Protein AF-0000000083137502 (afdb_homodimer)

Structure (mmCIF, N/CA/C/O backbone):
data_AF-0000000083137502-model_v1
#
loop_
_entity.id
_entity.type
_entity.pdbx_description
1 polymer 'Cobyrinate a,c-diamide synthase'
#
loop_
_atom_site.group_PDB
_atom_site.id
_atom_site.type_symbol
_atom_site.label_atom_id
_atom_site.label_alt_id
_atom_site.label_comp_id
_atom_site.label_asym_id
_atom_site.label_entity_id
_atom_site.label_seq_id
_atom_site.pdbx_PDB_ins_code
_atom_site.Cartn_x
_atom_site.Cartn_y
_atom_site.Cartn_z
_atom_site.occupancy
_atom_site.B_iso_or_equiv
_atom_site.auth_seq_id
_atom_site.auth_comp_id
_atom_site.auth_asym_id
_atom_site.auth_atom_id
_atom_site.pdbx_PDB_model_num
ATOM 1 N N . MET A 1 1 ? -14.797 15.742 31.781 1 73.25 1 MET A N 1
ATOM 2 C CA . MET A 1 1 ? -15.945 15.734 30.875 1 73.25 1 MET A CA 1
ATOM 3 C C . MET A 1 1 ? -16.047 14.398 30.156 1 73.25 1 MET A C 1
ATOM 5 O O . MET A 1 1 ? -15.031 13.812 29.766 1 73.25 1 MET A O 1
ATOM 9 N N . LYS A 1 2 ? -17.172 13.852 30.234 1 77.81 2 LYS A N 1
ATOM 10 C CA . LYS A 1 2 ? -17.438 12.688 29.406 1 77.81 2 LYS A CA 1
ATOM 11 C C . LYS A 1 2 ? -17.672 13.094 27.953 1 77.81 2 LYS A C 1
ATOM 13 O O . LYS A 1 2 ? -18.562 13.914 27.672 1 77.81 2 LYS A O 1
ATOM 18 N N . ALA A 1 3 ? -16.703 12.875 27.062 1 88.62 3 ALA A N 1
ATOM 19 C CA . ALA A 1 3 ? -16.812 13.188 25.641 1 88.62 3 ALA A CA 1
ATOM 20 C C . ALA A 1 3 ? -16.547 11.953 24.781 1 88.62 3 ALA A C 1
ATOM 22 O O . ALA A 1 3 ? -15.438 11.43 24.781 1 88.62 3 ALA A O 1
ATOM 23 N N . ALA A 1 4 ? -17.625 11.492 24.203 1 96.56 4 ALA A N 1
ATOM 24 C CA . ALA A 1 4 ? -17.453 10.367 23.297 1 96.56 4 ALA A CA 1
ATOM 25 C C . ALA A 1 4 ? -16.453 10.703 22.188 1 96.56 4 ALA A C 1
ATOM 27 O O . ALA A 1 4 ? -16.531 11.766 21.562 1 96.56 4 ALA A O 1
ATOM 28 N N . ARG A 1 5 ? -15.484 9.789 22.016 1 98.38 5 ARG A N 1
ATOM 29 C CA . ARG A 1 5 ? -14.438 10.109 21.047 1 98.38 5 ARG A CA 1
ATOM 30 C C . ARG A 1 5 ? -13.797 8.844 20.484 1 98.38 5 ARG A C 1
ATOM 32 O O . ARG A 1 5 ? -13.781 7.805 21.156 1 98.38 5 ARG A O 1
ATOM 39 N N . ILE A 1 6 ? -13.281 8.938 19.281 1 98.69 6 ILE A N 1
ATOM 40 C CA . ILE A 1 6 ? -12.484 7.895 18.641 1 98.69 6 ILE A CA 1
ATOM 41 C C . ILE A 1 6 ? -11.414 8.531 17.75 1 98.69 6 ILE A C 1
ATOM 43 O O . ILE A 1 6 ? -11.578 9.664 17.297 1 98.69 6 ILE A O 1
ATOM 47 N N . LEU A 1 7 ? -10.367 7.836 17.609 1 98.81 7 LEU A N 1
ATOM 48 C CA . LEU A 1 7 ? -9.305 8.234 16.688 1 98.81 7 LEU A CA 1
ATOM 49 C C . LEU A 1 7 ? -9.148 7.219 15.562 1 98.81 7 LEU A C 1
ATOM 51 O O . LEU A 1 7 ? -8.969 6.023 15.82 1 98.81 7 LEU A O 1
ATOM 55 N N . LEU A 1 8 ? -9.359 7.699 14.367 1 98.75 8 LEU A N 1
ATOM 56 C CA . LEU A 1 8 ? -9.102 6.879 13.18 1 98.75 8 LEU A CA 1
ATOM 57 C C . LEU A 1 8 ? -7.652 7.004 12.734 1 98.75 8 LEU A C 1
ATOM 59 O O . LEU A 1 8 ? -7.207 8.086 12.352 1 98.75 8 LEU A O 1
ATOM 63 N N . ALA A 1 9 ? -6.914 5.902 12.789 1 98.5 9 ALA A N 1
ATOM 64 C CA . ALA A 1 9 ? -5.5 5.883 12.422 1 98.5 9 ALA A CA 1
ATOM 65 C C . ALA A 1 9 ? -5.215 4.797 11.391 1 98.5 9 ALA A C 1
ATOM 67 O O . ALA A 1 9 ? -6.09 3.99 11.07 1 98.5 9 ALA A O 1
ATOM 68 N N . ALA A 1 10 ? -4.051 4.848 10.805 1 98.12 10 ALA A N 1
ATOM 69 C CA . ALA A 1 10 ? -3.598 3.865 9.82 1 98.12 10 ALA A CA 1
ATOM 70 C C . ALA A 1 10 ? -2.094 3.633 9.938 1 98.12 10 ALA A C 1
ATOM 72 O O . ALA A 1 10 ? -1.39 4.395 10.602 1 98.12 10 ALA A O 1
ATOM 73 N N . GLY A 1 11 ? -1.687 2.594 9.352 1 97.12 11 GLY A N 1
ATOM 74 C CA . GLY A 1 11 ? -0.271 2.271 9.438 1 97.12 11 GLY A CA 1
ATOM 75 C C . GLY A 1 11 ? 0.587 3.109 8.508 1 97.12 11 GLY A C 1
ATOM 76 O O . GLY A 1 11 ? 1.798 3.229 8.711 1 97.12 11 GLY A O 1
ATOM 77 N N . ALA A 1 12 ? -0.006 3.635 7.516 1 95.38 12 ALA A N 1
ATOM 78 C CA . ALA A 1 12 ? 0.734 4.398 6.516 1 95.38 12 ALA A CA 1
ATOM 79 C C . ALA A 1 12 ? -0.138 5.488 5.902 1 95.38 12 ALA A C 1
ATOM 81 O O . ALA A 1 12 ? -1.366 5.387 5.902 1 95.38 12 ALA A O 1
ATOM 82 N N . SER A 1 13 ? 0.533 6.508 5.375 1 91.38 13 SER A N 1
ATOM 83 C CA . SER A 1 13 ? -0.186 7.465 4.535 1 91.38 13 SER A CA 1
ATOM 84 C C . SER A 1 13 ? -0.786 6.781 3.312 1 91.38 13 SER A C 1
ATOM 86 O O . SER A 1 13 ? -0.216 5.824 2.785 1 91.38 13 SER A O 1
ATOM 88 N N . GLY A 1 14 ? -1.933 7.18 2.908 1 87.81 14 GLY A N 1
ATOM 89 C CA . GLY A 1 14 ? -2.561 6.637 1.714 1 87.81 14 GLY A CA 1
ATOM 90 C C . GLY A 1 14 ? -3.371 5.383 1.982 1 87.81 14 GLY A C 1
ATOM 91 O O . GLY A 1 14 ? -3.775 4.688 1.05 1 87.81 14 GLY A O 1
ATOM 92 N N . SER A 1 15 ? -3.621 5.102 3.188 1 92.44 15 SER A N 1
ATOM 93 C CA . SER A 1 15 ? -4.328 3.881 3.557 1 92.44 15 SER A CA 1
ATOM 94 C C . SER A 1 15 ? -5.84 4.09 3.535 1 92.44 15 SER A C 1
ATOM 96 O O . SER A 1 15 ? -6.602 3.152 3.775 1 92.44 15 SER A O 1
ATOM 98 N N . GLY A 1 16 ? -6.301 5.297 3.32 1 89.44 16 GLY A N 1
ATOM 99 C CA . GLY A 1 16 ? -7.73 5.562 3.244 1 89.44 16 GLY A CA 1
ATOM 100 C C . GLY A 1 16 ? -8.266 6.305 4.457 1 89.44 16 GLY A C 1
ATOM 101 O O . GLY A 1 16 ? -9.477 6.465 4.605 1 89.44 16 GLY A O 1
ATOM 102 N N . LYS A 1 17 ? -7.395 6.793 5.301 1 91.56 17 LYS A N 1
ATOM 103 C CA . LYS A 1 17 ? -7.77 7.473 6.539 1 91.56 17 LYS A CA 1
ATOM 104 C C . LYS A 1 17 ? -8.695 8.648 6.262 1 91.56 17 LYS A C 1
ATOM 106 O O . LYS A 1 17 ? -9.766 8.766 6.875 1 91.56 17 LYS A O 1
ATOM 111 N N . THR A 1 18 ? -8.32 9.523 5.348 1 88.12 18 THR A N 1
ATOM 112 C CA . THR A 1 18 ? -9.078 10.734 5.043 1 88.12 18 THR A CA 1
ATOM 113 C C . THR A 1 18 ? -10.445 10.383 4.469 1 88.12 18 THR A C 1
ATOM 115 O O . THR A 1 18 ? -11.469 10.93 4.895 1 88.12 18 THR A O 1
ATOM 118 N N . LEU A 1 19 ? -10.469 9.445 3.557 1 87.94 19 LEU A N 1
ATOM 119 C CA . LEU A 1 19 ? -11.711 9.008 2.92 1 87.94 19 LEU A CA 1
ATOM 120 C C . LEU A 1 19 ? -12.688 8.461 3.953 1 87.94 19 LEU A C 1
ATOM 122 O O . LEU A 1 19 ? -13.852 8.852 3.975 1 87.94 19 LEU A O 1
ATOM 126 N N . ILE A 1 20 ? -12.219 7.648 4.785 1 94.06 20 ILE A N 1
ATOM 127 C CA . ILE A 1 20 ? -13.086 6.957 5.73 1 94.06 20 ILE A CA 1
ATOM 128 C C . ILE A 1 20 ? -13.523 7.918 6.832 1 94.06 20 ILE A C 1
ATOM 130 O O . ILE A 1 20 ? -14.664 7.867 7.293 1 94.06 20 ILE A O 1
ATOM 134 N N . THR A 1 21 ? -12.648 8.805 7.223 1 94.62 21 THR A N 1
ATOM 135 C CA . THR A 1 21 ? -13.008 9.82 8.203 1 94.62 21 THR A CA 1
ATOM 136 C C . THR A 1 21 ? -14.133 10.711 7.676 1 94.62 21 THR A C 1
ATOM 138 O O . THR A 1 21 ? -15.133 10.93 8.359 1 94.62 21 THR A O 1
ATOM 141 N N . CYS A 1 22 ? -13.969 11.156 6.461 1 91.81 22 CYS A N 1
ATOM 142 C CA . CYS A 1 22 ? -14.969 12.023 5.855 1 91.81 22 CYS A CA 1
ATOM 143 C C . CYS A 1 22 ? -16.312 11.305 5.719 1 91.81 22 CYS A C 1
ATOM 145 O O . CYS A 1 22 ? -17.359 11.859 6.043 1 91.81 22 CYS A O 1
ATOM 147 N N . GLY A 1 23 ? -16.234 10.148 5.238 1 93.44 23 GLY A N 1
ATOM 148 C CA . GLY A 1 23 ? -17.453 9.367 5.105 1 93.44 23 GLY A CA 1
ATOM 149 C C . GLY A 1 23 ? -18.156 9.117 6.43 1 93.44 23 GLY A C 1
ATOM 150 O O . GLY A 1 23 ? -19.375 9.195 6.52 1 93.44 23 GLY A O 1
ATOM 151 N N . LEU A 1 24 ? -17.406 8.781 7.438 1 96.94 24 LEU A N 1
ATOM 152 C CA . LEU A 1 24 ? -17.969 8.516 8.758 1 96.94 24 LEU A CA 1
ATOM 153 C C . LEU A 1 24 ? -18.594 9.773 9.344 1 96.94 24 LEU A C 1
ATOM 155 O O . LEU A 1 24 ? -19.688 9.727 9.914 1 96.94 24 LEU A O 1
ATOM 159 N N . LEU A 1 25 ? -17.891 10.898 9.234 1 96.44 25 LEU A N 1
ATOM 160 C CA . LEU A 1 25 ? -18.422 12.172 9.711 1 96.44 25 LEU A CA 1
ATOM 161 C C . LEU A 1 25 ? -19.766 12.477 9.047 1 96.44 25 LEU A C 1
ATOM 163 O O . LEU A 1 25 ? -20.734 12.844 9.727 1 96.44 25 LEU A O 1
ATOM 167 N N . GLN A 1 26 ? -19.797 12.289 7.746 1 94.69 26 GLN A N 1
ATOM 168 C CA . GLN A 1 26 ? -21.031 12.531 7.016 1 94.69 26 GLN A CA 1
ATOM 169 C C . GLN A 1 26 ? -22.141 11.586 7.48 1 94.69 26 GLN A C 1
ATOM 171 O O . GLN A 1 26 ? -23.297 12 7.648 1 94.69 26 GLN A O 1
ATOM 176 N N . ALA A 1 27 ? -21.797 10.344 7.656 1 97.06 27 ALA A N 1
ATOM 177 C CA . ALA A 1 27 ? -22.781 9.359 8.117 1 97.06 27 ALA A CA 1
ATOM 178 C C . ALA A 1 27 ? -23.328 9.734 9.492 1 97.06 27 ALA A C 1
ATOM 180 O O . ALA A 1 27 ? -24.531 9.617 9.742 1 97.06 27 ALA A O 1
ATOM 181 N N . LEU A 1 28 ? -22.5 10.141 10.375 1 97.44 28 LEU A N 1
ATOM 182 C CA . LEU A 1 28 ? -22.906 10.547 11.719 1 97.44 28 LEU A CA 1
ATOM 183 C C . LEU A 1 28 ? -23.812 11.766 11.664 1 97.44 28 LEU A C 1
ATOM 185 O O . LEU A 1 28 ? -24.812 11.836 12.375 1 97.44 28 LEU A O 1
ATOM 189 N N . MET A 1 29 ? -23.484 12.688 10.828 1 95.5 29 MET A N 1
ATOM 190 C CA . MET A 1 29 ? -24.312 13.883 10.664 1 95.5 29 MET A CA 1
ATOM 191 C C . MET A 1 29 ? -25.672 13.531 10.078 1 95.5 29 MET A C 1
ATOM 193 O O . MET A 1 29 ? -26.688 14.102 10.469 1 95.5 29 MET A O 1
ATOM 197 N N . ASN A 1 30 ? -25.625 12.617 9.164 1 95.5 30 ASN A N 1
ATOM 198 C CA . ASN A 1 30 ? -26.891 12.141 8.594 1 95.5 30 ASN A CA 1
ATOM 199 C C . ASN A 1 30 ? -27.797 11.555 9.656 1 95.5 30 ASN A C 1
ATOM 201 O O . ASN A 1 30 ? -29.031 11.609 9.531 1 95.5 30 ASN A O 1
ATOM 205 N N . ARG A 1 31 ? -27.203 11.031 10.672 1 96.38 31 ARG A N 1
ATOM 206 C CA . ARG A 1 31 ? -27.953 10.453 11.773 1 96.38 31 ARG A CA 1
ATOM 207 C C . ARG A 1 31 ? -28.422 11.539 12.742 1 96.38 31 ARG A C 1
ATOM 209 O O . ARG A 1 31 ? -29.016 11.234 13.781 1 96.38 31 ARG A O 1
ATOM 216 N N . GLY A 1 32 ? -28.047 12.773 12.531 1 96 32 GLY A N 1
ATOM 217 C CA . GLY A 1 32 ? -28.5 13.891 13.344 1 96 32 GLY A CA 1
ATOM 218 C C . GLY A 1 32 ? -27.609 14.133 14.555 1 96 32 GLY A C 1
ATOM 219 O O . GLY A 1 32 ? -28 14.844 15.484 1 96 32 GLY A O 1
ATOM 220 N N . LEU A 1 33 ? -26.453 13.555 14.547 1 96.5 33 LEU A N 1
ATOM 221 C CA . LEU A 1 33 ? -25.547 13.727 15.672 1 96.5 33 LEU A CA 1
ATOM 222 C C . LEU A 1 33 ? -24.719 14.992 15.516 1 96.5 33 LEU A C 1
ATOM 224 O O . LEU A 1 33 ? -24.266 15.312 14.406 1 96.5 33 LEU A O 1
ATOM 228 N N . LYS A 1 34 ? -24.578 15.75 16.562 1 95.81 34 LYS A N 1
ATOM 229 C CA . LYS A 1 34 ? -23.609 16.844 16.578 1 95.81 34 LYS A CA 1
ATOM 230 C C . LYS A 1 34 ? -22.188 16.328 16.672 1 95.81 34 LYS A C 1
ATOM 232 O O . LYS A 1 34 ? -21.781 15.758 17.688 1 95.81 34 LYS A O 1
ATOM 237 N N . THR A 1 35 ? -21.438 16.562 15.633 1 95.5 35 THR A N 1
ATOM 238 C CA . THR A 1 35 ? -20.141 15.914 15.516 1 95.5 35 THR A CA 1
ATOM 239 C C . THR A 1 35 ? -19.016 16.938 15.5 1 95.5 35 THR A C 1
ATOM 241 O O . THR A 1 35 ? -19.094 17.953 14.797 1 95.5 35 THR A O 1
ATOM 244 N N . ALA A 1 36 ? -18 16.688 16.344 1 96.19 36 ALA A N 1
ATOM 245 C CA . ALA A 1 36 ? -16.734 17.438 16.266 1 96.19 36 ALA A CA 1
ATOM 246 C C . ALA A 1 36 ? -15.664 16.609 15.555 1 96.19 36 ALA A C 1
ATOM 248 O O . ALA A 1 36 ? -15.57 15.398 15.758 1 96.19 36 ALA A O 1
ATOM 249 N N . SER A 1 37 ? -14.969 17.25 14.727 1 96.56 37 SER A N 1
ATOM 250 C CA . SER A 1 37 ? -13.852 16.609 14.047 1 96.56 37 SER A CA 1
ATOM 251 C C . SER A 1 37 ? -12.523 17.234 14.445 1 96.56 37 SER A C 1
ATOM 253 O O . SER A 1 37 ? -12.422 18.453 14.602 1 96.56 37 SER A O 1
ATOM 255 N N . PHE A 1 38 ? -11.547 16.375 14.656 1 97.56 38 PHE A N 1
ATOM 256 C CA . PHE A 1 38 ? -10.203 16.828 14.992 1 97.56 38 PHE A CA 1
ATOM 257 C C . PHE A 1 38 ? -9.172 16.219 14.055 1 97.56 38 PHE A C 1
ATOM 259 O O . PHE A 1 38 ? -9.266 15.047 13.695 1 97.56 38 PHE A O 1
ATOM 266 N N . LYS A 1 39 ? -8.281 17 13.594 1 96.62 39 LYS A N 1
ATOM 267 C CA . LYS A 1 39 ? -7.141 16.516 12.82 1 96.62 39 LYS A CA 1
ATOM 268 C C . LYS A 1 39 ? -5.875 16.484 13.68 1 96.62 39 LYS A C 1
ATOM 270 O O . LYS A 1 39 ? -5.508 17.5 14.289 1 96.62 39 LYS A O 1
ATOM 275 N N . CYS A 1 40 ? -5.254 15.344 13.727 1 97.38 40 CYS A N 1
ATOM 276 C CA . CYS A 1 40 ? -3.947 15.242 14.359 1 97.38 40 CYS A CA 1
ATOM 277 C C . CYS A 1 40 ? -2.877 15.93 13.523 1 97.38 40 CYS A C 1
ATOM 279 O O . CYS A 1 40 ? -2.736 15.641 12.328 1 97.38 40 CYS A O 1
ATOM 281 N N . GLY A 1 41 ? -2.172 16.844 14.18 1 96.06 41 GLY A N 1
ATOM 282 C CA . GLY A 1 41 ? -1.094 17.5 13.469 1 96.06 41 GLY A CA 1
ATOM 283 C C . GLY A 1 41 ? -1.474 18.875 12.953 1 96.06 41 GLY A C 1
ATOM 284 O O . GLY A 1 41 ? -2.539 19.406 13.289 1 96.06 41 GLY A O 1
ATOM 285 N N . PRO A 1 42 ? -0.621 19.438 12.164 1 95.06 42 PRO A N 1
ATOM 286 C CA . PRO A 1 42 ? -0.753 20.859 11.828 1 95.06 42 PRO A CA 1
ATOM 287 C C . PRO A 1 42 ? -1.418 21.078 10.477 1 95.06 42 PRO A C 1
ATOM 289 O O . PRO A 1 42 ? -1.437 22.219 9.977 1 95.06 42 PRO A O 1
ATOM 292 N N . ASP A 1 43 ? -2.018 20.109 9.945 1 90.31 43 ASP A N 1
ATOM 293 C CA . ASP A 1 43 ? -2.615 20.188 8.617 1 90.31 43 ASP A CA 1
ATOM 294 C C . ASP A 1 43 ? -3.768 21.188 8.586 1 90.31 43 ASP A C 1
ATOM 296 O O . ASP A 1 43 ? -4.566 21.25 9.523 1 90.31 43 ASP A O 1
ATOM 300 N N . TYR A 1 44 ? -3.818 21.969 7.492 1 90 44 TYR A N 1
ATOM 301 C CA . TYR A 1 44 ? -4.898 22.938 7.328 1 90 44 TYR A CA 1
ATOM 302 C C . TYR A 1 44 ? -6.004 22.375 6.445 1 90 44 TYR A C 1
ATOM 304 O O . TYR A 1 44 ? -7.145 22.844 6.5 1 90 44 TYR A O 1
ATOM 312 N N . ILE A 1 45 ? -5.688 21.438 5.684 1 83.94 45 ILE A N 1
ATOM 313 C CA . ILE A 1 45 ? -6.527 21.062 4.551 1 83.94 45 ILE A CA 1
ATOM 314 C C . ILE A 1 45 ? -7.672 20.172 5.031 1 83.94 45 ILE A C 1
ATOM 316 O O . ILE A 1 45 ? -8.844 20.469 4.789 1 83.94 45 ILE A O 1
ATOM 320 N N . ASP A 1 46 ? -7.367 19.203 5.797 1 85.31 46 ASP A N 1
ATOM 321 C CA . ASP A 1 46 ? -8.391 18.266 6.242 1 85.31 46 ASP A CA 1
ATOM 322 C C . ASP A 1 46 ? -9.43 18.953 7.117 1 85.31 46 ASP A C 1
ATOM 324 O O . ASP A 1 46 ? -10.633 18.812 6.891 1 85.31 46 ASP A O 1
ATOM 328 N N . PRO A 1 47 ? -9.016 19.781 7.984 1 86.81 47 PRO A N 1
ATOM 329 C CA . PRO A 1 47 ? -10.016 20.5 8.781 1 86.81 47 PRO A CA 1
ATOM 330 C C . PRO A 1 47 ? -10.914 21.406 7.945 1 86.81 47 PRO A C 1
ATOM 332 O O . PRO A 1 47 ? -12.109 21.516 8.219 1 86.81 47 PRO A O 1
ATOM 335 N N . MET A 1 48 ? -10.312 22.016 7.016 1 83.44 48 MET A N 1
ATOM 336 C CA . MET A 1 48 ? -11.094 22.859 6.129 1 83.44 48 MET A CA 1
ATOM 337 C C . MET A 1 48 ? -12.156 22.047 5.391 1 83.44 48 MET A C 1
ATOM 339 O O . MET A 1 48 ? -13.289 22.5 5.227 1 83.44 48 MET A O 1
ATOM 343 N N . PHE A 1 49 ? -11.75 20.906 5.008 1 81.5 49 PHE A N 1
ATOM 344 C CA . PHE A 1 49 ? -12.688 20.031 4.324 1 81.5 49 PHE A CA 1
ATOM 345 C C . PHE A 1 49 ? -13.797 19.578 5.27 1 81.5 49 PHE A C 1
ATOM 347 O O . PHE A 1 49 ? -14.977 19.609 4.91 1 81.5 49 PHE A O 1
ATOM 354 N N . HIS A 1 50 ? -13.438 19.219 6.449 1 84.81 50 HIS A N 1
ATOM 355 C CA . HIS A 1 50 ? -14.398 18.781 7.445 1 84.81 50 HIS A CA 1
ATOM 356 C C . HIS A 1 50 ? -15.438 19.859 7.734 1 84.81 50 HIS A C 1
ATOM 358 O O . HIS A 1 50 ? -16.641 19.578 7.809 1 84.81 50 HIS A O 1
ATOM 364 N N . SER A 1 51 ? -14.961 21.047 7.805 1 83.12 51 SER A N 1
ATOM 365 C CA . SER A 1 51 ? -15.852 22.141 8.188 1 83.12 51 SER A CA 1
ATOM 366 C C . SER A 1 51 ? -16.656 22.641 6.988 1 83.12 51 SER A C 1
ATOM 368 O O . SER A 1 51 ? -17.875 22.766 7.059 1 83.12 51 SER A O 1
ATOM 370 N N . ARG A 1 52 ? -16.031 22.844 5.875 1 77.38 52 ARG A N 1
ATOM 371 C CA . ARG A 1 52 ? -16.672 23.531 4.758 1 77.38 52 ARG A CA 1
ATOM 372 C C . ARG A 1 52 ? -17.531 22.578 3.939 1 77.38 52 ARG A C 1
ATOM 374 O O . ARG A 1 52 ? -18.547 22.984 3.369 1 77.38 52 ARG A O 1
ATOM 381 N N . VAL A 1 53 ? -17.078 21.406 3.918 1 75.62 53 VAL A N 1
ATOM 382 C CA . VAL A 1 53 ? -17.781 20.469 3.047 1 75.62 53 VAL A CA 1
ATOM 383 C C . VAL A 1 53 ? -18.734 19.609 3.877 1 75.62 53 VAL A C 1
ATOM 385 O O . VAL A 1 53 ? -19.922 19.5 3.559 1 75.62 53 VAL A O 1
ATOM 388 N N . ILE A 1 54 ? -18.281 19.188 4.934 1 81.12 54 ILE A N 1
ATOM 389 C CA . ILE A 1 54 ? -19.094 18.266 5.734 1 81.12 54 ILE A CA 1
ATOM 390 C C . ILE A 1 54 ? -19.922 19.062 6.738 1 81.12 54 ILE A C 1
ATOM 392 O O . ILE A 1 54 ? -21.062 18.672 7.051 1 81.12 54 ILE A O 1
ATOM 396 N N . GLY A 1 55 ? -19.359 20.203 7.203 1 81.56 55 GLY A N 1
ATOM 397 C CA . GLY A 1 55 ? -20.094 21.031 8.156 1 81.56 55 GLY A CA 1
ATOM 398 C C . GLY A 1 55 ? -19.797 20.672 9.602 1 81.56 55 GLY A C 1
ATOM 399 O O . GLY A 1 55 ? -20.438 21.203 10.516 1 81.56 55 GLY A O 1
ATOM 400 N N . ALA A 1 56 ? -18.906 19.859 9.844 1 83.56 56 ALA A N 1
ATOM 401 C CA . ALA A 1 56 ? -18.516 19.516 11.203 1 83.56 56 ALA A CA 1
ATOM 402 C C . ALA A 1 56 ? -17.594 20.562 11.797 1 83.56 56 ALA A C 1
ATOM 404 O O . ALA A 1 56 ? -16.766 21.156 11.094 1 83.56 56 ALA A O 1
ATOM 405 N N . LYS A 1 57 ? -17.734 20.812 13.062 1 87.75 57 LYS A N 1
ATOM 406 C CA . LYS A 1 57 ? -16.75 21.609 13.781 1 87.75 57 LYS A CA 1
ATOM 407 C C . LYS A 1 57 ? -15.375 20.953 13.742 1 87.75 57 LYS A C 1
ATOM 409 O O . LYS A 1 57 ? -15.203 19.828 14.227 1 87.75 57 LYS A O 1
ATOM 414 N N . SER A 1 58 ? -14.422 21.578 13.141 1 91.44 58 SER A N 1
ATOM 415 C CA . SER A 1 58 ? -13.141 20.922 12.93 1 91.44 58 SER A CA 1
ATOM 416 C C . SER A 1 58 ? -11.992 21.734 13.516 1 91.44 58 SER A C 1
ATOM 418 O O . SER A 1 58 ? -11.969 22.969 13.383 1 91.44 58 SER A O 1
ATOM 420 N N . ARG A 1 59 ? -11.164 21.062 14.266 1 96.19 59 ARG A N 1
ATOM 421 C CA . ARG A 1 59 ? -10.008 21.672 14.914 1 96.19 59 ARG A CA 1
ATOM 422 C C . ARG A 1 59 ? -8.773 20.781 14.781 1 96.19 59 ARG A C 1
ATOM 424 O O . ARG A 1 59 ? -8.867 19.641 14.359 1 96.19 59 ARG A O 1
ATOM 431 N N . ASN A 1 60 ? -7.617 21.375 15.125 1 97.12 60 ASN A N 1
ATOM 432 C CA . ASN A 1 60 ? -6.371 20.609 15.172 1 97.12 60 ASN A CA 1
ATOM 433 C C . ASN A 1 60 ? -5.996 20.234 16.609 1 97.12 60 ASN A C 1
ATOM 435 O O . ASN A 1 60 ? -6.242 21.016 17.531 1 97.12 60 ASN A O 1
ATOM 439 N N . LEU A 1 61 ? -5.512 19.125 16.75 1 98.31 61 LEU A N 1
ATOM 440 C CA . LEU A 1 61 ? -4.812 18.719 17.953 1 98.31 61 LEU A CA 1
ATOM 441 C C . LEU A 1 61 ? -3.393 18.25 17.641 1 98.31 61 LEU A C 1
ATOM 443 O O . LEU A 1 61 ? -3.201 17.281 16.891 1 98.31 61 LEU A O 1
ATOM 447 N N . ASP A 1 62 ? -2.439 18.953 18.125 1 98.06 62 ASP A N 1
ATOM 448 C CA . ASP A 1 62 ? -1.04 18.688 17.812 1 98.06 62 ASP A CA 1
ATOM 449 C C . ASP A 1 62 ? -0.179 18.688 19.062 1 98.06 62 ASP A C 1
ATOM 451 O O . ASP A 1 62 ? 0.032 19.75 19.672 1 98.06 62 ASP A O 1
ATOM 455 N N . THR A 1 63 ? 0.462 17.625 19.344 1 98.19 63 THR A N 1
ATOM 456 C CA . THR A 1 63 ? 1.186 17.453 20.594 1 98.19 63 THR A CA 1
ATOM 457 C C . THR A 1 63 ? 2.623 17.953 20.453 1 98.19 63 THR A C 1
ATOM 459 O O . THR A 1 63 ? 3.41 17.859 21.406 1 98.19 63 THR A O 1
ATOM 462 N N . PHE A 1 64 ? 3.021 18.438 19.344 1 98 64 PHE A N 1
ATOM 463 C CA . PHE A 1 64 ? 4.273 19.188 19.219 1 98 64 PHE A CA 1
ATOM 464 C C . PHE A 1 64 ? 4.094 20.625 19.656 1 98 64 PHE A C 1
ATOM 466 O O . PHE A 1 64 ? 5 21.219 20.25 1 98 64 PHE A O 1
ATOM 473 N N . PHE A 1 65 ? 2.912 21.156 19.359 1 97.94 65 PHE A N 1
ATOM 474 C CA . PHE A 1 65 ? 2.619 22.547 19.688 1 97.94 65 PHE A CA 1
ATOM 475 C C . PHE A 1 65 ? 2.326 22.719 21.172 1 97.94 65 PHE A C 1
ATOM 477 O O . PHE A 1 65 ? 2.773 23.688 21.781 1 97.94 65 PHE A O 1
ATOM 484 N N . THR A 1 66 ? 1.559 21.812 21.672 1 97.81 66 THR A N 1
ATOM 485 C CA . THR A 1 66 ? 1.058 22.016 23.016 1 97.81 66 THR A CA 1
ATOM 486 C C . THR A 1 66 ? 1.416 20.828 23.906 1 97.81 66 THR A C 1
ATOM 488 O O . THR A 1 66 ? 1.515 19.688 23.422 1 97.81 66 THR A O 1
ATOM 491 N N . ASP A 1 67 ? 1.596 21.094 25.172 1 96.44 67 ASP A N 1
ATOM 492 C CA . ASP A 1 67 ? 1.823 20.016 26.125 1 96.44 67 ASP A CA 1
ATOM 493 C C . ASP A 1 67 ? 0.541 19.234 26.375 1 96.44 67 ASP A C 1
ATOM 495 O O . ASP A 1 67 ? -0.52 19.578 25.859 1 96.44 67 ASP A O 1
ATOM 499 N N . SER A 1 68 ? 0.608 18.203 27.156 1 96.75 68 SER A N 1
ATOM 500 C CA . SER A 1 68 ? -0.488 17.266 27.391 1 96.75 68 SER A CA 1
ATOM 501 C C . SER A 1 68 ? -1.703 17.969 27.969 1 96.75 68 SER A C 1
ATOM 503 O O . SER A 1 68 ? -2.826 17.781 27.5 1 96.75 68 SER A O 1
ATOM 505 N N . GLU A 1 69 ? -1.511 18.797 28.906 1 96.62 69 GLU A N 1
ATOM 506 C CA . GLU A 1 69 ? -2.613 19.469 29.609 1 96.62 69 GLU A CA 1
ATOM 507 C C . GLU A 1 69 ? -3.34 20.438 28.672 1 96.62 69 GLU A C 1
ATOM 509 O O . GLU A 1 69 ? -4.57 20.469 28.641 1 96.62 69 GLU A O 1
ATOM 514 N N . THR A 1 70 ? -2.6 21.188 27.953 1 97.06 70 THR A N 1
ATOM 515 C CA . THR A 1 70 ? -3.199 22.141 27.016 1 97.06 70 THR A CA 1
ATOM 516 C C . THR A 1 70 ? -3.932 21.391 25.891 1 97.06 70 THR A C 1
ATOM 518 O O . THR A 1 70 ? -5.004 21.828 25.469 1 97.06 70 THR A O 1
ATOM 521 N N . THR A 1 71 ? -3.365 20.328 25.438 1 97.75 71 THR A N 1
ATOM 522 C CA . THR A 1 71 ? -4.004 19.531 24.391 1 97.75 71 THR A CA 1
ATOM 523 C C . THR A 1 71 ? -5.344 18.984 24.875 1 97.75 71 THR A C 1
ATOM 525 O O . THR A 1 71 ? -6.344 19.062 24.141 1 97.75 71 THR A O 1
ATOM 528 N N . LYS A 1 72 ? -5.359 18.484 26.062 1 97 72 LYS A N 1
ATOM 529 C CA . LYS A 1 72 ? -6.602 17.969 26.641 1 97 72 LYS A CA 1
ATOM 530 C C . LYS A 1 72 ? -7.641 19.094 26.766 1 97 72 LYS A C 1
ATOM 532 O O . LYS A 1 72 ? -8.82 18.875 26.484 1 97 72 LYS A O 1
ATOM 537 N N . TYR A 1 73 ? -7.18 20.188 27.172 1 96.38 73 TYR A N 1
ATOM 538 C CA . TYR A 1 73 ? -8.07 21.344 27.312 1 96.38 73 TYR A CA 1
ATOM 539 C C . TYR A 1 73 ? -8.703 21.703 25.969 1 96.38 73 TYR A C 1
ATOM 541 O O . TYR A 1 73 ? -9.914 21.906 25.875 1 96.38 73 TYR A O 1
ATOM 549 N N . LEU A 1 74 ? -7.883 21.812 25 1 97 74 LEU A N 1
ATOM 550 C CA . LEU A 1 74 ? -8.367 22.188 23.672 1 97 74 LEU A CA 1
ATOM 551 C C . LEU A 1 74 ? -9.367 21.156 23.156 1 97 74 LEU A C 1
ATOM 553 O O . LEU A 1 74 ? -10.359 21.531 22.531 1 97 74 LEU A O 1
ATOM 557 N N . PHE A 1 75 ? -9.094 19.938 23.406 1 97.19 75 PHE A N 1
ATOM 558 C CA . PHE A 1 75 ? -10.047 18.906 23.016 1 97.19 75 PHE A CA 1
ATOM 559 C C . PHE A 1 75 ? -11.391 19.125 23.703 1 97.19 75 PHE A C 1
ATOM 561 O O . PHE A 1 75 ? -12.43 19.172 23.047 1 97.19 75 PHE A O 1
ATOM 568 N N . CYS A 1 76 ? -11.312 19.25 24.984 1 95.88 76 CYS A N 1
ATOM 569 C CA . CYS A 1 76 ? -12.539 19.375 25.766 1 95.88 76 CYS A CA 1
ATOM 570 C C . CYS A 1 76 ? -13.328 20.609 25.359 1 95.88 76 CYS A C 1
ATOM 572 O O . CYS A 1 76 ? -14.547 20.547 25.188 1 95.88 76 CYS A O 1
ATOM 574 N N . GLU A 1 77 ? -12.625 21.641 25.188 1 94.06 77 GLU A N 1
ATOM 575 C CA . GLU A 1 77 ? -13.266 22.891 24.797 1 94.06 77 GLU A CA 1
ATOM 576 C C . GLU A 1 77 ? -13.984 22.766 23.453 1 94.06 77 GLU A C 1
ATOM 578 O O . GLU A 1 77 ? -15.109 23.25 23.297 1 94.06 77 GLU A O 1
ATOM 583 N N . ASN A 1 78 ? -13.344 22.141 22.562 1 94.56 78 ASN A N 1
ATOM 584 C CA . ASN A 1 78 ? -13.883 22.062 21.219 1 94.56 78 ASN A CA 1
ATOM 585 C C . ASN A 1 78 ? -14.906 20.922 21.094 1 94.56 78 ASN A C 1
ATOM 587 O O . ASN A 1 78 ? -15.742 20.938 20.188 1 94.56 78 ASN A O 1
ATOM 591 N N . ALA A 1 79 ? -14.82 19.969 21.922 1 95.12 79 ALA A N 1
ATOM 592 C CA . ALA A 1 79 ? -15.75 18.844 21.906 1 95.12 79 ALA A CA 1
ATOM 593 C C . ALA A 1 79 ? -17.016 19.172 22.703 1 95.12 79 ALA A C 1
ATOM 595 O O . ALA A 1 79 ? -18 18.422 22.641 1 95.12 79 ALA A O 1
ATOM 596 N N . ALA A 1 80 ? -16.953 20.297 23.344 1 91 80 ALA A N 1
ATOM 597 C CA . ALA A 1 80 ? -18.078 20.641 24.188 1 91 80 ALA A CA 1
ATOM 598 C C . ALA A 1 80 ? -19.375 20.703 23.391 1 91 80 ALA A C 1
ATOM 600 O O . ALA A 1 80 ? -19.391 21.172 22.25 1 91 80 ALA A O 1
ATOM 601 N N . ASP A 1 81 ? -20.453 20.203 23.812 1 90.25 81 ASP A N 1
ATOM 602 C CA . ASP A 1 81 ? -21.797 20.25 23.281 1 90.25 81 ASP A CA 1
ATOM 603 C C . ASP A 1 81 ? -21.953 19.328 22.062 1 90.25 81 ASP A C 1
ATOM 605 O O . ASP A 1 81 ? -22.859 19.516 21.25 1 90.25 81 ASP A O 1
ATOM 609 N N . CYS A 1 82 ? -20.984 18.547 21.75 1 94.75 82 CYS A N 1
ATOM 610 C CA . CYS A 1 82 ? -21.094 17.578 20.656 1 94.75 82 CYS A CA 1
ATOM 611 C C . CYS A 1 82 ? -21.406 16.188 21.203 1 94.75 82 CYS A C 1
ATOM 613 O O . CYS A 1 82 ? -21.078 15.867 22.344 1 94.75 82 CYS A O 1
ATOM 615 N N . ASP A 1 83 ? -22.047 15.406 20.375 1 96.25 83 ASP A N 1
ATOM 616 C CA . ASP A 1 83 ? -22.406 14.047 20.766 1 96.25 83 ASP A CA 1
ATOM 617 C C . ASP A 1 83 ? -21.219 13.094 20.609 1 96.25 83 ASP A C 1
ATOM 619 O O . ASP A 1 83 ? -21.109 12.109 21.328 1 96.25 83 ASP A O 1
ATOM 623 N N . ILE A 1 84 ? -20.359 13.43 19.672 1 97.19 84 ILE A N 1
ATOM 624 C CA . ILE A 1 84 ? -19.203 12.57 19.406 1 97.19 84 ILE A CA 1
ATOM 625 C C . ILE A 1 84 ? -18.094 13.383 18.75 1 97.19 84 ILE A C 1
ATOM 627 O O . ILE A 1 84 ? -18.359 14.328 18 1 97.19 84 ILE A O 1
ATOM 631 N N . SER A 1 85 ? -16.875 13.008 19.078 1 97.88 85 SER A N 1
ATOM 632 C CA . SER A 1 85 ? -15.68 13.57 18.453 1 97.88 85 SER A CA 1
ATOM 633 C C . SER A 1 85 ? -14.93 12.516 17.656 1 97.88 85 SER A C 1
ATOM 635 O O . SER A 1 85 ? -14.664 11.422 18.172 1 97.88 85 SER A O 1
ATOM 637 N N . VAL A 1 86 ? -14.625 12.836 16.422 1 98.25 86 VAL A N 1
ATOM 638 C CA . VAL A 1 86 ? -13.844 11.961 15.562 1 98.25 86 VAL A CA 1
ATOM 639 C C . VAL A 1 86 ? -12.5 12.609 15.234 1 98.25 86 VAL A C 1
ATOM 641 O O . VAL A 1 86 ? -12.461 13.695 14.648 1 98.25 86 VAL A O 1
ATOM 644 N N . MET A 1 87 ? -11.445 11.938 15.641 1 98.12 87 MET A N 1
ATOM 645 C CA . MET A 1 87 ? -10.102 12.414 15.344 1 98.12 87 MET A CA 1
ATOM 646 C C . MET A 1 87 ? -9.508 11.68 14.148 1 98.12 87 MET A C 1
ATOM 648 O O . MET A 1 87 ? -9.617 10.453 14.062 1 98.12 87 MET A O 1
ATOM 652 N N . GLU A 1 88 ? -8.984 12.414 13.227 1 97.25 88 GLU A N 1
ATOM 653 C CA . GLU A 1 88 ? -8.242 11.836 12.109 1 97.25 88 GLU A CA 1
ATOM 654 C C . GLU A 1 88 ? -6.742 11.844 12.375 1 97.25 88 GLU A C 1
ATOM 656 O O . GLU A 1 88 ? -6.152 12.906 12.578 1 97.25 88 GLU A O 1
ATOM 661 N N . GLY A 1 89 ? -6.176 10.68 12.336 1 97 89 GLY A N 1
ATOM 662 C CA . GLY A 1 89 ? -4.738 10.57 12.531 1 97 89 GLY A CA 1
ATOM 663 C C . GLY A 1 89 ? -3.932 11.141 11.383 1 97 89 GLY A C 1
ATOM 664 O O . GLY A 1 89 ? -4.492 11.547 10.367 1 97 89 GLY A O 1
ATOM 665 N N . VAL A 1 90 ? -2.625 11.156 11.617 1 94 90 VAL A N 1
ATOM 666 C CA . VAL A 1 90 ? -1.692 11.672 10.625 1 94 90 VAL A CA 1
ATOM 667 C C . VAL A 1 90 ? -0.624 10.625 10.32 1 94 90 VAL A C 1
ATOM 669 O O . VAL A 1 90 ? -0.235 9.852 11.195 1 94 90 VAL A O 1
ATOM 672 N N . MET A 1 91 ? -0.185 10.586 9.055 1 94.12 91 MET A N 1
ATOM 673 C CA . MET A 1 91 ? 0.883 9.664 8.672 1 94.12 91 MET A CA 1
ATOM 674 C C . MET A 1 91 ? 0.606 8.266 9.195 1 94.12 91 MET A C 1
ATOM 676 O O . MET A 1 91 ? -0.539 7.805 9.18 1 94.12 91 MET A O 1
ATOM 680 N N . GLY A 1 92 ? 1.592 7.531 9.484 1 97.56 92 GLY A N 1
ATOM 681 C CA . GLY A 1 92 ? 1.429 6.262 10.172 1 97.56 92 GLY A CA 1
ATOM 682 C C . GLY A 1 92 ? 1.19 6.418 11.664 1 97.56 92 GLY A C 1
ATOM 683 O O . GLY A 1 92 ? 1.65 7.387 12.273 1 97.56 92 GLY A O 1
ATOM 684 N N . PHE A 1 93 ? 0.579 5.422 12.227 1 98.56 93 PHE A N 1
ATOM 685 C CA . PHE A 1 93 ? 0.041 5.488 13.578 1 98.56 93 PHE A CA 1
ATOM 686 C C . PHE A 1 93 ? 1.128 5.875 14.578 1 98.56 93 PHE A C 1
ATOM 688 O O . PHE A 1 93 ? 0.893 6.68 15.477 1 98.56 93 PHE A O 1
ATOM 695 N N . TYR A 1 94 ? 2.326 5.387 14.383 1 98.62 94 TYR A N 1
ATOM 696 C CA . TYR A 1 94 ? 3.389 5.613 15.359 1 98.62 94 TYR A CA 1
ATOM 697 C C . TYR A 1 94 ? 4.375 6.66 14.852 1 98.62 94 TYR A C 1
ATOM 699 O O . TYR A 1 94 ? 5.375 6.949 15.516 1 98.62 94 TYR A O 1
ATOM 707 N N . ASP A 1 95 ? 4.121 7.195 13.664 1 97.75 95 ASP A N 1
ATOM 708 C CA . ASP A 1 95 ? 5.082 8.086 13.016 1 97.75 95 ASP A CA 1
ATOM 709 C C . ASP A 1 95 ? 5 9.5 13.594 1 97.75 95 ASP A C 1
ATOM 711 O O . ASP A 1 95 ? 3.998 10.188 13.406 1 97.75 95 ASP A O 1
ATOM 715 N N . GLY A 1 96 ? 6.059 9.875 14.289 1 96 96 GLY A N 1
ATOM 716 C CA . GLY A 1 96 ? 6.102 11.195 14.898 1 96 96 GLY A CA 1
ATOM 717 C C . GLY A 1 96 ? 7.234 12.062 14.383 1 96 96 GLY A C 1
ATOM 718 O O . GLY A 1 96 ? 7.637 11.938 13.227 1 96 96 GLY A O 1
ATOM 719 N N . VAL A 1 97 ? 7.711 12.852 15.219 1 93.94 97 VAL A N 1
ATOM 720 C CA . VAL A 1 97 ? 8.719 13.867 14.914 1 93.94 97 VAL A CA 1
ATOM 721 C C . VAL A 1 97 ? 9.977 13.188 14.383 1 93.94 97 VAL A C 1
ATOM 723 O O . VAL A 1 97 ? 10.43 12.18 14.93 1 93.94 97 VAL A O 1
ATOM 726 N N . ALA A 1 98 ? 10.461 13.664 13.297 1 87.06 98 ALA A N 1
ATOM 727 C CA . ALA A 1 98 ? 11.734 13.297 12.672 1 87.06 98 ALA A CA 1
ATOM 728 C C . ALA A 1 98 ? 11.68 11.875 12.125 1 87.06 98 ALA A C 1
ATOM 730 O O . ALA A 1 98 ? 12.672 11.375 11.578 1 87.06 98 ALA A O 1
ATOM 731 N N . GLY A 1 99 ? 10.586 11.227 12.336 1 87.69 99 GLY A N 1
ATOM 732 C CA . GLY A 1 99 ? 10.453 9.875 11.812 1 87.69 99 GLY A CA 1
ATOM 733 C C . GLY A 1 99 ? 11.07 8.82 12.719 1 87.69 99 GLY A C 1
ATOM 734 O O . GLY A 1 99 ? 11.078 7.633 12.383 1 87.69 99 GLY A O 1
ATOM 735 N N . THR A 1 100 ? 11.57 9.219 13.859 1 90.88 100 THR A N 1
ATOM 736 C CA . THR A 1 100 ? 12.258 8.273 14.727 1 90.88 100 THR A CA 1
ATOM 737 C C . THR A 1 100 ? 11.609 8.234 16.109 1 90.88 100 THR A C 1
ATOM 739 O O . THR A 1 100 ? 12 7.426 16.953 1 90.88 100 THR A O 1
ATOM 742 N N . THR A 1 101 ? 10.641 9.109 16.281 1 93.62 101 THR A N 1
ATOM 743 C CA . THR A 1 101 ? 9.961 9.141 17.562 1 93.62 101 THR A CA 1
ATOM 744 C C . THR A 1 101 ? 8.453 8.984 17.391 1 93.62 101 THR A C 1
ATOM 746 O O . THR A 1 101 ? 7.941 9.062 16.266 1 93.62 101 THR A O 1
ATOM 749 N N . THR A 1 102 ? 7.82 8.797 18.516 1 96.25 102 THR A N 1
ATOM 750 C CA . THR A 1 102 ? 6.363 8.734 18.484 1 96.25 102 THR A CA 1
ATOM 751 C C . THR A 1 102 ? 5.754 10.062 18.922 1 96.25 102 THR A C 1
ATOM 753 O O . THR A 1 102 ? 4.531 10.211 18.953 1 96.25 102 THR A O 1
ATOM 756 N N . LYS A 1 103 ? 6.59 11.023 19.219 1 96.25 103 LYS A N 1
ATOM 757 C CA . LYS A 1 103 ? 6.086 12.336 19.609 1 96.25 103 LYS A CA 1
ATOM 758 C C . LYS A 1 103 ? 5.328 13 18.469 1 96.25 103 LYS A C 1
ATOM 760 O O . LYS A 1 103 ? 5.766 12.953 17.312 1 96.25 103 LYS A O 1
ATOM 765 N N . ALA A 1 104 ? 4.172 13.555 18.797 1 97.12 104 ALA A N 1
ATOM 766 C CA . ALA A 1 104 ? 3.328 14.273 17.844 1 97.12 104 ALA A CA 1
ATOM 767 C C . ALA A 1 104 ? 2.758 13.328 16.781 1 97.12 104 ALA A C 1
ATOM 769 O O . ALA A 1 104 ? 2.426 13.75 15.68 1 97.12 104 ALA A O 1
ATOM 770 N N . SER A 1 105 ? 2.758 12.023 17.094 1 98 105 SER A N 1
ATOM 771 C CA . SER A 1 105 ? 2.084 11.039 16.25 1 98 105 SER A CA 1
ATOM 772 C C . SER A 1 105 ? 0.624 10.867 16.656 1 98 105 SER A C 1
ATOM 774 O O . SER A 1 105 ? 0.184 11.438 17.656 1 98 105 SER A O 1
ATOM 776 N N . ALA A 1 106 ? -0.125 10.109 15.836 1 98.44 106 ALA A N 1
ATOM 777 C CA . ALA A 1 106 ? -1.486 9.742 16.219 1 98.44 106 ALA A CA 1
ATOM 778 C C . ALA A 1 106 ? -1.496 8.93 17.5 1 98.44 106 ALA A C 1
ATOM 780 O O . ALA A 1 106 ? -2.4 9.07 18.328 1 98.44 106 ALA A O 1
ATOM 781 N N . TYR A 1 107 ? -0.501 8.102 17.688 1 98.69 107 TYR A N 1
ATOM 782 C CA . TYR A 1 107 ? -0.337 7.328 18.906 1 98.69 107 TYR A CA 1
ATOM 783 C C . TYR A 1 107 ? -0.171 8.25 20.109 1 98.69 107 TYR A C 1
ATOM 785 O O . TYR A 1 107 ? -0.79 8.031 21.156 1 98.69 107 TYR A O 1
ATOM 793 N N . ASP A 1 108 ? 0.671 9.203 19.953 1 98.44 108 ASP A N 1
ATOM 794 C CA . ASP A 1 108 ? 0.918 10.18 21.016 1 98.44 108 ASP A CA 1
ATOM 795 C C . ASP A 1 108 ? -0.368 10.906 21.406 1 98.44 108 ASP A C 1
ATOM 797 O O . ASP A 1 108 ? -0.67 11.047 22.594 1 98.44 108 ASP A O 1
ATOM 801 N N . LEU A 1 109 ? -1.115 11.312 20.422 1 98.56 109 LEU A N 1
ATOM 802 C CA . LEU A 1 109 ? -2.369 12.016 20.672 1 98.56 109 LEU A CA 1
ATOM 803 C C . LEU A 1 109 ? -3.371 11.102 21.375 1 98.56 109 LEU A C 1
ATOM 805 O O . LEU A 1 109 ? -4.055 11.531 22.312 1 98.56 109 LEU A O 1
ATOM 809 N N . ALA A 1 110 ? -3.498 9.891 20.875 1 98.56 110 ALA A N 1
ATOM 810 C CA . ALA A 1 110 ? -4.391 8.93 21.516 1 98.56 110 ALA A CA 1
ATOM 811 C C . ALA A 1 110 ? -4.047 8.766 23 1 98.56 110 ALA A C 1
ATOM 813 O O . ALA A 1 110 ? -4.938 8.656 23.844 1 98.56 110 ALA A O 1
ATOM 814 N N . SER A 1 111 ? -2.797 8.703 23.281 1 98.06 111 SER A N 1
ATOM 815 C CA . SER A 1 111 ? -2.33 8.539 24.656 1 98.06 111 SER A CA 1
ATOM 816 C C . SER A 1 111 ? -2.672 9.758 25.5 1 98.06 111 SER A C 1
ATOM 818 O O . SER A 1 111 ? -3.184 9.617 26.609 1 98.06 111 SER A O 1
ATOM 820 N N . VAL A 1 112 ? -2.416 10.906 24.969 1 97.5 112 VAL A N 1
ATOM 821 C CA . VAL A 1 112 ? -2.639 12.156 25.688 1 97.5 112 VAL A CA 1
ATOM 822 C C . VAL A 1 112 ? -4.125 12.32 26 1 97.5 112 VAL A C 1
ATOM 824 O O . VAL A 1 112 ? -4.496 12.75 27.094 1 97.5 112 VAL A O 1
ATOM 827 N N . THR A 1 113 ? -4.949 11.914 25.062 1 97.69 113 THR A N 1
ATOM 828 C CA . THR A 1 113 ? -6.383 12.133 25.219 1 97.69 113 THR A CA 1
ATOM 829 C C . THR A 1 113 ? -7.086 10.852 25.656 1 97.69 113 THR A C 1
ATOM 831 O O . THR A 1 113 ? -8.32 10.797 25.688 1 97.69 113 THR A O 1
ATOM 834 N N . ASP A 1 114 ? -6.352 9.82 25.875 1 97.06 114 ASP A N 1
ATOM 835 C CA . ASP A 1 114 ? -6.902 8.523 26.266 1 97.06 114 ASP A CA 1
ATOM 836 C C . ASP A 1 114 ? -8.055 8.117 25.344 1 97.06 114 ASP A C 1
ATOM 838 O O . ASP A 1 114 ? -9.156 7.84 25.812 1 97.06 114 ASP A O 1
ATOM 842 N N . THR A 1 115 ? -7.797 8.141 24.125 1 98.25 115 THR A N 1
ATOM 843 C CA . THR A 1 115 ? -8.828 7.949 23.109 1 98.25 115 THR A CA 1
ATOM 844 C C . THR A 1 115 ? -8.734 6.551 22.5 1 98.25 115 THR A C 1
ATOM 846 O O . THR A 1 115 ? -7.656 6.129 22.062 1 98.25 115 THR A O 1
ATOM 849 N N . PRO A 1 116 ? -9.883 5.805 22.453 1 98.62 116 PRO A N 1
ATOM 850 C CA . PRO A 1 116 ? -9.859 4.543 21.703 1 98.62 116 PRO A CA 1
ATOM 851 C C . PRO A 1 116 ? -9.516 4.734 20.234 1 98.62 116 PRO A C 1
ATOM 853 O O . PRO A 1 116 ? -10.008 5.676 19.594 1 98.62 116 PRO A O 1
ATOM 856 N N . VAL A 1 117 ? -8.68 3.836 19.719 1 98.81 117 VAL A N 1
ATOM 857 C CA . VAL A 1 117 ? -8.195 3.963 18.344 1 98.81 117 VAL A CA 1
ATOM 858 C C . VAL A 1 117 ? -8.82 2.881 17.469 1 98.81 117 VAL A C 1
ATOM 860 O O . VAL A 1 117 ? -8.938 1.726 17.891 1 98.81 117 VAL A O 1
ATOM 863 N N . ILE A 1 118 ? -9.359 3.256 16.359 1 98.88 118 ILE A N 1
ATOM 864 C CA . ILE A 1 118 ? -9.758 2.342 15.289 1 98.88 118 ILE A CA 1
ATOM 865 C C . ILE A 1 118 ? -8.695 2.342 14.188 1 98.88 118 ILE A C 1
ATOM 867 O O . ILE A 1 118 ? -8.422 3.379 13.578 1 98.88 118 ILE A O 1
ATOM 871 N N . LEU A 1 119 ? -8.078 1.23 13.977 1 98.88 119 LEU A N 1
ATOM 872 C CA . LEU A 1 119 ? -7.039 1.098 12.969 1 98.88 119 LEU A CA 1
ATOM 873 C C . LEU A 1 119 ? -7.645 0.794 11.602 1 98.88 119 LEU A C 1
ATOM 875 O O . LEU A 1 119 ? -8.32 -0.225 11.43 1 98.88 119 LEU A O 1
ATOM 879 N N . ILE A 1 120 ? -7.449 1.697 10.68 1 98.62 120 ILE A N 1
ATOM 880 C CA . ILE A 1 120 ? -7.84 1.477 9.289 1 98.62 120 ILE A CA 1
ATOM 881 C C . ILE A 1 120 ? -6.727 0.735 8.555 1 98.62 120 ILE A C 1
ATOM 883 O O . ILE A 1 120 ? -5.582 1.194 8.523 1 98.62 120 ILE A O 1
ATOM 887 N N . VAL A 1 121 ? -7.051 -0.394 7.961 1 98.06 121 VAL A N 1
ATOM 888 C CA . VAL A 1 121 ? -6.047 -1.229 7.309 1 98.06 121 VAL A CA 1
ATOM 889 C C . VAL A 1 121 ? -6.375 -1.367 5.824 1 98.06 121 VAL A C 1
ATOM 891 O O . VAL A 1 121 ? -7.449 -1.845 5.461 1 98.06 121 VAL A O 1
ATOM 894 N N . ASN A 1 122 ? -5.438 -0.866 4.992 1 96.06 122 ASN A N 1
ATOM 895 C CA . ASN A 1 122 ? -5.562 -1.184 3.572 1 96.06 122 ASN A CA 1
ATOM 896 C C . ASN A 1 122 ? -5.383 -2.676 3.312 1 96.06 122 ASN A C 1
ATOM 898 O O . ASN A 1 122 ? -4.262 -3.188 3.369 1 96.06 122 ASN A O 1
ATOM 902 N N . SER A 1 123 ? -6.383 -3.352 2.947 1 96.12 123 SER A N 1
ATOM 903 C CA . SER A 1 123 ? -6.383 -4.812 2.936 1 96.12 123 SER A CA 1
ATOM 904 C C . SER A 1 123 ? -6.082 -5.352 1.543 1 96.12 123 SER A C 1
ATOM 906 O O . SER A 1 123 ? -6.051 -6.566 1.336 1 96.12 123 SER A O 1
ATOM 908 N N . ARG A 1 124 ? -5.836 -4.504 0.636 1 92.5 124 ARG A N 1
ATOM 909 C CA . ARG A 1 124 ? -5.57 -4.957 -0.727 1 92.5 124 ARG A CA 1
ATOM 910 C C . ARG A 1 124 ? -4.398 -5.93 -0.765 1 92.5 124 ARG A C 1
ATOM 912 O O . ARG A 1 124 ? -3.334 -5.652 -0.208 1 92.5 124 ARG A O 1
ATOM 919 N N . GLY A 1 125 ? -4.68 -7.09 -1.385 1 92.5 125 GLY A N 1
ATOM 920 C CA . GLY A 1 125 ? -3.609 -8.047 -1.601 1 92.5 125 GLY A CA 1
ATOM 921 C C . GLY A 1 125 ? -3.24 -8.82 -0.349 1 92.5 125 GLY A C 1
ATOM 922 O O . GLY A 1 125 ? -2.156 -9.398 -0.267 1 92.5 125 GLY A O 1
ATOM 923 N N . MET A 1 126 ? -4.07 -8.828 0.695 1 95.75 126 MET A N 1
ATOM 924 C CA . MET A 1 126 ? -3.805 -9.531 1.947 1 95.75 126 MET A CA 1
ATOM 925 C C . MET A 1 126 ? -5.02 -10.344 2.383 1 95.75 126 MET A C 1
ATOM 927 O O . MET A 1 126 ? -6.156 -9.984 2.066 1 95.75 126 MET A O 1
ATOM 931 N N . SER A 1 127 ? -4.754 -11.398 3.113 1 96.06 127 SER A N 1
ATOM 932 C CA . SER A 1 127 ? -5.785 -12.141 3.83 1 96.06 127 SER A CA 1
ATOM 933 C C . SER A 1 127 ? -5.344 -12.469 5.25 1 96.06 127 SER A C 1
ATOM 935 O O . SER A 1 127 ? -5.367 -11.602 6.129 1 96.06 127 SER A O 1
ATOM 937 N N . VAL A 1 128 ? -4.707 -13.664 5.43 1 97.38 128 VAL A N 1
ATOM 938 C CA . VAL A 1 128 ? -4.242 -14.039 6.762 1 97.38 128 VAL A CA 1
ATOM 939 C C . VAL A 1 128 ? -3.178 -13.055 7.234 1 97.38 128 VAL A C 1
ATOM 941 O O . VAL A 1 128 ? -3.082 -12.758 8.43 1 97.38 128 VAL A O 1
ATOM 944 N N . SER A 1 129 ? -2.447 -12.539 6.375 1 98.5 129 SER A N 1
ATOM 945 C CA . SER A 1 129 ? -1.394 -11.578 6.684 1 98.5 129 SER A CA 1
ATOM 946 C C . SER A 1 129 ? -1.961 -10.328 7.348 1 98.5 129 SER A C 1
ATOM 948 O O . SER A 1 129 ? -1.238 -9.602 8.031 1 98.5 129 SER A O 1
ATOM 950 N N . LEU A 1 130 ? -3.264 -10.086 7.242 1 98.06 130 LEU A N 1
ATOM 951 C CA . LEU A 1 130 ? -3.932 -8.984 7.926 1 98.06 130 LEU A CA 1
ATOM 952 C C . LEU A 1 130 ? -3.822 -9.141 9.438 1 98.06 130 LEU A C 1
ATOM 954 O O . LEU A 1 130 ? -3.684 -8.148 10.156 1 98.06 130 LEU A O 1
ATOM 958 N N . ALA A 1 131 ? -3.93 -10.375 9.875 1 98.38 131 ALA A N 1
ATOM 959 C CA . ALA A 1 131 ? -3.816 -10.625 11.305 1 98.38 131 ALA A CA 1
ATOM 960 C C . ALA A 1 131 ? -2.428 -10.258 11.82 1 98.38 131 ALA A C 1
ATOM 962 O O . ALA A 1 131 ? -2.295 -9.656 12.891 1 98.38 131 ALA A O 1
ATOM 963 N N . ALA A 1 132 ? -1.39 -10.625 11.07 1 98.56 132 ALA A N 1
ATOM 964 C CA . ALA A 1 132 ? -0.023 -10.266 11.438 1 98.56 132 ALA A CA 1
ATOM 965 C C . ALA A 1 132 ? 0.154 -8.75 11.469 1 98.56 132 ALA A C 1
ATOM 967 O O . ALA A 1 132 ? 0.755 -8.211 12.398 1 98.56 132 ALA A O 1
ATOM 968 N N . TYR A 1 133 ? -0.392 -8.117 10.438 1 98.38 133 TYR A N 1
ATOM 969 C CA . TYR A 1 133 ? -0.321 -6.66 10.328 1 98.38 133 TYR A CA 1
ATOM 970 C C . TYR A 1 133 ? -0.946 -5.992 11.547 1 98.38 133 TYR A C 1
ATOM 972 O O . TYR A 1 133 ? -0.301 -5.184 12.219 1 98.38 133 TYR A O 1
ATOM 980 N N . VAL A 1 134 ? -2.184 -6.367 11.875 1 98.62 134 VAL A N 1
ATOM 981 C CA . VAL A 1 134 ? -2.939 -5.754 12.961 1 98.62 134 VAL A CA 1
ATOM 982 C C . VAL A 1 134 ? -2.273 -6.07 14.297 1 98.62 134 VAL A C 1
ATOM 984 O O . VAL A 1 134 ? -2.143 -5.195 15.156 1 98.62 134 VAL A O 1
ATOM 987 N N . LYS A 1 135 ? -1.806 -7.262 14.469 1 98.44 135 LYS A N 1
ATOM 988 C CA . LYS A 1 135 ? -1.139 -7.668 15.703 1 98.44 135 LYS A CA 1
ATOM 989 C C . LYS A 1 135 ? 0.059 -6.77 16 1 98.44 135 LYS A C 1
ATOM 991 O O . LYS A 1 135 ? 0.257 -6.348 17.141 1 98.44 135 LYS A O 1
ATOM 996 N N . GLY A 1 136 ? 0.862 -6.539 14.984 1 98.5 136 GLY A N 1
ATOM 997 C CA . GLY A 1 136 ? 2.031 -5.691 15.164 1 98.5 136 GLY A CA 1
ATOM 998 C C . GLY A 1 136 ? 1.692 -4.309 15.688 1 98.5 136 GLY A C 1
ATOM 999 O O . GLY A 1 136 ? 2.332 -3.818 16.625 1 98.5 136 GLY A O 1
ATOM 1000 N N . PHE A 1 137 ? 0.668 -3.713 15.133 1 98.62 137 PHE A N 1
ATOM 1001 C CA . PHE A 1 137 ? 0.294 -2.367 15.547 1 98.62 137 PHE A CA 1
ATOM 1002 C C . PHE A 1 137 ? -0.344 -2.385 16.938 1 98.62 137 PHE A C 1
ATOM 1004 O O . PHE A 1 137 ? -0.166 -1.451 17.719 1 98.62 137 PHE A O 1
ATOM 1011 N N . MET A 1 138 ? -1.034 -3.414 17.266 1 98.12 138 MET A N 1
ATOM 1012 C CA . MET A 1 138 ? -1.68 -3.549 18.578 1 98.12 138 MET A CA 1
ATOM 1013 C C . MET A 1 138 ? -0.644 -3.748 19.672 1 98.12 138 MET A C 1
ATOM 1015 O O . MET A 1 138 ? -0.807 -3.238 20.781 1 98.12 138 MET A O 1
ATOM 1019 N N . GLU A 1 139 ? 0.457 -4.406 19.312 1 97.62 139 GLU A N 1
ATOM 1020 C CA . GLU A 1 139 ? 1.309 -4.914 20.391 1 97.62 139 GLU A CA 1
ATOM 1021 C C . GLU A 1 139 ? 2.678 -4.242 20.375 1 97.62 139 GLU A C 1
ATOM 1023 O O . GLU A 1 139 ? 3.494 -4.461 21.266 1 97.62 139 GLU A O 1
ATOM 1028 N N . TYR A 1 140 ? 2.959 -3.473 19.406 1 97.75 140 TYR A N 1
ATOM 1029 C CA . TYR A 1 140 ? 4.238 -2.773 19.359 1 97.75 140 TYR A CA 1
ATOM 1030 C C . TYR A 1 140 ? 4.469 -1.963 20.625 1 97.75 140 TYR A C 1
ATOM 1032 O O . TYR A 1 140 ? 5.57 -1.969 21.172 1 97.75 140 TYR A O 1
ATOM 1040 N N . ARG A 1 141 ? 3.412 -1.234 20.969 1 96.62 141 ARG A N 1
ATOM 1041 C CA . ARG A 1 141 ? 3.371 -0.581 22.266 1 96.62 141 ARG A CA 1
ATOM 1042 C C . ARG A 1 141 ? 2.238 -1.139 23.125 1 96.62 141 ARG A C 1
ATOM 1044 O O . ARG A 1 141 ? 1.139 -1.385 22.625 1 96.62 141 ARG A O 1
ATOM 1051 N N . LYS A 1 142 ? 2.479 -1.325 24.359 1 92 142 LYS A N 1
ATOM 1052 C CA . LYS A 1 142 ? 1.511 -1.927 25.266 1 92 142 LYS A CA 1
ATOM 1053 C C . LYS A 1 142 ? 0.26 -1.062 25.391 1 92 142 LYS A C 1
ATOM 1055 O O . LYS A 1 142 ? -0.84 -1.577 25.609 1 92 142 LYS A O 1
ATOM 1060 N N . ASP A 1 143 ? 0.445 0.166 25.266 1 96.31 143 ASP A N 1
ATOM 1061 C CA . ASP A 1 143 ? -0.666 1.104 25.391 1 96.31 143 ASP A CA 1
ATOM 1062 C C . ASP A 1 143 ? -1.049 1.695 24.047 1 96.31 143 ASP A C 1
ATOM 1064 O O . ASP A 1 143 ? -1.178 2.914 23.906 1 96.31 143 ASP A O 1
ATOM 1068 N N . SER A 1 144 ? -1.249 0.891 23.062 1 97.38 144 SER A N 1
ATOM 1069 C CA . SER A 1 144 ? -1.523 1.346 21.703 1 97.38 144 SER A CA 1
ATOM 1070 C C . SER A 1 144 ? -2.902 1.991 21.594 1 97.38 144 SER A C 1
ATOM 1072 O O . SER A 1 144 ? -3.184 2.721 20.641 1 97.38 144 SER A O 1
ATOM 1074 N N . HIS A 1 145 ? -3.875 1.696 22.516 1 98.19 145 HIS A N 1
ATOM 1075 C CA . HIS A 1 145 ? -5.246 2.195 22.562 1 98.19 145 HIS A CA 1
ATOM 1076 C C . HIS A 1 145 ? -6.066 1.665 21.391 1 98.19 145 HIS A C 1
ATOM 1078 O O . HIS A 1 145 ? -7.207 2.088 21.188 1 98.19 145 HIS A O 1
ATOM 1084 N N . ILE A 1 146 ? -5.488 0.708 20.578 1 98.69 146 ILE A N 1
ATOM 1085 C CA . ILE A 1 146 ? -6.227 0.134 19.453 1 98.69 146 ILE A CA 1
ATOM 1086 C C . ILE A 1 146 ? -7.293 -0.828 19.984 1 98.69 146 ILE A C 1
ATOM 1088 O O . ILE A 1 146 ? -6.973 -1.824 20.625 1 98.69 146 ILE A O 1
ATOM 1092 N N . GLN A 1 147 ? -8.531 -0.506 19.625 1 98.31 147 GLN A N 1
ATOM 1093 C CA . GLN A 1 147 ? -9.633 -1.3 20.156 1 98.31 147 GLN A CA 1
ATOM 1094 C C . GLN A 1 147 ? -10.57 -1.757 19.047 1 98.31 147 GLN A C 1
ATOM 1096 O O . GLN A 1 147 ? -11.523 -2.494 19.297 1 98.31 147 GLN A O 1
ATOM 1101 N N . GLY A 1 148 ? -10.336 -1.376 17.828 1 98.62 148 GLY A N 1
ATOM 1102 C CA . GLY A 1 148 ? -11.117 -1.78 16.672 1 98.62 148 GLY A CA 1
ATOM 1103 C C . GLY A 1 148 ? -10.352 -1.668 15.367 1 98.62 148 GLY A C 1
ATOM 1104 O O . GLY A 1 148 ? -9.312 -1.006 15.305 1 98.62 148 GLY A O 1
ATOM 1105 N N . VAL A 1 149 ? -10.922 -2.336 14.344 1 98.75 149 VAL A N 1
ATOM 1106 C CA . VAL A 1 149 ? -10.289 -2.344 13.031 1 98.75 149 VAL A CA 1
ATOM 1107 C C . VAL A 1 149 ? -11.344 -2.146 11.945 1 98.75 149 VAL A C 1
ATOM 1109 O O . VAL A 1 149 ? -12.469 -2.645 12.07 1 98.75 149 VAL A O 1
ATOM 1112 N N . ILE A 1 150 ? -11.031 -1.354 10.945 1 98.81 150 ILE A N 1
ATOM 1113 C CA . ILE A 1 150 ? -11.797 -1.239 9.711 1 98.81 150 ILE A CA 1
ATOM 1114 C C . ILE A 1 150 ? -10.93 -1.661 8.523 1 98.81 150 ILE A C 1
ATOM 1116 O O . ILE A 1 150 ? -9.812 -1.161 8.359 1 98.81 150 ILE A O 1
ATOM 1120 N N . PHE A 1 151 ? -11.414 -2.6 7.746 1 98.5 151 PHE A N 1
ATOM 1121 C CA . PHE A 1 151 ? -10.68 -3.027 6.559 1 98.5 151 PHE A CA 1
ATOM 1122 C C . PHE A 1 151 ? -11.062 -2.174 5.355 1 98.5 151 PHE A C 1
ATOM 1124 O O . PHE A 1 151 ? -12.219 -2.156 4.938 1 98.5 151 PHE A O 1
ATOM 1131 N N . ASN A 1 152 ? -10.07 -1.491 4.848 1 97.44 152 ASN A N 1
ATOM 1132 C CA . ASN A 1 152 ? -10.258 -0.735 3.615 1 97.44 152 ASN A CA 1
ATOM 1133 C C . ASN A 1 152 ? -9.914 -1.569 2.387 1 97.44 152 ASN A C 1
ATOM 1135 O O . ASN A 1 152 ? -9.055 -2.451 2.449 1 97.44 152 ASN A O 1
ATOM 1139 N N . GLN A 1 153 ? -10.703 -1.361 1.247 1 95.5 153 GLN A N 1
ATOM 1140 C CA . GLN A 1 153 ? -10.523 -2.059 -0.022 1 95.5 153 GLN A CA 1
ATOM 1141 C C . GLN A 1 153 ? -10.656 -3.568 0.155 1 95.5 153 GLN A C 1
ATOM 1143 O O . GLN A 1 153 ? -9.812 -4.332 -0.308 1 95.5 153 GLN A O 1
ATOM 1148 N N . MET A 1 154 ? -11.656 -3.967 0.815 1 95.81 154 MET A N 1
ATOM 1149 C CA . MET A 1 154 ? -11.945 -5.371 1.095 1 95.81 154 MET A CA 1
ATOM 1150 C C . MET A 1 154 ? -13.203 -5.824 0.366 1 95.81 154 MET A C 1
ATOM 1152 O O . MET A 1 154 ? -14.195 -5.098 0.319 1 95.81 154 MET A O 1
ATOM 1156 N N . SER A 1 155 ? -13.094 -7.016 -0.169 1 92.12 155 SER A N 1
ATOM 1157 C CA . SER A 1 155 ? -14.273 -7.582 -0.828 1 92.12 155 SER A CA 1
ATOM 1158 C C . SER A 1 155 ? -15.289 -8.078 0.191 1 92.12 155 SER A C 1
ATOM 1160 O O . SER A 1 155 ? -14.922 -8.609 1.24 1 92.12 155 SER A O 1
ATOM 1162 N N . PRO A 1 156 ? -16.578 -7.934 -0.187 1 94.12 156 PRO A N 1
ATOM 1163 C CA . PRO A 1 156 ? -17.641 -8.414 0.714 1 94.12 156 PRO A CA 1
ATOM 1164 C C . PRO A 1 156 ? -17.531 -9.922 0.979 1 94.12 156 PRO A C 1
ATOM 1166 O O . PRO A 1 156 ? -17.953 -10.391 2.041 1 94.12 156 PRO A O 1
ATOM 1169 N N . MET A 1 157 ? -16.953 -10.648 0.089 1 88.56 157 MET A N 1
ATOM 1170 C CA . MET A 1 157 ? -16.844 -12.094 0.223 1 88.56 157 MET A CA 1
ATOM 1171 C C . MET A 1 157 ? -15.766 -12.477 1.229 1 88.56 157 MET A C 1
ATOM 1173 O O . MET A 1 157 ? -15.938 -13.43 1.993 1 88.56 157 MET A O 1
ATOM 1177 N N . LEU A 1 158 ? -14.75 -11.789 1.241 1 92.44 158 LEU A N 1
ATOM 1178 C CA . LEU A 1 158 ? -13.609 -12.102 2.102 1 92.44 158 LEU A CA 1
ATOM 1179 C C . LEU A 1 158 ? -13.836 -11.562 3.512 1 92.44 158 LEU A C 1
ATOM 1181 O O . LEU A 1 158 ? -13.344 -12.133 4.484 1 92.44 158 LEU A O 1
ATOM 1185 N N . TYR A 1 159 ? -14.664 -10.586 3.738 1 96.81 159 TYR A N 1
ATOM 1186 C CA . TYR A 1 159 ? -14.82 -9.828 4.973 1 96.81 159 TYR A CA 1
ATOM 1187 C C . TYR A 1 159 ? -15.258 -10.734 6.117 1 96.81 159 TYR A C 1
ATOM 1189 O O . TYR A 1 159 ? -14.617 -10.758 7.176 1 96.81 159 TYR A O 1
ATOM 1197 N N . PRO A 1 160 ? -16.297 -11.461 5.871 1 96.38 160 PRO A N 1
ATOM 1198 C CA . PRO A 1 160 ? -16.734 -12.273 7.008 1 96.38 160 PRO A CA 1
ATOM 1199 C C . PRO A 1 160 ? -15.648 -13.219 7.508 1 96.38 160 PRO A C 1
ATOM 1201 O O . PRO A 1 160 ? -15.539 -13.461 8.711 1 96.38 160 PRO A O 1
ATOM 1204 N N . ARG A 1 161 ? -14.812 -13.742 6.652 1 94.94 161 ARG A N 1
ATOM 1205 C CA . ARG A 1 161 ? -13.742 -14.672 7.016 1 94.94 161 ARG A CA 1
ATOM 1206 C C . ARG A 1 161 ? -12.648 -13.953 7.797 1 94.94 161 ARG A C 1
ATOM 1208 O O . ARG A 1 161 ? -12.148 -14.477 8.797 1 94.94 161 ARG A O 1
ATOM 1215 N N . MET A 1 162 ? -12.328 -12.82 7.344 1 97.19 162 MET A N 1
ATOM 1216 C CA . MET A 1 162 ? -11.281 -12.055 8.008 1 97.19 162 MET A CA 1
ATOM 1217 C C . MET A 1 162 ? -11.758 -11.555 9.367 1 97.19 162 MET A C 1
ATOM 1219 O O . MET A 1 162 ? -10.992 -11.531 10.336 1 97.19 162 MET A O 1
ATOM 1223 N N . LYS A 1 163 ? -13.031 -11.102 9.43 1 97.94 163 LYS A N 1
ATOM 1224 C CA . LYS A 1 163 ? -13.609 -10.688 10.711 1 97.94 163 LYS A CA 1
ATOM 1225 C C . LYS A 1 163 ? -13.516 -11.812 11.742 1 97.94 163 LYS A C 1
ATOM 1227 O O . LYS A 1 163 ? -13.031 -11.602 12.852 1 97.94 163 LYS A O 1
ATOM 1232 N N . GLU A 1 164 ? -13.906 -12.93 11.297 1 97.38 164 GLU A N 1
ATOM 1233 C CA . GLU A 1 164 ? -13.875 -14.078 12.195 1 97.38 164 GLU A CA 1
ATOM 1234 C C . GLU A 1 164 ? -12.445 -14.406 12.625 1 97.38 164 GLU A C 1
ATOM 1236 O O . GLU A 1 164 ? -12.188 -14.609 13.812 1 97.38 164 GLU A O 1
ATOM 1241 N N . LEU A 1 165 ? -11.562 -14.445 11.719 1 96.62 165 LEU A N 1
ATOM 1242 C CA . LEU A 1 165 ? -10.164 -14.797 11.977 1 96.62 165 LEU A CA 1
ATOM 1243 C C . LEU A 1 165 ? -9.539 -13.828 12.984 1 96.62 165 LEU A C 1
ATOM 1245 O O . LEU A 1 165 ? -8.945 -14.258 13.969 1 96.62 165 LEU A O 1
ATOM 1249 N N . LEU A 1 166 ? -9.688 -12.547 12.797 1 97.81 166 LEU A N 1
ATOM 1250 C CA . LEU A 1 166 ? -9.039 -11.547 13.633 1 97.81 166 LEU A CA 1
ATOM 1251 C C . LEU A 1 166 ? -9.68 -11.5 15.016 1 97.81 166 LEU A C 1
ATOM 1253 O O . LEU A 1 166 ? -8.984 -11.391 16.031 1 97.81 166 LEU A O 1
ATOM 1257 N N . GLU A 1 167 ? -11.008 -11.523 15.07 1 98.38 167 GLU A N 1
ATOM 1258 C CA . GLU A 1 167 ? -11.672 -11.477 16.375 1 98.38 167 GLU A CA 1
ATOM 1259 C C . GLU A 1 167 ? -11.305 -12.695 17.219 1 98.38 167 GLU A C 1
ATOM 1261 O O . GLU A 1 167 ? -11.133 -12.586 18.438 1 98.38 167 GLU A O 1
ATOM 1266 N N . LYS A 1 168 ? -11.141 -13.789 16.547 1 97.31 168 LYS A N 1
ATOM 1267 C CA . LYS A 1 168 ? -10.789 -15.016 17.25 1 97.31 168 LYS A CA 1
ATOM 1268 C C . LYS A 1 168 ? -9.328 -15 17.688 1 97.31 168 LYS A C 1
ATOM 1270 O O . LYS A 1 168 ? -9.016 -15.336 18.844 1 97.31 168 LYS A O 1
ATOM 1275 N N . GLU A 1 169 ? -8.453 -14.602 16.859 1 96.31 169 GLU A N 1
ATOM 1276 C CA . GLU A 1 169 ? -7.027 -14.773 17.125 1 96.31 169 GLU A CA 1
ATOM 1277 C C . GLU A 1 169 ? -6.457 -13.578 17.891 1 96.31 169 GLU A C 1
ATOM 1279 O O . GLU A 1 169 ? -5.484 -13.727 18.625 1 96.31 169 GLU A O 1
ATOM 1284 N N . LEU A 1 170 ? -6.992 -12.383 17.688 1 97.38 170 LEU A N 1
ATOM 1285 C CA . LEU A 1 170 ? -6.383 -11.195 18.266 1 97.38 170 LEU A CA 1
ATOM 1286 C C . LEU A 1 170 ? -7.289 -10.57 19.312 1 97.38 170 LEU A C 1
ATOM 1288 O O . LEU A 1 170 ? -6.898 -9.625 20 1 97.38 170 LEU A O 1
ATOM 1292 N N . ASN A 1 171 ? -8.469 -11.047 19.484 1 96.81 171 ASN A N 1
ATOM 1293 C CA . ASN A 1 171 ? -9.438 -10.477 20.422 1 96.81 171 ASN A CA 1
ATOM 1294 C C . ASN A 1 171 ? -9.641 -8.984 20.172 1 96.81 171 ASN A C 1
ATOM 1296 O O . ASN A 1 171 ? -9.547 -8.18 21.109 1 96.81 171 ASN A O 1
ATOM 1300 N N . ILE A 1 172 ? -9.758 -8.609 18.953 1 97.75 172 ILE A N 1
ATOM 1301 C CA . ILE A 1 172 ? -10.016 -7.234 18.547 1 97.75 172 ILE A CA 1
ATOM 1302 C C . ILE A 1 172 ? -11.367 -7.152 17.828 1 97.75 172 ILE A C 1
ATOM 1304 O O . ILE A 1 172 ? -11.812 -8.125 17.219 1 97.75 172 ILE A O 1
ATOM 1308 N N . LYS A 1 173 ? -12.094 -6.078 17.953 1 98.19 173 LYS A N 1
ATOM 1309 C CA . LYS A 1 173 ? -13.375 -5.891 17.266 1 98.19 173 LYS A CA 1
ATOM 1310 C C . LYS A 1 173 ? -13.164 -5.426 15.836 1 98.19 173 LYS A C 1
ATOM 1312 O O . LYS A 1 173 ? -12.469 -4.434 15.586 1 98.19 173 LYS A O 1
ATOM 1317 N N . VAL A 1 174 ? -13.672 -6.176 14.93 1 98.75 174 VAL A N 1
ATOM 1318 C CA . VAL A 1 174 ? -13.703 -5.723 13.539 1 98.75 174 VAL A CA 1
ATOM 1319 C C . VAL A 1 174 ? -15 -4.965 13.266 1 98.75 174 VAL A C 1
ATOM 1321 O O . VAL A 1 174 ? -16.078 -5.539 13.336 1 98.75 174 VAL A O 1
ATOM 1324 N N . LEU A 1 175 ? -14.867 -3.709 12.891 1 98.88 175 LEU A N 1
ATOM 1325 C CA . LEU A 1 175 ? -16 -2.783 12.898 1 98.88 175 LEU A CA 1
ATOM 1326 C C . LEU A 1 175 ? -16.578 -2.627 11.5 1 98.88 175 LEU A C 1
ATOM 1328 O O . LEU A 1 175 ? -17.547 -1.876 11.305 1 98.88 175 LEU A O 1
ATOM 1332 N N . GLY A 1 176 ? -16.016 -3.256 10.578 1 98.69 176 GLY A N 1
ATOM 1333 C CA . GLY A 1 176 ? -16.547 -3.215 9.227 1 98.69 176 GLY A CA 1
ATOM 1334 C C . GLY A 1 176 ? -15.477 -3.188 8.156 1 98.69 176 GLY A C 1
ATOM 1335 O O . GLY A 1 176 ? -14.305 -3.434 8.445 1 98.69 176 GLY A O 1
ATOM 1336 N N . TYR A 1 177 ? -15.93 -2.994 6.934 1 98.31 177 TYR A N 1
ATOM 1337 C CA . TYR A 1 177 ? -15.031 -2.891 5.785 1 98.31 177 TYR A CA 1
ATOM 1338 C C . TYR A 1 177 ? -15.539 -1.853 4.793 1 98.31 177 TYR A C 1
ATOM 1340 O O . TYR A 1 177 ? -16.703 -1.43 4.859 1 98.31 177 TYR A O 1
ATOM 1348 N N . VAL A 1 178 ? -14.633 -1.333 4.031 1 97.12 178 VAL A N 1
ATOM 1349 C CA . VAL A 1 178 ? -14.953 -0.466 2.9 1 97.12 178 VAL A CA 1
ATOM 1350 C C . VAL A 1 178 ? -14.531 -1.141 1.596 1 97.12 178 VAL A C 1
ATOM 1352 O O . VAL A 1 178 ? -13.367 -1.501 1.424 1 97.12 178 VAL A O 1
ATOM 1355 N N . PRO A 1 179 ? -15.492 -1.39 0.705 1 95.19 179 PRO A N 1
ATOM 1356 C CA . PRO A 1 179 ? -15.117 -1.974 -0.583 1 95.19 179 PRO A CA 1
ATOM 1357 C C . PRO A 1 179 ? -14.312 -1.011 -1.454 1 95.19 179 PRO A C 1
ATOM 1359 O O . PRO A 1 179 ? -14.203 0.176 -1.132 1 95.19 179 PRO A O 1
ATOM 1362 N N . LYS A 1 180 ? -13.688 -1.553 -2.447 1 89.69 180 LYS A N 1
ATOM 1363 C CA . LYS A 1 180 ? -13.016 -0.667 -3.395 1 89.69 180 LYS A CA 1
ATOM 1364 C C . LYS A 1 180 ? -14 0.317 -4.02 1 89.69 180 LYS A C 1
ATOM 1366 O O . LYS A 1 180 ? -15.047 -0.084 -4.523 1 89.69 180 LYS A O 1
ATOM 1371 N N . MET A 1 181 ? -13.633 1.583 -3.881 1 82.62 181 MET A N 1
ATOM 1372 C CA . MET A 1 181 ? -14.516 2.631 -4.391 1 82.62 181 MET A CA 1
ATOM 1373 C C . MET A 1 181 ? -13.898 3.309 -5.613 1 82.62 181 MET A C 1
ATOM 1375 O O . MET A 1 181 ? -13.07 4.211 -5.477 1 82.62 181 MET A O 1
ATOM 1379 N N . ASP A 1 182 ? -14.078 2.969 -6.832 1 71.19 182 ASP A N 1
ATOM 1380 C CA . ASP A 1 182 ? -13.484 3.516 -8.047 1 71.19 182 ASP A CA 1
ATOM 1381 C C . ASP A 1 182 ? -14 4.93 -8.32 1 71.19 182 ASP A C 1
ATOM 1383 O O . ASP A 1 182 ? -13.266 5.77 -8.852 1 71.19 182 ASP A O 1
ATOM 1387 N N . ASP A 1 183 ? -15.102 5.223 -8.023 1 62.88 183 ASP A N 1
ATOM 1388 C CA . ASP A 1 183 ? -15.773 6.441 -8.469 1 62.88 183 ASP A CA 1
ATOM 1389 C C . ASP A 1 183 ? -15.656 7.543 -7.418 1 62.88 183 ASP A C 1
ATOM 1391 O O . ASP A 1 183 ? -15.984 8.703 -7.688 1 62.88 183 ASP A O 1
ATOM 1395 N N . CYS A 1 184 ? -15.25 7.172 -6.328 1 62.84 184 CYS A N 1
ATOM 1396 C CA . CYS A 1 184 ? -15.25 8.195 -5.293 1 62.84 184 CYS A CA 1
ATOM 1397 C C . CYS A 1 184 ? -13.836 8.68 -5.004 1 62.84 184 CYS A C 1
ATOM 1399 O O . CYS A 1 184 ? -13.203 8.242 -4.043 1 62.84 184 CYS A O 1
ATOM 1401 N N . VAL A 1 185 ? -13.289 9.25 -6.082 1 57.38 185 VAL A N 1
ATOM 1402 C CA . VAL A 1 185 ? -11.945 9.789 -5.883 1 57.38 185 VAL A CA 1
ATOM 1403 C C . VAL A 1 185 ? -12.031 11.125 -5.152 1 57.38 185 VAL A C 1
ATOM 1405 O O . VAL A 1 185 ? -12.586 12.094 -5.68 1 57.38 185 VAL A O 1
ATOM 1408 N N . ILE A 1 186 ? -11.977 11.18 -3.836 1 58.41 186 ILE A N 1
ATOM 1409 C CA . ILE A 1 186 ? -11.758 12.422 -3.094 1 58.41 186 ILE A CA 1
ATOM 1410 C C . ILE A 1 186 ? -10.258 12.711 -3.006 1 58.41 186 ILE A C 1
ATOM 1412 O O . ILE A 1 186 ? -9.531 12.039 -2.273 1 58.41 186 ILE A O 1
ATOM 1416 N N . GLU A 1 187 ? -9.609 12.969 -4.203 1 53.91 187 GLU A N 1
ATOM 1417 C CA . GLU A 1 187 ? -8.164 13.172 -4.195 1 53.91 187 GLU A CA 1
ATOM 1418 C C . GLU A 1 187 ? -7.758 14.195 -3.139 1 53.91 187 GLU A C 1
ATOM 1420 O O . GLU A 1 187 ? -8.414 15.227 -2.98 1 53.91 187 GLU A O 1
ATOM 1425 N N . SER A 1 188 ? -6.867 13.844 -2.299 1 51.34 188 SER A N 1
ATOM 1426 C CA . SER A 1 188 ? -6.289 14.734 -1.295 1 51.34 188 SER A CA 1
ATOM 1427 C C . SER A 1 188 ? -5.988 16.109 -1.879 1 51.34 188 SER A C 1
ATOM 1429 O O . SER A 1 188 ? -6.172 17.125 -1.21 1 51.34 188 SER A O 1
ATOM 1431 N N . ARG A 1 189 ? -5.289 16.188 -3.072 1 48.84 189 ARG A N 1
ATOM 1432 C CA . ARG A 1 189 ? -4.848 17.422 -3.705 1 48.84 189 ARG A CA 1
ATOM 1433 C C . ARG A 1 189 ? -6.016 18.391 -3.889 1 48.84 189 ARG A C 1
ATOM 1435 O O . ARG A 1 189 ? -5.852 19.609 -3.758 1 48.84 189 ARG A O 1
ATOM 1442 N N . HIS A 1 190 ? -7.141 17.688 -4.324 1 47.16 190 HIS A N 1
ATOM 1443 C CA . HIS A 1 190 ? -8.266 18.547 -4.68 1 47.16 190 HIS A CA 1
ATOM 1444 C C . HIS A 1 190 ? -8.914 19.141 -3.439 1 47.16 190 HIS A C 1
ATOM 1446 O O . HIS A 1 190 ? -9.617 20.156 -3.529 1 47.16 190 HIS A O 1
ATOM 1452 N N . LEU A 1 191 ? -8.594 18.453 -2.418 1 45.66 191 LEU A N 1
ATOM 1453 C CA . LEU A 1 191 ? -9.289 18.922 -1.224 1 45.66 191 LEU A CA 1
ATOM 1454 C C . LEU A 1 191 ? -8.75 20.281 -0.777 1 45.66 191 LEU A C 1
ATOM 1456 O O . LEU A 1 191 ? -9.492 21.109 -0.233 1 45.66 191 LEU A O 1
ATOM 1460 N N . GLY A 1 192 ? -7.496 20.281 -0.907 1 47 192 GLY A N 1
ATOM 1461 C CA . GLY A 1 192 ? -6.938 21.547 -0.458 1 47 192 GLY A CA 1
ATOM 1462 C C . GLY A 1 192 ? -7.453 22.75 -1.244 1 47 192 GLY A C 1
ATOM 1463 O O . GLY A 1 192 ? -7.398 23.875 -0.768 1 47 192 GLY A O 1
ATOM 1464 N N . LEU A 1 193 ? -7.738 22.406 -2.525 1 52.59 193 LEU A N 1
ATOM 1465 C CA . LEU A 1 193 ? -8.125 23.547 -3.355 1 52.59 193 LEU A CA 1
ATOM 1466 C C . LEU A 1 193 ? -9.578 23.422 -3.797 1 52.59 193 LEU A C 1
ATOM 1468 O O . LEU A 1 193 ? -9.859 23.297 -4.992 1 52.59 193 LEU A O 1
ATOM 1472 N N . VAL A 1 194 ? -10.367 23.016 -2.779 1 56.12 194 VAL A N 1
ATOM 1473 C CA . VAL A 1 194 ? -11.727 22.844 -3.281 1 56.12 194 VAL A CA 1
ATOM 1474 C C . VAL A 1 194 ? -12.312 24.203 -3.66 1 56.12 194 VAL A C 1
ATOM 1476 O O . VAL A 1 194 ? -12.438 25.094 -2.812 1 56.12 194 VAL A O 1
ATOM 1479 N N . LEU A 1 195 ? -12.414 24.375 -4.863 1 56.03 195 LEU A N 1
ATOM 1480 C CA . LEU A 1 195 ? -13.133 25.547 -5.363 1 56.03 195 LEU A CA 1
ATOM 1481 C C . LEU A 1 195 ? -14.625 25.438 -5.094 1 56.03 195 LEU A C 1
ATOM 1483 O O . LEU A 1 195 ? -15.164 24.328 -5.047 1 56.03 195 LEU A O 1
ATOM 1487 N N . PRO A 1 196 ? -15.211 26.578 -4.734 1 56.41 196 PRO A N 1
ATOM 1488 C CA . PRO A 1 196 ? -16.641 26.594 -4.422 1 56.41 196 PRO A CA 1
ATOM 1489 C C . PRO A 1 196 ? -17.469 25.797 -5.418 1 56.41 196 PRO A C 1
ATOM 1491 O O . PRO A 1 196 ? -18.422 25.109 -5.023 1 56.41 196 PRO A O 1
ATOM 1494 N N . ASP A 1 197 ? -17.078 25.844 -6.605 1 59.38 197 ASP A N 1
ATOM 1495 C CA . ASP A 1 197 ? -17.891 25.219 -7.641 1 59.38 197 ASP A CA 1
ATOM 1496 C C . ASP A 1 197 ? -17.75 23.703 -7.598 1 59.38 197 ASP A C 1
ATOM 1498 O O . ASP A 1 197 ? -18.594 22.984 -8.156 1 59.38 197 ASP A O 1
ATOM 1502 N N . GLU A 1 198 ? -16.75 23.297 -6.949 1 68.62 198 GLU A N 1
ATOM 1503 C CA . GLU A 1 198 ? -16.516 21.859 -6.887 1 68.62 198 GLU A CA 1
ATOM 1504 C C . GLU A 1 198 ? -17.219 21.234 -5.699 1 68.62 198 GLU A C 1
ATOM 1506 O O . GLU A 1 198 ? -17.375 20.016 -5.629 1 68.62 198 GLU A O 1
ATOM 1511 N N . ILE A 1 199 ? -17.828 22.109 -4.98 1 71.75 199 ILE A N 1
ATOM 1512 C CA . ILE A 1 199 ? -18.344 21.688 -3.684 1 71.75 199 ILE A CA 1
ATOM 1513 C C . ILE A 1 199 ? -19.578 20.797 -3.885 1 71.75 199 ILE A C 1
ATOM 1515 O O . ILE A 1 199 ? -19.688 19.75 -3.254 1 71.75 199 ILE A O 1
ATOM 1519 N N . PRO A 1 200 ? -20.422 21.141 -4.84 1 75.75 200 PRO A N 1
ATOM 1520 C CA . PRO A 1 200 ? -21.609 20.297 -4.984 1 75.75 200 PRO A CA 1
ATOM 1521 C C . PRO A 1 200 ? -21.266 18.859 -5.379 1 75.75 200 PRO A C 1
ATOM 1523 O O . PRO A 1 200 ? -21.828 17.906 -4.816 1 75.75 200 PRO A O 1
ATOM 1526 N N . GLU A 1 201 ? -20.391 18.688 -6.223 1 78.62 201 GLU A N 1
ATOM 1527 C CA . GLU A 1 201 ? -20 17.344 -6.645 1 78.62 201 GLU A CA 1
ATOM 1528 C C . GLU A 1 201 ? -19.312 16.594 -5.504 1 78.62 201 GLU A C 1
ATOM 1530 O O . GLU A 1 201 ? -19.531 15.391 -5.34 1 78.62 201 GLU A O 1
ATOM 1535 N N . LEU A 1 202 ? -18.594 17.297 -4.777 1 81.25 202 LEU A N 1
ATOM 1536 C CA . LEU A 1 202 ? -17.922 16.688 -3.633 1 81.25 202 LEU A CA 1
ATOM 1537 C C . LEU A 1 202 ? -18.938 16.219 -2.592 1 81.25 202 LEU A C 1
ATOM 1539 O O . LEU A 1 202 ? -18.797 15.148 -2.002 1 81.25 202 LEU A O 1
ATOM 1543 N N . LYS A 1 203 ? -19.906 17.062 -2.438 1 83.88 203 LYS A N 1
ATOM 1544 C CA . LYS A 1 203 ? -20.953 16.734 -1.477 1 83.88 203 LYS A CA 1
ATOM 1545 C C . LYS A 1 203 ? -21.734 15.492 -1.921 1 83.88 203 LYS A C 1
ATOM 1547 O O . LYS A 1 203 ? -22.094 14.656 -1.095 1 83.88 203 LYS A O 1
ATOM 1552 N N . GLU A 1 204 ? -21.984 15.43 -3.137 1 86.06 204 GLU A N 1
ATOM 1553 C CA . GLU A 1 204 ? -22.688 14.266 -3.668 1 86.06 204 GLU A CA 1
ATOM 1554 C C . GLU A 1 204 ? -21.875 12.992 -3.465 1 86.06 204 GLU A C 1
ATOM 1556 O O . GLU A 1 204 ? -22.406 11.961 -3.076 1 86.06 204 GLU A O 1
ATOM 1561 N N . ASN A 1 205 ? -20.641 13.07 -3.742 1 85.81 205 ASN A N 1
ATOM 1562 C CA . ASN A 1 205 ? -19.75 11.93 -3.549 1 85.81 205 ASN A CA 1
ATOM 1563 C C . ASN A 1 205 ? -19.656 11.523 -2.08 1 85.81 205 ASN A C 1
ATOM 1565 O O . ASN A 1 205 ? -19.609 10.336 -1.762 1 85.81 205 ASN A O 1
ATOM 1569 N N . LEU A 1 206 ? -19.703 12.508 -1.31 1 88.31 206 LEU A N 1
ATOM 1570 C CA . LEU A 1 206 ? -19.641 12.266 0.127 1 88.31 206 LEU A CA 1
ATOM 1571 C C . LEU A 1 206 ? -20.891 11.562 0.617 1 88.31 206 LEU A C 1
ATOM 1573 O O . LEU A 1 206 ? -20.828 10.688 1.484 1 88.31 206 LEU A O 1
ATOM 1577 N N . HIS A 1 207 ? -21.984 11.969 0.126 1 91.38 207 HIS A N 1
ATOM 1578 C CA . HIS A 1 207 ? -23.25 11.328 0.506 1 91.38 207 HIS A CA 1
ATOM 1579 C C . HIS A 1 207 ? -23.281 9.875 0.036 1 91.38 207 HIS A C 1
ATOM 1581 O O . HIS A 1 207 ? -23.766 9 0.75 1 91.38 207 HIS A O 1
ATOM 1587 N N . ARG A 1 208 ? -22.781 9.633 -1.074 1 91.75 208 ARG A N 1
ATOM 1588 C CA . ARG A 1 208 ? -22.703 8.266 -1.585 1 91.75 208 ARG A CA 1
ATOM 1589 C C . ARG A 1 208 ? -21.781 7.41 -0.723 1 91.75 208 ARG A C 1
ATOM 1591 O O . ARG A 1 208 ? -22.109 6.266 -0.404 1 91.75 208 ARG A O 1
ATOM 1598 N N . LEU A 1 209 ? -20.688 7.996 -0.417 1 92.38 209 LEU A N 1
ATOM 1599 C CA . LEU A 1 209 ? -19.75 7.309 0.461 1 92.38 209 LEU A CA 1
ATOM 1600 C C . LEU A 1 209 ? -20.391 6.996 1.807 1 92.38 209 LEU A C 1
ATOM 1602 O O . LEU A 1 209 ? -20.25 5.883 2.322 1 92.38 209 LEU A O 1
ATOM 1606 N N . ALA A 1 210 ? -21.078 7.93 2.34 1 95.06 210 ALA A N 1
ATOM 1607 C CA . ALA A 1 210 ? -21.75 7.75 3.629 1 95.06 210 ALA A CA 1
ATOM 1608 C C . ALA A 1 210 ? -22.766 6.625 3.566 1 95.06 210 ALA A C 1
ATOM 1610 O O . ALA A 1 210 ? -22.938 5.871 4.527 1 95.06 210 ALA A O 1
ATOM 1611 N N . GLU A 1 211 ? -23.422 6.543 2.498 1 95.62 211 GLU A N 1
ATOM 1612 C CA . GLU A 1 211 ? -24.406 5.48 2.318 1 95.62 211 GLU A CA 1
ATOM 1613 C C . GLU A 1 211 ? -23.734 4.109 2.299 1 95.62 211 GLU A C 1
ATOM 1615 O O . GLU A 1 211 ? -24.234 3.154 2.891 1 95.62 211 GLU A O 1
ATOM 1620 N N . VAL A 1 212 ? -22.672 4.051 1.637 1 95 212 VAL A N 1
ATOM 1621 C CA . VAL A 1 212 ? -21.922 2.803 1.581 1 95 212 VAL A CA 1
ATOM 1622 C C . VAL A 1 212 ? -21.438 2.432 2.979 1 95 212 VAL A C 1
ATOM 1624 O O . VAL A 1 212 ? -21.562 1.281 3.404 1 95 212 VAL A O 1
ATOM 1627 N N . LEU A 1 213 ? -20.938 3.408 3.689 1 97.06 213 LEU A N 1
ATOM 1628 C CA . LEU A 1 213 ? -20.391 3.158 5.02 1 97.06 213 LEU A CA 1
ATOM 1629 C C . LEU A 1 213 ? -21.5 2.744 5.988 1 97.06 213 LEU A C 1
ATOM 1631 O O . LEU A 1 213 ? -21.266 1.938 6.895 1 97.06 213 LEU A O 1
ATOM 1635 N N . GLU A 1 214 ? -22.641 3.297 5.805 1 97.75 214 GLU A N 1
ATOM 1636 C CA . GLU A 1 214 ? -23.781 2.91 6.641 1 97.75 214 GLU A CA 1
ATOM 1637 C C . GLU A 1 214 ? -24.078 1.421 6.504 1 97.75 214 GLU A C 1
ATOM 1639 O O . GLU A 1 214 ? -24.5 0.775 7.469 1 97.75 214 GLU A O 1
ATOM 1644 N N . LYS A 1 215 ? -23.812 0.888 5.352 1 97.25 215 LYS A N 1
ATOM 1645 C CA . LYS A 1 215 ? -24.109 -0.512 5.066 1 97.25 215 LYS A CA 1
ATOM 1646 C C . LYS A 1 215 ? -22.953 -1.417 5.465 1 97.25 215 LYS A C 1
ATOM 1648 O O . LYS A 1 215 ? -23.156 -2.592 5.781 1 97.25 215 LYS A O 1
ATOM 1653 N N . THR A 1 216 ? -21.781 -0.86 5.496 1 98.12 216 THR A N 1
ATOM 1654 C CA . THR A 1 216 ? -20.625 -1.749 5.57 1 98.12 216 THR A CA 1
ATOM 1655 C C . THR A 1 216 ? -19.906 -1.598 6.91 1 98.12 216 THR A C 1
ATOM 1657 O O . THR A 1 216 ? -19.141 -2.473 7.309 1 98.12 216 THR A O 1
ATOM 1660 N N . LEU A 1 217 ? -20.125 -0.533 7.621 1 98.62 217 LEU A N 1
ATOM 1661 C CA . LEU A 1 217 ? -19.531 -0.346 8.945 1 98.62 217 LEU A CA 1
ATOM 1662 C C . LEU A 1 217 ? -20.578 -0.597 10.031 1 98.62 217 LEU A C 1
ATOM 1664 O O . LEU A 1 217 ? -21.766 -0.307 9.844 1 98.62 217 LEU A O 1
ATOM 1668 N N . ASP A 1 218 ? -20.141 -1.125 11.125 1 98.56 218 ASP A N 1
ATOM 1669 C CA . ASP A 1 218 ? -20.969 -1.204 12.328 1 98.56 218 ASP A CA 1
ATOM 1670 C C . ASP A 1 218 ? -20.922 0.108 13.109 1 98.56 218 ASP A C 1
ATOM 1672 O O . ASP A 1 218 ? -20.297 0.19 14.164 1 98.56 218 ASP A O 1
ATOM 1676 N N . ILE A 1 219 ? -21.703 1.071 12.641 1 98.5 219 ILE A N 1
ATOM 1677 C CA . ILE A 1 219 ? -21.656 2.426 13.18 1 98.5 219 ILE A CA 1
ATOM 1678 C C . ILE A 1 219 ? -22.141 2.426 14.625 1 98.5 219 ILE A C 1
ATOM 1680 O O . ILE A 1 219 ? -21.625 3.172 15.461 1 98.5 219 ILE A O 1
ATOM 1684 N N . ASP A 1 220 ? -23.047 1.595 14.938 1 98.5 220 ASP A N 1
ATOM 1685 C CA . ASP A 1 220 ? -23.516 1.495 16.312 1 98.5 220 ASP A CA 1
ATOM 1686 C C . ASP A 1 220 ? -22.391 1.033 17.25 1 98.5 220 ASP A C 1
ATOM 1688 O O . ASP A 1 220 ? -22.234 1.561 18.344 1 98.5 220 ASP A O 1
ATOM 1692 N N . ALA A 1 221 ? -21.641 0.093 16.797 1 98.62 221 ALA A N 1
ATOM 1693 C CA . ALA A 1 221 ? -20.5 -0.378 17.578 1 98.62 221 ALA A CA 1
ATOM 1694 C C . ALA A 1 221 ? -19.438 0.709 17.719 1 98.62 221 ALA A C 1
ATOM 1696 O O . ALA A 1 221 ? -18.781 0.812 18.75 1 98.62 221 ALA A O 1
ATOM 1697 N N . ILE A 1 222 ? -19.281 1.443 16.688 1 98.75 222 ILE A N 1
ATOM 1698 C CA . ILE A 1 222 ? -18.344 2.553 16.719 1 98.75 222 ILE A CA 1
ATOM 1699 C C . ILE A 1 222 ? -18.781 3.582 17.75 1 98.75 222 ILE A C 1
ATOM 1701 O O . ILE A 1 222 ? -17.969 4.078 18.531 1 98.75 222 ILE A O 1
ATOM 1705 N N . LEU A 1 223 ? -20.062 3.895 17.781 1 98.5 223 LEU A N 1
ATOM 1706 C CA . LEU A 1 223 ? -20.609 4.836 18.75 1 98.5 223 LEU A CA 1
ATOM 1707 C C . LEU A 1 223 ? -20.422 4.312 20.172 1 98.5 223 LEU A C 1
ATOM 1709 O O . LEU A 1 223 ? -20.062 5.074 21.078 1 98.5 223 LEU A O 1
ATOM 1713 N N . GLN A 1 224 ? -20.609 3.053 20.312 1 98.44 224 GLN A N 1
ATOM 1714 C CA . GLN A 1 224 ? -20.422 2.445 21.625 1 98.44 224 GLN A CA 1
ATOM 1715 C C . GLN A 1 224 ? -18.969 2.527 22.078 1 98.44 224 GLN A C 1
ATOM 1717 O O . GLN A 1 224 ? -18.688 2.801 23.234 1 98.44 224 GLN A O 1
ATOM 1722 N N . LEU A 1 225 ? -18.125 2.279 21.156 1 98.38 225 LEU A N 1
ATOM 1723 C CA . LEU A 1 225 ? -16.703 2.379 21.453 1 98.38 225 LEU A CA 1
ATOM 1724 C C . LEU A 1 225 ? -16.328 3.803 21.844 1 98.38 225 LEU A C 1
ATOM 1726 O O . LEU A 1 225 ? -15.562 4.008 22.797 1 98.38 225 LEU A O 1
ATOM 1730 N N . ALA A 1 226 ? -16.812 4.746 21.141 1 98.38 226 ALA A N 1
ATOM 1731 C CA . ALA A 1 226 ? -16.562 6.152 21.453 1 98.38 226 ALA A CA 1
ATOM 1732 C C . ALA A 1 226 ? -17.031 6.496 22.859 1 98.38 226 ALA A C 1
ATOM 1734 O O . ALA A 1 226 ? -16.344 7.207 23.594 1 98.38 226 ALA A O 1
ATOM 1735 N N . GLU A 1 227 ? -18.125 5.984 23.25 1 97.38 227 GLU A N 1
ATOM 1736 C CA . GLU A 1 227 ? -18.719 6.262 24.547 1 97.38 227 GLU A CA 1
ATOM 1737 C C . GLU A 1 227 ? -17.938 5.602 25.672 1 97.38 227 GLU A C 1
ATOM 1739 O O . GLU A 1 227 ? -18.016 6.027 26.828 1 97.38 227 GLU A O 1
ATOM 1744 N N . SER A 1 228 ? -17.203 4.633 25.312 1 96.75 228 SER A N 1
ATOM 1745 C CA . SER A 1 228 ? -16.453 3.898 26.312 1 96.75 228 SER A CA 1
ATOM 1746 C C . SER A 1 228 ? -15.18 4.648 26.719 1 96.75 228 SER A C 1
ATOM 1748 O O . SER A 1 228 ? -14.516 4.273 27.688 1 96.75 228 SER A O 1
ATOM 1750 N N . ALA A 1 229 ? -14.867 5.73 25.984 1 96.69 229 ALA A N 1
ATOM 1751 C CA . ALA A 1 229 ? -13.68 6.512 26.328 1 96.69 229 ALA A CA 1
ATOM 1752 C C . ALA A 1 229 ? -13.742 7.027 27.766 1 96.69 229 ALA A C 1
ATOM 1754 O O . ALA A 1 229 ? -14.797 7.473 28.219 1 96.69 229 ALA A O 1
ATOM 1755 N N . ARG A 1 230 ? -12.703 6.941 28.484 1 93 230 ARG A N 1
ATOM 1756 C CA . ARG A 1 230 ? -12.617 7.387 29.875 1 93 230 ARG A CA 1
ATOM 1757 C C . ARG A 1 230 ? -12.797 8.898 29.969 1 93 230 ARG A C 1
ATOM 1759 O O . ARG A 1 230 ? -12.469 9.633 29.031 1 93 230 ARG A O 1
ATOM 1766 N N . GLU A 1 231 ? -13.227 9.312 31 1 93.25 231 GLU A N 1
ATOM 1767 C CA . GLU A 1 231 ? -13.391 10.75 31.219 1 93.25 231 GLU A CA 1
ATOM 1768 C C . GLU A 1 231 ? -12.047 11.469 31.188 1 93.25 231 GLU A C 1
ATOM 1770 O O . GLU A 1 231 ? -11.039 10.945 31.672 1 93.25 231 GLU A O 1
ATOM 1775 N N . LEU A 1 232 ? -12.133 12.656 30.594 1 92.12 232 LEU A N 1
ATOM 1776 C CA . LEU A 1 232 ? -10.938 13.492 30.5 1 92.12 232 LEU A CA 1
ATOM 1777 C C . LEU A 1 232 ? -11.094 14.758 31.328 1 92.12 232 LEU A C 1
ATOM 1779 O O . LEU A 1 232 ? -12.148 15.391 31.312 1 92.12 232 LEU A O 1
ATOM 1783 N N . SER A 1 233 ? -10.109 14.961 32.125 1 86.25 233 SER A N 1
ATOM 1784 C CA . SER A 1 233 ? -10.07 16.203 32.875 1 86.25 233 SER A CA 1
ATOM 1785 C C . SER A 1 233 ? -8.922 17.109 32.406 1 86.25 233 SER A C 1
ATOM 1787 O O . SER A 1 233 ? -7.809 16.625 32.188 1 86.25 233 SER A O 1
ATOM 1789 N N . ALA A 1 234 ? -9.328 18.297 32.062 1 87.12 234 ALA A N 1
ATOM 1790 C CA . ALA A 1 234 ? -8.273 19.234 31.672 1 87.12 234 ALA A CA 1
ATOM 1791 C C . ALA A 1 234 ? -8.461 20.594 32.312 1 87.12 234 ALA A C 1
ATOM 1793 O O . ALA A 1 234 ? -9.594 21.031 32.531 1 87.12 234 ALA A O 1
ATOM 1794 N N . LYS A 1 235 ? -7.324 21.172 32.656 1 90.44 235 LYS A N 1
ATOM 1795 C CA . LYS A 1 235 ? -7.312 22.531 33.188 1 90.44 235 LYS A CA 1
ATOM 1796 C C . LYS A 1 235 ? -7.07 23.562 32.094 1 90.44 235 LYS A C 1
ATOM 1798 O O . LYS A 1 235 ? -6.234 23.359 31.219 1 90.44 235 LYS A O 1
ATOM 1803 N N . GLU A 1 236 ? -7.902 24.578 32.219 1 90.69 236 GLU A N 1
ATOM 1804 C CA . GLU A 1 236 ? -7.668 25.672 31.297 1 90.69 236 GLU A CA 1
ATOM 1805 C C . GLU A 1 236 ? -6.289 26.297 31.516 1 90.69 236 GLU A C 1
ATOM 1807 O O . GLU A 1 236 ? -5.895 26.578 32.656 1 90.69 236 GLU A O 1
ATOM 1812 N N . PRO A 1 237 ? -5.617 26.406 30.391 1 92.5 237 PRO A N 1
ATOM 1813 C CA . PRO A 1 237 ? -4.312 27.062 30.547 1 92.5 237 PRO A CA 1
ATOM 1814 C C . PRO A 1 237 ? -4.426 28.484 31.078 1 92.5 237 PRO A C 1
ATOM 1816 O O . PRO A 1 237 ? -5.363 29.203 30.719 1 92.5 237 PRO A O 1
ATOM 1819 N N . ARG A 1 238 ? -3.482 28.859 31.906 1 88.38 238 ARG A N 1
ATOM 1820 C CA . ARG A 1 238 ? -3.488 30.203 32.5 1 88.38 238 ARG A CA 1
ATOM 1821 C C . ARG A 1 238 ? -3.014 31.234 31.484 1 88.38 238 ARG A C 1
ATOM 1823 O O . ARG A 1 238 ? -1.868 31.188 31.031 1 88.38 238 ARG A O 1
ATOM 1830 N N . ILE A 1 239 ? -3.941 32.031 31.094 1 88.81 239 ILE A N 1
ATOM 1831 C CA . ILE A 1 239 ? -3.643 33.219 30.266 1 88.81 239 ILE A CA 1
ATOM 1832 C C . ILE A 1 239 ? -3.855 34.469 31.062 1 88.81 239 ILE A C 1
ATOM 1834 O O . ILE A 1 239 ? -4.996 34.875 31.359 1 88.81 239 ILE A O 1
ATOM 1838 N N . ASP A 1 240 ? -2.811 35.25 31.438 1 88.06 240 ASP A N 1
ATOM 1839 C CA . ASP A 1 240 ? -2.881 36.344 32.375 1 88.06 240 ASP A CA 1
ATOM 1840 C C . ASP A 1 240 ? -3.027 37.688 31.641 1 88.06 240 ASP A C 1
ATOM 1842 O O . ASP A 1 240 ? -2.955 38.75 32.25 1 88.06 240 ASP A O 1
ATOM 1846 N N . PHE A 1 241 ? -3.365 37.625 30.438 1 93.38 241 PHE A N 1
ATOM 1847 C CA . PHE A 1 241 ? -3.453 38.875 29.656 1 93.38 241 PHE A CA 1
ATOM 1848 C C . PHE A 1 241 ? -4.84 39 29.047 1 93.38 241 PHE A C 1
ATOM 1850 O O . PHE A 1 241 ? -5.387 38.062 28.484 1 93.38 241 PHE A O 1
ATOM 1857 N N . CYS A 1 242 ? -5.395 40.188 29.25 1 94.38 242 CYS A N 1
ATOM 1858 C CA . CYS A 1 242 ? -6.648 40.594 28.609 1 94.38 242 CYS A CA 1
ATOM 1859 C C . CYS A 1 242 ? -6.695 42.094 28.359 1 94.38 242 CYS A C 1
ATOM 1861 O O . CYS A 1 242 ? -6.375 42.875 29.25 1 94.38 242 CYS A O 1
ATOM 1863 N N . LEU A 1 243 ? -7.102 42.438 27.219 1 95.25 243 LEU A N 1
ATOM 1864 C CA . LEU A 1 243 ? -7.219 43.844 26.859 1 95.25 243 LEU A CA 1
ATOM 1865 C C . LEU A 1 243 ? -8.305 44.531 27.672 1 95.25 243 LEU A C 1
ATOM 1867 O O . LEU A 1 243 ? -9.359 43.938 27.938 1 95.25 243 LEU A O 1
ATOM 1871 N N . LYS A 1 244 ? -8.055 45.781 28.031 1 92.5 244 LYS A N 1
ATOM 1872 C CA . LYS A 1 244 ? -9.039 46.562 28.766 1 92.5 244 LYS A CA 1
ATOM 1873 C C . LYS A 1 244 ? -10.195 46.969 27.859 1 92.5 244 LYS A C 1
ATOM 1875 O O . LYS A 1 244 ? -11.344 47.062 28.312 1 92.5 244 LYS A O 1
ATOM 1880 N N . HIS A 1 245 ? -9.859 47.312 26.656 1 92.88 245 HIS A N 1
ATOM 1881 C CA . HIS A 1 245 ? -10.828 47.656 25.609 1 92.88 245 HIS A CA 1
ATOM 1882 C C . HIS A 1 245 ? -10.578 46.844 24.344 1 92.88 245 HIS A C 1
ATOM 1884 O O . HIS A 1 245 ? -9.43 46.562 24 1 92.88 245 HIS A O 1
ATOM 1890 N N . PRO A 1 246 ? -11.648 46.562 23.703 1 95.25 246 PRO A N 1
ATOM 1891 C CA . PRO A 1 246 ? -11.469 45.75 22.5 1 95.25 246 PRO A CA 1
ATOM 1892 C C . PRO A 1 246 ? -10.664 46.469 21.422 1 95.25 246 PRO A C 1
ATOM 1894 O O . PRO A 1 246 ? -10.836 47.688 21.219 1 95.25 246 PRO A O 1
ATOM 1897 N N . LEU A 1 247 ? -9.773 45.75 20.844 1 97.75 247 LEU A N 1
ATOM 1898 C CA . LEU A 1 247 ? -9.031 46.219 19.688 1 97.75 247 LEU A CA 1
ATOM 1899 C C . LEU A 1 247 ? -9.492 45.531 18.406 1 97.75 247 LEU A C 1
ATOM 1901 O O . LEU A 1 247 ? -9.805 44.344 18.438 1 97.75 247 LEU A O 1
ATOM 1905 N N . ARG A 1 248 ? -9.562 46.25 17.328 1 98.44 248 ARG A N 1
ATOM 1906 C CA . ARG A 1 248 ? -9.992 45.688 16.047 1 98.44 248 ARG A CA 1
ATOM 1907 C C . ARG A 1 248 ? -8.805 45.156 15.266 1 98.44 248 ARG A C 1
ATOM 1909 O O . ARG A 1 248 ? -7.926 45.938 14.852 1 98.44 248 ARG A O 1
ATOM 1916 N N . ILE A 1 249 ? -8.797 43.906 15.125 1 98.69 249 ILE A N 1
ATOM 1917 C CA . ILE A 1 249 ? -7.719 43.25 14.391 1 98.69 249 ILE A CA 1
ATOM 1918 C C . ILE A 1 249 ? -8.227 42.75 13.039 1 98.69 249 ILE A C 1
ATOM 1920 O O . ILE A 1 249 ? -9.148 41.938 12.969 1 98.69 249 ILE A O 1
ATOM 1924 N N . GLY A 1 250 ? -7.691 43.25 11.93 1 98.75 250 GLY A N 1
ATOM 1925 C CA . GLY A 1 250 ? -8.047 42.781 10.602 1 98.75 250 GLY A CA 1
ATOM 1926 C C . GLY A 1 250 ? -7.465 41.438 10.266 1 98.75 250 GLY A C 1
ATOM 1927 O O . GLY A 1 250 ? -6.285 41.156 10.523 1 98.75 250 GLY A O 1
ATOM 1928 N N . VAL A 1 251 ? -8.305 40.562 9.773 1 98.81 251 VAL A N 1
ATOM 1929 C CA . VAL A 1 251 ? -7.883 39.219 9.359 1 98.81 251 VAL A CA 1
ATOM 1930 C C . VAL A 1 251 ? -8.172 39.031 7.871 1 98.81 251 VAL A C 1
ATOM 1932 O O . VAL A 1 251 ? -9.336 39.062 7.449 1 98.81 251 VAL A O 1
ATOM 1935 N N . ALA A 1 252 ? -7.09 38.875 7.055 1 98.62 252 ALA A N 1
ATOM 1936 C CA . ALA A 1 252 ? -7.301 38.531 5.652 1 98.62 252 ALA A CA 1
ATOM 1937 C C . ALA A 1 252 ? -7.934 37.156 5.523 1 98.62 252 ALA A C 1
ATOM 1939 O O . ALA A 1 252 ? -7.418 36.188 6.07 1 98.62 252 ALA A O 1
ATOM 1940 N N . ASP A 1 253 ? -9.047 37.094 4.848 1 96.81 253 ASP A N 1
ATOM 1941 C CA . ASP A 1 253 ? -9.828 35.875 4.75 1 96.81 253 ASP A CA 1
ATOM 1942 C C . ASP A 1 253 ? -10.516 35.75 3.391 1 96.81 253 ASP A C 1
ATOM 1944 O O . ASP A 1 253 ? -11.555 36.375 3.164 1 96.81 253 ASP A O 1
ATOM 1948 N N . ASP A 1 254 ? -9.93 35 2.531 1 94.38 254 ASP A N 1
ATOM 1949 C CA . ASP A 1 254 ? -10.477 34.719 1.206 1 94.38 254 ASP A CA 1
ATOM 1950 C C . ASP A 1 254 ? -9.75 33.562 0.545 1 94.38 254 ASP A C 1
ATOM 1952 O O . ASP A 1 254 ? -9.094 32.781 1.224 1 94.38 254 ASP A O 1
ATOM 1956 N N . GLU A 1 255 ? -9.836 33.344 -0.763 1 89.56 255 GLU A N 1
ATOM 1957 C CA . GLU A 1 255 ? -9.273 32.219 -1.481 1 89.56 255 GLU A CA 1
ATOM 1958 C C . GLU A 1 255 ? -7.746 32.219 -1.421 1 89.56 255 GLU A C 1
ATOM 1960 O O . GLU A 1 255 ? -7.109 31.172 -1.476 1 89.56 255 GLU A O 1
ATOM 1965 N N . ALA A 1 256 ? -7.176 33.406 -1.231 1 93.81 256 ALA A N 1
ATOM 1966 C CA . ALA A 1 256 ? -5.723 33.531 -1.216 1 93.81 256 ALA A CA 1
ATOM 1967 C C . ALA A 1 256 ? -5.164 33.312 0.187 1 93.81 256 ALA A C 1
ATOM 1969 O O . ALA A 1 256 ? -4.027 32.875 0.347 1 93.81 256 ALA A O 1
ATOM 1970 N N . PHE A 1 257 ? -5.961 33.656 1.182 1 95.44 257 PHE A N 1
ATOM 1971 C CA . PHE A 1 257 ? -5.551 33.594 2.58 1 95.44 257 PHE A CA 1
ATOM 1972 C C . PHE A 1 257 ? -6.586 32.844 3.408 1 95.44 257 PHE A C 1
ATOM 1974 O O . PHE A 1 257 ? -7.605 33.406 3.799 1 95.44 257 PHE A O 1
ATOM 1981 N N . CYS A 1 258 ? -6.211 31.531 3.734 1 92.12 258 CYS A N 1
ATOM 1982 C CA . CYS A 1 258 ? -7.262 30.719 4.34 1 92.12 258 CYS A CA 1
ATOM 1983 C C . CYS A 1 258 ? -6.668 29.672 5.281 1 92.12 258 CYS A C 1
ATOM 1985 O O . CYS A 1 258 ? -7.359 28.75 5.695 1 92.12 258 CYS A O 1
ATOM 1987 N N . PHE A 1 259 ? -5.379 29.766 5.602 1 93 259 PHE A N 1
ATOM 1988 C CA . PHE A 1 259 ? -4.754 28.828 6.539 1 93 259 PHE A CA 1
ATOM 1989 C C . PHE A 1 259 ? -4.836 29.359 7.965 1 93 259 PHE A C 1
ATOM 1991 O O . PHE A 1 259 ? -3.961 30.109 8.398 1 93 259 PHE A O 1
ATOM 1998 N N . PHE A 1 260 ? -5.891 28.875 8.664 1 92.12 260 PHE A N 1
ATOM 1999 C CA . PHE A 1 260 ? -6.102 29.344 10.031 1 92.12 260 PHE A CA 1
ATOM 2000 C C . PHE A 1 260 ? -6.203 28.156 10.992 1 92.12 260 PHE A C 1
ATOM 2002 O O . PHE A 1 260 ? -6.797 27.141 10.664 1 92.12 260 PHE A O 1
ATOM 2009 N N . TYR A 1 261 ? -5.621 28.391 12.07 1 96 261 TYR A N 1
ATOM 2010 C CA . TYR A 1 261 ? -6.051 27.562 13.195 1 96 261 TYR A CA 1
ATOM 2011 C C . TYR A 1 261 ? -7.148 28.266 13.992 1 96 261 TYR A C 1
ATOM 2013 O O . TYR A 1 261 ? -6.922 29.328 14.578 1 96 261 TYR A O 1
ATOM 2021 N N . GLU A 1 262 ? -8.273 27.75 14.07 1 94.5 262 GLU A N 1
ATOM 2022 C CA . GLU A 1 262 ? -9.398 28.359 14.75 1 94.5 262 GLU A CA 1
ATOM 2023 C C . GLU A 1 262 ? -9.07 28.656 16.219 1 94.5 262 GLU A C 1
ATOM 2025 O O . GLU A 1 262 ? -9.547 29.641 16.781 1 94.5 262 GLU A O 1
ATOM 2030 N N . ASP A 1 263 ? -8.305 27.859 16.797 1 96.94 263 ASP A N 1
ATOM 2031 C CA . ASP A 1 263 ? -7.922 28.047 18.188 1 96.94 263 ASP A CA 1
ATOM 2032 C C . ASP A 1 263 ? -7.09 29.312 18.359 1 96.94 263 ASP A C 1
ATOM 2034 O O . ASP A 1 263 ? -7.109 29.938 19.422 1 96.94 263 ASP A O 1
ATOM 2038 N N . ASN A 1 264 ? -6.336 29.703 17.328 1 98.06 264 ASN A N 1
ATOM 2039 C CA . ASN A 1 264 ? -5.641 30.984 17.375 1 98.06 264 ASN A CA 1
ATOM 2040 C C . ASN A 1 264 ? -6.617 32.156 17.516 1 98.06 264 ASN A C 1
ATOM 2042 O O . ASN A 1 264 ? -6.402 33.062 18.344 1 98.06 264 ASN A O 1
ATOM 2046 N N . PHE A 1 265 ? -7.66 32.094 16.75 1 97.5 265 PHE A N 1
ATOM 2047 C CA . PHE A 1 265 ? -8.688 33.156 16.812 1 97.5 265 PHE A CA 1
ATOM 2048 C C . PHE A 1 265 ? -9.367 33.156 18.172 1 97.5 265 PHE A C 1
ATOM 2050 O O . PHE A 1 265 ? -9.617 34.219 18.734 1 97.5 265 PHE A O 1
ATOM 2057 N N . ARG A 1 266 ? -9.617 32.031 18.625 1 95.88 266 ARG A N 1
ATOM 2058 C CA . ARG A 1 266 ? -10.258 31.922 19.938 1 95.88 266 ARG A CA 1
ATOM 2059 C C . ARG A 1 266 ? -9.406 32.562 21.016 1 95.88 266 ARG A C 1
ATOM 2061 O O . ARG A 1 266 ? -9.93 33.281 21.875 1 95.88 266 ARG A O 1
ATOM 2068 N N . LEU A 1 267 ? -8.156 32.25 20.984 1 97.62 267 LEU A N 1
ATOM 2069 C CA . LEU A 1 267 ? -7.258 32.844 21.969 1 97.62 267 LEU A CA 1
ATOM 2070 C C . LEU A 1 267 ? -7.242 34.344 21.875 1 97.62 267 LEU A C 1
ATOM 2072 O O . LEU A 1 267 ? -7.293 35.031 22.906 1 97.62 267 LEU A O 1
ATOM 2076 N N . LEU A 1 268 ? -7.156 34.875 20.688 1 98.25 268 LEU A N 1
ATOM 2077 C CA . LEU A 1 268 ? -7.156 36.312 20.484 1 98.25 268 LEU A CA 1
ATOM 2078 C C . LEU A 1 268 ? -8.438 36.938 21.016 1 98.25 268 LEU A C 1
ATOM 2080 O O . LEU A 1 268 ? -8.398 38 21.672 1 98.25 268 LEU A O 1
ATOM 2084 N N . ARG A 1 269 ? -9.555 36.312 20.734 1 97.5 269 ARG A N 1
ATOM 2085 C CA . ARG A 1 269 ? -10.836 36.812 21.234 1 97.5 269 ARG A CA 1
ATOM 2086 C C . ARG A 1 269 ? -10.883 36.781 22.75 1 97.5 269 ARG A C 1
ATOM 2088 O O . ARG A 1 269 ? -11.375 37.688 23.391 1 97.5 269 ARG A O 1
ATOM 2095 N N . LYS A 1 270 ? -10.391 35.719 23.297 1 95.94 270 LYS A N 1
ATOM 2096 C CA . LYS A 1 270 ? -10.336 35.594 24.75 1 95.94 270 LYS A CA 1
ATOM 2097 C C . LYS A 1 270 ? -9.484 36.688 25.359 1 95.94 270 LYS A C 1
ATOM 2099 O O . LYS A 1 270 ? -9.766 37.156 26.469 1 95.94 270 LYS A O 1
ATOM 2104 N N . MET A 1 271 ? -8.516 37.125 24.625 1 97.75 271 MET A N 1
ATOM 2105 C CA . MET A 1 271 ? -7.613 38.156 25.094 1 97.75 271 MET A CA 1
ATOM 2106 C C . MET A 1 271 ? -8.219 39.531 24.844 1 97.75 271 MET A C 1
ATOM 2108 O O . MET A 1 271 ? -7.605 40.562 25.156 1 97.75 271 MET A O 1
ATOM 2112 N N . GLY A 1 272 ? -9.336 39.5 24.125 1 96.56 272 GLY A N 1
ATOM 2113 C CA . GLY A 1 272 ? -10.094 40.75 24.031 1 96.56 272 GLY A CA 1
ATOM 2114 C C . GLY A 1 272 ? -10.078 41.344 22.641 1 96.56 272 GLY A C 1
ATOM 2115 O O . GLY A 1 272 ? -10.602 42.438 22.422 1 96.56 272 GLY A O 1
ATOM 2116 N N . ALA A 1 273 ? -9.602 40.688 21.719 1 98.12 273 ALA A N 1
ATOM 2117 C CA . ALA A 1 273 ? -9.531 41.219 20.359 1 98.12 273 ALA A CA 1
ATOM 2118 C C . ALA A 1 273 ? -10.844 41.031 19.625 1 98.12 273 ALA A C 1
ATOM 2120 O O . ALA A 1 273 ? -11.539 40.031 19.828 1 98.12 273 ALA A O 1
ATOM 2121 N N . GLU A 1 274 ? -11.234 41.969 18.859 1 98.31 274 GLU A N 1
ATOM 2122 C CA . GLU A 1 274 ? -12.281 41.844 17.859 1 98.31 274 GLU A CA 1
ATOM 2123 C C . GLU A 1 274 ? -11.688 41.562 16.484 1 98.31 274 GLU A C 1
ATOM 2125 O O . GLU A 1 274 ? -10.945 42.375 15.93 1 98.31 274 GLU A O 1
ATOM 2130 N N . LEU A 1 275 ? -12.031 40.438 15.961 1 98.56 275 LEU A N 1
ATOM 2131 C CA . LEU A 1 275 ? -11.484 40.062 14.664 1 98.56 275 LEU A CA 1
ATOM 2132 C C . LEU A 1 275 ? -12.391 40.531 13.531 1 98.56 275 LEU A C 1
ATOM 2134 O O . LEU A 1 275 ? -13.594 40.219 13.531 1 98.56 275 LEU A O 1
ATOM 2138 N N . VAL A 1 276 ? -11.852 41.281 12.586 1 98.69 276 VAL A N 1
ATOM 2139 C CA . VAL A 1 276 ? -12.594 41.812 11.445 1 98.69 276 VAL A CA 1
ATOM 2140 C C . VAL A 1 276 ? -12.047 41.219 10.148 1 98.69 276 VAL A C 1
ATOM 2142 O O . VAL A 1 276 ? -10.938 41.562 9.727 1 98.69 276 VAL A O 1
ATOM 2145 N N . HIS A 1 277 ? -12.844 40.469 9.516 1 98.31 277 HIS A N 1
ATOM 2146 C CA . HIS A 1 277 ? -12.398 39.781 8.305 1 98.31 277 HIS A CA 1
ATOM 2147 C C . HIS A 1 277 ? -12.531 40.688 7.078 1 98.31 277 HIS A C 1
ATOM 2149 O O . HIS A 1 277 ? -13.461 41.5 6.996 1 98.31 277 HIS A O 1
ATOM 2155 N N . PHE A 1 278 ? -11.617 40.594 6.164 1 98.38 278 PHE A N 1
ATOM 2156 C CA . PHE A 1 278 ? -11.656 41.312 4.891 1 98.38 278 PHE A CA 1
ATOM 2157 C C . PHE A 1 278 ? -10.992 40.469 3.793 1 98.38 278 PHE A C 1
ATOM 2159 O O . PHE A 1 278 ? -10.328 39.469 4.074 1 98.38 278 PHE A O 1
ATOM 2166 N N . SER A 1 279 ? -11.234 40.844 2.557 1 98.25 279 SER A N 1
ATOM 2167 C CA . SER A 1 279 ? -10.68 40.094 1.42 1 98.25 279 SER A CA 1
ATOM 2168 C C . SER A 1 279 ? -9.688 40.969 0.642 1 98.25 279 SER A C 1
ATOM 2170 O O . SER A 1 279 ? -10.078 41.938 -0 1 98.25 279 SER A O 1
ATOM 2172 N N . PRO A 1 280 ? -8.43 40.531 0.608 1 98.25 280 PRO A N 1
ATOM 2173 C CA . PRO A 1 280 ? -7.469 41.25 -0.229 1 98.25 280 PRO A CA 1
ATOM 2174 C C . PRO A 1 280 ? -7.781 41.125 -1.72 1 98.25 280 PRO A C 1
ATOM 2176 O O . PRO A 1 280 ? -7.324 41.969 -2.514 1 98.25 280 PRO A O 1
ATOM 2179 N N . ILE A 1 281 ? -8.531 40.125 -2.021 1 97.06 281 ILE A N 1
ATOM 2180 C CA . ILE A 1 281 ? -8.859 39.906 -3.426 1 97.06 281 ILE A CA 1
ATOM 2181 C C . ILE A 1 281 ? -10.031 40.812 -3.826 1 97.06 281 ILE A C 1
ATOM 2183 O O . ILE A 1 281 ? -10.047 41.375 -4.93 1 97.06 281 ILE A O 1
ATOM 2187 N N . ARG A 1 282 ? -10.969 41.094 -2.916 1 97.31 282 ARG A N 1
ATOM 2188 C CA . ARG A 1 282 ? -12.234 41.688 -3.324 1 97.31 282 ARG A CA 1
ATOM 2189 C C . ARG A 1 282 ? -12.398 43.062 -2.74 1 97.31 282 ARG A C 1
ATOM 2191 O O . ARG A 1 282 ? -12.898 43.969 -3.412 1 97.31 282 ARG A O 1
ATOM 2198 N N . ASP A 1 283 ? -12 43.25 -1.509 1 98.19 283 ASP A N 1
ATOM 2199 C CA . ASP A 1 283 ? -12.219 44.531 -0.853 1 98.19 283 ASP A CA 1
ATOM 2200 C C . ASP A 1 283 ? -11.219 45.594 -1.35 1 98.19 283 ASP A C 1
ATOM 2202 O O . ASP A 1 283 ? -10.047 45.281 -1.564 1 98.19 283 ASP A O 1
ATOM 2206 N N . LYS A 1 284 ? -11.68 46.812 -1.426 1 97.5 284 LYS A N 1
ATOM 2207 C CA . LYS A 1 284 ? -10.844 47.844 -1.995 1 97.5 284 LYS A CA 1
ATOM 2208 C C . LYS A 1 284 ? -10.117 48.625 -0.9 1 97.5 284 LYS A C 1
ATOM 2210 O O . LYS A 1 284 ? -9.141 49.312 -1.17 1 97.5 284 LYS A O 1
ATOM 2215 N N . LYS A 1 285 ? -10.68 48.5 0.307 1 97.81 285 LYS A N 1
ATOM 2216 C CA . LYS A 1 285 ? -10.078 49.188 1.457 1 97.81 285 LYS A CA 1
ATOM 2217 C C . LYS A 1 285 ? -10.039 48.25 2.672 1 97.81 285 LYS A C 1
ATOM 2219 O O . LYS A 1 285 ? -10.812 47.312 2.758 1 97.81 285 LYS A O 1
ATOM 2224 N N . LEU A 1 286 ? -9.094 48.594 3.523 1 98.31 286 LEU A N 1
ATOM 2225 C CA . LEU A 1 286 ? -9.117 47.938 4.824 1 98.31 286 LEU A CA 1
ATOM 2226 C C . LEU A 1 286 ? -10.32 48.375 5.645 1 98.31 286 LEU A C 1
ATOM 2228 O O . LEU A 1 286 ? -10.789 49.531 5.496 1 98.31 286 LEU A O 1
ATOM 2232 N N . PRO A 1 287 ? -10.82 47.5 6.453 1 98.06 287 PRO A N 1
ATOM 2233 C CA . PRO A 1 287 ? -11.867 47.938 7.375 1 98.06 287 PRO A CA 1
ATOM 2234 C C . PRO A 1 287 ? -11.438 49.125 8.219 1 98.06 287 PRO A C 1
ATOM 2236 O O . PRO A 1 287 ? -10.258 49.281 8.539 1 98.06 287 PRO A O 1
ATOM 2239 N N . VAL A 1 288 ? -12.406 49.875 8.641 1 96.19 288 VAL A N 1
ATOM 2240 C CA . VAL A 1 288 ? -12.125 51.125 9.352 1 96.19 288 VAL A CA 1
ATOM 2241 C C . VAL A 1 288 ? -11.711 50.812 10.789 1 96.19 288 VAL A C 1
ATOM 2243 O O . VAL A 1 288 ? -12.258 49.906 11.422 1 96.19 288 VAL A O 1
ATOM 2246 N N . GLY A 1 289 ? -10.703 51.531 11.234 1 96.12 289 GLY A N 1
ATOM 2247 C CA . GLY A 1 289 ? -10.367 51.562 12.648 1 96.12 289 GLY A CA 1
ATOM 2248 C C . GLY A 1 289 ? -9.594 50.344 13.102 1 96.12 289 GLY A C 1
ATOM 2249 O O . GLY A 1 289 ? -9.742 49.906 14.25 1 96.12 289 GLY A O 1
ATOM 2250 N N . LEU A 1 290 ? -8.844 49.781 12.195 1 98.06 290 LEU A N 1
ATOM 2251 C CA . LEU A 1 290 ? -8.055 48.625 12.578 1 98.06 290 LEU A CA 1
ATOM 2252 C C . LEU A 1 290 ? -6.867 49.031 13.438 1 98.06 290 LEU A C 1
ATOM 2254 O O . LEU A 1 290 ? -6.246 50.062 13.203 1 98.06 290 LEU A O 1
ATOM 2258 N N . ASP A 1 291 ? -6.57 48.125 14.398 1 98.31 291 ASP A N 1
ATOM 2259 C CA . ASP A 1 291 ? -5.445 48.375 15.297 1 98.31 291 ASP A CA 1
ATOM 2260 C C . ASP A 1 291 ? -4.297 47.406 14.992 1 98.31 291 ASP A C 1
ATOM 2262 O O . ASP A 1 291 ? -3.188 47.562 15.492 1 98.31 291 ASP A O 1
ATOM 2266 N N . GLY A 1 292 ? -4.523 46.469 14.195 1 98.62 292 GLY A N 1
ATOM 2267 C CA . GLY A 1 292 ? -3.543 45.469 13.789 1 98.62 292 GLY A CA 1
ATOM 2268 C C . GLY A 1 292 ? -3.998 44.625 12.609 1 98.62 292 GLY A C 1
ATOM 2269 O O . GLY A 1 292 ? -5.164 44.688 12.211 1 98.62 292 GLY A O 1
ATOM 2270 N N . LEU A 1 293 ? -3.053 43.875 12.039 1 98.75 293 LEU A N 1
ATOM 2271 C CA . LEU A 1 293 ? -3.35 43.094 10.836 1 98.75 293 LEU A CA 1
ATOM 2272 C C . LEU A 1 293 ? -2.762 41.688 10.93 1 98.75 293 LEU A C 1
ATOM 2274 O O . LEU A 1 293 ? -1.621 41.531 11.367 1 98.75 293 LEU A O 1
ATOM 2278 N N . LEU A 1 294 ? -3.607 40.719 10.602 1 98.81 294 LEU A N 1
ATOM 2279 C CA . LEU A 1 294 ? -3.164 39.344 10.469 1 98.81 294 LEU A CA 1
ATOM 2280 C C . LEU A 1 294 ? -3.281 38.875 9.023 1 98.81 294 LEU A C 1
ATOM 2282 O O . LEU A 1 294 ? -4.371 38.875 8.453 1 98.81 294 LEU A O 1
ATOM 2286 N N . LEU A 1 295 ? -2.164 38.438 8.414 1 98.69 295 LEU A N 1
ATOM 2287 C CA . LEU A 1 295 ? -2.102 37.844 7.078 1 98.69 295 LEU A CA 1
ATOM 2288 C C . LEU A 1 295 ? -1.588 36.406 7.141 1 98.69 295 LEU A C 1
ATOM 2290 O O . LEU A 1 295 ? -0.38 36.188 7.066 1 98.69 295 LEU A O 1
ATOM 2294 N N . TYR A 1 296 ? -2.492 35.469 7.164 1 97.81 296 TYR A N 1
ATOM 2295 C CA . TYR A 1 296 ? -2.117 34.062 7.273 1 97.81 296 TYR A CA 1
ATOM 2296 C C . TYR A 1 296 ? -1.769 33.5 5.906 1 97.81 296 TYR A C 1
ATOM 2298 O O . TYR A 1 296 ? -1.794 34.219 4.898 1 97.81 296 TYR A O 1
ATOM 2306 N N . GLY A 1 297 ? -1.365 32.219 5.93 1 95.69 297 GLY A N 1
ATOM 2307 C CA . GLY A 1 297 ? -1.042 31.531 4.688 1 95.69 297 GLY A CA 1
ATOM 2308 C C . GLY A 1 297 ? -2.268 31.156 3.879 1 95.69 297 GLY A C 1
ATOM 2309 O O . GLY A 1 297 ? -3.396 31.438 4.281 1 95.69 297 GLY A O 1
ATOM 2310 N N . GLY A 1 298 ? -2.033 30.531 2.803 1 93.5 298 GLY A N 1
ATOM 2311 C CA . GLY A 1 298 ? -3.023 30.094 1.833 1 93.5 298 GLY A CA 1
ATOM 2312 C C . GLY A 1 298 ? -2.436 29.812 0.462 1 93.5 298 GLY A C 1
ATOM 2313 O O . GLY A 1 298 ? -1.408 29.141 0.344 1 93.5 298 GLY A O 1
ATOM 2314 N N . TYR A 1 299 ? -3.266 30.422 -0.551 1 90.81 299 TYR A N 1
ATOM 2315 C CA . TYR A 1 299 ? -2.84 30.188 -1.925 1 90.81 299 TYR A CA 1
ATOM 2316 C C . TYR A 1 299 ? -2.766 31.484 -2.711 1 90.81 299 TYR A C 1
ATOM 2318 O O . TYR A 1 299 ? -3.357 31.609 -3.787 1 90.81 299 TYR A O 1
ATOM 2326 N N . PRO A 1 300 ? -2.006 32.344 -2.207 1 95.5 300 PRO A N 1
ATOM 2327 C CA . PRO A 1 300 ? -1.918 33.594 -2.975 1 95.5 300 PRO A CA 1
ATOM 2328 C C . PRO A 1 300 ? -1.337 33.375 -4.371 1 95.5 300 PRO A C 1
ATOM 2330 O O . PRO A 1 300 ? -1.65 34.125 -5.297 1 95.5 300 PRO A O 1
ATOM 2333 N N . GLU A 1 301 ? -0.556 32.312 -4.543 1 94.38 301 GLU A N 1
ATOM 2334 C CA . GLU A 1 301 ? 0.075 32.031 -5.828 1 94.38 301 GLU A CA 1
ATOM 2335 C C . GLU A 1 301 ? -0.958 31.609 -6.871 1 94.38 301 GLU A C 1
ATOM 2337 O O . GLU A 1 301 ? -0.688 31.641 -8.07 1 94.38 301 GLU A O 1
ATOM 2342 N N . LEU A 1 302 ? -2.062 31.172 -6.453 1 91.25 302 LEU A N 1
ATOM 2343 C CA . LEU A 1 302 ? -3.148 30.828 -7.363 1 91.25 302 LEU A CA 1
ATOM 2344 C C . LEU A 1 302 ? -3.977 32.062 -7.719 1 91.25 302 LEU A C 1
ATOM 2346 O O . LEU A 1 302 ? -4.789 32 -8.648 1 91.25 302 LEU A O 1
ATOM 2350 N N . ASN A 1 303 ? -3.746 33.188 -7.004 1 93.81 303 ASN A N 1
ATOM 2351 C CA . ASN A 1 303 ? -4.547 34.406 -7.156 1 93.81 303 ASN A CA 1
ATOM 2352 C C . ASN A 1 303 ? -3.678 35.594 -7.473 1 93.81 303 ASN A C 1
ATOM 2354 O O . ASN A 1 303 ? -4 36.719 -7.074 1 93.81 303 ASN A O 1
ATOM 2358 N N . GLY A 1 304 ? -2.559 35.312 -8.062 1 95.94 304 GLY A N 1
ATOM 2359 C CA . GLY A 1 304 ? -1.598 36.375 -8.328 1 95.94 304 GLY A CA 1
ATOM 2360 C C . GLY A 1 304 ? -2.186 37.531 -9.109 1 95.94 304 GLY A C 1
ATOM 2361 O O . GLY A 1 304 ? -1.967 38.719 -8.766 1 95.94 304 GLY A O 1
ATOM 2362 N N . LYS A 1 305 ? -2.91 37.25 -10.156 1 97 305 LYS A N 1
ATOM 2363 C CA . LYS A 1 305 ? -3.5 38.25 -11.023 1 97 305 LYS A CA 1
ATOM 2364 C C . LYS A 1 305 ? -4.52 39.094 -10.258 1 97 305 LYS A C 1
ATOM 2366 O O . LYS A 1 305 ? -4.527 40.344 -10.375 1 97 305 LYS A O 1
ATOM 2371 N N . GLU A 1 306 ? -5.395 38.438 -9.531 1 96.94 306 GLU A N 1
ATOM 2372 C CA . GLU A 1 306 ? -6.434 39.125 -8.766 1 96.94 306 GLU A CA 1
ATOM 2373 C C . GLU A 1 306 ? -5.824 40.031 -7.688 1 96.94 306 GLU A C 1
ATOM 2375 O O . GLU A 1 306 ? -6.301 41.125 -7.457 1 96.94 306 GLU A O 1
ATOM 2380 N N . LEU A 1 307 ? -4.809 39.594 -7.059 1 98.31 307 LEU A N 1
ATOM 2381 C CA . LEU A 1 307 ? -4.141 40.344 -6.012 1 98.31 307 LEU A CA 1
ATOM 2382 C C . LEU A 1 307 ? -3.447 41.594 -6.594 1 98.31 307 LEU A C 1
ATOM 2384 O O . LEU A 1 307 ? -3.486 42.656 -6 1 98.31 307 LEU A O 1
ATOM 2388 N N . GLU A 1 308 ? -2.77 41.375 -7.746 1 98.56 308 GLU A N 1
ATOM 2389 C CA . GLU A 1 308 ? -2.109 42.531 -8.391 1 98.56 308 GLU A CA 1
ATOM 2390 C C . GLU A 1 308 ? -3.125 43.562 -8.836 1 98.56 308 GLU A C 1
ATOM 2392 O O . GLU A 1 308 ? -2.887 44.781 -8.695 1 98.56 308 GLU A O 1
ATOM 2397 N N . LYS A 1 309 ? -4.184 43.125 -9.375 1 98.25 309 LYS A N 1
ATOM 2398 C CA . LYS A 1 309 ? -5.203 44.031 -9.914 1 98.25 309 LYS A CA 1
ATOM 2399 C C . LYS A 1 309 ? -5.801 44.906 -8.828 1 98.25 309 LYS A C 1
ATOM 2401 O O . LYS A 1 309 ? -6.242 46.031 -9.102 1 98.25 309 LYS A O 1
ATOM 2406 N N . ASN A 1 310 ? -5.832 44.375 -7.598 1 98.44 310 ASN A N 1
ATOM 2407 C CA . ASN A 1 310 ? -6.387 45.156 -6.488 1 98.44 310 ASN A CA 1
ATOM 2408 C C . ASN A 1 310 ? -5.363 46.125 -5.922 1 98.44 310 ASN A C 1
ATOM 2410 O O . ASN A 1 310 ? -4.988 46.031 -4.754 1 98.44 310 ASN A O 1
ATOM 2414 N N . THR A 1 311 ? -5.062 47.125 -6.695 1 98.19 311 THR A N 1
ATOM 2415 C CA . THR A 1 311 ? -4.031 48.094 -6.383 1 98.19 311 THR A CA 1
ATOM 2416 C C . THR A 1 311 ? -4.391 48.875 -5.121 1 98.19 311 THR A C 1
ATOM 2418 O O . THR A 1 311 ? -3.52 49.188 -4.297 1 98.19 311 THR A O 1
ATOM 2421 N N . SER A 1 312 ? -5.617 49.156 -4.977 1 98.44 312 SER A N 1
ATOM 2422 C CA . SER A 1 312 ? -6.043 49.969 -3.84 1 98.44 312 SER A CA 1
ATOM 2423 C C . SER A 1 312 ? -5.801 49.25 -2.521 1 98.44 312 SER A C 1
ATOM 2425 O O . SER A 1 312 ? -5.328 49.844 -1.555 1 98.44 312 SER A O 1
ATOM 2427 N N . MET A 1 313 ? -6.074 48.031 -2.471 1 98.56 313 MET A N 1
ATOM 2428 C CA . MET A 1 313 ? -5.848 47.25 -1.259 1 98.56 313 MET A CA 1
ATOM 2429 C C . MET A 1 313 ? -4.359 47.094 -0.969 1 98.56 313 MET A C 1
ATOM 2431 O O . MET A 1 313 ? -3.93 47.219 0.18 1 98.56 313 MET A O 1
ATOM 2435 N N . ARG A 1 314 ? -3.576 46.875 -1.967 1 98.56 314 ARG A N 1
ATOM 2436 C CA . ARG A 1 314 ? -2.131 46.75 -1.793 1 98.56 314 ARG A CA 1
ATOM 2437 C C . ARG A 1 314 ? -1.552 48.062 -1.208 1 98.56 314 ARG A C 1
ATOM 2439 O O . ARG A 1 314 ? -0.726 48 -0.294 1 98.56 314 ARG A O 1
ATOM 2446 N N . GLU A 1 315 ? -2.049 49.094 -1.737 1 98.06 315 GLU A N 1
ATOM 2447 C CA . GLU A 1 315 ? -1.578 50.406 -1.275 1 98.06 315 GLU A CA 1
ATOM 2448 C C . GLU A 1 315 ? -2.027 50.688 0.157 1 98.06 315 GLU A C 1
ATOM 2450 O O . GLU A 1 315 ? -1.271 51.25 0.953 1 98.06 315 GLU A O 1
ATOM 2455 N N . GLU A 1 316 ? -3.238 50.281 0.461 1 97.62 316 GLU A N 1
ATOM 2456 C CA . GLU A 1 316 ? -3.768 50.469 1.811 1 97.62 316 GLU A CA 1
ATOM 2457 C C . GLU A 1 316 ? -2.939 49.688 2.83 1 97.62 316 GLU A C 1
ATOM 2459 O O . GLU A 1 316 ? -2.643 50.188 3.914 1 97.62 316 GLU A O 1
ATOM 2464 N N . ILE A 1 317 ? -2.586 48.5 2.502 1 98.5 317 ILE A N 1
ATOM 2465 C CA . ILE A 1 317 ? -1.808 47.656 3.398 1 98.5 317 ILE A CA 1
ATOM 2466 C C . ILE A 1 317 ? -0.401 48.25 3.557 1 98.5 317 ILE A C 1
ATOM 2468 O O . ILE A 1 317 ? 0.118 48.312 4.672 1 98.5 317 ILE A O 1
ATOM 2472 N N . GLN A 1 318 ? 0.173 48.625 2.479 1 98.31 318 GLN A N 1
ATOM 2473 C CA . GLN A 1 318 ? 1.501 49.219 2.521 1 98.31 318 GLN A CA 1
ATOM 2474 C C . GLN A 1 318 ? 1.513 50.469 3.412 1 98.31 318 GLN A C 1
ATOM 2476 O O . GLN A 1 318 ? 2.4 50.625 4.254 1 98.31 318 GLN A O 1
ATOM 2481 N N . LYS A 1 319 ? 0.562 51.281 3.199 1 97.69 319 LYS A N 1
ATOM 2482 C CA . LYS A 1 319 ? 0.458 52.5 3.963 1 97.69 319 LYS A CA 1
ATOM 2483 C C . LYS A 1 319 ? 0.236 52.219 5.445 1 97.69 319 LYS A C 1
ATOM 2485 O O . LYS A 1 319 ? 0.859 52.844 6.305 1 97.69 319 LYS A O 1
ATOM 2490 N N . ALA A 1 320 ? -0.635 51.344 5.766 1 97.88 320 ALA A N 1
ATOM 2491 C CA . ALA A 1 320 ? -0.952 51.031 7.152 1 97.88 320 ALA A CA 1
ATOM 2492 C C . ALA A 1 320 ? 0.28 50.5 7.883 1 97.88 320 ALA A C 1
ATOM 2494 O O . ALA A 1 320 ? 0.563 50.906 9.008 1 97.88 320 ALA A O 1
ATOM 2495 N N . LEU A 1 321 ? 1.001 49.656 7.246 1 98 321 LEU A N 1
ATOM 2496 C CA . LEU A 1 321 ? 2.152 49.031 7.883 1 98 321 LEU A CA 1
ATOM 2497 C C . LEU A 1 321 ? 3.32 50 7.977 1 98 321 LEU A C 1
ATOM 2499 O O . LEU A 1 321 ? 4.047 50.031 8.977 1 98 321 LEU A O 1
ATOM 2503 N N . SER A 1 322 ? 3.461 50.781 6.957 1 96 322 SER A N 1
ATOM 2504 C CA . SER A 1 322 ? 4.48 51.844 7.008 1 96 322 SER A CA 1
ATOM 2505 C C . SER A 1 322 ? 4.164 52.875 8.086 1 96 322 SER A C 1
ATOM 2507 O O . SER A 1 322 ? 5.07 53.5 8.633 1 96 322 SER A O 1
ATOM 2509 N N . GLY A 1 323 ? 2.896 52.969 8.289 1 95.69 323 GLY A N 1
ATOM 2510 C CA . GLY A 1 323 ? 2.443 53.906 9.312 1 95.69 323 GLY A CA 1
ATOM 2511 C C . GLY A 1 323 ? 2.562 53.344 10.719 1 95.69 323 GLY A C 1
ATOM 2512 O O . GLY A 1 323 ? 2.236 54.031 11.688 1 95.69 323 GLY A O 1
ATOM 2513 N N . GLY A 1 324 ? 2.977 52.125 10.844 1 96.75 324 GLY A N 1
ATOM 2514 C CA . GLY A 1 324 ? 3.291 51.594 12.164 1 96.75 324 GLY A CA 1
ATOM 2515 C C . GLY A 1 324 ? 2.266 50.594 12.672 1 96.75 324 GLY A C 1
ATOM 2516 O O . GLY A 1 324 ? 2.385 50.094 13.781 1 96.75 324 GLY A O 1
ATOM 2517 N N . MET A 1 325 ? 1.265 50.312 11.906 1 98.19 325 MET A N 1
ATOM 2518 C CA . MET A 1 325 ? 0.291 49.344 12.367 1 98.19 325 MET A CA 1
ATOM 2519 C C . MET A 1 325 ? 0.944 47.969 12.547 1 98.19 325 MET A C 1
ATOM 2521 O O . MET A 1 325 ? 1.654 47.5 11.656 1 98.19 325 MET A O 1
ATOM 2525 N N . PRO A 1 326 ? 0.764 47.312 13.727 1 98.69 326 PRO A N 1
ATOM 2526 C CA . PRO A 1 326 ? 1.343 46 13.938 1 98.69 326 PRO A CA 1
ATOM 2527 C C . PRO A 1 326 ? 0.784 44.938 12.984 1 98.69 326 PRO A C 1
ATOM 2529 O O . PRO A 1 326 ? -0.401 44.969 12.641 1 98.69 326 PRO A O 1
ATOM 2532 N N . CYS A 1 327 ? 1.665 44 12.609 1 98.81 327 CYS A N 1
ATOM 2533 C CA . CYS A 1 327 ? 1.261 43 11.633 1 98.81 327 CYS A CA 1
ATOM 2534 C C . CYS A 1 327 ? 1.97 41.656 11.891 1 98.81 327 CYS A C 1
ATOM 2536 O O . CYS A 1 327 ? 3.164 41.656 12.188 1 98.81 327 CYS A O 1
ATOM 2538 N N . MET A 1 328 ? 1.23 40.594 11.875 1 98.81 328 MET A N 1
ATOM 2539 C CA . MET A 1 328 ? 1.784 39.25 11.773 1 98.81 328 MET A CA 1
ATOM 2540 C C . MET A 1 328 ? 1.396 38.625 10.445 1 98.81 328 MET A C 1
ATOM 2542 O O . MET A 1 328 ? 0.219 38.594 10.078 1 98.81 328 MET A O 1
ATOM 2546 N N . ALA A 1 329 ? 2.371 38.125 9.727 1 98.81 329 ALA A N 1
ATOM 2547 C CA . ALA A 1 329 ? 2.154 37.5 8.422 1 98.81 329 ALA A CA 1
ATOM 2548 C C . ALA A 1 329 ? 2.885 36.156 8.32 1 98.81 329 ALA A C 1
ATOM 2550 O O . ALA A 1 329 ? 4.055 36.062 8.695 1 98.81 329 ALA A O 1
ATOM 2551 N N . GLU A 1 330 ? 2.143 35.188 7.824 1 98.5 330 GLU A N 1
ATOM 2552 C CA . GLU A 1 330 ? 2.691 33.812 7.758 1 98.5 330 GLU A CA 1
ATOM 2553 C C . GLU A 1 330 ? 2.613 33.281 6.336 1 98.5 330 GLU A C 1
ATOM 2555 O O . GLU A 1 330 ? 1.602 33.438 5.652 1 98.5 330 GLU A O 1
ATOM 2560 N N . CYS A 1 331 ? 3.646 32.625 5.906 1 97.75 331 CYS A N 1
ATOM 2561 C CA . CYS A 1 331 ? 3.713 31.875 4.656 1 97.75 331 CYS A CA 1
ATOM 2562 C C . CYS A 1 331 ? 3.115 32.688 3.51 1 97.75 331 CYS A C 1
ATOM 2564 O O . CYS A 1 331 ? 3.643 33.719 3.143 1 97.75 331 CYS A O 1
ATOM 2566 N N . GLY A 1 332 ? 1.909 32.375 3.053 1 97.5 332 GLY A N 1
ATOM 2567 C CA . GLY A 1 332 ? 1.293 33.125 1.971 1 97.5 332 GLY A CA 1
ATOM 2568 C C . GLY A 1 332 ? 1.148 34.625 2.279 1 97.5 332 GLY A C 1
ATOM 2569 O O . GLY A 1 332 ? 1.339 35.469 1.401 1 97.5 332 GLY A O 1
ATOM 2570 N N . GLY A 1 333 ? 0.766 34.938 3.463 1 98.69 333 GLY A N 1
ATOM 2571 C CA . GLY A 1 333 ? 0.697 36.312 3.879 1 98.69 333 GLY A CA 1
ATOM 2572 C C . GLY A 1 333 ? 2.041 37.031 3.836 1 98.69 333 GLY A C 1
ATOM 2573 O O . GLY A 1 333 ? 2.125 38.188 3.451 1 98.69 333 GLY A O 1
ATOM 2574 N N . PHE A 1 334 ? 3.047 36.281 4.23 1 98.69 334 PHE A N 1
ATOM 2575 C CA . PHE A 1 334 ? 4.414 36.781 4.145 1 98.69 334 PHE A CA 1
ATOM 2576 C C . PHE A 1 334 ? 4.816 37.031 2.695 1 98.69 334 PHE A C 1
ATOM 2578 O O . PHE A 1 334 ? 5.391 38.062 2.371 1 98.69 334 PHE A O 1
ATOM 2585 N N . MET A 1 335 ? 4.469 36.188 1.854 1 98.69 335 MET A N 1
ATOM 2586 C CA . MET A 1 335 ? 4.766 36.344 0.432 1 98.69 335 MET A CA 1
ATOM 2587 C C . MET A 1 335 ? 4.059 37.562 -0.138 1 98.69 335 MET A C 1
ATOM 2589 O O . MET A 1 335 ? 4.645 38.312 -0.923 1 98.69 335 MET A O 1
ATOM 2593 N N . TYR A 1 336 ? 2.873 37.781 0.266 1 98.75 336 TYR A N 1
ATOM 2594 C CA . TYR A 1 336 ? 2.043 38.875 -0.209 1 98.75 336 TYR A CA 1
ATOM 2595 C C . TYR A 1 336 ? 2.656 40.25 0.162 1 98.75 336 TYR A C 1
ATOM 2597 O O . TYR A 1 336 ? 2.424 41.25 -0.516 1 98.75 336 TYR A O 1
ATOM 2605 N N . LEU A 1 337 ? 3.473 40.281 1.189 1 98.75 337 LEU A N 1
ATOM 2606 C CA . LEU A 1 337 ? 4.066 41.5 1.67 1 98.75 337 LEU A CA 1
ATOM 2607 C C . LEU A 1 337 ? 5.293 41.875 0.839 1 98.75 337 LEU A C 1
ATOM 2609 O O . LEU A 1 337 ? 5.801 43 0.945 1 98.75 337 LEU A O 1
ATOM 2613 N N . HIS A 1 338 ? 5.746 41 0.014 1 98.75 338 HIS A N 1
ATOM 2614 C CA . HIS A 1 338 ? 6.914 41.281 -0.816 1 98.75 338 HIS A CA 1
ATOM 2615 C C . HIS A 1 338 ? 6.578 42.25 -1.942 1 98.75 338 HIS A C 1
ATOM 2617 O O . HIS A 1 338 ? 5.41 42.594 -2.146 1 98.75 338 HIS A O 1
ATOM 2623 N N . GLU A 1 339 ? 7.637 42.688 -2.637 1 98.56 339 GLU A N 1
ATOM 2624 C CA . GLU A 1 339 ? 7.453 43.531 -3.82 1 98.56 339 GLU A CA 1
ATOM 2625 C C . GLU A 1 339 ? 6.758 42.75 -4.938 1 98.56 339 GLU A C 1
ATOM 2627 O O . GLU A 1 339 ? 5.828 43.281 -5.566 1 98.56 339 GLU A O 1
ATOM 2632 N N . GLU A 1 340 ? 7.234 41.562 -5.113 1 98.62 340 GLU A N 1
ATOM 2633 C CA . GLU A 1 340 ? 6.668 40.719 -6.148 1 98.62 340 GLU A CA 1
ATOM 2634 C C . GLU A 1 340 ? 6.602 39.25 -5.684 1 98.62 340 GLU A C 1
ATOM 2636 O O . GLU A 1 340 ? 7.34 38.844 -4.781 1 98.62 340 GLU A O 1
ATOM 2641 N N . MET A 1 341 ? 5.715 38.531 -6.273 1 98.56 341 MET A N 1
ATOM 2642 C CA . MET A 1 341 ? 5.559 37.094 -6.012 1 98.56 341 MET A CA 1
ATOM 2643 C C . MET A 1 341 ? 5.309 36.344 -7.305 1 98.56 341 MET A C 1
ATOM 2645 O O . MET A 1 341 ? 4.547 36.781 -8.164 1 98.56 341 MET A O 1
ATOM 2649 N N . GLU A 1 342 ? 5.996 35.25 -7.465 1 98.12 342 GLU A N 1
ATOM 2650 C CA . GLU A 1 342 ? 5.73 34.344 -8.594 1 98.12 342 GLU A CA 1
ATOM 2651 C C . GLU A 1 342 ? 4.426 33.594 -8.398 1 98.12 342 GLU A C 1
ATOM 2653 O O . GLU A 1 342 ? 4.152 33.094 -7.309 1 98.12 342 GLU A O 1
ATOM 2658 N N . ALA A 1 343 ? 3.678 33.594 -9.422 1 95.5 343 ALA A N 1
ATOM 2659 C CA . ALA A 1 343 ? 2.426 32.844 -9.367 1 95.5 343 ALA A CA 1
ATOM 2660 C C . ALA A 1 343 ? 2.578 31.469 -10.039 1 95.5 343 ALA A C 1
ATOM 2662 O O . ALA A 1 343 ? 3.67 31.109 -10.492 1 95.5 343 ALA A O 1
ATOM 2663 N N . MET A 1 344 ? 1.511 30.703 -10.086 1 91.69 344 MET A N 1
ATOM 2664 C CA . MET A 1 344 ? 1.568 29.344 -10.609 1 91.69 344 MET A CA 1
ATOM 2665 C C . MET A 1 344 ? 1.769 29.344 -12.117 1 91.69 344 MET A C 1
ATOM 2667 O O . MET A 1 344 ? 2.229 28.359 -12.688 1 91.69 344 MET A O 1
ATOM 2671 N N . ASP A 1 345 ? 1.443 30.469 -12.75 1 92.19 345 ASP A N 1
ATOM 2672 C CA . ASP A 1 345 ? 1.66 30.594 -14.188 1 92.19 345 ASP A CA 1
ATOM 2673 C C . ASP A 1 345 ? 3.098 31 -14.492 1 92.19 345 ASP A C 1
ATOM 2675 O O . ASP A 1 345 ? 3.42 31.344 -15.633 1 92.19 345 ASP A O 1
ATOM 2679 N N . LYS A 1 346 ? 3.938 31.078 -13.484 1 94.44 346 LYS A N 1
ATOM 2680 C CA . LYS A 1 346 ? 5.371 31.328 -13.57 1 94.44 346 LYS A CA 1
ATOM 2681 C C . LYS A 1 346 ? 5.66 32.812 -13.875 1 94.44 346 LYS A C 1
ATOM 2683 O O . LYS A 1 346 ? 6.777 33.156 -14.258 1 94.44 346 LYS A O 1
ATOM 2688 N N . LYS A 1 347 ? 4.656 33.594 -13.695 1 97.69 347 LYS A N 1
ATOM 2689 C CA . LYS A 1 347 ? 4.836 35.031 -13.844 1 97.69 347 LYS A CA 1
ATOM 2690 C C . LYS A 1 347 ? 4.918 35.719 -12.484 1 97.69 347 LYS A C 1
ATOM 2692 O O . LYS A 1 347 ? 4.359 35.25 -11.508 1 97.69 347 LYS A O 1
ATOM 2697 N N . PHE A 1 348 ? 5.66 36.812 -12.508 1 98.38 348 PHE A N 1
ATOM 2698 C CA . PHE A 1 348 ? 5.738 37.594 -11.297 1 98.38 348 PHE A CA 1
ATOM 2699 C C . PHE A 1 348 ? 4.664 38.688 -11.297 1 98.38 348 PHE A C 1
ATOM 2701 O O . PHE A 1 348 ? 4.398 39.312 -12.328 1 98.38 348 PHE A O 1
ATOM 2708 N N . TYR A 1 349 ? 4.02 38.875 -10.188 1 98.75 349 TYR A N 1
ATOM 2709 C CA . TYR A 1 349 ? 2.996 39.906 -9.992 1 98.75 349 TYR A CA 1
ATOM 2710 C C . TYR A 1 349 ? 3.375 40.844 -8.852 1 98.75 349 TYR A C 1
ATOM 2712 O O . TYR A 1 349 ? 3.959 40.406 -7.855 1 98.75 349 TYR A O 1
ATOM 2720 N N . HIS A 1 350 ? 3.02 42.125 -8.984 1 98.56 350 HIS A N 1
ATOM 2721 C CA . HIS A 1 350 ? 3.26 43.094 -7.922 1 98.56 350 HIS A CA 1
ATOM 2722 C C . HIS A 1 350 ? 2.375 42.812 -6.711 1 98.56 350 HIS A C 1
ATOM 2724 O O . HIS A 1 350 ? 1.191 42.5 -6.863 1 98.56 350 HIS A O 1
ATOM 2730 N N . MET A 1 351 ? 2.961 42.875 -5.586 1 98.62 351 MET A N 1
ATOM 2731 C CA . MET A 1 351 ? 2.246 42.656 -4.328 1 98.62 351 MET A CA 1
ATOM 2732 C C . MET A 1 351 ? 2.299 43.906 -3.463 1 98.62 351 MET A C 1
ATOM 2734 O O . MET A 1 351 ? 2.445 45.031 -3.979 1 98.62 351 MET A O 1
ATOM 2738 N N . ALA A 1 352 ? 2.205 43.781 -2.139 1 98.25 352 ALA A N 1
ATOM 2739 C CA . ALA A 1 352 ? 2.016 44.938 -1.28 1 98.25 352 ALA A CA 1
ATOM 2740 C C . ALA A 1 352 ? 3.293 45.781 -1.192 1 98.25 352 ALA A C 1
ATOM 2742 O O . ALA A 1 352 ? 3.25 46.969 -0.849 1 98.25 352 ALA A O 1
ATOM 2743 N N . GLY A 1 353 ? 4.453 45.156 -1.366 1 98.25 353 GLY A N 1
ATOM 2744 C CA . GLY A 1 353 ? 5.711 45.906 -1.438 1 98.25 353 GLY A CA 1
ATOM 2745 C C . GLY A 1 353 ? 6.184 46.406 -0.091 1 98.25 353 GLY A C 1
ATOM 2746 O O . GLY A 1 353 ? 6.859 47.438 -0.014 1 98.25 353 GLY A O 1
ATOM 2747 N N . VAL A 1 354 ? 5.824 45.812 0.905 1 98.19 354 VAL A N 1
ATOM 2748 C CA . VAL A 1 354 ? 6.242 46.188 2.252 1 98.19 354 VAL A CA 1
ATOM 2749 C C . VAL A 1 354 ? 7.656 45.656 2.512 1 98.19 354 VAL A C 1
ATOM 2751 O O . VAL A 1 354 ? 8.461 46.344 3.158 1 98.19 354 VAL A O 1
ATOM 2754 N N . LEU A 1 355 ? 7.953 44.469 2.061 1 98.19 355 LEU A N 1
ATOM 2755 C CA . LEU A 1 355 ? 9.258 43.812 2.211 1 98.19 355 LEU A CA 1
ATOM 2756 C C . LEU A 1 355 ? 10.008 43.812 0.885 1 98.19 355 LEU A C 1
ATOM 2758 O O . LEU A 1 355 ? 9.43 43.5 -0.159 1 98.19 355 LEU A O 1
ATOM 2762 N N . PRO A 1 356 ? 11.234 44.125 0.958 1 98 356 PRO A N 1
ATOM 2763 C CA . PRO A 1 356 ? 12.008 44.094 -0.281 1 98 356 PRO A CA 1
ATOM 2764 C C . PRO A 1 356 ? 12.219 42.656 -0.786 1 98 356 PRO A C 1
ATOM 2766 O O . PRO A 1 356 ? 12.359 41.719 0.016 1 98 356 PRO A O 1
ATOM 2769 N N . GLY A 1 357 ? 12.195 42.594 -2.102 1 97.94 357 GLY A N 1
ATOM 2770 C CA . GLY A 1 357 ? 12.555 41.344 -2.715 1 97.94 357 GLY A CA 1
ATOM 2771 C C . GLY A 1 357 ? 11.359 40.594 -3.312 1 97.94 357 GLY A C 1
ATOM 2772 O O . GLY A 1 357 ? 10.258 41.156 -3.369 1 97.94 357 GLY A O 1
ATOM 2773 N N . ARG A 1 358 ? 11.664 39.344 -3.881 1 97.69 358 ARG A N 1
ATOM 2774 C CA . ARG A 1 358 ? 10.664 38.531 -4.578 1 97.69 358 ARG A CA 1
ATOM 2775 C C . ARG A 1 358 ? 10.469 37.188 -3.898 1 97.69 358 ARG A C 1
ATOM 2777 O O . ARG A 1 358 ? 11.422 36.625 -3.361 1 97.69 358 ARG A O 1
ATOM 2784 N N . ALA A 1 359 ? 9.266 36.781 -3.824 1 98.62 359 ALA A N 1
ATOM 2785 C CA . ALA A 1 359 ? 8.961 35.406 -3.494 1 98.62 359 ALA A CA 1
ATOM 2786 C C . ALA A 1 359 ? 8.836 34.562 -4.754 1 98.62 359 ALA A C 1
ATOM 2788 O O . ALA A 1 359 ? 8.227 34.969 -5.738 1 98.62 359 ALA A O 1
ATOM 2789 N N . TYR A 1 360 ? 9.398 33.312 -4.738 1 98.06 360 TYR A N 1
ATOM 2790 C CA . TYR A 1 360 ? 9.469 32.531 -5.965 1 98.06 360 TYR A CA 1
ATOM 2791 C C . TYR A 1 360 ? 9.25 31.047 -5.684 1 98.06 360 TYR A C 1
ATOM 2793 O O . TYR A 1 360 ? 9.461 30.594 -4.559 1 98.06 360 TYR A O 1
ATOM 2801 N N . ARG A 1 361 ? 8.836 30.375 -6.707 1 96.06 361 ARG A N 1
ATOM 2802 C CA . ARG A 1 361 ? 8.547 28.938 -6.578 1 96.06 361 ARG A CA 1
ATOM 2803 C C . ARG A 1 361 ? 9.82 28.109 -6.719 1 96.06 361 ARG A C 1
ATOM 2805 O O . ARG A 1 361 ? 10.688 28.422 -7.539 1 96.06 361 ARG A O 1
ATOM 2812 N N . THR A 1 362 ? 9.906 27.109 -5.914 1 94.5 362 THR A N 1
ATOM 2813 C CA . THR A 1 362 ? 10.984 26.141 -6.012 1 94.5 362 THR A CA 1
ATOM 2814 C C . THR A 1 362 ? 10.445 24.766 -6.395 1 94.5 362 THR A C 1
ATOM 2816 O O . THR A 1 362 ? 9.25 24.5 -6.27 1 94.5 362 THR A O 1
ATOM 2819 N N . PRO A 1 363 ? 11.227 23.859 -6.91 1 87.81 363 PRO A N 1
ATOM 2820 C CA . PRO A 1 363 ? 10.773 22.562 -7.395 1 87.81 363 PRO A CA 1
ATOM 2821 C C . PRO A 1 363 ? 10.484 21.578 -6.262 1 87.81 363 PRO A C 1
ATOM 2823 O O . PRO A 1 363 ? 9.82 20.562 -6.48 1 87.81 363 PRO A O 1
ATOM 2826 N N . ARG A 1 364 ? 10.977 21.859 -5.125 1 86.06 364 ARG A N 1
ATOM 2827 C CA . ARG A 1 364 ? 10.812 20.953 -4 1 86.06 364 ARG A CA 1
ATOM 2828 C C . ARG A 1 364 ? 10.344 21.688 -2.752 1 86.06 364 ARG A C 1
ATOM 2830 O O . ARG A 1 364 ? 10.398 22.922 -2.695 1 86.06 364 ARG A O 1
ATOM 2837 N N . LEU A 1 365 ? 9.836 20.922 -1.763 1 86.5 365 LEU A N 1
ATOM 2838 C CA . LEU A 1 365 ? 9.477 21.5 -0.468 1 86.5 365 LEU A CA 1
ATOM 2839 C C . LEU A 1 365 ? 10.711 22.047 0.243 1 86.5 365 LEU A C 1
ATOM 2841 O O . LEU A 1 365 ? 11.758 21.406 0.269 1 86.5 365 LEU A O 1
ATOM 2845 N N . ASN A 1 366 ? 10.516 23.219 0.841 1 84.38 366 ASN A N 1
ATOM 2846 C CA . ASN A 1 366 ? 11.594 23.875 1.57 1 84.38 366 ASN A CA 1
ATOM 2847 C C . ASN A 1 366 ? 11.344 23.859 3.076 1 84.38 366 ASN A C 1
ATOM 2849 O O . ASN A 1 366 ? 10.234 24.156 3.527 1 84.38 366 ASN A O 1
ATOM 2853 N N . ARG A 1 367 ? 12.383 23.531 3.809 1 91.5 367 ARG A N 1
ATOM 2854 C CA . ARG A 1 367 ? 12.328 23.656 5.262 1 91.5 367 ARG A CA 1
ATOM 2855 C C . ARG A 1 367 ? 11.039 23.062 5.82 1 91.5 367 ARG A C 1
ATOM 2857 O O . ARG A 1 367 ? 10.344 23.703 6.605 1 91.5 367 ARG A O 1
ATOM 2864 N N . PHE A 1 368 ? 10.797 21.906 5.523 1 89.69 368 PHE A N 1
ATOM 2865 C CA . PHE A 1 368 ? 9.516 21.266 5.789 1 89.69 368 PHE A CA 1
ATOM 2866 C C . PHE A 1 368 ? 9.516 20.609 7.164 1 89.69 368 PHE A C 1
ATOM 2868 O O . PHE A 1 368 ? 10.477 19.938 7.539 1 89.69 368 PHE A O 1
ATOM 2875 N N . GLY A 1 369 ? 8.344 20.906 7.855 1 93.31 369 GLY A N 1
ATOM 2876 C CA . GLY A 1 369 ? 8.133 20.172 9.094 1 93.31 369 GLY A CA 1
ATOM 2877 C C . GLY A 1 369 ? 8.109 21.078 10.32 1 93.31 369 GLY A C 1
ATOM 2878 O O . GLY A 1 369 ? 8.016 22.297 10.195 1 93.31 369 GLY A O 1
ATOM 2879 N N . TYR A 1 370 ? 8.156 20.391 11.484 1 96.75 370 TYR A N 1
ATOM 2880 C CA . TYR A 1 370 ? 8.133 21.094 12.766 1 96.75 370 TYR A CA 1
ATOM 2881 C C . TYR A 1 370 ? 9.445 21.812 13.008 1 96.75 370 TYR A C 1
ATOM 2883 O O . TYR A 1 370 ? 10.516 21.328 12.633 1 96.75 370 TYR A O 1
ATOM 2891 N N . VAL A 1 371 ? 9.391 22.969 13.633 1 97.88 371 VAL A N 1
ATOM 2892 C CA . VAL A 1 371 ? 10.57 23.734 14.047 1 97.88 371 VAL A CA 1
ATOM 2893 C C . VAL A 1 371 ? 10.312 24.406 15.391 1 97.88 371 VAL A C 1
ATOM 2895 O O . VAL A 1 371 ? 9.156 24.547 15.805 1 97.88 371 VAL A O 1
ATOM 2898 N N . THR A 1 372 ? 11.328 24.719 16.031 1 98.12 372 THR A N 1
ATOM 2899 C CA . THR A 1 372 ? 11.281 25.609 17.188 1 98.12 372 THR A CA 1
ATOM 2900 C C . THR A 1 372 ? 11.953 26.938 16.875 1 98.12 372 THR A C 1
ATOM 2902 O O . THR A 1 372 ? 13.102 26.969 16.438 1 98.12 372 THR A O 1
ATOM 2905 N N . LEU A 1 373 ? 11.242 28.031 17.062 1 98.44 373 LEU A N 1
ATOM 2906 C CA . LEU A 1 373 ? 11.758 29.359 16.781 1 98.44 373 LEU A CA 1
ATOM 2907 C C . LEU A 1 373 ? 12.43 29.953 18.016 1 98.44 373 LEU A C 1
ATOM 2909 O O . LEU A 1 373 ? 11.836 29.969 19.109 1 98.44 373 LEU A O 1
ATOM 2913 N N . ILE A 1 374 ? 13.609 30.406 17.812 1 97.31 374 ILE A N 1
ATOM 2914 C CA . ILE A 1 374 ? 14.383 31.078 18.859 1 97.31 374 ILE A CA 1
ATOM 2915 C C . ILE A 1 374 ? 14.703 32.5 18.438 1 97.31 374 ILE A C 1
ATOM 2917 O O . ILE A 1 374 ? 15.281 32.75 17.375 1 97.31 374 ILE A O 1
ATOM 2921 N N . GLN A 1 375 ? 14.406 33.344 19.312 1 96.69 375 GLN A N 1
ATOM 2922 C CA . GLN A 1 375 ? 14.5 34.781 19.016 1 96.69 375 GLN A CA 1
ATOM 2923 C C . GLN A 1 375 ? 15.953 35.25 19 1 96.69 375 GLN A C 1
ATOM 2925 O O . GLN A 1 375 ? 16.734 34.875 19.891 1 96.69 375 GLN A O 1
ATOM 2930 N N . ASN A 1 376 ? 16.281 36.094 17.953 1 96.94 376 ASN A N 1
ATOM 2931 C CA . ASN A 1 376 ? 17.641 36.625 17.859 1 96.94 376 ASN A CA 1
ATOM 2932 C C . ASN A 1 376 ? 17.719 38.031 18.422 1 96.94 376 ASN A C 1
ATOM 2934 O O . ASN A 1 376 ? 18.797 38.469 18.844 1 96.94 376 ASN A O 1
ATOM 2938 N N . HIS A 1 377 ? 16.703 38.812 18.297 1 95.12 377 HIS A N 1
ATOM 2939 C CA . HIS A 1 377 ? 16.609 40.156 18.812 1 95.12 377 HIS A CA 1
ATOM 2940 C C . HIS A 1 377 ? 15.18 40.5 19.203 1 95.12 377 HIS A C 1
ATOM 2942 O O . HIS A 1 377 ? 14.289 39.656 19.125 1 95.12 377 HIS A O 1
ATOM 2948 N N . SER A 1 378 ? 15.031 41.688 19.672 1 96.44 378 SER A N 1
ATOM 2949 C CA . SER A 1 378 ? 13.719 42.125 20.172 1 96.44 378 SER A CA 1
ATOM 2950 C C . SER A 1 378 ? 12.695 42.125 19.031 1 96.44 378 SER A C 1
ATOM 2952 O O . SER A 1 378 ? 12.969 42.625 17.953 1 96.44 378 SER A O 1
ATOM 2954 N N . VAL A 1 379 ? 11.578 41.594 19.234 1 97.19 379 VAL A N 1
ATOM 2955 C CA . VAL A 1 379 ? 10.461 41.531 18.297 1 97.19 379 VAL A CA 1
ATOM 2956 C C . VAL A 1 379 ? 9.148 41.781 19.031 1 97.19 379 VAL A C 1
ATOM 2958 O O . VAL A 1 379 ? 8.953 41.312 20.156 1 97.19 379 VAL A O 1
ATOM 2961 N N . LEU A 1 380 ? 8.305 42.594 18.438 1 97.56 380 LEU A N 1
ATOM 2962 C CA . LEU A 1 380 ? 7.023 42.938 19.031 1 97.56 380 LEU A CA 1
ATOM 2963 C C . LEU A 1 380 ? 7.211 43.531 20.422 1 97.56 380 LEU A C 1
ATOM 2965 O O . LEU A 1 380 ? 6.516 43.125 21.359 1 97.56 380 LEU A O 1
ATOM 2969 N N . GLY A 1 381 ? 8.219 44.25 20.562 1 95.69 381 GLY A N 1
ATOM 2970 C CA . GLY A 1 381 ? 8.477 44.969 21.797 1 95.69 381 GLY A CA 1
ATOM 2971 C C . GLY A 1 381 ? 8.992 44.094 22.906 1 95.69 381 GLY A C 1
ATOM 2972 O O . GLY A 1 381 ? 9.109 44.5 24.062 1 95.69 381 GLY A O 1
ATOM 2973 N N . CYS A 1 382 ? 9.297 42.844 22.594 1 96.31 382 CYS A N 1
ATOM 2974 C CA . CYS A 1 382 ? 9.75 41.906 23.609 1 96.31 382 CYS A CA 1
ATOM 2975 C C . CYS A 1 382 ? 11.188 41.469 23.344 1 96.31 382 CYS A C 1
ATOM 2977 O O . CYS A 1 382 ? 11.523 41.062 22.234 1 96.31 382 CYS A O 1
ATOM 2979 N N . GLU A 1 383 ? 11.945 41.531 24.375 1 94.5 383 GLU A N 1
ATOM 2980 C CA . GLU A 1 383 ? 13.336 41.062 24.281 1 94.5 383 GLU A CA 1
ATOM 2981 C C . GLU A 1 383 ? 13.406 39.562 24.109 1 94.5 383 GLU A C 1
ATOM 2983 O O . GLU A 1 383 ? 14.297 39.031 23.438 1 94.5 383 GLU A O 1
ATOM 2988 N N . THR A 1 384 ? 12.43 38.938 24.766 1 94.69 384 THR A N 1
ATOM 2989 C CA . THR A 1 384 ? 12.367 37.469 24.609 1 94.69 384 THR A CA 1
ATOM 2990 C C . THR A 1 384 ? 10.914 37 24.625 1 94.69 384 THR A C 1
ATOM 2992 O O . THR A 1 384 ? 10.133 37.406 25.484 1 94.69 384 THR A O 1
ATOM 2995 N N . LEU A 1 385 ? 10.602 36.219 23.688 1 96.31 385 LEU A N 1
ATOM 2996 C CA . LEU A 1 385 ? 9.289 35.594 23.609 1 96.31 385 LEU A CA 1
ATOM 2997 C C . LEU A 1 385 ? 9.359 34.125 24.031 1 96.31 385 LEU A C 1
ATOM 2999 O O . LEU A 1 385 ? 8.336 33.469 24.125 1 96.31 385 LEU A O 1
ATOM 3003 N N . GLY A 1 386 ? 10.602 33.625 24.344 1 95.56 386 GLY A N 1
ATOM 3004 C CA . GLY A 1 386 ? 10.789 32.219 24.609 1 95.56 386 GLY A CA 1
ATOM 3005 C C . GLY A 1 386 ? 10.789 31.359 23.344 1 95.56 386 GLY A C 1
ATOM 3006 O O . GLY A 1 386 ? 10.727 31.891 22.234 1 95.56 386 GLY A O 1
ATOM 3007 N N . GLU A 1 387 ? 10.805 30.031 23.531 1 97.19 387 GLU A N 1
ATOM 3008 C CA . GLU A 1 387 ? 10.766 29.109 22.391 1 97.19 387 GLU A CA 1
ATOM 3009 C C . GLU A 1 387 ? 9.359 29 21.828 1 97.19 387 GLU A C 1
ATOM 3011 O O . GLU A 1 387 ? 8.383 28.891 22.578 1 97.19 387 GLU A O 1
ATOM 3016 N N . ILE A 1 388 ? 9.281 29.078 20.547 1 98.19 388 ILE A N 1
ATOM 3017 C CA . ILE A 1 388 ? 7.984 29.047 19.875 1 98.19 388 ILE A CA 1
ATOM 3018 C C . ILE A 1 388 ? 7.906 27.828 18.969 1 98.19 388 ILE A C 1
ATOM 3020 O O . ILE A 1 388 ? 8.555 27.781 17.9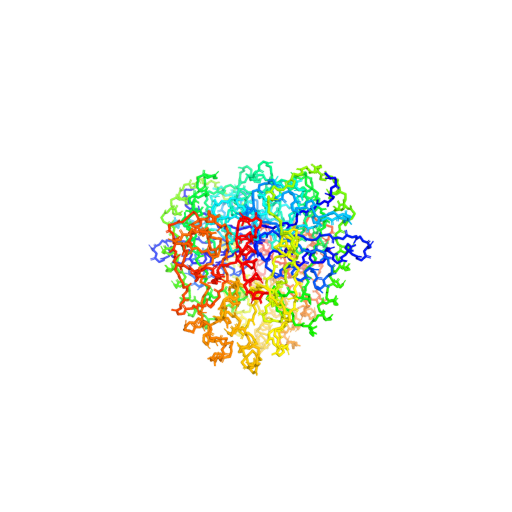22 1 98.19 388 ILE A O 1
ATOM 3024 N N . PRO A 1 389 ? 7.074 26.812 19.328 1 98.31 389 PRO A N 1
ATOM 3025 C CA . PRO A 1 389 ? 6.855 25.734 18.375 1 98.31 389 PRO A CA 1
ATOM 3026 C C . PRO A 1 389 ? 6.109 26.188 17.125 1 98.31 389 PRO A C 1
ATOM 3028 O O . PRO A 1 389 ? 5.156 26.969 17.219 1 98.31 389 PRO A O 1
ATOM 3031 N N . ALA A 1 390 ? 6.551 25.75 15.953 1 98.31 390 ALA A N 1
ATOM 3032 C CA . ALA A 1 390 ? 5.984 26.141 14.672 1 98.31 390 ALA A CA 1
ATOM 3033 C C . ALA A 1 390 ? 6.18 25.047 13.625 1 98.31 390 ALA A C 1
ATOM 3035 O O . ALA A 1 390 ? 6.613 23.938 13.953 1 98.31 390 ALA A O 1
ATOM 3036 N N . HIS A 1 391 ? 5.668 25.266 12.438 1 97.12 391 HIS A N 1
ATOM 3037 C CA . HIS A 1 391 ? 5.93 24.359 11.328 1 97.12 391 HIS A CA 1
ATOM 3038 C C . HIS A 1 391 ? 5.984 25.109 10.008 1 97.12 391 HIS A C 1
ATOM 3040 O O . HIS A 1 391 ? 5.477 26.234 9.898 1 97.12 391 HIS A O 1
ATOM 3046 N N . GLU A 1 392 ? 6.664 24.484 9.039 1 96.06 392 GLU A N 1
ATOM 3047 C CA . GLU A 1 392 ? 6.746 25.031 7.688 1 96.06 392 GLU A CA 1
ATOM 3048 C C . GLU A 1 392 ? 6.336 23.984 6.648 1 96.06 392 GLU A C 1
ATOM 3050 O O . GLU A 1 392 ? 6.602 22.797 6.812 1 96.06 392 GLU A O 1
ATOM 3055 N N . PHE A 1 393 ? 5.656 24.422 5.703 1 91.75 393 PHE A N 1
ATOM 3056 C CA . PHE A 1 393 ? 5.242 23.609 4.559 1 91.75 393 PHE A CA 1
ATOM 3057 C C . PHE A 1 393 ? 4.992 24.484 3.34 1 91.75 393 PHE A C 1
ATOM 3059 O O . PHE A 1 393 ? 3.865 24.922 3.102 1 91.75 393 PHE A O 1
ATOM 3066 N N . HIS A 1 394 ? 5.996 24.641 2.537 1 91.5 394 HIS A N 1
ATOM 3067 C CA . HIS A 1 394 ? 5.867 25.547 1.399 1 91.5 394 HIS A CA 1
ATOM 3068 C C . HIS A 1 394 ? 6.828 25.156 0.277 1 91.5 394 HIS A C 1
ATOM 3070 O O . HIS A 1 394 ? 7.949 24.719 0.537 1 91.5 394 HIS A O 1
ATOM 3076 N N . TYR A 1 395 ? 6.367 25.391 -0.925 1 93.12 395 TYR A N 1
ATOM 3077 C CA . TYR A 1 395 ? 7.168 25.188 -2.127 1 93.12 395 TYR A CA 1
ATOM 3078 C C . TYR A 1 395 ? 7.812 26.5 -2.574 1 93.12 395 TYR A C 1
ATOM 3080 O O . TYR A 1 395 ? 8.68 26.5 -3.453 1 93.12 395 TYR A O 1
ATOM 3088 N N . PHE A 1 396 ? 7.418 27.562 -1.967 1 95.5 396 PHE A N 1
ATOM 3089 C CA . PHE A 1 396 ? 7.941 28.875 -2.314 1 95.5 396 PHE A CA 1
ATOM 3090 C C . PHE A 1 396 ? 9.047 29.281 -1.349 1 95.5 396 PHE A C 1
ATOM 3092 O O . PHE A 1 396 ? 9.094 28.812 -0.214 1 95.5 396 PHE A O 1
ATOM 3099 N N . ASP A 1 397 ? 9.898 30.156 -1.868 1 97.69 397 ASP A N 1
ATOM 3100 C CA . ASP A 1 397 ? 10.945 30.766 -1.051 1 97.69 397 ASP A CA 1
ATOM 3101 C C . ASP A 1 397 ? 11.023 32.25 -1.291 1 97.69 397 ASP A C 1
ATOM 3103 O O . ASP A 1 397 ? 10.242 32.812 -2.076 1 97.69 397 ASP A O 1
ATOM 3107 N N . SER A 1 398 ? 11.781 32.906 -0.461 1 98.19 398 SER A N 1
ATOM 3108 C CA . SER A 1 398 ? 11.922 34.344 -0.507 1 98.19 398 SER A CA 1
ATOM 3109 C C . SER A 1 398 ? 13.383 34.781 -0.655 1 98.19 398 SER A C 1
ATOM 3111 O O . SER A 1 398 ? 14.273 34.125 -0.082 1 98.19 398 SER A O 1
ATOM 3113 N N . GLU A 1 399 ? 13.578 35.844 -1.417 1 98.06 399 GLU A N 1
ATOM 3114 C CA . GLU A 1 399 ? 14.906 36.438 -1.505 1 98.06 399 GLU A CA 1
ATOM 3115 C C . GLU A 1 399 ? 15.281 37.156 -0.204 1 98.06 399 GLU A C 1
ATOM 3117 O O . GLU A 1 399 ? 16.438 37.531 0.001 1 98.06 399 GLU A O 1
ATOM 3122 N N . ASN A 1 400 ? 14.328 37.25 0.67 1 98.12 400 ASN A N 1
ATOM 3123 C CA . ASN A 1 400 ? 14.492 38 1.919 1 98.12 400 ASN A CA 1
ATOM 3124 C C . ASN A 1 400 ? 13.688 37.375 3.051 1 98.12 400 ASN A C 1
ATOM 3126 O O . ASN A 1 400 ? 12.672 37.906 3.475 1 98.12 400 ASN A O 1
ATOM 3130 N N . CYS A 1 401 ? 14.219 36.375 3.664 1 97.94 401 CYS A N 1
ATOM 3131 C CA . CYS A 1 401 ? 13.484 35.531 4.613 1 97.94 401 CYS A CA 1
ATOM 3132 C C . CYS A 1 401 ? 13.5 36.156 6.008 1 97.94 401 CYS A C 1
ATOM 3134 O O . CYS A 1 401 ? 12.734 35.75 6.883 1 97.94 401 CYS A O 1
ATOM 3136 N N . GLY A 1 402 ? 14.258 37.188 6.215 1 97.69 402 GLY A N 1
ATOM 3137 C CA . GLY A 1 402 ? 14.398 37.75 7.539 1 97.69 402 GLY A CA 1
ATOM 3138 C C . GLY A 1 402 ? 15.367 37 8.422 1 97.69 402 GLY A C 1
ATOM 3139 O O . GLY A 1 402 ? 15.836 35.906 8.055 1 97.69 402 GLY A O 1
ATOM 3140 N N . LYS A 1 403 ? 15.695 37.594 9.617 1 97.94 403 LYS A N 1
ATOM 3141 C CA . LYS A 1 403 ? 16.703 37 10.484 1 97.94 403 LYS A CA 1
ATOM 3142 C C . LYS A 1 403 ? 16.359 37.219 11.953 1 97.94 403 LYS A C 1
ATOM 3144 O O . LYS A 1 403 ? 17.219 37.062 12.828 1 97.94 403 LYS A O 1
ATOM 3149 N N . ALA A 1 404 ? 15.18 37.5 12.164 1 98.31 404 ALA A N 1
ATOM 3150 C CA . ALA A 1 404 ? 14.805 37.844 13.531 1 98.31 404 ALA A CA 1
ATOM 3151 C C . ALA A 1 404 ? 14.742 36.625 14.414 1 98.31 404 ALA A C 1
ATOM 3153 O O . ALA A 1 404 ? 14.812 36.719 15.641 1 98.31 404 ALA A O 1
ATOM 3154 N N . PHE A 1 405 ? 14.594 35.469 13.82 1 98.25 405 PHE A N 1
ATOM 3155 C CA . PHE A 1 405 ? 14.539 34.188 14.531 1 98.25 405 PHE A CA 1
ATOM 3156 C C . PHE A 1 405 ? 15.445 33.156 13.875 1 98.25 405 PHE A C 1
ATOM 3158 O O . PHE A 1 405 ? 15.773 33.281 12.695 1 98.25 405 PHE A O 1
ATOM 3165 N N . HIS A 1 406 ? 15.797 32.281 14.719 1 96.75 406 HIS A N 1
ATOM 3166 C CA . HIS A 1 406 ? 16.375 31.047 14.219 1 96.75 406 HIS A CA 1
ATOM 3167 C C . HIS A 1 406 ? 15.43 29.875 14.391 1 96.75 406 HIS A C 1
ATOM 3169 O O . HIS A 1 406 ? 14.883 29.672 15.484 1 96.75 406 HIS A O 1
ATOM 3175 N N . ALA A 1 407 ? 15.172 29.156 13.266 1 97.94 407 ALA A N 1
ATOM 3176 C CA . ALA A 1 407 ? 14.328 27.969 13.297 1 97.94 407 ALA A CA 1
ATOM 3177 C C . ALA A 1 407 ? 15.172 26.703 13.453 1 97.94 407 ALA A C 1
ATOM 3179 O O . ALA A 1 407 ? 16.062 26.438 12.633 1 97.94 407 ALA A O 1
ATOM 3180 N N . ALA A 1 408 ? 14.898 25.953 14.492 1 97.56 408 ALA A N 1
ATOM 3181 C CA . ALA A 1 408 ? 15.625 24.703 14.75 1 97.56 408 ALA A CA 1
ATOM 3182 C C . ALA A 1 408 ? 14.742 23.5 14.484 1 97.56 408 ALA A C 1
ATOM 3184 O O . ALA A 1 408 ? 13.656 23.375 15.055 1 97.56 408 ALA A O 1
ATOM 3185 N N . LYS A 1 409 ? 15.242 22.625 13.633 1 95 409 LYS A N 1
ATOM 3186 C CA . LYS A 1 409 ? 14.531 21.375 13.367 1 95 409 LYS A CA 1
ATOM 3187 C C . LYS A 1 409 ? 14.695 20.391 14.523 1 95 409 LYS A C 1
ATOM 3189 O O . LYS A 1 409 ? 15.805 20.203 15.031 1 95 409 LYS A O 1
ATOM 3194 N N . PRO A 1 410 ? 13.57 19.797 14.922 1 92.81 410 PRO A N 1
ATOM 3195 C CA . PRO A 1 410 ? 13.68 18.844 16.016 1 92.81 410 PRO A CA 1
ATOM 3196 C C . PRO A 1 410 ? 14.469 17.594 15.633 1 92.81 410 PRO A C 1
ATOM 3198 O O . PRO A 1 410 ? 14.352 17.109 14.5 1 92.81 410 PRO A O 1
ATOM 3201 N N . GLU A 1 411 ? 15.273 17.078 16.609 1 88.62 411 GLU A N 1
ATOM 3202 C CA . GLU A 1 411 ? 16.047 15.852 16.438 1 88.62 411 GLU A CA 1
ATOM 3203 C C . GLU A 1 411 ? 17.016 15.961 15.273 1 88.62 411 GLU A C 1
ATOM 3205 O O . GLU A 1 411 ? 17.203 15.008 14.508 1 88.62 411 GLU A O 1
ATOM 3210 N N . SER A 1 412 ? 17.453 17.188 15.047 1 87.44 412 SER A N 1
ATOM 3211 C CA . SER A 1 412 ? 18.359 17.469 13.945 1 87.44 412 SER A CA 1
ATOM 3212 C C . SER A 1 412 ? 19.297 18.625 14.289 1 87.44 412 SER A C 1
ATOM 3214 O O . SER A 1 412 ? 19.047 19.375 15.234 1 87.44 412 SER A O 1
ATOM 3216 N N . MET A 1 413 ? 20.375 18.672 13.586 1 88.12 413 MET A N 1
ATOM 3217 C CA . MET A 1 413 ? 21.281 19.812 13.734 1 88.12 413 MET A CA 1
ATOM 3218 C C . MET A 1 413 ? 20.938 20.906 12.727 1 88.12 413 MET A C 1
ATOM 3220 O O . MET A 1 413 ? 21.516 22 12.773 1 88.12 413 MET A O 1
ATOM 3224 N N . ARG A 1 414 ? 20 20.672 11.977 1 90.5 414 ARG A N 1
ATOM 3225 C CA . ARG A 1 414 ? 19.625 21.625 10.938 1 90.5 414 ARG A CA 1
ATOM 3226 C C . ARG A 1 414 ? 18.891 22.828 11.531 1 90.5 414 ARG A C 1
ATOM 3228 O O . ARG A 1 414 ? 18.031 22.672 12.406 1 90.5 414 ARG A O 1
ATOM 3235 N N . ASN A 1 415 ? 19.266 23.984 11.109 1 94.75 415 ASN A N 1
ATOM 3236 C CA . ASN A 1 415 ? 18.656 25.25 11.516 1 94.75 415 ASN A CA 1
ATOM 3237 C C . ASN A 1 415 ? 18.844 26.328 10.461 1 94.75 415 ASN A C 1
ATOM 3239 O O . ASN A 1 415 ? 19.719 26.203 9.594 1 94.75 415 ASN A O 1
ATOM 3243 N N . TRP A 1 416 ? 18.047 27.344 10.469 1 97.06 416 TRP A N 1
ATOM 3244 C CA . TRP A 1 416 ? 18.141 28.438 9.516 1 97.06 416 TRP A CA 1
ATOM 3245 C C . TRP A 1 416 ? 17.531 29.719 10.094 1 97.06 416 TRP A C 1
ATOM 3247 O O . TRP A 1 416 ? 16.734 29.656 11.031 1 97.06 416 TRP A O 1
ATOM 3257 N N . GLU A 1 417 ? 17.938 30.844 9.547 1 97.81 417 GLU A N 1
ATOM 3258 C CA . GLU A 1 417 ? 17.359 32.125 9.914 1 97.81 417 GLU A CA 1
ATOM 3259 C C . GLU A 1 417 ? 16.031 32.375 9.203 1 97.81 417 GLU A C 1
ATOM 3261 O O . GLU A 1 417 ? 15.836 31.938 8.062 1 97.81 417 GLU A O 1
ATOM 3266 N N . CYS A 1 418 ? 15.156 33.031 9.969 1 98.06 418 CYS A N 1
ATOM 3267 C CA . CYS A 1 418 ? 13.844 33.25 9.375 1 98.06 418 CYS A CA 1
ATOM 3268 C C . CYS A 1 418 ? 13.148 34.438 10.055 1 98.06 418 CYS A C 1
ATOM 3270 O O . CYS A 1 418 ? 13.641 34.969 11.047 1 98.06 418 CYS A O 1
ATOM 3272 N N . ILE A 1 419 ? 12.07 34.875 9.445 1 98.62 419 ILE A N 1
ATOM 3273 C CA . ILE A 1 419 ? 11.086 35.844 9.969 1 98.62 419 ILE A CA 1
ATOM 3274 C C . ILE A 1 419 ? 11.695 37.219 10.016 1 98.62 419 ILE A C 1
ATOM 3276 O O . ILE A 1 419 ? 12.82 37.406 10.484 1 98.62 419 ILE A O 1
ATOM 3280 N N . HIS A 1 420 ? 11.078 38.156 9.422 1 98.56 420 HIS A N 1
ATOM 3281 C CA . HIS A 1 420 ? 11.281 39.594 9.695 1 98.56 420 HIS A CA 1
ATOM 3282 C C . HIS A 1 420 ? 10.648 40 11.016 1 98.56 420 HIS A C 1
ATOM 3284 O O . HIS A 1 420 ? 9.453 39.781 11.234 1 98.56 420 HIS A O 1
ATOM 3290 N N . GLY A 1 421 ? 11.438 40.562 11.938 1 97.94 421 GLY A N 1
ATOM 3291 C CA . GLY A 1 421 ? 10.953 40.969 13.25 1 97.94 421 GLY A CA 1
ATOM 3292 C C . GLY A 1 421 ? 11.328 42.375 13.617 1 97.94 421 GLY A C 1
ATOM 3293 O O . GLY A 1 421 ? 12.508 42.75 13.578 1 97.94 421 GLY A O 1
ATOM 3294 N N . THR A 1 422 ? 10.328 43.188 13.828 1 97.56 422 THR A N 1
ATOM 3295 C CA . THR A 1 422 ? 10.492 44.562 14.32 1 97.56 422 THR A CA 1
ATOM 3296 C C . THR A 1 422 ? 9.609 44.781 15.539 1 97.56 422 THR A C 1
ATOM 3298 O O . THR A 1 422 ? 9.094 43.844 16.141 1 97.56 422 THR A O 1
ATOM 3301 N N . GLU A 1 423 ? 9.453 46 15.867 1 96.81 423 GLU A N 1
ATOM 3302 C CA . GLU A 1 423 ? 8.578 46.344 16.984 1 96.81 423 GLU A CA 1
ATOM 3303 C C . GLU A 1 423 ? 7.113 46.094 16.641 1 96.81 423 GLU A C 1
ATOM 3305 O O . GLU A 1 423 ? 6.312 45.781 17.531 1 96.81 423 GLU A O 1
ATOM 3310 N N . THR A 1 424 ? 6.848 46.156 15.367 1 97.62 424 THR A N 1
ATOM 3311 C CA . THR A 1 424 ? 5.434 46.094 15.016 1 97.62 424 THR A CA 1
ATOM 3312 C C . THR A 1 424 ? 5.188 44.969 14 1 97.62 424 THR A C 1
ATOM 3314 O O . THR A 1 424 ? 4.094 44.875 13.445 1 97.62 424 THR A O 1
ATOM 3317 N N . MET A 1 425 ? 6.254 44.125 13.75 1 98.12 425 MET A N 1
ATOM 3318 C CA . MET A 1 425 ? 6.027 43.156 12.695 1 98.12 425 MET A CA 1
ATOM 3319 C C . MET A 1 425 ? 6.676 41.812 13.039 1 98.12 425 MET A C 1
ATOM 3321 O O . MET A 1 425 ? 7.789 41.781 13.555 1 98.12 425 MET A O 1
ATOM 3325 N N . LEU A 1 426 ? 5.977 40.781 12.789 1 98.56 426 LEU A N 1
ATOM 3326 C CA . LEU A 1 426 ? 6.453 39.375 12.727 1 98.56 426 LEU A CA 1
ATOM 3327 C C . LEU A 1 426 ? 5.98 38.719 11.445 1 98.56 426 LEU A C 1
ATOM 3329 O O . LEU A 1 426 ? 4.805 38.375 11.32 1 98.56 426 LEU A O 1
ATOM 3333 N N . ALA A 1 427 ? 6.867 38.531 10.422 1 98.75 427 ALA A N 1
ATOM 3334 C CA . ALA A 1 427 ? 6.457 38.062 9.109 1 98.75 427 ALA A CA 1
ATOM 3335 C C . ALA A 1 427 ? 7.449 37.031 8.57 1 98.75 427 ALA A C 1
ATOM 3337 O O . ALA A 1 427 ? 8.641 37.281 8.461 1 98.75 427 ALA A O 1
ATOM 3338 N N . GLY A 1 428 ? 6.996 35.812 8.328 1 98.62 428 GLY A N 1
ATOM 3339 C CA . GLY A 1 428 ? 7.871 34.781 7.812 1 98.62 428 GLY A CA 1
ATOM 3340 C C . GLY A 1 428 ? 7.121 33.531 7.355 1 98.62 428 GLY A C 1
ATOM 3341 O O . GLY A 1 428 ? 5.887 33.531 7.34 1 98.62 428 GLY A O 1
ATOM 3342 N N . PHE A 1 429 ? 7.871 32.531 6.969 1 98.31 429 PHE A N 1
ATOM 3343 C CA . PHE A 1 429 ? 7.281 31.297 6.43 1 98.31 429 PHE A CA 1
ATOM 3344 C C . PHE A 1 429 ? 6.684 30.453 7.547 1 98.31 429 PHE A C 1
ATOM 3346 O O . PHE A 1 429 ? 5.672 29.781 7.348 1 98.31 429 PHE A O 1
ATOM 3353 N N . PRO A 1 430 ? 7.223 30.438 8.766 1 98.44 430 PRO A N 1
ATOM 3354 C CA . PRO A 1 430 ? 6.699 29.547 9.797 1 98.44 430 PRO A CA 1
ATOM 3355 C C . PRO A 1 430 ? 5.25 29.859 10.172 1 98.44 430 PRO A C 1
ATOM 3357 O O . PRO A 1 430 ? 4.871 31.031 10.258 1 98.44 430 PRO A O 1
ATOM 3360 N N . HIS A 1 431 ? 4.469 28.828 10.312 1 98.25 431 HIS A N 1
ATOM 3361 C CA . HIS A 1 431 ? 3.111 28.906 10.836 1 98.25 431 HIS A CA 1
ATOM 3362 C C . HIS A 1 431 ? 3.098 28.734 12.352 1 98.25 431 HIS A C 1
ATOM 3364 O O . HIS A 1 431 ? 3.719 27.797 12.883 1 98.25 431 HIS A O 1
ATOM 3370 N N . LEU A 1 432 ? 2.395 29.578 12.977 1 98.38 432 LEU A N 1
ATOM 3371 C CA . LEU A 1 432 ? 2.4 29.578 14.43 1 98.38 432 LEU A CA 1
ATOM 3372 C C . LEU A 1 432 ? 1.079 29.047 14.984 1 98.38 432 LEU A C 1
ATOM 3374 O O . LEU A 1 432 ? 0.032 29.203 14.352 1 98.38 432 LEU A O 1
ATOM 3378 N N . TYR A 1 433 ? 1.169 28.422 16.062 1 98.25 433 TYR A N 1
ATOM 3379 C CA . TYR A 1 433 ? 0.041 28.016 16.906 1 98.25 433 TYR A CA 1
ATOM 3380 C C . TYR A 1 433 ? 0.102 28.703 18.266 1 98.25 433 TYR A C 1
ATOM 3382 O O . TYR A 1 433 ? 0.932 28.344 19.109 1 98.25 433 TYR A O 1
ATOM 3390 N N . TYR A 1 434 ? -0.799 29.578 18.5 1 98.06 434 TYR A N 1
ATOM 3391 C CA . TYR A 1 434 ? -0.649 30.547 19.578 1 98.06 434 TYR A CA 1
ATOM 3392 C C . TYR A 1 434 ? -0.704 29.859 20.938 1 98.06 434 TYR A C 1
ATOM 3394 O O . TYR A 1 434 ? -0.066 30.297 2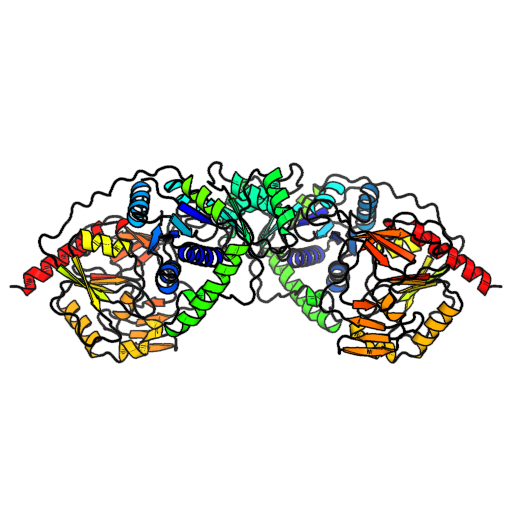1.891 1 98.06 434 TYR A O 1
ATOM 3402 N N . TYR A 1 435 ? -1.437 28.75 21.031 1 97.5 435 TYR A N 1
ATOM 3403 C CA . TYR A 1 435 ? -1.49 28.047 22.312 1 97.5 435 TYR A CA 1
ATOM 3404 C C . TYR A 1 435 ? -0.153 27.375 22.625 1 97.5 435 TYR A C 1
ATOM 3406 O O . TYR A 1 435 ? 0.1 26.984 23.766 1 97.5 435 TYR A O 1
ATOM 3414 N N . GLY A 1 436 ? 0.694 27.266 21.625 1 97.06 436 GLY A N 1
ATOM 3415 C CA . GLY A 1 436 ? 2.041 26.766 21.859 1 97.06 436 GLY A CA 1
ATOM 3416 C C . GLY A 1 436 ? 2.916 27.75 22.609 1 97.06 436 GLY A C 1
ATOM 3417 O O . GLY A 1 436 ? 3.846 27.359 23.312 1 97.06 436 GLY A O 1
ATOM 3418 N N . ASN A 1 437 ? 2.701 29 22.359 1 97.06 437 ASN A N 1
ATOM 3419 C CA . ASN A 1 437 ? 3.318 30.125 23.062 1 97.06 437 ASN A CA 1
ATOM 3420 C C . ASN A 1 437 ? 2.42 31.359 23.047 1 97.06 437 ASN A C 1
ATOM 3422 O O . ASN A 1 437 ? 2.586 32.25 22.203 1 97.06 437 ASN A O 1
ATOM 3426 N N . PRO A 1 438 ? 1.629 31.469 24.047 1 97 438 PRO A N 1
ATOM 3427 C CA . PRO A 1 438 ? 0.645 32.562 24.078 1 97 438 PRO A CA 1
ATOM 3428 C C . PRO A 1 438 ? 1.29 33.938 24.172 1 97 438 PRO A C 1
ATOM 3430 O O . PRO A 1 438 ? 0.633 34.938 23.922 1 97 438 PRO A O 1
ATOM 3433 N N . LYS A 1 439 ? 2.547 33.969 24.5 1 96.56 439 LYS A N 1
ATOM 3434 C CA . LYS A 1 439 ? 3.252 35.219 24.625 1 96.56 439 LYS A CA 1
ATOM 3435 C C . LYS A 1 439 ? 3.324 35.969 23.297 1 96.56 439 LYS A C 1
ATOM 3437 O O . LYS A 1 439 ? 3.391 37.188 23.25 1 96.56 439 LYS A O 1
ATOM 3442 N N . VAL A 1 440 ? 3.287 35.219 22.234 1 97.81 440 VAL A N 1
ATOM 3443 C CA . VAL A 1 440 ? 3.346 35.844 20.906 1 97.81 440 VAL A CA 1
ATOM 3444 C C . VAL A 1 440 ? 2.082 36.656 20.672 1 97.81 440 VAL A C 1
ATOM 3446 O O . VAL A 1 440 ? 2.158 37.812 20.25 1 97.81 440 VAL A O 1
ATOM 3449 N N . ALA A 1 441 ? 0.961 36.062 20.953 1 98.06 441 ALA A N 1
ATOM 3450 C CA . ALA A 1 441 ? -0.313 36.75 20.797 1 98.06 441 ALA A CA 1
ATOM 3451 C C . ALA A 1 441 ? -0.4 37.969 21.734 1 98.06 441 ALA A C 1
ATOM 3453 O O . ALA A 1 441 ? -0.879 39.031 21.344 1 98.06 441 ALA A O 1
ATOM 3454 N N . GLU A 1 442 ? 0.074 37.75 22.922 1 97.81 442 GLU A N 1
ATOM 3455 C CA . GLU A 1 442 ? 0.08 38.844 23.906 1 97.81 442 GLU A CA 1
ATOM 3456 C C . GLU A 1 442 ? 0.923 40 23.422 1 97.81 442 GLU A C 1
ATOM 3458 O O . GLU A 1 442 ? 0.479 41.156 23.484 1 97.81 442 GLU A O 1
ATOM 3463 N N . ALA A 1 443 ? 2.111 39.688 22.984 1 98.19 443 ALA A N 1
ATOM 3464 C CA . ALA A 1 443 ? 3.027 40.75 22.516 1 98.19 443 ALA A CA 1
ATOM 3465 C C . ALA A 1 443 ? 2.432 41.5 21.344 1 98.19 443 ALA A C 1
ATOM 3467 O O . ALA A 1 443 ? 2.533 42.75 21.281 1 98.19 443 ALA A O 1
ATOM 3468 N N . PHE A 1 444 ? 1.832 40.844 20.484 1 98.31 444 PHE A N 1
ATOM 3469 C CA . PHE A 1 444 ? 1.194 41.469 19.328 1 98.31 444 PHE A CA 1
ATOM 3470 C C . PHE A 1 444 ? 0.093 42.438 19.766 1 98.31 444 PHE A C 1
ATOM 3472 O O . PHE A 1 444 ? 0.043 43.562 19.297 1 98.31 444 PHE A O 1
ATOM 3479 N N . LEU A 1 445 ? -0.732 41.969 20.672 1 98.44 445 LEU A N 1
ATOM 3480 C CA . LEU A 1 445 ? -1.857 42.781 21.109 1 98.44 445 LEU A CA 1
ATOM 3481 C C . LEU A 1 445 ? -1.373 44 21.906 1 98.44 445 LEU A C 1
ATOM 3483 O O . LEU A 1 445 ? -1.982 45.062 21.844 1 98.44 445 LEU A O 1
ATOM 3487 N N . LYS A 1 446 ? -0.323 43.812 22.609 1 97.81 446 LYS A N 1
ATOM 3488 C CA . LYS A 1 446 ? 0.247 44.969 23.328 1 97.81 446 LYS A CA 1
ATOM 3489 C C . LYS A 1 446 ? 0.733 46.031 22.359 1 97.81 446 LYS A C 1
ATOM 3491 O O . LYS A 1 446 ? 0.556 47.219 22.609 1 97.81 446 LYS A O 1
ATOM 3496 N N . GLU A 1 447 ? 1.349 45.594 21.297 1 98.12 447 GLU A N 1
ATOM 3497 C CA . GLU A 1 447 ? 1.769 46.562 20.281 1 98.12 447 GLU A CA 1
ATOM 3498 C C . GLU A 1 447 ? 0.565 47.219 19.625 1 98.12 447 GLU A C 1
ATOM 3500 O O . GLU A 1 447 ? 0.613 48.406 19.266 1 98.12 447 GLU A O 1
ATOM 3505 N N . CYS A 1 448 ? -0.472 46.469 19.438 1 98.25 448 CYS A N 1
ATOM 3506 C CA . CYS A 1 448 ? -1.704 47.031 18.891 1 98.25 448 CYS A CA 1
ATOM 3507 C C . CYS A 1 448 ? -2.287 48.094 19.812 1 98.25 448 CYS A C 1
ATOM 3509 O O . CYS A 1 448 ? -2.824 49.094 19.359 1 98.25 448 CYS A O 1
ATOM 3511 N N . MET A 1 449 ? -2.162 47.812 21.047 1 97.19 449 MET A N 1
ATOM 3512 C CA . MET A 1 449 ? -2.639 48.781 22.047 1 97.19 449 MET A CA 1
ATOM 3513 C C . MET A 1 449 ? -1.864 50.094 21.953 1 97.19 449 MET A C 1
ATOM 3515 O O . MET A 1 449 ? -2.453 51.156 22.031 1 97.19 449 MET A O 1
ATOM 3519 N N . LYS A 1 450 ? -0.589 49.969 21.797 1 96.75 450 LYS A N 1
ATOM 3520 C CA . LYS A 1 450 ? 0.243 51.156 21.625 1 96.75 450 LYS A CA 1
ATOM 3521 C C . LYS A 1 450 ? -0.149 51.938 20.375 1 96.75 450 LYS A C 1
ATOM 3523 O O . LYS A 1 450 ? -0.225 53.156 20.406 1 96.75 450 LYS A O 1
ATOM 3528 N N . TYR A 1 451 ? -0.365 51.25 19.375 1 97.25 451 TYR A N 1
ATOM 3529 C CA . TYR A 1 451 ? -0.763 51.875 18.109 1 97.25 451 TYR A CA 1
ATOM 3530 C C . TYR A 1 451 ? -2.104 52.562 18.25 1 97.25 451 TYR A C 1
ATOM 3532 O O . TYR A 1 451 ? -2.271 53.688 17.766 1 97.25 451 TYR A O 1
ATOM 3540 N N . HIS A 1 452 ? -3.025 51.906 18.906 1 96.06 452 HIS A N 1
ATOM 3541 C CA . HIS A 1 452 ? -4.344 52.5 19.156 1 96.06 452 HIS A CA 1
ATOM 3542 C C . HIS A 1 452 ? -4.238 53.812 19.906 1 96.06 452 HIS A C 1
ATOM 3544 O O . HIS A 1 452 ? -4.926 54.781 19.578 1 96.06 452 HIS A O 1
ATOM 3550 N N . SER A 1 453 ? -3.455 53.812 20.891 1 93.81 453 SER A N 1
ATOM 3551 C CA . SER A 1 453 ? -3.277 55 21.719 1 93.81 453 SER A CA 1
ATOM 3552 C C . SER A 1 453 ? -2.648 56.156 20.938 1 93.81 453 SER A C 1
ATOM 3554 O O . SER A 1 453 ? -2.965 57.312 21.172 1 93.81 453 SER A O 1
ATOM 3556 N N . ARG A 1 454 ? -1.853 55.844 20.047 1 90.69 454 ARG A N 1
ATOM 3557 C CA . ARG A 1 454 ? -1.165 56.844 19.25 1 90.69 454 ARG A CA 1
ATOM 3558 C C . ARG A 1 454 ? -2.102 57.469 18.203 1 90.69 454 ARG A C 1
ATOM 3560 O O . ARG A 1 454 ? -1.961 58.625 17.859 1 90.69 454 ARG A O 1
ATOM 3567 N N . ARG A 1 455 ? -2.967 56.688 17.672 1 85.06 455 ARG A N 1
ATOM 3568 C CA . ARG A 1 455 ? -3.902 57.156 16.672 1 85.06 455 ARG A CA 1
ATOM 3569 C C . ARG A 1 455 ? -4.969 58.062 17.297 1 85.06 455 ARG A C 1
ATOM 3571 O O . ARG A 1 455 ? -5.512 58.938 16.641 1 85.06 455 ARG A O 1
ATOM 3578 N N . GLY A 1 456 ? -5.52 57.719 18.5 1 70.56 456 GLY A N 1
ATOM 3579 C CA . GLY A 1 456 ? -6.484 58.531 19.219 1 70.56 456 GLY A CA 1
ATOM 3580 C C . GLY A 1 456 ? -5.898 59.844 19.719 1 70.56 456 GLY A C 1
ATOM 3581 O O . GLY A 1 456 ? -6.637 60.781 20.016 1 70.56 456 GLY A O 1
ATOM 3582 N N . GLU A 1 457 ? -4.652 59.938 19.781 1 54.72 457 GLU A N 1
ATOM 3583 C CA . GLU A 1 457 ? -4 61.188 20.125 1 54.72 457 GLU A CA 1
ATOM 3584 C C . GLU A 1 457 ? -3.691 62 18.875 1 54.72 457 GLU A C 1
ATOM 3586 O O . GLU A 1 457 ? -3.512 61.438 17.797 1 54.72 457 GLU A O 1
ATOM 3591 N N . MET B 1 1 ? 21.516 -32.281 2.459 1 73 1 MET B N 1
ATOM 3592 C CA . MET B 1 1 ? 22.328 -31.422 1.596 1 73 1 MET B CA 1
ATOM 3593 C C . MET B 1 1 ? 22.406 -30 2.135 1 73 1 MET B C 1
ATOM 3595 O O . MET B 1 1 ? 21.406 -29.469 2.637 1 73 1 MET B O 1
ATOM 3599 N N . LYS B 1 2 ? 23.562 -29.562 2.277 1 77.44 2 LYS B N 1
ATOM 3600 C CA . LYS B 1 2 ? 23.734 -28.141 2.592 1 77.44 2 LYS B CA 1
ATOM 3601 C C . LYS B 1 2 ? 23.484 -27.281 1.36 1 77.44 2 LYS B C 1
ATOM 3603 O O . LYS B 1 2 ? 24.141 -27.453 0.325 1 77.44 2 LYS B O 1
ATOM 3608 N N . ALA B 1 3 ? 22.312 -26.625 1.253 1 88.5 3 ALA B N 1
ATOM 3609 C CA . ALA B 1 3 ? 21.969 -25.734 0.143 1 88.5 3 ALA B CA 1
ATOM 3610 C C . ALA B 1 3 ? 21.641 -24.328 0.645 1 88.5 3 ALA B C 1
ATOM 3612 O O . ALA B 1 3 ? 20.641 -24.141 1.355 1 88.5 3 ALA B O 1
ATOM 3613 N N . ALA B 1 4 ? 22.562 -23.453 0.343 1 96.62 4 ALA B N 1
ATOM 3614 C CA . ALA B 1 4 ? 22.281 -22.062 0.701 1 96.62 4 ALA B CA 1
ATOM 3615 C C . ALA B 1 4 ? 20.969 -21.578 0.085 1 96.62 4 ALA B C 1
ATOM 3617 O O . ALA B 1 4 ? 20.734 -21.797 -1.105 1 96.62 4 ALA B O 1
ATOM 3618 N N . ARG B 1 5 ? 20.141 -21 0.948 1 98.31 5 ARG B N 1
ATOM 3619 C CA . ARG B 1 5 ? 18.812 -20.625 0.444 1 98.31 5 ARG B CA 1
ATOM 3620 C C . ARG B 1 5 ? 18.219 -19.469 1.256 1 98.31 5 ARG B C 1
ATOM 3622 O O . ARG B 1 5 ? 18.547 -19.312 2.436 1 98.31 5 ARG B O 1
ATOM 3629 N N . ILE B 1 6 ? 17.375 -18.688 0.616 1 98.69 6 ILE B N 1
ATOM 3630 C CA . ILE B 1 6 ? 16.578 -17.656 1.254 1 98.69 6 ILE B CA 1
ATOM 3631 C C . ILE B 1 6 ? 15.219 -17.547 0.562 1 98.69 6 ILE B C 1
ATOM 3633 O O . ILE B 1 6 ? 15.086 -17.906 -0.609 1 98.69 6 ILE B O 1
ATOM 3637 N N . LEU B 1 7 ? 14.273 -17.125 1.302 1 98.81 7 LEU B N 1
ATOM 3638 C CA . LEU B 1 7 ? 12.945 -16.844 0.77 1 98.81 7 LEU B CA 1
ATOM 3639 C C . LEU B 1 7 ? 12.609 -15.359 0.914 1 98.81 7 LEU B C 1
ATOM 3641 O O . LEU B 1 7 ? 12.68 -14.812 2.014 1 98.81 7 LEU B O 1
ATOM 3645 N N . LEU B 1 8 ? 12.391 -14.742 -0.219 1 98.69 8 LEU B N 1
ATOM 3646 C CA . LEU B 1 8 ? 11.922 -13.359 -0.226 1 98.69 8 LEU B CA 1
ATOM 3647 C C . LEU B 1 8 ? 10.398 -13.305 -0.157 1 98.69 8 LEU B C 1
ATOM 3649 O O . LEU B 1 8 ? 9.711 -13.781 -1.067 1 98.69 8 LEU B O 1
ATOM 3653 N N . ALA B 1 9 ? 9.859 -12.727 0.915 1 98.5 9 ALA B N 1
ATOM 3654 C CA . ALA B 1 9 ? 8.414 -12.641 1.127 1 98.5 9 ALA B CA 1
ATOM 3655 C C . ALA B 1 9 ? 7.992 -11.203 1.418 1 98.5 9 ALA B C 1
ATOM 3657 O O . ALA B 1 9 ? 8.844 -10.32 1.588 1 98.5 9 ALA B O 1
ATOM 3658 N N . ALA B 1 10 ? 6.715 -10.953 1.369 1 98.12 10 ALA B N 1
ATOM 3659 C CA . ALA B 1 10 ? 6.137 -9.648 1.66 1 98.12 10 ALA B CA 1
ATOM 3660 C C . ALA B 1 10 ? 4.777 -9.789 2.34 1 98.12 10 ALA B C 1
ATOM 3662 O O . ALA B 1 10 ? 4.203 -10.875 2.375 1 98.12 10 ALA B O 1
ATOM 3663 N N . GLY B 1 11 ? 4.363 -8.727 2.891 1 97.12 11 GLY B N 1
ATOM 3664 C CA . GLY B 1 11 ? 3.094 -8.773 3.596 1 97.12 11 GLY B CA 1
ATOM 3665 C C . GLY B 1 11 ? 1.895 -8.742 2.666 1 97.12 11 GLY B C 1
ATOM 3666 O O . GLY B 1 11 ? 0.793 -9.141 3.051 1 97.12 11 GLY B O 1
ATOM 3667 N N . ALA B 1 12 ? 2.096 -8.25 1.516 1 95.38 12 ALA B N 1
ATOM 3668 C CA . ALA B 1 12 ? 0.997 -8.094 0.566 1 95.38 12 ALA B CA 1
ATOM 3669 C C . ALA B 1 12 ? 1.493 -8.211 -0.872 1 95.38 12 ALA B C 1
ATOM 3671 O O . ALA B 1 12 ? 2.672 -7.984 -1.149 1 95.38 12 ALA B O 1
ATOM 3672 N N . SER B 1 13 ? 0.566 -8.562 -1.757 1 91.38 13 SER B N 1
ATOM 3673 C CA . SER B 1 13 ? 0.87 -8.453 -3.18 1 91.38 13 SER B CA 1
ATOM 3674 C C . SER B 1 13 ? 1.179 -7.012 -3.566 1 91.38 13 SER B C 1
ATOM 3676 O O . SER B 1 13 ? 0.622 -6.074 -2.988 1 91.38 13 SER B O 1
ATOM 3678 N N . GLY B 1 14 ? 2.082 -6.805 -4.438 1 87.88 14 GLY B N 1
ATOM 3679 C CA . GLY B 1 14 ? 2.406 -5.473 -4.918 1 87.88 14 GLY B CA 1
ATOM 3680 C C . GLY B 1 14 ? 3.426 -4.758 -4.055 1 87.88 14 GLY B C 1
ATOM 3681 O O . GLY B 1 14 ? 3.627 -3.547 -4.191 1 87.88 14 GLY B O 1
ATOM 3682 N N . SER B 1 15 ? 4.059 -5.453 -3.201 1 92.44 15 SER B N 1
ATOM 3683 C CA . SER B 1 15 ? 5.004 -4.848 -2.271 1 92.44 15 SER B CA 1
ATOM 3684 C C . SER B 1 15 ? 6.398 -4.762 -2.881 1 92.44 15 SER B C 1
ATOM 3686 O O . SER B 1 15 ? 7.324 -4.23 -2.26 1 92.44 15 SER B O 1
ATOM 3688 N N . GLY B 1 16 ? 6.605 -5.32 -4.051 1 89.5 16 GLY B N 1
ATOM 3689 C CA . GLY B 1 16 ? 7.898 -5.238 -4.715 1 89.5 16 GLY B CA 1
ATOM 3690 C C . GLY B 1 16 ? 8.656 -6.551 -4.707 1 89.5 16 GLY B C 1
ATOM 3691 O O . GLY B 1 16 ? 9.828 -6.598 -5.094 1 89.5 16 GLY B O 1
ATOM 3692 N N . LYS B 1 17 ? 8.016 -7.629 -4.324 1 91.56 17 LYS B N 1
ATOM 3693 C CA . LYS B 1 17 ? 8.641 -8.938 -4.211 1 91.56 17 LYS B CA 1
ATOM 3694 C C . LYS B 1 17 ? 9.273 -9.359 -5.531 1 91.56 17 LYS B C 1
ATOM 3696 O O . LYS B 1 17 ? 10.445 -9.75 -5.566 1 91.56 17 LYS B O 1
ATOM 3701 N N . THR B 1 18 ? 8.523 -9.289 -6.613 1 88.25 18 THR B N 1
ATOM 3702 C CA . THR B 1 18 ? 8.984 -9.734 -7.926 1 88.25 18 THR B CA 1
ATOM 3703 C C . THR B 1 18 ? 10.164 -8.891 -8.406 1 88.25 18 THR B C 1
ATOM 3705 O O . THR B 1 18 ? 11.172 -9.422 -8.859 1 88.25 18 THR B O 1
ATOM 3708 N N . LEU B 1 19 ? 10.055 -7.598 -8.25 1 87.94 19 LEU B N 1
ATOM 3709 C CA . LEU B 1 19 ? 11.102 -6.668 -8.656 1 87.94 19 LEU B CA 1
ATOM 3710 C C . LEU B 1 19 ? 12.398 -6.957 -7.922 1 87.94 19 LEU B C 1
ATOM 3712 O O . LEU B 1 19 ? 13.461 -7.062 -8.539 1 87.94 19 LEU B O 1
ATOM 3716 N N . ILE B 1 20 ? 12.32 -7.129 -6.68 1 93.94 20 ILE B N 1
ATOM 3717 C CA . ILE B 1 20 ? 13.508 -7.273 -5.852 1 93.94 20 ILE B CA 1
ATOM 3718 C C . ILE B 1 20 ? 14.109 -8.664 -6.051 1 93.94 20 ILE B C 1
ATOM 3720 O O . ILE B 1 20 ? 15.336 -8.82 -6.07 1 93.94 20 ILE B O 1
ATOM 3724 N N . THR B 1 21 ? 13.273 -9.648 -6.238 1 94.56 21 THR B N 1
ATOM 3725 C CA . THR B 1 21 ? 13.773 -10.992 -6.527 1 94.56 21 THR B CA 1
ATOM 3726 C C . THR B 1 21 ? 14.555 -11.008 -7.836 1 94.56 21 THR B C 1
ATOM 3728 O O . THR B 1 21 ? 15.672 -11.531 -7.887 1 94.56 21 THR B O 1
ATOM 3731 N N . CYS B 1 22 ? 13.984 -10.406 -8.852 1 91.62 22 CYS B N 1
ATOM 3732 C CA . CYS B 1 22 ? 14.641 -10.375 -10.148 1 91.62 22 CYS B CA 1
ATOM 3733 C C . CYS B 1 22 ? 15.969 -9.625 -10.078 1 91.62 22 CYS B C 1
ATOM 3735 O O . CYS B 1 22 ? 16.984 -10.078 -10.617 1 91.62 22 CYS B O 1
ATOM 3737 N N . GLY B 1 23 ? 15.914 -8.523 -9.469 1 93.38 23 GLY B N 1
ATOM 3738 C CA . GLY B 1 23 ? 17.141 -7.746 -9.312 1 93.38 23 GLY B CA 1
ATOM 3739 C C . GLY B 1 23 ? 18.219 -8.484 -8.547 1 93.38 23 GLY B C 1
ATOM 3740 O O . GLY B 1 23 ? 19.391 -8.43 -8.914 1 93.38 23 GLY B O 1
ATOM 3741 N N . LEU B 1 24 ? 17.844 -9.141 -7.488 1 96.88 24 LEU B N 1
ATOM 3742 C CA . LEU B 1 24 ? 18.797 -9.875 -6.672 1 96.88 24 LEU B CA 1
ATOM 3743 C C . LEU B 1 24 ? 19.391 -11.047 -7.449 1 96.88 24 LEU B C 1
ATOM 3745 O O . LEU B 1 24 ? 20.594 -11.289 -7.395 1 96.88 24 LEU B O 1
ATOM 3749 N N . LEU B 1 25 ? 18.547 -11.781 -8.156 1 96.38 25 LEU B N 1
ATOM 3750 C CA . LEU B 1 25 ? 19.016 -12.883 -8.984 1 96.38 25 LEU B CA 1
ATOM 3751 C C . LEU B 1 25 ? 20.047 -12.398 -9.992 1 96.38 25 LEU B C 1
ATOM 3753 O O . LEU B 1 25 ? 21.109 -13.008 -10.148 1 96.38 25 LEU B O 1
ATOM 3757 N N . GLN B 1 26 ? 19.734 -11.305 -10.641 1 94.5 26 GLN B N 1
ATOM 3758 C CA . GLN B 1 26 ? 20.656 -10.734 -11.609 1 94.5 26 GLN B CA 1
ATOM 3759 C C . GLN B 1 26 ? 21.969 -10.32 -10.945 1 94.5 26 GLN B C 1
ATOM 3761 O O . GLN B 1 26 ? 23.047 -10.562 -11.492 1 94.5 26 GLN B O 1
ATOM 3766 N N . ALA B 1 27 ? 21.859 -9.703 -9.812 1 96.94 27 ALA B N 1
ATOM 3767 C CA . ALA B 1 27 ? 23.047 -9.281 -9.086 1 96.94 27 ALA B CA 1
ATOM 3768 C C . ALA B 1 27 ? 23.922 -10.477 -8.711 1 96.94 27 ALA B C 1
ATOM 3770 O O . ALA B 1 27 ? 25.156 -10.422 -8.828 1 96.94 27 ALA B O 1
ATOM 3771 N N . LEU B 1 28 ? 23.344 -11.516 -8.25 1 97.38 28 LEU B N 1
ATOM 3772 C CA . LEU B 1 28 ? 24.062 -12.727 -7.879 1 97.38 28 LEU B CA 1
ATOM 3773 C C . LEU B 1 28 ? 24.734 -13.352 -9.094 1 97.38 28 LEU B C 1
ATOM 3775 O O . LEU B 1 28 ? 25.891 -13.797 -9.016 1 97.38 28 LEU B O 1
ATOM 3779 N N . MET B 1 29 ? 24.062 -13.367 -10.18 1 95.44 29 MET B N 1
ATOM 3780 C CA . MET B 1 29 ? 24.625 -13.898 -11.422 1 95.44 29 MET B CA 1
ATOM 3781 C C . MET B 1 29 ? 25.797 -13.047 -11.891 1 95.44 29 MET B C 1
ATOM 3783 O O . MET B 1 29 ? 26.797 -13.57 -12.383 1 95.44 29 MET B O 1
ATOM 3787 N N . ASN B 1 30 ? 25.625 -11.766 -11.727 1 95.38 30 ASN B N 1
ATOM 3788 C CA . ASN B 1 30 ? 26.703 -10.859 -12.078 1 95.38 30 ASN B CA 1
ATOM 3789 C C . ASN B 1 30 ? 27.969 -11.156 -11.273 1 95.38 30 ASN B C 1
ATOM 3791 O O . ASN B 1 30 ? 29.078 -10.922 -11.742 1 95.38 30 ASN B O 1
ATOM 3795 N N . ARG B 1 31 ? 27.766 -11.664 -10.109 1 96.31 31 ARG B N 1
ATOM 3796 C CA . ARG B 1 31 ? 28.875 -12.016 -9.242 1 96.31 31 ARG B CA 1
ATOM 3797 C C . ARG B 1 31 ? 29.453 -13.375 -9.617 1 96.31 31 ARG B C 1
ATOM 3799 O O . ARG B 1 31 ? 30.359 -13.883 -8.945 1 96.31 31 ARG B O 1
ATOM 3806 N N . GLY B 1 32 ? 28.859 -14.062 -10.562 1 95.94 32 GLY B N 1
ATOM 3807 C CA . GLY B 1 32 ? 29.375 -15.336 -11.039 1 95.94 32 GLY B CA 1
ATOM 3808 C C . GLY B 1 32 ? 28.844 -16.531 -10.25 1 95.94 32 GLY B C 1
ATOM 3809 O O . GLY B 1 32 ? 29.375 -17.625 -10.359 1 95.94 32 GLY B O 1
ATOM 3810 N N . LEU B 1 33 ? 27.828 -16.312 -9.484 1 96.44 33 LEU B N 1
ATOM 3811 C CA . LEU B 1 33 ? 27.281 -17.391 -8.688 1 96.44 33 LEU B CA 1
ATOM 3812 C C . LEU B 1 33 ? 26.266 -18.203 -9.5 1 96.44 33 LEU B C 1
ATOM 3814 O O . LEU B 1 33 ? 25.484 -17.641 -10.266 1 96.44 33 LEU B O 1
ATOM 3818 N N . LYS B 1 34 ? 26.344 -19.5 -9.398 1 95.62 34 LYS B N 1
ATOM 3819 C CA . LYS B 1 34 ? 25.281 -20.359 -9.93 1 95.62 34 LYS B CA 1
ATOM 3820 C C . LYS B 1 34 ? 24.031 -20.281 -9.07 1 95.62 34 LYS B C 1
ATOM 3822 O O . LYS B 1 34 ? 24.016 -20.734 -7.926 1 95.62 34 LYS B O 1
ATOM 3827 N N . THR B 1 35 ? 22.984 -19.766 -9.656 1 95.38 35 THR B N 1
ATOM 3828 C CA . THR B 1 35 ? 21.812 -19.422 -8.859 1 95.38 35 THR B CA 1
ATOM 3829 C C . THR B 1 35 ? 20.609 -20.25 -9.32 1 95.38 35 THR B C 1
ATOM 3831 O O . THR B 1 35 ? 20.359 -20.375 -10.516 1 95.38 35 THR B O 1
ATOM 3834 N N . ALA B 1 36 ? 19.922 -20.844 -8.32 1 96.06 36 ALA B N 1
ATOM 3835 C CA . ALA B 1 36 ? 18.594 -21.438 -8.562 1 96.06 36 ALA B CA 1
ATOM 3836 C C . ALA B 1 36 ? 17.484 -20.531 -8.047 1 96.06 36 ALA B C 1
ATOM 3838 O O . ALA B 1 36 ? 17.625 -19.906 -6.996 1 96.06 36 ALA B O 1
ATOM 3839 N N . SER B 1 37 ? 16.5 -20.406 -8.82 1 96.5 37 SER B N 1
ATOM 3840 C CA . SER B 1 37 ? 15.328 -19.641 -8.406 1 96.5 37 SER B CA 1
ATOM 3841 C C . SER B 1 37 ? 14.102 -20.516 -8.258 1 96.5 37 SER B C 1
ATOM 3843 O O . SER B 1 37 ? 13.883 -21.438 -9.055 1 96.5 37 SER B O 1
ATOM 3845 N N . PHE B 1 38 ? 13.352 -20.266 -7.207 1 97.5 38 PHE B N 1
ATOM 3846 C CA . PHE B 1 38 ? 12.117 -20.984 -6.961 1 97.5 38 PHE B CA 1
ATOM 3847 C C . PHE B 1 38 ? 10.953 -20.031 -6.758 1 97.5 38 PHE B C 1
ATOM 3849 O O . PHE B 1 38 ? 11.102 -19 -6.113 1 97.5 38 PHE B O 1
ATOM 3856 N N . LYS B 1 39 ? 9.859 -20.312 -7.348 1 96.56 39 LYS B N 1
ATOM 3857 C CA . LYS B 1 39 ? 8.617 -19.578 -7.109 1 96.56 39 LYS B CA 1
ATOM 3858 C C . LYS B 1 39 ? 7.676 -20.375 -6.215 1 96.56 39 LYS B C 1
ATOM 3860 O O . LYS B 1 39 ? 7.371 -21.547 -6.504 1 96.56 39 LYS B O 1
ATOM 3865 N N . CYS B 1 40 ? 7.262 -19.766 -5.141 1 97.38 40 CYS B N 1
ATOM 3866 C CA . CYS B 1 40 ? 6.223 -20.359 -4.305 1 97.38 40 CYS B CA 1
ATOM 3867 C C . CYS B 1 40 ? 4.867 -20.312 -5.004 1 97.38 40 CYS B C 1
ATOM 3869 O O . CYS B 1 40 ? 4.426 -19.25 -5.438 1 97.38 40 CYS B O 1
ATOM 3871 N N . GLY B 1 41 ? 4.273 -21.5 -5.102 1 96.06 41 GLY B N 1
ATOM 3872 C CA . GLY B 1 41 ? 2.953 -21.531 -5.711 1 96.06 41 GLY B CA 1
ATOM 3873 C C . GLY B 1 41 ? 2.977 -21.984 -7.156 1 96.06 41 GLY B C 1
ATOM 3874 O O . GLY B 1 41 ? 4.012 -22.422 -7.66 1 96.06 41 GLY B O 1
ATOM 3875 N N . PRO B 1 42 ? 1.862 -21.859 -7.793 1 95 42 PRO B N 1
ATOM 3876 C CA . PRO B 1 42 ? 1.699 -22.516 -9.094 1 95 42 PRO B CA 1
ATOM 3877 C C . PRO B 1 42 ? 1.901 -21.547 -10.266 1 95 42 PRO B C 1
ATOM 3879 O O . PRO B 1 42 ? 1.621 -21.891 -11.414 1 95 42 PRO B O 1
ATOM 3882 N N . ASP B 1 43 ? 2.436 -20.438 -10.016 1 90.31 43 ASP B N 1
ATOM 3883 C CA . ASP B 1 43 ? 2.602 -19.406 -11.031 1 90.31 43 ASP B CA 1
ATOM 3884 C C . ASP B 1 43 ? 3.547 -19.875 -12.141 1 90.31 43 ASP B C 1
ATOM 3886 O O . ASP B 1 43 ? 4.57 -20.5 -11.867 1 90.31 43 ASP B O 1
ATOM 3890 N N . TYR B 1 44 ? 3.166 -19.547 -13.398 1 90 44 TYR B N 1
ATOM 3891 C CA . TYR B 1 44 ? 4.008 -19.906 -14.539 1 90 44 TYR B CA 1
ATOM 3892 C C . TYR B 1 44 ? 4.875 -18.734 -14.961 1 90 44 TYR B C 1
ATOM 3894 O O . TYR B 1 44 ? 5.902 -18.906 -15.617 1 90 44 TYR B O 1
ATOM 3902 N N . ILE B 1 45 ? 4.48 -17.578 -14.602 1 83.94 45 ILE B N 1
ATOM 3903 C CA . ILE B 1 45 ? 4.996 -16.375 -15.234 1 83.94 45 ILE B CA 1
ATOM 3904 C C . ILE B 1 45 ? 6.344 -16 -14.617 1 83.94 45 ILE B C 1
ATOM 3906 O O . ILE B 1 45 ? 7.34 -15.859 -15.3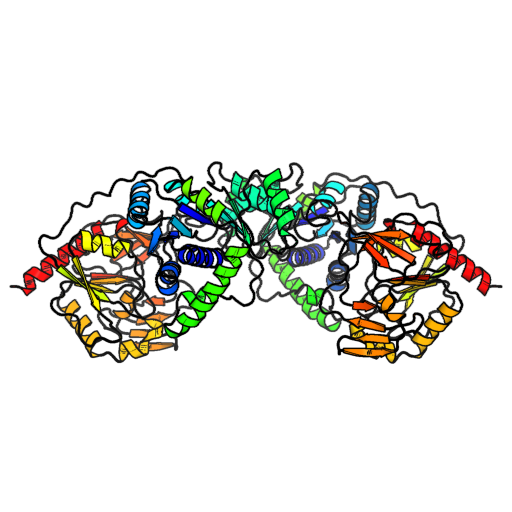28 1 83.94 45 ILE B O 1
ATOM 3910 N N . ASP B 1 46 ? 6.414 -16 -13.344 1 85.19 46 ASP B N 1
ATOM 3911 C CA . ASP B 1 46 ? 7.641 -15.594 -12.672 1 85.19 46 ASP B CA 1
ATOM 3912 C C . ASP B 1 46 ? 8.789 -16.547 -12.984 1 85.19 46 ASP B C 1
ATOM 3914 O O . ASP B 1 46 ? 9.883 -16.125 -13.359 1 85.19 46 ASP B O 1
ATOM 3918 N N . PRO B 1 47 ? 8.531 -17.797 -12.984 1 86.69 47 PRO B N 1
ATOM 3919 C CA . PRO B 1 47 ? 9.617 -18.719 -13.336 1 86.69 47 PRO B CA 1
ATOM 3920 C C . PRO B 1 47 ? 10.094 -18.547 -14.781 1 86.69 47 PRO B C 1
ATOM 3922 O O . PRO B 1 47 ? 11.289 -18.672 -15.055 1 86.69 47 PRO B O 1
ATOM 3925 N N . MET B 1 48 ? 9.172 -18.328 -15.602 1 83.25 48 MET B N 1
ATOM 3926 C CA . MET B 1 48 ? 9.539 -18.094 -17 1 83.25 48 MET B CA 1
ATOM 3927 C C . MET B 1 48 ? 10.43 -16.875 -17.141 1 83.25 48 MET B C 1
ATOM 3929 O O . MET B 1 48 ? 11.398 -16.891 -17.906 1 83.25 48 MET B O 1
ATOM 3933 N N . PHE B 1 49 ? 10.102 -15.898 -16.406 1 81.38 49 PHE B N 1
ATOM 3934 C CA . PHE B 1 49 ? 10.914 -14.688 -16.406 1 81.38 49 PHE B CA 1
ATOM 3935 C C . PHE B 1 49 ? 12.305 -14.961 -15.844 1 81.38 49 PHE B C 1
ATOM 3937 O O . PHE B 1 49 ? 13.305 -14.539 -16.406 1 81.38 49 PHE B O 1
ATOM 3944 N N . HIS B 1 50 ? 12.352 -15.672 -14.758 1 84.62 50 HIS B N 1
ATOM 3945 C CA . HIS B 1 50 ? 13.617 -16 -14.117 1 84.62 50 HIS B CA 1
ATOM 3946 C C . HIS B 1 50 ? 14.531 -16.766 -15.062 1 84.62 50 HIS B C 1
ATOM 3948 O O . HIS B 1 50 ? 15.727 -16.469 -15.164 1 84.62 50 HIS B O 1
ATOM 3954 N N . SER B 1 51 ? 13.945 -17.656 -15.773 1 82.75 51 SER B N 1
ATOM 3955 C CA . SER B 1 51 ? 14.742 -18.516 -16.641 1 82.75 51 SER B CA 1
ATOM 3956 C C . SER B 1 51 ? 15.078 -17.828 -17.953 1 82.75 51 SER B C 1
ATOM 3958 O O . SER B 1 51 ? 16.234 -17.797 -18.359 1 82.75 51 SER B O 1
ATOM 3960 N N . ARG B 1 52 ? 14.141 -17.203 -18.578 1 77.25 52 ARG B N 1
ATOM 3961 C CA . ARG B 1 52 ? 14.32 -16.719 -19.938 1 77.25 52 ARG B CA 1
ATOM 3962 C C . ARG B 1 52 ? 15.039 -15.383 -19.953 1 77.25 52 ARG B C 1
ATOM 3964 O O . ARG B 1 52 ? 15.773 -15.07 -20.891 1 77.25 52 ARG B O 1
ATOM 3971 N N . VAL B 1 53 ? 14.766 -14.672 -18.953 1 75.62 53 VAL B N 1
ATOM 3972 C CA . VAL B 1 53 ? 15.32 -13.32 -18.969 1 75.62 53 VAL B CA 1
ATOM 3973 C C . VAL B 1 53 ? 16.578 -13.266 -18.109 1 75.62 53 VAL B C 1
ATOM 3975 O O . VAL B 1 53 ? 17.625 -12.789 -18.562 1 75.62 53 VAL B O 1
ATOM 3978 N N . ILE B 1 54 ? 16.516 -13.852 -17.031 1 80.69 54 ILE B N 1
ATOM 3979 C CA . ILE B 1 54 ? 17.625 -13.758 -16.109 1 80.69 54 ILE B CA 1
ATOM 3980 C C . ILE B 1 54 ? 18.609 -14.906 -16.344 1 80.69 54 ILE B C 1
ATOM 3982 O O . ILE B 1 54 ? 19.812 -14.742 -16.188 1 80.69 54 ILE B O 1
ATOM 3986 N N . GLY B 1 55 ? 18.062 -16.062 -16.797 1 80.94 55 GLY B N 1
ATOM 3987 C CA . GLY B 1 55 ? 18.906 -17.219 -17.062 1 80.94 55 GLY B CA 1
ATOM 3988 C C . GLY B 1 55 ? 19.109 -18.109 -15.852 1 80.94 55 GLY B C 1
ATOM 3989 O O . GLY B 1 55 ? 19.891 -19.047 -15.883 1 80.94 55 GLY B O 1
ATOM 3990 N N . ALA B 1 56 ? 18.438 -17.891 -14.844 1 83.31 56 ALA B N 1
ATOM 3991 C CA . ALA B 1 56 ? 18.516 -18.734 -13.656 1 83.31 56 ALA B CA 1
ATOM 3992 C C . ALA B 1 56 ? 17.672 -20 -13.828 1 83.31 56 ALA B C 1
ATOM 3994 O O . ALA B 1 56 ? 16.609 -19.969 -14.461 1 83.31 56 ALA B O 1
ATOM 3995 N N . LYS B 1 57 ? 18.141 -21.078 -13.289 1 87.5 57 LYS B N 1
ATOM 3996 C CA . LYS B 1 57 ? 17.297 -22.266 -13.188 1 87.5 57 LYS B CA 1
ATOM 3997 C C . LYS B 1 57 ? 16.078 -22 -12.312 1 87.5 57 LYS B C 1
ATOM 3999 O O . LYS B 1 57 ? 16.219 -21.672 -11.133 1 87.5 57 LYS B O 1
ATOM 4004 N N . SER B 1 58 ? 14.914 -22.078 -12.867 1 91.25 58 SER B N 1
ATOM 4005 C CA . SER B 1 58 ? 13.727 -21.672 -12.125 1 91.25 58 SER B CA 1
ATOM 4006 C C . SER B 1 58 ? 12.695 -22.797 -12.055 1 91.25 58 SER B C 1
ATOM 4008 O O . SER B 1 58 ? 12.469 -23.5 -13.047 1 91.25 58 SER B O 1
ATOM 4010 N N . ARG B 1 59 ? 12.234 -23.031 -10.844 1 96.12 59 ARG B N 1
ATOM 4011 C CA . ARG B 1 59 ? 11.25 -24.078 -10.586 1 96.12 59 ARG B CA 1
ATOM 4012 C C . ARG B 1 59 ? 10.164 -23.578 -9.633 1 96.12 59 ARG B C 1
ATOM 4014 O O . ARG B 1 59 ? 10.289 -22.5 -9.062 1 96.12 59 ARG B O 1
ATOM 4021 N N . ASN B 1 60 ? 9.086 -24.375 -9.539 1 97.12 60 ASN B N 1
ATOM 4022 C CA . ASN B 1 60 ? 8.023 -24.094 -8.578 1 97.12 60 ASN B CA 1
ATOM 4023 C C . ASN B 1 60 ? 8.141 -24.984 -7.344 1 97.12 60 ASN B C 1
ATOM 4025 O O . ASN B 1 60 ? 8.547 -26.141 -7.445 1 97.12 60 ASN B O 1
ATOM 4029 N N . LEU B 1 61 ? 7.875 -24.438 -6.273 1 98.25 61 LEU B N 1
ATOM 4030 C CA . LEU B 1 61 ? 7.621 -25.188 -5.047 1 98.25 61 LEU B CA 1
ATOM 4031 C C . LEU B 1 61 ? 6.246 -24.844 -4.48 1 98.25 61 LEU B C 1
ATOM 4033 O O . LEU B 1 61 ? 5.977 -23.688 -4.137 1 98.25 61 LEU B O 1
ATOM 4037 N N . ASP B 1 62 ? 5.387 -25.797 -4.438 1 98.06 62 ASP B N 1
ATOM 4038 C CA . ASP B 1 62 ? 4.004 -25.578 -4.02 1 98.06 62 ASP B CA 1
ATOM 4039 C C . ASP B 1 62 ? 3.557 -26.641 -3.023 1 98.06 62 ASP B C 1
ATOM 4041 O O . ASP B 1 62 ? 3.393 -27.812 -3.385 1 98.06 62 ASP B O 1
ATOM 4045 N N . THR B 1 63 ? 3.178 -26.234 -1.865 1 98.19 63 THR B N 1
ATOM 4046 C CA . THR B 1 63 ? 2.879 -27.172 -0.79 1 98.19 63 THR B CA 1
ATOM 4047 C C . THR B 1 63 ? 1.41 -27.578 -0.824 1 98.19 63 THR B C 1
ATOM 4049 O O . THR B 1 63 ? 0.95 -28.344 0.038 1 98.19 63 THR B O 1
ATOM 4052 N N . PHE B 1 64 ? 0.641 -27.125 -1.732 1 98 64 PHE B N 1
ATOM 4053 C CA . PHE B 1 64 ? -0.682 -27.672 -1.999 1 98 64 PHE B CA 1
ATOM 4054 C C . PHE B 1 64 ? -0.583 -28.922 -2.877 1 98 64 PHE B C 1
ATOM 4056 O O . PHE B 1 64 ? -1.347 -29.875 -2.703 1 98 64 PHE B O 1
ATOM 4063 N N . PHE B 1 65 ? 0.369 -28.875 -3.799 1 97.94 65 PHE B N 1
ATOM 4064 C CA . PHE B 1 65 ? 0.548 -29.969 -4.742 1 97.94 65 PHE B CA 1
ATOM 4065 C C . PHE B 1 65 ? 1.236 -31.156 -4.078 1 97.94 65 PHE B C 1
ATOM 4067 O O . PHE B 1 65 ? 0.864 -32.312 -4.309 1 97.94 65 PHE B O 1
ATOM 4074 N N . THR B 1 66 ? 2.24 -30.844 -3.33 1 97.75 66 THR B N 1
ATOM 4075 C CA . THR B 1 66 ? 3.086 -31.922 -2.822 1 97.75 66 THR B CA 1
ATOM 4076 C C . THR B 1 66 ? 3.17 -31.859 -1.299 1 97.75 66 THR B C 1
ATOM 4078 O O . THR B 1 66 ? 3.096 -30.781 -0.705 1 97.75 66 THR B O 1
ATOM 4081 N N . ASP B 1 67 ? 3.322 -33 -0.705 1 96.38 67 ASP B N 1
ATOM 4082 C CA . ASP B 1 67 ? 3.535 -33.062 0.739 1 96.38 67 ASP B CA 1
ATOM 4083 C C . ASP B 1 67 ? 4.934 -32.562 1.108 1 96.38 67 ASP B C 1
ATOM 4085 O O . ASP B 1 67 ? 5.738 -32.25 0.23 1 96.38 67 ASP B O 1
ATOM 4089 N N . SER B 1 68 ? 5.242 -32.5 2.361 1 96.75 68 SER B N 1
ATOM 4090 C CA . SER B 1 68 ? 6.477 -31.906 2.881 1 96.75 68 SER B CA 1
ATOM 4091 C C . SER B 1 68 ? 7.699 -32.625 2.344 1 96.75 68 SER B C 1
ATOM 4093 O O . SER B 1 68 ? 8.648 -32 1.863 1 96.75 68 SER B O 1
ATOM 4095 N N . GLU B 1 69 ? 7.668 -33.906 2.328 1 96.62 69 GLU B N 1
ATOM 4096 C CA . GLU B 1 69 ? 8.82 -34.719 1.915 1 96.62 69 GLU B CA 1
ATOM 4097 C C . GLU B 1 69 ? 9.109 -34.531 0.426 1 96.62 69 GLU B C 1
ATOM 4099 O O . GLU B 1 69 ? 10.258 -34.375 0.026 1 96.62 69 GLU B O 1
ATOM 4104 N N . THR B 1 70 ? 8.094 -34.562 -0.352 1 97.06 70 THR B N 1
ATOM 4105 C CA . THR B 1 70 ? 8.258 -34.406 -1.791 1 97.06 70 THR B CA 1
ATOM 4106 C C . THR B 1 70 ? 8.727 -33 -2.113 1 97.06 70 THR B C 1
ATOM 4108 O O . THR B 1 70 ? 9.555 -32.781 -3 1 97.06 70 THR B O 1
ATOM 4111 N N . THR B 1 71 ? 8.203 -32.031 -1.423 1 97.75 71 THR B N 1
ATOM 4112 C CA . THR B 1 71 ? 8.609 -30.641 -1.63 1 97.75 71 THR B CA 1
ATOM 4113 C C . THR B 1 71 ? 10.094 -30.469 -1.327 1 97.75 71 THR B C 1
ATOM 4115 O O . THR B 1 71 ? 10.82 -29.844 -2.1 1 97.75 71 THR B O 1
ATOM 4118 N N . LYS B 1 72 ? 10.531 -31.031 -0.238 1 97 72 LYS B N 1
ATOM 4119 C CA . LYS B 1 72 ? 11.945 -30.984 0.123 1 97 72 LYS B CA 1
ATOM 4120 C C . LYS B 1 72 ? 12.812 -31.641 -0.942 1 97 72 LYS B C 1
ATOM 4122 O O . LYS B 1 72 ? 13.875 -31.125 -1.297 1 97 72 LYS B O 1
ATOM 4127 N N . TYR B 1 73 ? 12.344 -32.719 -1.406 1 96.38 73 TYR B N 1
ATOM 4128 C CA . TYR B 1 73 ? 13.07 -33.438 -2.447 1 96.38 73 TYR B CA 1
ATOM 4129 C C . TYR B 1 73 ? 13.227 -32.562 -3.695 1 96.38 73 TYR B C 1
ATOM 4131 O O . TYR B 1 73 ? 14.328 -32.469 -4.246 1 96.38 73 TYR B O 1
ATOM 4139 N N . LEU B 1 74 ? 12.148 -32.031 -4.098 1 97 74 LEU B N 1
ATOM 4140 C CA . LEU B 1 74 ? 12.172 -31.219 -5.309 1 97 74 LEU B CA 1
ATOM 4141 C C . LEU B 1 74 ? 13.109 -30.031 -5.141 1 97 74 LEU B C 1
ATOM 4143 O O . LEU B 1 74 ? 13.812 -29.656 -6.074 1 97 74 LEU B O 1
ATOM 4147 N N . PHE B 1 75 ? 13.086 -29.469 -3.986 1 97.19 75 PHE B N 1
ATOM 4148 C CA . PHE B 1 75 ? 14.016 -28.375 -3.717 1 97.19 75 PHE B CA 1
ATOM 4149 C C . PHE B 1 75 ? 15.461 -28.859 -3.867 1 97.19 75 PHE B C 1
ATOM 4151 O O . PHE B 1 75 ? 16.25 -28.25 -4.59 1 97.19 75 PHE B O 1
ATOM 4158 N N . CYS B 1 76 ? 15.75 -29.906 -3.195 1 95.88 76 CYS B N 1
ATOM 4159 C CA . CYS B 1 76 ? 17.125 -30.406 -3.178 1 95.88 76 CYS B CA 1
ATOM 4160 C C . CYS B 1 76 ? 17.578 -30.781 -4.578 1 95.88 76 CYS B C 1
ATOM 4162 O O . CYS B 1 76 ? 18.703 -30.453 -4.98 1 95.88 76 CYS B O 1
ATOM 4164 N N . GLU B 1 77 ? 16.734 -31.422 -5.254 1 94 77 GLU B N 1
ATOM 4165 C CA . GLU B 1 77 ? 17.047 -31.859 -6.609 1 94 77 GLU B CA 1
ATOM 4166 C C . GLU B 1 77 ? 17.359 -30.656 -7.512 1 94 77 GLU B C 1
ATOM 4168 O O . GLU B 1 77 ? 18.312 -30.703 -8.297 1 94 77 GLU B O 1
ATOM 4173 N N . ASN B 1 78 ? 16.578 -29.688 -7.395 1 94.5 78 ASN B N 1
ATOM 4174 C CA . ASN B 1 78 ? 16.703 -28.531 -8.289 1 94.5 78 ASN B CA 1
ATOM 4175 C C . ASN B 1 78 ? 17.797 -27.578 -7.812 1 94.5 78 ASN B C 1
ATOM 4177 O O . ASN B 1 78 ? 18.328 -26.797 -8.602 1 94.5 78 ASN B O 1
ATOM 4181 N N . ALA B 1 79 ? 18.094 -27.594 -6.578 1 95.06 79 ALA B N 1
ATOM 4182 C CA . ALA B 1 79 ? 19.109 -26.719 -6.012 1 95.06 79 ALA B CA 1
ATOM 4183 C C . ALA B 1 79 ? 20.5 -27.344 -6.148 1 95.06 79 ALA B C 1
ATOM 4185 O O . ALA B 1 79 ? 21.516 -26.688 -5.91 1 95.06 79 ALA B O 1
ATOM 4186 N N . ALA B 1 80 ? 20.469 -28.562 -6.594 1 91 80 ALA B N 1
ATOM 4187 C CA . ALA B 1 80 ? 21.75 -29.281 -6.684 1 91 80 ALA B CA 1
ATOM 4188 C C . ALA B 1 80 ? 22.734 -28.531 -7.578 1 91 80 ALA B C 1
ATOM 4190 O O . ALA B 1 80 ? 22.344 -27.984 -8.617 1 91 80 ALA B O 1
ATOM 4191 N N . ASP B 1 81 ? 23.938 -28.391 -7.262 1 90.12 81 ASP B N 1
ATOM 4192 C CA . ASP B 1 81 ? 25.062 -27.828 -8.008 1 90.12 81 ASP B CA 1
ATOM 4193 C C . ASP B 1 81 ? 24.969 -26.297 -8.086 1 90.12 81 ASP B C 1
ATOM 4195 O O . ASP B 1 81 ? 25.547 -25.688 -8.977 1 90.12 81 ASP B O 1
ATOM 4199 N N . CYS B 1 82 ? 24.078 -25.688 -7.387 1 94.62 82 CYS B N 1
ATOM 4200 C CA . CYS B 1 82 ? 23.984 -24.234 -7.332 1 94.62 82 CYS B CA 1
ATOM 4201 C C . CYS B 1 82 ? 24.625 -23.688 -6.059 1 94.62 82 CYS B C 1
ATOM 4203 O O . CYS B 1 82 ? 24.703 -24.391 -5.047 1 94.62 82 CYS B O 1
ATOM 4205 N N . ASP B 1 83 ? 25.109 -22.484 -6.145 1 96.12 83 ASP B N 1
ATOM 4206 C CA . ASP B 1 83 ? 25.75 -21.844 -5 1 96.12 83 ASP B CA 1
ATOM 4207 C C . ASP B 1 83 ? 24.703 -21.281 -4.035 1 96.12 83 ASP B C 1
ATOM 4209 O O . ASP B 1 83 ? 24.953 -21.188 -2.83 1 96.12 83 ASP B O 1
ATOM 4213 N N . ILE B 1 84 ? 23.562 -20.906 -4.59 1 97.12 84 ILE B N 1
ATOM 4214 C CA . ILE B 1 84 ? 22.516 -20.312 -3.77 1 97.12 84 ILE B CA 1
ATOM 4215 C C . ILE B 1 84 ? 21.156 -20.516 -4.441 1 97.12 84 ILE B C 1
ATOM 4217 O O . ILE B 1 84 ? 21.062 -20.516 -5.668 1 97.12 84 ILE B O 1
ATOM 4221 N N . SER B 1 85 ? 20.156 -20.672 -3.615 1 97.81 85 SER B N 1
ATOM 4222 C CA . SER B 1 85 ? 18.766 -20.734 -4.051 1 97.81 85 SER B CA 1
ATOM 4223 C C . SER B 1 85 ? 17.969 -19.562 -3.508 1 97.81 85 SER B C 1
ATOM 4225 O O . SER B 1 85 ? 18.016 -19.266 -2.311 1 97.81 85 SER B O 1
ATOM 4227 N N . VAL B 1 86 ? 17.281 -18.875 -4.402 1 98.19 86 VAL B N 1
ATOM 4228 C CA . VAL B 1 86 ? 16.406 -17.766 -4.031 1 98.19 86 VAL B CA 1
ATOM 4229 C C . VAL B 1 86 ? 14.953 -18.125 -4.324 1 98.19 86 VAL B C 1
ATOM 4231 O O . VAL B 1 86 ? 14.594 -18.391 -5.473 1 98.19 86 VAL B O 1
ATOM 4234 N N . MET B 1 87 ? 14.164 -18.141 -3.264 1 98.06 87 MET B N 1
ATOM 4235 C CA . MET B 1 87 ? 12.734 -18.422 -3.406 1 98.06 87 MET B CA 1
ATOM 4236 C C . MET B 1 87 ? 11.93 -17.125 -3.383 1 98.06 87 MET B C 1
ATOM 4238 O O . MET B 1 87 ? 12.172 -16.25 -2.545 1 98.06 87 MET B O 1
ATOM 4242 N N . GLU B 1 88 ? 11.055 -16.984 -4.336 1 97.19 88 GLU B N 1
ATOM 4243 C CA . GLU B 1 88 ? 10.109 -15.867 -4.344 1 97.19 88 GLU B CA 1
ATOM 4244 C C . GLU B 1 88 ? 8.766 -16.281 -3.752 1 97.19 88 GLU B C 1
ATOM 4246 O O . GLU B 1 88 ? 8.117 -17.203 -4.25 1 97.19 88 GLU B O 1
ATOM 4251 N N . GLY B 1 89 ? 8.375 -15.578 -2.725 1 96.94 89 GLY B N 1
ATOM 4252 C CA . GLY B 1 89 ? 7.09 -15.852 -2.102 1 96.94 89 GLY B CA 1
ATOM 4253 C C . GLY B 1 89 ? 5.91 -15.469 -2.975 1 96.94 89 GLY B C 1
ATOM 4254 O O . GLY B 1 89 ? 6.086 -14.883 -4.047 1 96.94 89 GLY B O 1
ATOM 4255 N N . VAL B 1 90 ? 4.734 -15.828 -2.465 1 94 90 VAL B N 1
ATOM 4256 C CA . VAL B 1 90 ? 3.49 -15.555 -3.172 1 94 90 VAL B CA 1
ATOM 4257 C C . VAL B 1 90 ? 2.533 -14.797 -2.256 1 94 90 VAL B C 1
ATOM 4259 O O . VAL B 1 90 ? 2.527 -15.008 -1.041 1 94 90 VAL B O 1
ATOM 4262 N N . MET B 1 91 ? 1.756 -13.875 -2.857 1 94.12 91 MET B N 1
ATOM 4263 C CA . MET B 1 91 ? 0.757 -13.141 -2.084 1 94.12 91 MET B CA 1
ATOM 4264 C C . MET B 1 91 ? 1.363 -12.586 -0.799 1 94.12 91 MET B C 1
ATOM 4266 O O . MET B 1 91 ? 2.5 -12.117 -0.799 1 94.12 91 MET B O 1
ATOM 4270 N N . GLY B 1 92 ? 0.628 -12.477 0.205 1 97.56 92 GLY B N 1
ATOM 4271 C CA . GLY B 1 92 ? 1.16 -12.156 1.519 1 97.56 92 GLY B CA 1
ATOM 4272 C C . GLY B 1 92 ? 1.804 -13.336 2.213 1 97.56 92 GLY B C 1
ATOM 4273 O O . GLY B 1 92 ? 1.415 -14.484 1.984 1 97.56 92 GLY B O 1
ATOM 4274 N N . PHE B 1 93 ? 2.678 -13.031 3.127 1 98.56 93 PHE B N 1
ATOM 4275 C CA . PHE B 1 93 ? 3.57 -14.016 3.725 1 98.56 93 PHE B CA 1
ATOM 4276 C C . PHE B 1 93 ? 2.775 -15.164 4.344 1 98.56 93 PHE B C 1
ATOM 4278 O O . PHE B 1 93 ? 3.15 -16.328 4.211 1 98.56 93 PHE B O 1
ATOM 4285 N N . TYR B 1 94 ? 1.656 -14.859 4.945 1 98.62 94 TYR B N 1
ATOM 4286 C CA . TYR B 1 94 ? 0.901 -15.883 5.66 1 98.62 94 TYR B CA 1
ATOM 4287 C C . TYR B 1 94 ? -0.323 -16.312 4.863 1 98.62 94 TYR B C 1
ATOM 4289 O O . TYR B 1 94 ? -1.123 -17.125 5.336 1 98.62 94 TYR B O 1
ATOM 4297 N N . ASP B 1 95 ? -0.506 -15.742 3.68 1 97.75 95 ASP B N 1
ATOM 4298 C CA . ASP B 1 95 ? -1.729 -15.961 2.914 1 97.75 95 ASP B CA 1
ATOM 4299 C C . ASP B 1 95 ? -1.677 -17.281 2.164 1 97.75 95 ASP B C 1
ATOM 4301 O O . ASP B 1 95 ? -0.878 -17.453 1.24 1 97.75 95 ASP B O 1
ATOM 4305 N N . GLY B 1 96 ? -2.523 -18.203 2.588 1 96 96 GLY B N 1
ATOM 4306 C CA . GLY B 1 96 ? -2.562 -19.516 1.969 1 96 96 GLY B CA 1
ATOM 4307 C C . GLY B 1 96 ? -3.908 -19.844 1.349 1 96 96 GLY B C 1
ATOM 4308 O O . GLY B 1 96 ? -4.609 -18.953 0.865 1 96 96 GLY B O 1
ATOM 4309 N N . VAL B 1 97 ? -4.223 -21.062 1.389 1 94 97 VAL B N 1
ATOM 4310 C CA . VAL B 1 97 ? -5.406 -21.609 0.744 1 94 97 VAL B CA 1
ATOM 4311 C C . VAL B 1 97 ? -6.66 -20.953 1.31 1 94 97 VAL B C 1
ATOM 4313 O O . VAL B 1 97 ? -6.781 -20.781 2.523 1 94 97 VAL B O 1
ATOM 4316 N N . ALA B 1 98 ? -7.504 -20.516 0.452 1 87.25 98 ALA B N 1
ATOM 4317 C CA . ALA B 1 98 ? -8.836 -19.984 0.728 1 87.25 98 ALA B CA 1
ATOM 4318 C C . ALA B 1 98 ? -8.75 -18.641 1.46 1 87.25 98 ALA B C 1
ATOM 4320 O O . ALA B 1 98 ? -9.773 -18.062 1.812 1 87.25 98 ALA B O 1
ATOM 4321 N N . GLY B 1 99 ? -7.562 -18.234 1.741 1 87.81 99 GLY B N 1
ATOM 4322 C CA . GLY B 1 99 ? -7.402 -16.938 2.408 1 87.81 99 GLY B CA 1
ATOM 4323 C C . GLY B 1 99 ? -7.578 -17.031 3.914 1 87.81 99 GLY B C 1
ATOM 4324 O O . GLY B 1 99 ? -7.516 -16.016 4.609 1 87.81 99 GLY B O 1
ATOM 4325 N N . THR B 1 100 ? -7.766 -18.219 4.43 1 90.81 100 THR B N 1
ATOM 4326 C CA . THR B 1 100 ? -8.039 -18.359 5.855 1 90.81 100 THR B CA 1
ATOM 4327 C C . THR B 1 100 ? -7.016 -19.281 6.516 1 90.81 100 THR B C 1
ATOM 4329 O O . THR B 1 100 ? -7.016 -19.438 7.734 1 90.81 100 THR B O 1
ATOM 4332 N N . THR B 1 101 ? -6.176 -19.844 5.664 1 93.62 101 THR B N 1
ATOM 4333 C CA . THR B 1 101 ? -5.16 -20.734 6.199 1 93.62 101 THR B CA 1
ATOM 4334 C C . THR B 1 101 ? -3.764 -20.281 5.777 1 93.62 101 THR B C 1
ATOM 4336 O O . THR B 1 101 ? -3.619 -19.422 4.91 1 93.62 101 THR B O 1
ATOM 4339 N N . THR B 1 102 ? -2.812 -20.938 6.406 1 96.19 102 THR B N 1
ATOM 4340 C CA . THR B 1 102 ? -1.432 -20.672 6.016 1 96.19 102 THR B CA 1
ATOM 4341 C C . THR B 1 102 ? -0.907 -21.781 5.102 1 96.19 102 THR B C 1
ATOM 4343 O O . THR B 1 102 ? 0.241 -21.719 4.652 1 96.19 102 THR B O 1
ATOM 4346 N N . LYS B 1 103 ? -1.739 -22.734 4.789 1 96.25 103 LYS B N 1
ATOM 4347 C CA . LYS B 1 103 ? -1.327 -23.797 3.883 1 96.25 103 LYS B CA 1
ATOM 4348 C C . LYS B 1 103 ? -1.03 -23.25 2.488 1 96.25 103 LYS B C 1
ATOM 4350 O O . LYS B 1 103 ? -1.774 -22.422 1.97 1 96.25 103 LYS B O 1
ATOM 4355 N N . ALA B 1 104 ? 0.08 -23.703 1.929 1 97.12 104 ALA B N 1
ATOM 4356 C CA . ALA B 1 104 ? 0.508 -23.328 0.582 1 97.12 104 ALA B CA 1
ATOM 4357 C C . ALA B 1 104 ? 0.874 -21.844 0.506 1 97.12 104 ALA B C 1
ATOM 4359 O O . ALA B 1 104 ? 0.816 -21.25 -0.566 1 97.12 104 ALA B O 1
ATOM 4360 N N . SER B 1 105 ? 1.132 -21.25 1.675 1 97.94 105 SER B N 1
ATOM 4361 C CA . SER B 1 105 ? 1.656 -19.891 1.722 1 97.94 105 SER B CA 1
ATOM 4362 C C . SER B 1 105 ? 3.18 -19.875 1.666 1 97.94 105 SER B C 1
ATOM 4364 O O . SER B 1 105 ? 3.812 -20.938 1.704 1 97.94 105 SER B O 1
ATOM 4366 N N . ALA B 1 106 ? 3.754 -18.672 1.535 1 98.44 106 ALA B N 1
ATOM 4367 C CA . ALA B 1 106 ? 5.203 -18.531 1.641 1 98.44 106 ALA B CA 1
ATOM 4368 C C . ALA B 1 106 ? 5.699 -18.969 3.016 1 98.44 106 ALA B C 1
ATOM 4370 O O . ALA B 1 106 ? 6.773 -19.562 3.135 1 98.44 106 ALA B O 1
ATOM 4371 N N . TYR B 1 107 ? 4.918 -18.703 4.035 1 98.75 107 TYR B N 1
ATOM 4372 C CA . TYR B 1 107 ? 5.223 -19.156 5.391 1 98.75 107 TYR B CA 1
ATOM 4373 C C . TYR B 1 107 ? 5.293 -20.672 5.457 1 98.75 107 TYR B C 1
ATOM 4375 O O . TYR B 1 107 ? 6.211 -21.234 6.059 1 98.75 107 TYR B O 1
ATOM 4383 N N . ASP B 1 108 ? 4.316 -21.281 4.887 1 98.44 108 ASP B N 1
ATOM 4384 C CA . ASP B 1 108 ? 4.258 -22.75 4.848 1 98.44 108 ASP B CA 1
ATOM 4385 C C . ASP B 1 108 ? 5.488 -23.328 4.16 1 98.44 108 ASP B C 1
ATOM 4387 O O . ASP B 1 108 ? 6.102 -24.266 4.668 1 98.44 108 ASP B O 1
ATOM 4391 N N . LEU B 1 109 ? 5.859 -22.75 3.057 1 98.56 109 LEU B N 1
ATOM 4392 C CA . LEU B 1 109 ? 7.023 -23.234 2.312 1 98.56 109 LEU B CA 1
ATOM 4393 C C . LEU B 1 109 ? 8.297 -23.031 3.121 1 98.56 109 LEU B C 1
ATOM 4395 O O . LEU B 1 109 ? 9.164 -23.906 3.156 1 98.56 109 LEU B O 1
ATOM 4399 N N . ALA B 1 110 ? 8.438 -21.859 3.703 1 98.56 110 ALA B N 1
ATOM 4400 C CA . ALA B 1 110 ? 9.602 -21.594 4.543 1 98.56 110 ALA B CA 1
ATOM 4401 C C . ALA B 1 110 ? 9.734 -22.641 5.645 1 98.56 110 ALA B C 1
ATOM 4403 O O . ALA B 1 110 ? 10.836 -23.094 5.961 1 98.56 110 ALA B O 1
ATOM 4404 N N . SER B 1 111 ? 8.633 -23 6.207 1 98.06 111 SER B N 1
ATOM 4405 C CA . SER B 1 111 ? 8.617 -23.984 7.281 1 98.06 111 SER B CA 1
ATOM 4406 C C . SER B 1 111 ? 9.023 -25.359 6.77 1 98.06 111 SER B C 1
ATOM 4408 O O . SER B 1 111 ? 9.852 -26.047 7.379 1 98.06 111 SER B O 1
ATOM 4410 N N . VAL B 1 112 ? 8.469 -25.734 5.66 1 97.56 112 VAL B N 1
ATOM 4411 C CA . VAL B 1 112 ? 8.719 -27.047 5.082 1 97.56 112 VAL B CA 1
ATOM 4412 C C . VAL B 1 112 ? 10.195 -27.188 4.707 1 97.56 112 VAL B C 1
ATOM 4414 O O . VAL B 1 112 ? 10.805 -28.234 4.926 1 97.56 112 VAL B O 1
ATOM 4417 N N . THR B 1 113 ? 10.766 -26.109 4.23 1 97.69 113 THR B N 1
ATOM 4418 C CA . THR B 1 113 ? 12.133 -26.172 3.734 1 97.69 113 THR B CA 1
ATOM 4419 C C . THR B 1 113 ? 13.109 -25.578 4.754 1 97.69 113 THR B C 1
ATOM 4421 O O . THR B 1 113 ? 14.289 -25.391 4.453 1 97.69 113 THR B O 1
ATOM 4424 N N . ASP B 1 114 ? 12.609 -25.172 5.879 1 97.06 114 ASP B N 1
ATOM 4425 C CA . ASP B 1 114 ? 13.43 -24.562 6.922 1 97.06 114 ASP B CA 1
ATOM 4426 C C . ASP B 1 114 ? 14.305 -23.453 6.348 1 97.06 114 ASP B C 1
ATOM 4428 O O . ASP B 1 114 ? 15.531 -23.469 6.512 1 97.06 114 ASP B O 1
ATOM 4432 N N . THR B 1 115 ? 13.695 -22.562 5.676 1 98.25 115 THR B N 1
ATOM 4433 C CA . THR B 1 115 ? 14.406 -21.547 4.918 1 98.25 115 THR B CA 1
ATOM 4434 C C . THR B 1 115 ? 14.328 -20.203 5.637 1 98.25 115 THR B C 1
ATOM 4436 O O . THR B 1 115 ? 13.25 -19.75 6.016 1 98.25 115 THR B O 1
ATOM 4439 N N . PRO B 1 116 ? 15.508 -19.516 5.84 1 98.62 116 PRO B N 1
ATOM 4440 C CA . PRO B 1 116 ? 15.445 -18.141 6.352 1 98.62 116 PRO B CA 1
ATOM 4441 C C . PRO B 1 116 ? 14.664 -17.203 5.434 1 98.62 116 PRO B C 1
ATOM 4443 O O . PRO B 1 116 ? 14.82 -17.266 4.211 1 98.62 116 PRO B O 1
ATOM 4446 N N . VAL B 1 117 ? 13.844 -16.359 6.051 1 98.81 117 VAL B N 1
ATOM 4447 C CA . VAL B 1 117 ? 12.969 -15.477 5.285 1 98.81 117 VAL B CA 1
ATOM 4448 C C . VAL B 1 117 ? 13.461 -14.039 5.398 1 98.81 117 VAL B C 1
ATOM 4450 O O . VAL B 1 117 ? 13.852 -13.594 6.477 1 98.81 117 VAL B O 1
ATOM 4453 N N . ILE B 1 118 ? 13.594 -13.367 4.301 1 98.88 118 ILE B N 1
ATOM 4454 C CA . ILE B 1 118 ? 13.781 -11.922 4.242 1 98.88 118 ILE B CA 1
ATOM 4455 C C . ILE B 1 118 ? 12.461 -11.242 3.9 1 98.88 118 ILE B C 1
ATOM 4457 O O . ILE B 1 118 ? 11.883 -11.484 2.84 1 98.88 118 ILE B O 1
ATOM 4461 N N . LEU B 1 119 ? 11.961 -10.453 4.789 1 98.88 119 LEU B N 1
ATOM 4462 C CA . LEU B 1 119 ? 10.695 -9.75 4.594 1 98.88 119 LEU B CA 1
ATOM 4463 C C . LEU B 1 119 ? 10.914 -8.438 3.836 1 98.88 119 LEU B C 1
ATOM 4465 O O . LEU B 1 119 ? 11.641 -7.562 4.301 1 98.88 119 LEU B O 1
ATOM 4469 N N . ILE B 1 120 ? 10.336 -8.352 2.672 1 98.62 120 ILE B N 1
ATOM 4470 C CA . ILE B 1 120 ? 10.328 -7.117 1.901 1 98.62 120 ILE B CA 1
ATOM 4471 C C . ILE B 1 120 ? 9.156 -6.238 2.348 1 98.62 120 ILE B C 1
ATOM 4473 O O . ILE B 1 120 ? 8 -6.668 2.314 1 98.62 120 ILE B O 1
ATOM 4477 N N . VAL B 1 121 ? 9.453 -5.016 2.75 1 98.06 121 VAL B N 1
ATOM 4478 C CA . VAL B 1 121 ? 8.43 -4.125 3.285 1 98.06 121 VAL B CA 1
ATOM 4479 C C . VAL B 1 121 ? 8.32 -2.877 2.412 1 98.06 121 VAL B C 1
ATOM 4481 O O . VAL B 1 121 ? 9.305 -2.152 2.232 1 98.06 121 VAL B O 1
ATOM 4484 N N . ASN B 1 122 ? 7.121 -2.697 1.824 1 96.06 122 ASN B N 1
ATOM 4485 C CA . ASN B 1 122 ? 6.871 -1.408 1.188 1 96.06 122 ASN B CA 1
ATOM 4486 C C . ASN B 1 122 ? 6.832 -0.277 2.209 1 96.06 122 ASN B C 1
ATOM 4488 O O . ASN B 1 122 ? 5.855 -0.142 2.953 1 96.06 122 ASN B O 1
ATOM 4492 N N . SER B 1 123 ? 7.77 0.566 2.211 1 96.12 123 SER B N 1
ATOM 4493 C CA . SER B 1 123 ? 7.965 1.517 3.301 1 96.12 123 SER B CA 1
ATOM 4494 C C . SER B 1 123 ? 7.344 2.869 2.975 1 96.12 123 SER B C 1
ATOM 4496 O O . SER B 1 123 ? 7.418 3.803 3.775 1 96.12 123 SER B O 1
ATOM 4498 N N . ARG B 1 124 ? 6.73 2.975 1.87 1 92.56 124 ARG B N 1
ATOM 4499 C CA . ARG B 1 124 ? 6.145 4.25 1.482 1 92.56 124 ARG B CA 1
ATOM 4500 C C . ARG B 1 124 ? 5.16 4.746 2.539 1 92.56 124 ARG B C 1
ATOM 4502 O O . ARG B 1 124 ? 4.277 4 2.969 1 92.56 124 ARG B O 1
ATOM 4509 N N . GLY B 1 125 ? 5.398 6.004 2.973 1 92.62 125 GLY B N 1
ATOM 4510 C CA . GLY B 1 125 ? 4.453 6.637 3.881 1 92.62 125 GLY B CA 1
ATOM 4511 C C . GLY B 1 125 ? 4.578 6.141 5.309 1 92.62 125 GLY B C 1
ATOM 4512 O O . GLY B 1 125 ? 3.652 6.293 6.109 1 92.62 125 GLY B O 1
ATOM 4513 N N . MET B 1 126 ? 5.668 5.473 5.68 1 95.81 126 MET B N 1
ATOM 4514 C CA . MET B 1 126 ? 5.883 4.949 7.023 1 95.81 126 MET B CA 1
ATOM 4515 C C . MET B 1 126 ? 7.273 5.312 7.535 1 95.81 126 MET B C 1
ATOM 4517 O O . MET B 1 126 ? 8.203 5.484 6.746 1 95.81 126 MET B O 1
ATOM 4521 N N . SER B 1 127 ? 7.391 5.402 8.836 1 96.12 127 SER B N 1
ATOM 4522 C CA . SER B 1 127 ? 8.68 5.488 9.516 1 96.12 127 SER B CA 1
ATOM 4523 C C . SER B 1 127 ? 8.727 4.566 10.734 1 96.12 127 SER B C 1
ATOM 4525 O O . SER B 1 127 ? 8.891 3.354 10.594 1 96.12 127 SER B O 1
ATOM 4527 N N . VAL B 1 128 ? 8.328 5.121 11.922 1 97.5 128 VAL B N 1
ATOM 4528 C CA . VAL B 1 128 ? 8.328 4.297 13.125 1 97.5 128 VAL B CA 1
ATOM 4529 C C . VAL B 1 128 ? 7.324 3.158 12.977 1 97.5 128 VAL B C 1
ATOM 4531 O O . VAL B 1 128 ? 7.539 2.059 13.484 1 97.5 128 VAL B O 1
ATOM 4534 N N . SER B 1 129 ? 6.309 3.373 12.297 1 98.5 129 SER B N 1
ATOM 4535 C CA . SER B 1 129 ? 5.266 2.377 12.062 1 98.5 129 SER B CA 1
ATOM 4536 C C . SER B 1 129 ? 5.824 1.149 11.352 1 98.5 129 SER B C 1
ATOM 4538 O O . SER B 1 129 ? 5.238 0.066 11.414 1 98.5 129 SER B O 1
ATOM 4540 N N . LEU B 1 130 ? 6.992 1.261 10.719 1 98.12 130 LEU B N 1
ATOM 4541 C CA . LEU B 1 130 ? 7.668 0.125 10.102 1 98.12 130 LEU B CA 1
ATOM 4542 C C . LEU B 1 130 ? 8.023 -0.929 11.148 1 98.12 130 LEU B C 1
ATOM 4544 O O . LEU B 1 130 ? 7.969 -2.129 10.867 1 98.12 130 LEU B O 1
ATOM 4548 N N . ALA B 1 131 ? 8.43 -0.445 12.305 1 98.44 131 ALA B N 1
ATOM 4549 C CA . ALA B 1 131 ? 8.781 -1.374 13.375 1 98.44 131 ALA B CA 1
ATOM 4550 C C . ALA B 1 131 ? 7.566 -2.191 13.805 1 98.44 131 ALA B C 1
ATOM 4552 O O . ALA B 1 131 ? 7.668 -3.4 14.031 1 98.44 131 ALA B O 1
ATOM 4553 N N . ALA B 1 132 ? 6.418 -1.531 13.938 1 98.56 132 ALA B N 1
ATOM 4554 C CA . ALA B 1 132 ? 5.184 -2.23 14.289 1 98.56 132 ALA B CA 1
ATOM 4555 C C . ALA B 1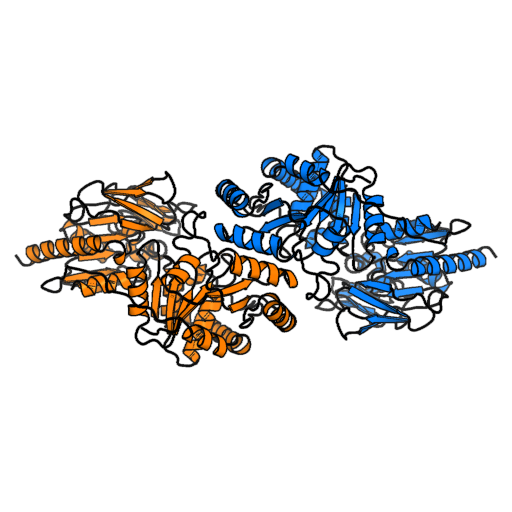 132 ? 4.812 -3.256 13.219 1 98.56 132 ALA B C 1
ATOM 4557 O O . ALA B 1 132 ? 4.445 -4.391 13.539 1 98.56 132 ALA B O 1
ATOM 4558 N N . TYR B 1 133 ? 4.938 -2.822 11.977 1 98.38 133 TYR B N 1
ATOM 4559 C CA . TYR B 1 133 ? 4.637 -3.689 10.844 1 98.38 133 TYR B CA 1
ATOM 4560 C C . TYR B 1 133 ? 5.492 -4.949 10.883 1 98.38 133 TYR B C 1
ATOM 4562 O O . TYR B 1 133 ? 4.965 -6.066 10.859 1 98.38 133 TYR B O 1
ATOM 4570 N N . VAL B 1 134 ? 6.805 -4.77 10.977 1 98.62 134 VAL B N 1
ATOM 4571 C CA . VAL B 1 134 ? 7.75 -5.879 10.938 1 98.62 134 VAL B CA 1
ATOM 4572 C C . VAL B 1 134 ? 7.555 -6.77 12.164 1 98.62 134 VAL B C 1
ATOM 4574 O O . VAL B 1 134 ? 7.559 -8 12.047 1 98.62 134 VAL B O 1
ATOM 4577 N N . LYS B 1 135 ? 7.336 -6.199 13.297 1 98.5 135 LYS B N 1
ATOM 4578 C CA . LYS B 1 135 ? 7.125 -6.957 14.531 1 98.5 135 LYS B CA 1
ATOM 4579 C C . LYS B 1 135 ? 5.953 -7.926 14.383 1 98.5 135 LYS B C 1
ATOM 4581 O O . LYS B 1 135 ? 6.039 -9.078 14.797 1 98.5 135 LYS B O 1
ATOM 4586 N N . GLY B 1 136 ? 4.859 -7.418 13.844 1 98.5 136 GLY B N 1
ATOM 4587 C CA . GLY B 1 136 ? 3.686 -8.258 13.656 1 98.5 136 GLY B CA 1
ATOM 4588 C C . GLY B 1 136 ? 3.965 -9.492 12.82 1 98.5 136 GLY B C 1
ATOM 4589 O O . GLY B 1 136 ? 3.566 -10.602 13.195 1 98.5 136 GLY B O 1
ATOM 4590 N N . PHE B 1 137 ? 4.695 -9.32 11.742 1 98.62 137 PHE B N 1
ATOM 4591 C CA . PHE B 1 137 ? 4.984 -10.453 10.867 1 98.62 137 PHE B CA 1
ATOM 4592 C C . PHE B 1 137 ? 5.992 -11.391 11.516 1 98.62 137 PHE B C 1
ATOM 4594 O O . PHE B 1 137 ? 5.922 -12.609 11.328 1 98.62 137 PHE B O 1
ATOM 4601 N N . MET B 1 138 ? 6.891 -10.891 12.289 1 98.12 138 MET B N 1
ATOM 4602 C CA . MET B 1 138 ? 7.898 -11.703 12.969 1 98.12 138 MET B CA 1
ATOM 4603 C C . MET B 1 138 ? 7.262 -12.539 14.07 1 98.12 138 MET B C 1
ATOM 4605 O O . MET B 1 138 ? 7.668 -13.68 14.305 1 98.12 138 MET B O 1
ATOM 4609 N N . GLU B 1 139 ? 6.207 -12 14.672 1 97.62 139 GLU B N 1
ATOM 4610 C CA . GLU B 1 139 ? 5.781 -12.602 15.938 1 97.62 139 GLU B CA 1
ATOM 4611 C C . GLU B 1 139 ? 4.387 -13.211 15.82 1 97.62 139 GLU B C 1
ATOM 4613 O O . GLU B 1 139 ? 3.9 -13.852 16.75 1 97.62 139 GLU B O 1
ATOM 4618 N N . TYR B 1 140 ? 3.742 -13.023 14.766 1 97.75 140 TYR B N 1
ATOM 4619 C CA . TYR B 1 140 ? 2.422 -13.609 14.578 1 97.75 140 TYR B CA 1
ATOM 4620 C C . TYR B 1 140 ? 2.463 -15.117 14.789 1 97.75 140 TYR B C 1
ATOM 4622 O O . TYR B 1 140 ? 1.585 -15.688 15.445 1 97.75 140 TYR B O 1
ATOM 4630 N N . ARG B 1 141 ? 3.455 -15.695 14.117 1 96.75 141 ARG B N 1
ATOM 4631 C CA . ARG B 1 141 ? 3.791 -17.094 14.391 1 96.75 141 ARG B CA 1
ATOM 4632 C C . ARG B 1 141 ? 5.188 -17.219 14.984 1 96.75 141 ARG B C 1
ATOM 4634 O O . ARG B 1 141 ? 6.117 -16.531 14.547 1 96.75 141 ARG B O 1
ATOM 4641 N N . LYS B 1 142 ? 5.344 -18.047 15.93 1 92.12 142 LYS B N 1
ATOM 4642 C CA . LYS B 1 142 ? 6.609 -18.203 16.641 1 92.12 142 LYS B CA 1
ATOM 4643 C C . LYS B 1 142 ? 7.707 -18.688 15.695 1 92.12 142 LYS B C 1
ATOM 4645 O O . LYS B 1 142 ? 8.883 -18.359 15.883 1 92.12 142 LYS B O 1
ATOM 4650 N N . ASP B 1 143 ? 7.328 -19.422 14.75 1 96.44 143 ASP B N 1
ATOM 4651 C CA . ASP B 1 143 ? 8.289 -19.969 13.805 1 96.44 143 ASP B CA 1
ATOM 4652 C C . ASP B 1 143 ? 8.172 -19.281 12.445 1 96.44 143 ASP B C 1
ATOM 4654 O O . ASP B 1 143 ? 8.086 -19.953 11.406 1 96.44 143 ASP B O 1
ATOM 4658 N N . SER B 1 144 ? 8.18 -18 12.406 1 97.44 144 SER B N 1
ATOM 4659 C CA . SER B 1 144 ? 7.984 -17.234 11.188 1 97.44 144 SER B CA 1
ATOM 4660 C C . SER B 1 144 ? 9.172 -17.391 10.234 1 97.44 144 SER B C 1
ATOM 4662 O O . SER B 1 144 ? 9.055 -17.094 9.047 1 97.44 144 SER B O 1
ATO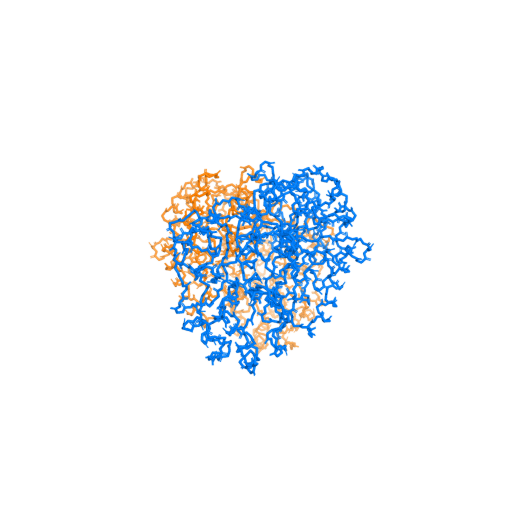M 4664 N N . HIS B 1 145 ? 10.406 -17.75 10.719 1 98.19 145 HIS B N 1
ATOM 4665 C CA . HIS B 1 145 ? 11.648 -17.922 9.977 1 98.19 145 HIS B CA 1
ATOM 4666 C C . HIS B 1 145 ? 12.156 -16.578 9.445 1 98.19 145 HIS B C 1
ATOM 4668 O O . HIS B 1 145 ? 13.125 -16.547 8.68 1 98.19 145 HIS B O 1
ATOM 4674 N N . ILE B 1 146 ? 11.508 -15.422 9.836 1 98.69 146 ILE B N 1
ATOM 4675 C CA . ILE B 1 146 ? 11.961 -14.109 9.391 1 98.69 146 ILE B CA 1
ATOM 4676 C C . ILE B 1 146 ? 13.25 -13.742 10.109 1 98.69 146 ILE B C 1
ATOM 4678 O O . ILE B 1 146 ? 13.273 -13.633 11.336 1 98.69 146 ILE B O 1
ATOM 4682 N N . GLN B 1 147 ? 14.281 -13.508 9.305 1 98.31 147 GLN B N 1
ATOM 4683 C CA . GLN B 1 147 ? 15.586 -13.25 9.891 1 98.31 147 GLN B CA 1
ATOM 4684 C C . GLN B 1 147 ? 16.219 -11.984 9.305 1 98.31 147 GLN B C 1
ATOM 4686 O O . GLN B 1 147 ? 17.297 -11.57 9.727 1 98.31 147 GLN B O 1
ATOM 4691 N N . GLY B 1 148 ? 15.586 -11.352 8.367 1 98.62 148 GLY B N 1
ATOM 4692 C CA . GLY B 1 148 ? 16.047 -10.117 7.762 1 98.62 148 GLY B CA 1
ATOM 4693 C C . GLY B 1 148 ? 14.93 -9.312 7.121 1 98.62 148 GLY B C 1
ATOM 4694 O O . GLY B 1 148 ? 13.836 -9.836 6.887 1 98.62 148 GLY B O 1
ATOM 4695 N N . VAL B 1 149 ? 15.258 -8.031 6.859 1 98.75 149 VAL B N 1
ATOM 4696 C CA . VAL B 1 149 ? 14.273 -7.129 6.27 1 98.75 149 VAL B CA 1
ATOM 4697 C C . VAL B 1 149 ? 14.93 -6.297 5.172 1 98.75 149 VAL B C 1
ATOM 4699 O O . VAL B 1 149 ? 16.094 -5.91 5.289 1 98.75 149 VAL B O 1
ATOM 4702 N N . ILE B 1 150 ? 14.234 -6.105 4.078 1 98.81 150 ILE B N 1
ATOM 4703 C CA . ILE B 1 150 ? 14.586 -5.145 3.035 1 98.81 150 ILE B CA 1
ATOM 4704 C C . ILE B 1 150 ? 13.477 -4.105 2.902 1 98.81 150 ILE B C 1
ATOM 4706 O O . ILE B 1 150 ? 12.305 -4.457 2.752 1 98.81 150 ILE B O 1
ATOM 4710 N N . PHE B 1 151 ? 13.836 -2.846 3.002 1 98.5 151 PHE B N 1
ATOM 4711 C CA . PHE B 1 151 ? 12.852 -1.779 2.832 1 98.5 151 PHE B CA 1
ATOM 4712 C C . PHE B 1 151 ? 12.742 -1.372 1.368 1 98.5 151 PHE B C 1
ATOM 4714 O O . PHE B 1 151 ? 13.719 -0.906 0.773 1 98.5 151 PHE B O 1
ATOM 4721 N N . ASN B 1 152 ? 11.562 -1.567 0.846 1 97.38 152 ASN B N 1
ATOM 4722 C CA . ASN B 1 152 ? 11.281 -1.102 -0.508 1 97.38 152 ASN B CA 1
ATOM 4723 C C . ASN B 1 152 ? 10.711 0.315 -0.507 1 97.38 152 ASN B C 1
ATOM 4725 O O . ASN B 1 152 ? 10.047 0.721 0.446 1 97.38 152 ASN B O 1
ATOM 4729 N N . GLN B 1 153 ? 11.094 1.147 -1.564 1 95.5 153 GLN B N 1
ATOM 4730 C CA . GLN B 1 153 ? 10.648 2.527 -1.739 1 95.5 153 GLN B CA 1
ATOM 4731 C C . GLN B 1 153 ? 11.039 3.387 -0.541 1 95.5 153 GLN B C 1
ATOM 4733 O O . GLN B 1 153 ? 10.211 4.113 0.005 1 95.5 153 GLN B O 1
ATOM 4738 N N . MET B 1 154 ? 12.234 3.281 -0.137 1 95.81 154 MET B N 1
ATOM 4739 C CA . MET B 1 154 ? 12.781 4.016 1.001 1 95.81 154 MET B CA 1
ATOM 4740 C C . MET B 1 154 ? 13.82 5.039 0.544 1 95.81 154 MET B C 1
ATOM 4742 O O . MET B 1 154 ? 14.641 4.746 -0.324 1 95.81 154 MET B O 1
ATOM 4746 N N . SER B 1 155 ? 13.711 6.199 1.156 1 92.19 155 SER B N 1
ATOM 4747 C CA . SER B 1 155 ? 14.703 7.227 0.853 1 92.19 155 SER B CA 1
ATOM 4748 C C . SER B 1 155 ? 16.031 6.922 1.53 1 92.19 155 SER B C 1
ATOM 4750 O O . SER B 1 155 ? 16.062 6.422 2.656 1 92.19 155 SER B O 1
ATOM 4752 N N . PRO B 1 156 ? 17.141 7.289 0.821 1 94.06 156 PRO B N 1
ATOM 4753 C CA . PRO B 1 156 ? 18.453 7.07 1.412 1 94.06 156 PRO B CA 1
ATOM 4754 C C . PRO B 1 156 ? 18.656 7.824 2.727 1 94.06 156 PRO B C 1
ATOM 4756 O O . PRO B 1 156 ? 19.422 7.383 3.586 1 94.06 156 PRO B O 1
ATOM 4759 N N . MET B 1 157 ? 17.938 8.875 2.924 1 88.56 157 MET B N 1
ATOM 4760 C CA . MET B 1 157 ? 18.078 9.695 4.121 1 88.56 157 MET B CA 1
ATOM 4761 C C . MET B 1 157 ? 17.406 9.031 5.32 1 88.56 157 MET B C 1
ATOM 4763 O O . MET B 1 157 ? 17.922 9.102 6.441 1 88.56 157 MET B O 1
ATOM 4767 N N . LEU B 1 158 ? 16.359 8.43 5.094 1 92.5 158 LEU B N 1
ATOM 4768 C CA . LEU B 1 158 ? 15.57 7.824 6.168 1 92.5 158 LEU B CA 1
ATOM 4769 C C . LEU B 1 158 ? 16.125 6.449 6.531 1 92.5 158 LEU B C 1
ATOM 4771 O O . LEU B 1 158 ? 16.016 6.02 7.684 1 92.5 158 LEU B O 1
ATOM 4775 N N . TYR B 1 159 ? 16.844 5.77 5.688 1 96.75 159 TYR B N 1
ATOM 4776 C CA . TYR B 1 159 ? 17.234 4.375 5.805 1 96.75 159 TYR B CA 1
ATOM 4777 C C . TYR B 1 159 ? 18.109 4.156 7.035 1 96.75 159 TYR B C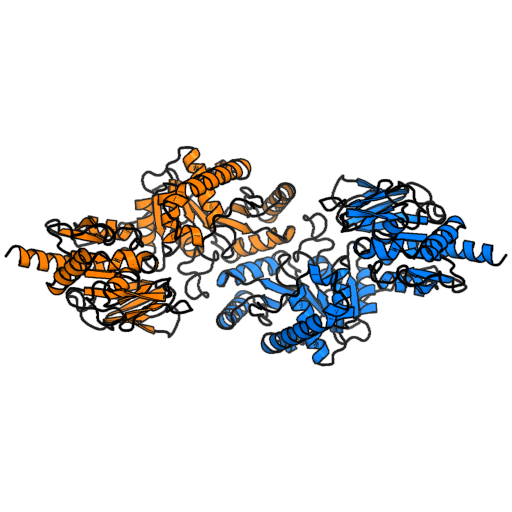 1
ATOM 4779 O O . TYR B 1 159 ? 17.812 3.293 7.863 1 96.75 159 TYR B O 1
ATOM 4787 N N . PRO B 1 160 ? 19.141 4.961 7.137 1 96.38 160 PRO B N 1
ATOM 4788 C CA . PRO B 1 160 ? 19.984 4.688 8.289 1 96.38 160 PRO B CA 1
ATOM 4789 C C . PRO B 1 160 ? 19.234 4.777 9.617 1 96.38 160 PRO B C 1
ATOM 4791 O O . PRO B 1 160 ? 19.516 4.008 10.547 1 96.38 160 PRO B O 1
ATOM 4794 N N . ARG B 1 161 ? 18.266 5.637 9.742 1 94.94 161 ARG B N 1
ATOM 4795 C CA . ARG B 1 161 ? 17.484 5.812 10.969 1 94.94 161 ARG B CA 1
ATOM 4796 C C . ARG B 1 161 ? 16.578 4.617 11.211 1 94.94 161 ARG B C 1
ATOM 4798 O O . ARG B 1 161 ? 16.469 4.133 12.344 1 94.94 161 ARG B O 1
ATOM 4805 N N . MET B 1 162 ? 15.977 4.188 10.188 1 97.25 162 MET B N 1
ATOM 4806 C CA . MET B 1 162 ? 15.078 3.047 10.305 1 97.25 162 MET B CA 1
ATOM 4807 C C . MET B 1 162 ? 15.859 1.768 10.602 1 97.25 162 MET B C 1
ATOM 4809 O O . MET B 1 162 ? 15.406 0.926 11.375 1 97.25 162 MET B O 1
ATOM 4813 N N . LYS B 1 163 ? 17.031 1.615 9.93 1 97.88 163 LYS B N 1
ATOM 4814 C CA . LYS B 1 163 ? 17.891 0.469 10.211 1 97.88 163 LYS B CA 1
ATOM 4815 C C . LYS B 1 163 ? 18.266 0.403 11.688 1 97.88 163 LYS B C 1
ATOM 4817 O O . LYS B 1 163 ? 18.094 -0.639 12.328 1 97.88 163 LYS B O 1
ATOM 4822 N N . GLU B 1 164 ? 18.656 1.495 12.148 1 97.38 164 GLU B N 1
ATOM 4823 C CA . GLU B 1 164 ? 19.047 1.556 13.555 1 97.38 164 GLU B CA 1
ATOM 4824 C C . GLU B 1 164 ? 17.859 1.246 14.469 1 97.38 164 GLU B C 1
ATOM 4826 O O . GLU B 1 164 ? 17.984 0.452 15.406 1 97.38 164 GLU B O 1
ATOM 4831 N N . LEU B 1 165 ? 16.766 1.836 14.219 1 96.62 165 LEU B N 1
ATOM 4832 C CA . LEU B 1 165 ? 15.562 1.675 15.047 1 96.62 165 LEU B CA 1
ATOM 4833 C C . LEU B 1 165 ? 15.133 0.213 15.094 1 96.62 165 LEU B C 1
ATOM 4835 O O . LEU B 1 165 ? 14.914 -0.335 16.172 1 96.62 165 LEU B O 1
ATOM 4839 N N . LEU B 1 166 ? 15.039 -0.45 13.969 1 97.81 166 LEU B N 1
ATOM 4840 C CA . LEU B 1 166 ? 14.523 -1.814 13.914 1 97.81 166 LEU B CA 1
ATOM 4841 C C . LEU B 1 166 ? 15.531 -2.799 14.5 1 97.81 166 LEU B C 1
ATOM 4843 O O . LEU B 1 166 ? 15.148 -3.729 15.211 1 97.81 166 LEU B O 1
ATOM 4847 N N . GLU B 1 167 ? 16.812 -2.637 14.164 1 98.38 167 GLU B N 1
ATOM 4848 C CA . GLU B 1 167 ? 17.797 -3.553 14.711 1 98.38 167 GLU B CA 1
ATOM 4849 C C . GLU B 1 167 ? 17.875 -3.455 16.234 1 98.38 167 GLU B C 1
ATOM 4851 O O . GLU B 1 167 ? 18.047 -4.465 16.922 1 98.38 167 GLU B O 1
ATOM 4856 N N . LYS B 1 168 ? 17.688 -2.271 16.719 1 97.38 168 LYS B N 1
ATOM 4857 C CA . LYS B 1 168 ? 17.719 -2.057 18.156 1 97.38 168 LYS B CA 1
ATOM 4858 C C . LYS B 1 168 ? 16.469 -2.6 18.828 1 97.38 168 LYS B C 1
ATOM 4860 O O . LYS B 1 168 ? 16.562 -3.291 19.844 1 97.38 168 LYS B O 1
ATOM 4865 N N . GLU B 1 169 ? 15.336 -2.361 18.297 1 96.38 169 GLU B N 1
ATOM 4866 C CA . GLU B 1 169 ? 14.086 -2.641 18.984 1 96.38 169 GLU B CA 1
ATOM 4867 C C . GLU B 1 169 ? 13.609 -4.062 18.719 1 96.38 169 GLU B C 1
ATOM 4869 O O . GLU B 1 169 ? 12.922 -4.664 19.547 1 96.38 169 GLU B O 1
ATOM 4874 N N . LEU B 1 170 ? 13.891 -4.598 17.531 1 97.38 170 LEU B N 1
ATOM 4875 C CA . LEU B 1 170 ? 13.312 -5.883 17.156 1 97.38 170 LEU B CA 1
ATOM 4876 C C . LEU B 1 170 ? 14.391 -6.953 17.047 1 97.38 170 LEU B C 1
ATOM 4878 O O . LEU B 1 170 ? 14.094 -8.133 16.844 1 97.38 170 LEU B O 1
ATOM 4882 N N . ASN B 1 171 ? 15.641 -6.613 17.156 1 96.88 171 ASN B N 1
ATOM 4883 C CA . ASN B 1 171 ? 16.75 -7.551 17.016 1 96.88 171 ASN B CA 1
ATOM 4884 C C . ASN B 1 171 ? 16.672 -8.297 15.68 1 96.88 171 ASN B C 1
ATOM 4886 O O . ASN B 1 171 ? 16.75 -9.531 15.656 1 96.88 171 ASN B O 1
ATOM 4890 N N . ILE B 1 172 ? 16.375 -7.605 14.648 1 97.81 172 ILE B N 1
ATOM 4891 C CA . ILE B 1 172 ? 16.297 -8.141 13.289 1 97.81 172 ILE B CA 1
ATOM 4892 C C . ILE B 1 172 ? 17.359 -7.48 12.422 1 97.81 172 ILE B C 1
ATOM 4894 O O . ILE B 1 172 ? 17.75 -6.336 12.664 1 97.81 172 ILE B O 1
ATOM 4898 N N . LYS B 1 173 ? 17.938 -8.164 11.461 1 98.19 173 LYS B N 1
ATOM 4899 C CA . LYS B 1 173 ? 18.922 -7.598 10.539 1 98.19 173 LYS B CA 1
ATOM 4900 C C . LYS B 1 173 ? 18.234 -6.844 9.406 1 98.19 173 LYS B C 1
ATOM 4902 O O . LYS B 1 173 ? 17.375 -7.395 8.719 1 98.19 173 LYS B O 1
ATOM 4907 N N . VAL B 1 174 ? 18.562 -5.609 9.281 1 98.75 174 VAL B N 1
ATOM 4908 C CA . VAL B 1 174 ? 18.125 -4.855 8.117 1 98.75 174 VAL B CA 1
ATOM 4909 C C . VAL B 1 174 ? 19.156 -4.965 7.008 1 98.75 174 VAL B C 1
ATOM 4911 O O . VAL B 1 174 ? 20.297 -4.496 7.16 1 98.75 174 VAL B O 1
ATOM 4914 N N . LEU B 1 175 ? 18.766 -5.504 5.879 1 98.88 175 LEU B N 1
ATOM 4915 C CA . LEU B 1 175 ? 19.703 -5.953 4.859 1 98.88 175 LEU B CA 1
ATOM 4916 C C . LEU B 1 175 ? 19.828 -4.918 3.742 1 98.88 175 LEU B C 1
ATOM 4918 O O . LEU B 1 175 ? 20.578 -5.125 2.781 1 98.88 175 LEU B O 1
ATOM 4922 N N . GLY B 1 176 ? 19.094 -3.904 3.824 1 98.69 176 GLY B N 1
ATOM 4923 C CA . GLY B 1 176 ? 19.203 -2.842 2.838 1 98.69 176 GLY B CA 1
ATOM 4924 C C . GLY B 1 176 ? 17.875 -2.205 2.5 1 98.69 176 GLY B C 1
ATOM 4925 O O . GLY B 1 176 ? 16.875 -2.426 3.197 1 98.69 176 GLY B O 1
ATOM 4926 N N . TYR B 1 177 ? 17.906 -1.351 1.509 1 98.31 177 TYR B N 1
ATOM 4927 C CA . TYR B 1 177 ? 16.719 -0.675 1.013 1 98.31 177 TYR B CA 1
ATOM 4928 C C . TYR B 1 177 ? 16.766 -0.53 -0.504 1 98.31 177 TYR B C 1
ATOM 4930 O O . TYR B 1 177 ? 17.828 -0.702 -1.118 1 98.31 177 TYR B O 1
ATOM 4938 N N . VAL B 1 178 ? 15.617 -0.409 -1.077 1 97.12 178 VAL B N 1
ATOM 4939 C CA . VAL B 1 178 ? 15.469 -0.075 -2.49 1 97.12 178 VAL B CA 1
ATOM 4940 C C . VAL B 1 178 ? 14.781 1.282 -2.633 1 97.12 178 VAL B C 1
ATOM 4942 O O . VAL B 1 178 ? 13.68 1.484 -2.123 1 97.12 178 VAL B O 1
ATOM 4945 N N . PRO B 1 179 ? 15.469 2.246 -3.254 1 95.19 179 PRO B N 1
ATOM 4946 C CA . PRO B 1 179 ? 14.812 3.541 -3.465 1 95.19 179 PRO B CA 1
ATOM 4947 C C . PRO B 1 179 ? 13.672 3.467 -4.469 1 95.19 179 PRO B C 1
ATOM 4949 O O . PRO B 1 179 ? 13.5 2.445 -5.141 1 95.19 179 PRO B O 1
ATOM 4952 N N . LYS B 1 180 ? 12.867 4.469 -4.461 1 89.69 180 LYS B N 1
ATOM 4953 C CA . LYS B 1 180 ? 11.828 4.52 -5.492 1 89.69 180 LYS B CA 1
ATOM 4954 C C . LYS B 1 180 ? 12.445 4.492 -6.887 1 89.69 180 LYS B C 1
ATOM 4956 O O . LYS B 1 180 ? 13.352 5.273 -7.191 1 89.69 180 LYS B O 1
ATOM 4961 N N . MET B 1 181 ? 11.969 3.525 -7.648 1 82.69 181 MET B N 1
ATOM 4962 C CA . MET B 1 181 ? 12.508 3.355 -8.992 1 82.69 181 MET B CA 1
ATOM 4963 C C . MET B 1 181 ? 11.477 3.752 -10.047 1 82.69 181 MET B C 1
ATOM 4965 O O . MET B 1 181 ? 10.617 2.947 -10.422 1 82.69 181 MET B O 1
ATOM 4969 N N . ASP B 1 182 ? 11.344 4.918 -10.555 1 71.19 182 ASP B N 1
ATOM 4970 C CA . ASP B 1 182 ? 10.352 5.398 -11.508 1 71.19 182 ASP B CA 1
ATOM 4971 C C . ASP B 1 182 ? 10.555 4.762 -12.883 1 71.19 182 ASP B C 1
ATOM 4973 O O . ASP B 1 182 ? 9.594 4.527 -13.617 1 71.19 182 ASP B O 1
ATOM 4977 N N . ASP B 1 183 ? 11.648 4.508 -13.258 1 63 183 ASP B N 1
ATOM 4978 C CA . ASP B 1 183 ? 11.977 4.148 -14.633 1 63 183 ASP B CA 1
ATOM 4979 C C . ASP B 1 183 ? 12.039 2.631 -14.805 1 63 183 ASP B C 1
ATOM 4981 O O . ASP B 1 183 ? 12.109 2.131 -15.93 1 63 183 ASP B O 1
ATOM 4985 N N . CYS B 1 184 ? 12.023 1.989 -13.773 1 63.28 184 CYS B N 1
ATOM 4986 C CA . CYS B 1 184 ? 12.18 0.547 -13.922 1 63.28 184 CYS B CA 1
ATOM 4987 C C . CYS B 1 184 ? 10.859 -0.177 -13.695 1 63.28 184 CYS B C 1
ATOM 4989 O O . CYS B 1 184 ? 10.617 -0.705 -12.602 1 63.28 184 CYS B O 1
ATOM 4991 N N . VAL B 1 185 ? 9.969 0.18 -14.609 1 58.06 185 VAL B N 1
ATOM 4992 C CA . VAL B 1 185 ? 8.68 -0.495 -14.484 1 58.06 185 VAL B CA 1
ATOM 4993 C C . VAL B 1 185 ? 8.773 -1.897 -15.086 1 58.06 185 VAL B C 1
ATOM 4995 O O . VAL B 1 185 ? 9.016 -2.053 -16.281 1 58.06 185 VAL B O 1
ATOM 4998 N N . ILE B 1 186 ? 9.055 -2.916 -14.32 1 59.16 186 ILE B N 1
ATOM 4999 C CA . ILE B 1 186 ? 8.875 -4.301 -14.742 1 59.16 186 ILE B CA 1
ATOM 5000 C C . ILE B 1 186 ? 7.457 -4.762 -14.414 1 59.16 186 ILE B C 1
ATOM 5002 O O . ILE B 1 186 ? 7.125 -4.984 -13.242 1 59.16 186 ILE B O 1
ATOM 5006 N N . GLU B 1 187 ? 6.434 -4.18 -15.148 1 54.72 187 GLU B N 1
ATOM 5007 C CA . GLU B 1 187 ? 5.059 -4.539 -14.828 1 54.72 187 GLU B CA 1
ATOM 5008 C C . GLU B 1 187 ? 4.863 -6.055 -14.852 1 54.72 187 GLU B C 1
ATOM 5010 O O . GLU B 1 187 ? 5.387 -6.738 -15.734 1 54.72 187 GLU B O 1
ATOM 5015 N N . SER B 1 188 ? 4.27 -6.59 -13.836 1 52.38 188 SER B N 1
ATOM 5016 C CA . SER B 1 188 ? 3.932 -8.008 -13.734 1 52.38 188 SER B CA 1
ATOM 5017 C C . SER B 1 188 ? 3.328 -8.523 -15.039 1 52.38 188 SER B C 1
ATOM 5019 O O . SER B 1 188 ? 3.627 -9.641 -15.469 1 52.38 188 SER B O 1
ATOM 5021 N N . ARG B 1 189 ? 2.352 -7.809 -15.648 1 50.12 189 ARG B N 1
ATOM 5022 C CA . ARG B 1 189 ? 1.627 -8.219 -16.844 1 50.12 189 ARG B CA 1
ATOM 5023 C C . ARG B 1 189 ? 2.584 -8.461 -18.016 1 50.12 189 ARG B C 1
ATOM 5025 O O . ARG B 1 189 ? 2.371 -9.359 -18.828 1 50.12 189 ARG B O 1
ATOM 5032 N N . HIS B 1 190 ? 3.543 -7.469 -18.031 1 48.28 190 HIS B N 1
ATOM 5033 C CA . HIS B 1 190 ? 4.453 -7.551 -19.156 1 48.28 190 HIS B CA 1
ATOM 5034 C C . HIS B 1 190 ? 5.359 -8.773 -19.062 1 48.28 190 HIS B C 1
ATOM 5036 O O . HIS B 1 190 ? 5.832 -9.289 -20.062 1 48.28 190 HIS B O 1
ATOM 5042 N N . LEU B 1 191 ? 5.398 -9.164 -17.812 1 47.28 191 LEU B N 1
ATOM 5043 C CA . LEU B 1 191 ? 6.352 -10.258 -17.641 1 47.28 191 LEU B CA 1
ATOM 5044 C C . LEU B 1 191 ? 5.801 -11.555 -18.219 1 47.28 191 LEU B C 1
ATOM 5046 O O . LEU B 1 191 ? 6.562 -12.383 -18.734 1 47.28 191 LEU B O 1
ATOM 5050 N N . GLY B 1 192 ? 4.566 -11.633 -18 1 48.31 192 GLY B N 1
ATOM 5051 C CA . GLY B 1 192 ? 3.988 -12.875 -18.484 1 48.31 192 GLY B CA 1
ATOM 5052 C C . GLY B 1 192 ? 4.023 -12.984 -20 1 48.31 192 GLY B C 1
ATOM 5053 O O . GLY B 1 192 ? 3.959 -14.086 -20.562 1 48.31 192 GLY B O 1
ATOM 5054 N N . LEU B 1 193 ? 3.939 -11.773 -20.609 1 52.84 193 LEU B N 1
ATOM 5055 C CA . LEU B 1 193 ? 3.842 -11.812 -22.062 1 52.84 193 LEU B CA 1
ATOM 5056 C C . LEU B 1 193 ? 5.078 -11.195 -22.703 1 52.84 193 LEU B C 1
ATOM 5058 O O . LEU B 1 193 ? 4.965 -10.273 -23.516 1 52.84 193 LEU B O 1
ATOM 5062 N N . VAL B 1 194 ? 6.215 -11.578 -22.078 1 56.47 194 VAL B N 1
ATOM 5063 C CA . VAL B 1 194 ? 7.363 -10.891 -22.672 1 56.47 194 VAL B CA 1
ATOM 5064 C C . VAL B 1 194 ? 7.609 -11.414 -24.078 1 56.47 194 VAL B C 1
ATOM 5066 O O . VAL B 1 194 ? 7.855 -12.602 -24.281 1 56.47 194 VAL B O 1
ATOM 5069 N N . LEU B 1 195 ? 7.344 -10.609 -24.953 1 56.28 195 LEU B N 1
ATOM 5070 C CA . LEU B 1 195 ? 7.699 -10.891 -26.344 1 56.28 195 LEU B CA 1
ATOM 5071 C C . LEU B 1 195 ? 9.211 -10.812 -26.531 1 56.28 195 LEU B C 1
ATOM 5073 O O . LEU B 1 195 ? 9.898 -10.07 -25.844 1 56.28 195 LEU B O 1
ATOM 5077 N N . PRO B 1 196 ? 9.719 -11.75 -27.375 1 56.41 196 PRO B N 1
ATOM 5078 C CA . PRO B 1 196 ? 11.156 -11.805 -27.625 1 56.41 196 PRO B CA 1
ATOM 5079 C C . PRO B 1 196 ? 11.773 -10.422 -27.844 1 56.41 196 PRO B C 1
ATOM 5081 O O . PRO B 1 196 ? 12.883 -10.156 -27.391 1 56.41 196 PRO B O 1
ATOM 5084 N N . ASP B 1 197 ? 11.039 -9.609 -28.484 1 59.5 197 ASP B N 1
ATOM 5085 C CA . ASP B 1 197 ? 11.602 -8.32 -28.875 1 59.5 197 ASP B CA 1
ATOM 5086 C C . ASP B 1 197 ? 11.703 -7.387 -27.656 1 59.5 197 ASP B C 1
ATOM 5088 O O . ASP B 1 197 ? 12.43 -6.395 -27.703 1 59.5 197 ASP B O 1
ATOM 5092 N N . GLU B 1 198 ? 11 -7.742 -26.688 1 68.94 198 GLU B N 1
ATOM 5093 C CA . GLU B 1 198 ? 10.992 -6.895 -25.5 1 68.94 198 GLU B CA 1
ATOM 5094 C C . GLU B 1 198 ? 12.109 -7.289 -24.531 1 68.94 198 GLU B C 1
ATOM 5096 O O . GLU B 1 198 ? 12.43 -6.535 -23.609 1 68.94 198 GLU B O 1
ATOM 5101 N N . ILE B 1 199 ? 12.766 -8.32 -24.953 1 72 199 ILE B N 1
ATOM 5102 C CA . ILE B 1 199 ? 13.688 -8.953 -24.016 1 72 199 ILE B CA 1
ATOM 5103 C C . ILE B 1 199 ? 14.914 -8.062 -23.828 1 72 199 ILE B C 1
ATOM 5105 O O . ILE B 1 199 ? 15.359 -7.844 -22.703 1 72 199 ILE B O 1
ATOM 5109 N N . PRO B 1 200 ? 15.406 -7.438 -24.891 1 75.81 200 PRO B N 1
ATOM 5110 C CA . PRO B 1 200 ? 16.609 -6.625 -24.688 1 75.81 200 PRO B CA 1
ATOM 5111 C C . PRO B 1 200 ? 16.375 -5.449 -23.734 1 75.81 200 PRO B C 1
ATOM 5113 O O . PRO B 1 200 ? 17.188 -5.191 -22.859 1 75.81 200 PRO B O 1
ATOM 5116 N N . GLU B 1 201 ? 15.328 -4.828 -23.875 1 78.81 201 GLU B N 1
ATOM 5117 C CA . GLU B 1 201 ? 15.008 -3.703 -23 1 78.81 201 GLU B CA 1
ATOM 5118 C C . GLU B 1 201 ? 14.797 -4.16 -21.562 1 78.81 201 GLU B C 1
ATOM 5120 O O . GLU B 1 201 ? 15.211 -3.48 -20.609 1 78.81 201 GLU B O 1
ATOM 5125 N N . LEU B 1 202 ? 14.219 -5.254 -21.438 1 81.38 202 LEU B N 1
ATOM 5126 C CA . LEU B 1 202 ? 14.008 -5.809 -20.109 1 81.38 202 LEU B CA 1
ATOM 5127 C C . LEU B 1 202 ? 15.336 -6.164 -19.438 1 81.38 202 LEU B C 1
ATOM 5129 O O . LEU B 1 202 ? 15.516 -5.938 -18.234 1 81.38 202 LEU B O 1
ATOM 5133 N N . LYS B 1 203 ? 16.172 -6.699 -20.266 1 84 203 LYS B N 1
ATOM 5134 C CA . LYS B 1 203 ? 17.484 -7.066 -19.75 1 84 203 LYS B CA 1
ATOM 5135 C C . LYS B 1 203 ? 18.281 -5.832 -19.312 1 84 203 LYS B C 1
ATOM 5137 O O . LYS B 1 203 ? 18.969 -5.863 -18.297 1 84 203 LYS B O 1
ATOM 5142 N N . GLU B 1 204 ? 18.172 -4.832 -20.062 1 86 204 GLU B N 1
ATOM 5143 C CA . GLU B 1 204 ? 18.844 -3.586 -19.703 1 86 204 GLU B CA 1
ATOM 5144 C C . GLU B 1 204 ? 18.312 -3.029 -18.375 1 86 204 GLU B C 1
ATOM 5146 O O . GLU B 1 204 ? 19.094 -2.582 -17.531 1 86 204 GLU B O 1
ATOM 5151 N N . ASN B 1 205 ? 17.047 -3.043 -18.234 1 85.62 205 ASN B N 1
ATOM 5152 C CA . ASN B 1 205 ? 16.422 -2.578 -17 1 85.62 205 ASN B CA 1
ATOM 5153 C C . ASN B 1 205 ? 16.828 -3.434 -15.812 1 85.62 205 ASN B C 1
ATOM 5155 O O . ASN B 1 205 ? 17.031 -2.914 -14.711 1 85.62 205 ASN B O 1
ATOM 5159 N N . LEU B 1 206 ? 16.953 -4.641 -16.109 1 88.25 206 LEU B N 1
ATOM 5160 C CA . LEU B 1 206 ? 17.344 -5.57 -15.062 1 88.25 206 LEU B CA 1
ATOM 5161 C C . LEU B 1 206 ? 18.781 -5.309 -14.609 1 88.25 206 LEU B C 1
ATOM 5163 O O . LEU B 1 206 ? 19.094 -5.41 -13.422 1 88.25 206 LEU B O 1
ATOM 5167 N N . HIS B 1 207 ? 19.625 -5.051 -15.523 1 91.25 207 HIS B N 1
ATOM 5168 C CA . HIS B 1 207 ? 21.016 -4.746 -15.18 1 91.25 207 HIS B CA 1
ATOM 5169 C C . HIS B 1 207 ? 21.109 -3.453 -14.375 1 91.25 207 HIS B C 1
ATOM 5171 O O . HIS B 1 207 ? 21.891 -3.357 -13.438 1 91.25 207 HIS B O 1
ATOM 5177 N N . ARG B 1 208 ? 20.344 -2.523 -14.703 1 91.94 208 ARG B N 1
ATOM 5178 C CA . ARG B 1 208 ? 20.297 -1.271 -13.953 1 91.94 208 ARG B CA 1
ATOM 5179 C C . ARG B 1 208 ? 19.797 -1.499 -12.531 1 91.94 208 ARG B C 1
ATOM 5181 O O . ARG B 1 208 ? 20.359 -0.955 -11.578 1 91.94 208 ARG B O 1
ATOM 5188 N N . LEU B 1 209 ? 18.766 -2.266 -12.477 1 92.31 209 LEU B N 1
ATOM 5189 C CA . LEU B 1 209 ? 18.234 -2.613 -11.164 1 92.31 209 LEU B CA 1
ATOM 5190 C C . LEU B 1 209 ? 19.281 -3.332 -10.328 1 92.31 209 LEU B C 1
ATOM 5192 O O . LEU B 1 209 ? 19.453 -3.021 -9.148 1 92.31 209 LEU B O 1
ATOM 5196 N N . ALA B 1 210 ? 19.969 -4.238 -10.914 1 95 210 ALA B N 1
ATOM 5197 C CA . ALA B 1 210 ? 20.984 -5 -10.211 1 95 210 ALA B CA 1
ATOM 5198 C C . ALA B 1 210 ? 22.094 -4.082 -9.703 1 95 210 ALA B C 1
ATOM 5200 O O . ALA B 1 210 ? 22.641 -4.297 -8.609 1 95 210 ALA B O 1
ATOM 5201 N N . GLU B 1 211 ? 22.422 -3.139 -10.461 1 95.56 211 GLU B N 1
ATOM 5202 C CA . GLU B 1 211 ? 23.438 -2.18 -10.047 1 95.56 211 GLU B CA 1
ATOM 5203 C C . GLU B 1 211 ? 22.984 -1.374 -8.836 1 95.56 211 GLU B C 1
ATOM 5205 O O . GLU B 1 211 ? 23.766 -1.136 -7.914 1 95.56 211 GLU B O 1
ATOM 5210 N N . VAL B 1 212 ? 21.797 -0.979 -8.875 1 94.94 212 VAL B N 1
ATOM 5211 C CA . VAL B 1 212 ? 21.25 -0.236 -7.75 1 94.94 212 VAL B CA 1
ATOM 5212 C C . VAL B 1 212 ? 21.234 -1.117 -6.5 1 94.94 212 VAL B C 1
ATOM 5214 O O . VAL B 1 212 ? 21.641 -0.677 -5.422 1 94.94 212 VAL B O 1
ATOM 5217 N N . LEU B 1 213 ? 20.844 -2.354 -6.68 1 97 213 LEU B N 1
ATOM 5218 C CA . LEU B 1 213 ? 20.75 -3.268 -5.547 1 97 213 LEU B CA 1
ATOM 5219 C C . LEU B 1 213 ? 22.125 -3.58 -4.98 1 97 213 LEU B C 1
ATOM 5221 O O . LEU B 1 213 ? 22.281 -3.771 -3.773 1 97 213 LEU B O 1
ATOM 5225 N N . GLU B 1 214 ? 23.094 -3.631 -5.844 1 97.75 214 GLU B N 1
ATOM 5226 C CA . GLU B 1 214 ? 24.453 -3.852 -5.387 1 97.75 214 GLU B CA 1
ATOM 5227 C C . GLU B 1 214 ? 24.906 -2.746 -4.438 1 97.75 214 GLU B C 1
ATOM 5229 O O . GLU B 1 214 ? 25.672 -2.998 -3.502 1 97.75 214 GLU B O 1
ATOM 5234 N N . LYS B 1 215 ? 24.391 -1.571 -4.637 1 97.25 215 LYS B N 1
ATOM 5235 C CA . LYS B 1 215 ? 24.781 -0.412 -3.842 1 97.25 215 LYS B CA 1
ATOM 5236 C C . LYS B 1 215 ? 23.922 -0.287 -2.588 1 97.25 215 LYS B C 1
ATOM 5238 O O . LYS B 1 215 ? 24.359 0.262 -1.576 1 97.25 215 LYS B O 1
ATOM 5243 N N . THR B 1 216 ? 22.75 -0.836 -2.646 1 98.12 216 THR B N 1
ATOM 5244 C CA . THR B 1 216 ? 21.797 -0.477 -1.6 1 98.12 216 THR B CA 1
ATOM 5245 C C . THR B 1 216 ? 21.484 -1.68 -0.712 1 98.12 216 THR B C 1
ATOM 5247 O O . THR B 1 216 ? 21 -1.522 0.408 1 98.12 216 THR B O 1
ATOM 5250 N N . LEU B 1 217 ? 21.75 -2.871 -1.157 1 98.62 217 LEU B N 1
ATOM 5251 C CA . LEU B 1 217 ? 21.562 -4.066 -0.344 1 98.62 217 LEU B CA 1
ATOM 5252 C C . LEU B 1 217 ? 22.891 -4.578 0.184 1 98.62 217 LEU B C 1
ATOM 5254 O O . LEU B 1 217 ? 23.922 -4.457 -0.488 1 98.62 217 LEU B O 1
ATOM 5258 N N . ASP B 1 218 ? 22.875 -5.129 1.349 1 98.56 218 ASP B N 1
ATOM 5259 C CA . ASP B 1 218 ? 24.016 -5.863 1.876 1 98.56 218 ASP B CA 1
ATOM 5260 C C . ASP B 1 218 ? 24.031 -7.305 1.365 1 98.56 218 ASP B C 1
ATOM 5262 O O . ASP B 1 218 ? 23.719 -8.234 2.111 1 98.56 218 ASP B O 1
ATOM 5266 N N . ILE B 1 219 ? 24.5 -7.473 0.14 1 98.5 219 ILE B N 1
ATOM 5267 C CA . ILE B 1 219 ? 24.406 -8.758 -0.544 1 98.5 219 ILE B CA 1
ATOM 5268 C C . ILE B 1 219 ? 25.297 -9.781 0.169 1 98.5 219 ILE B C 1
ATOM 5270 O O . ILE B 1 219 ? 24.953 -10.961 0.254 1 98.5 219 ILE B O 1
ATOM 5274 N N . ASP B 1 220 ? 26.375 -9.344 0.712 1 98.44 220 ASP B N 1
ATOM 5275 C CA . ASP B 1 220 ? 27.234 -10.258 1.467 1 98.44 220 ASP B CA 1
ATOM 5276 C C . ASP B 1 220 ? 26.5 -10.812 2.689 1 98.44 220 ASP B C 1
ATOM 5278 O O . ASP B 1 220 ? 26.594 -12 2.988 1 98.44 220 ASP B O 1
ATOM 5282 N N . ALA B 1 221 ? 25.781 -9.969 3.355 1 98.62 221 ALA B N 1
ATOM 5283 C CA . ALA B 1 221 ? 25 -10.414 4.508 1 98.62 221 ALA B CA 1
ATOM 5284 C C . ALA B 1 221 ? 23.875 -11.359 4.078 1 98.62 221 ALA B C 1
ATOM 5286 O O . ALA B 1 221 ? 23.547 -12.297 4.809 1 98.62 221 ALA B O 1
ATOM 5287 N N . ILE B 1 222 ? 23.328 -11.078 2.963 1 98.75 222 ILE B N 1
ATOM 5288 C CA . ILE B 1 222 ? 22.297 -11.945 2.424 1 98.75 222 ILE B CA 1
ATOM 5289 C C . ILE B 1 222 ? 22.875 -13.328 2.137 1 98.75 222 ILE B C 1
ATOM 5291 O O . ILE B 1 222 ? 22.25 -14.352 2.467 1 98.75 222 ILE B O 1
ATOM 5295 N N . LEU B 1 223 ? 24.047 -13.383 1.548 1 98.5 223 LEU B N 1
ATOM 5296 C CA . LEU B 1 223 ? 24.719 -14.641 1.259 1 98.5 223 LEU B CA 1
ATOM 5297 C C . LEU B 1 223 ? 25.031 -15.398 2.545 1 98.5 223 LEU B C 1
ATOM 5299 O O . LEU B 1 223 ? 24.859 -16.625 2.613 1 98.5 223 LEU B O 1
ATOM 5303 N N . GLN B 1 224 ? 25.438 -14.664 3.523 1 98.38 224 GLN B N 1
ATOM 5304 C CA . GLN B 1 224 ? 25.719 -15.289 4.812 1 98.38 224 GLN B CA 1
ATOM 5305 C C . GLN B 1 224 ? 24.453 -15.875 5.434 1 98.38 224 GLN B C 1
ATOM 5307 O O . GLN B 1 224 ? 24.484 -16.969 6.004 1 98.38 224 GLN B O 1
ATOM 5312 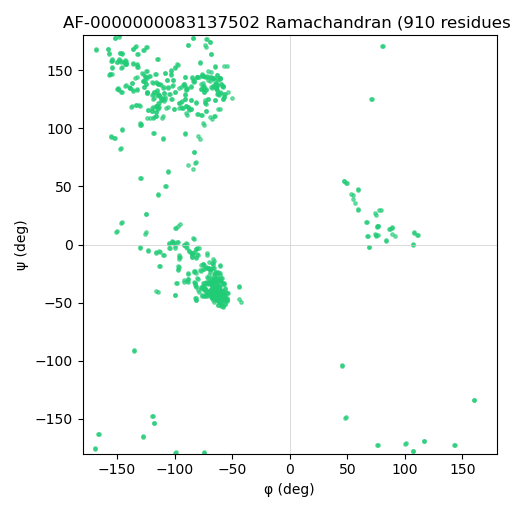N N . LEU B 1 225 ? 23.422 -15.148 5.324 1 98.38 225 LEU B N 1
ATOM 5313 C CA . LEU B 1 225 ? 22.141 -15.625 5.832 1 98.38 225 LEU B CA 1
ATOM 5314 C C . LEU B 1 225 ? 21.719 -16.891 5.105 1 98.38 225 LEU B C 1
ATOM 5316 O O . LEU B 1 225 ? 21.234 -17.844 5.734 1 98.38 225 LEU B O 1
ATOM 5320 N N . ALA B 1 226 ? 21.844 -16.906 3.842 1 98.38 226 ALA B N 1
ATOM 5321 C CA . ALA B 1 226 ? 21.5 -18.078 3.041 1 98.38 226 ALA B CA 1
ATOM 5322 C C . ALA B 1 226 ? 22.312 -19.297 3.48 1 98.38 226 ALA B C 1
ATOM 5324 O O . ALA B 1 226 ? 21.766 -20.406 3.58 1 98.38 226 ALA B O 1
ATOM 5325 N N . GLU B 1 227 ? 23.531 -19.109 3.766 1 97.38 227 GLU B N 1
ATOM 5326 C CA . GLU B 1 227 ? 24.438 -20.188 4.156 1 97.38 227 GLU B CA 1
ATOM 5327 C C . GLU B 1 227 ? 24.109 -20.703 5.547 1 97.38 227 GLU B C 1
ATOM 5329 O O . GLU B 1 227 ? 24.453 -21.844 5.887 1 97.38 227 GLU B O 1
ATOM 5334 N N . SER B 1 228 ? 23.438 -19.906 6.266 1 96.75 228 SER B N 1
ATOM 5335 C CA . SER B 1 228 ? 23.125 -20.297 7.637 1 96.75 228 SER B CA 1
ATOM 5336 C C . SER B 1 228 ? 21.938 -21.25 7.68 1 96.75 228 SER B C 1
ATOM 5338 O O . SER B 1 228 ? 21.625 -21.828 8.727 1 96.75 228 SER B O 1
ATOM 5340 N N . ALA B 1 229 ? 21.266 -21.453 6.531 1 96.75 229 ALA B N 1
ATOM 5341 C CA . ALA B 1 229 ? 20.125 -22.375 6.488 1 96.75 229 ALA B CA 1
ATOM 5342 C C . ALA B 1 229 ? 20.547 -23.781 6.93 1 96.75 229 ALA B C 1
ATOM 5344 O O . ALA B 1 229 ? 21.609 -24.266 6.562 1 96.75 229 ALA B O 1
ATOM 5345 N N . ARG B 1 230 ? 19.781 -24.406 7.734 1 93.12 230 ARG B N 1
ATOM 5346 C CA . ARG B 1 230 ? 20.047 -25.75 8.242 1 93.12 230 ARG B CA 1
ATOM 5347 C C . ARG B 1 230 ? 20.031 -26.781 7.117 1 93.12 230 ARG B C 1
ATOM 5349 O O . ARG B 1 230 ? 19.344 -26.594 6.109 1 93.12 230 ARG B O 1
ATOM 5356 N N . GLU B 1 231 ? 20.688 -27.75 7.277 1 93.19 231 GLU B N 1
ATOM 5357 C CA . GLU B 1 231 ? 20.703 -28.828 6.289 1 93.19 231 GLU B CA 1
ATOM 5358 C C . GLU B 1 231 ? 19.328 -29.453 6.117 1 93.19 231 GLU B C 1
ATOM 5360 O O . GLU B 1 231 ? 18.594 -29.609 7.094 1 93.19 231 GLU B O 1
ATOM 5365 N N . LEU B 1 232 ? 19.062 -29.766 4.844 1 92.12 232 LEU B N 1
ATOM 5366 C CA . LEU B 1 232 ? 17.781 -30.391 4.512 1 92.12 232 LEU B CA 1
ATOM 5367 C C . LEU B 1 232 ? 18 -31.812 4.02 1 92.12 232 LEU B C 1
ATOM 5369 O O . LEU B 1 232 ? 18.906 -32.094 3.225 1 92.12 232 LEU B O 1
ATOM 5373 N N . SER B 1 233 ? 17.266 -32.688 4.629 1 86.25 233 SER B N 1
ATOM 5374 C CA . SER B 1 233 ? 17.281 -34.062 4.156 1 86.25 233 SER B CA 1
ATOM 5375 C C . SER B 1 233 ? 15.938 -34.438 3.531 1 86.25 233 SER B C 1
ATOM 5377 O O . SER B 1 233 ? 14.875 -34.125 4.078 1 86.25 233 SER B O 1
ATOM 5379 N N . ALA B 1 234 ? 16.047 -34.875 2.301 1 87 234 ALA B N 1
ATOM 5380 C CA . ALA B 1 234 ? 14.812 -35.344 1.667 1 87 234 ALA B CA 1
ATOM 5381 C C . ALA B 1 234 ? 14.992 -36.688 0.977 1 87 234 ALA B C 1
ATOM 5383 O O . ALA B 1 234 ? 16.078 -36.969 0.457 1 87 234 ALA B O 1
ATOM 5384 N N . LYS B 1 235 ? 13.938 -37.469 1.052 1 90.19 235 LYS B N 1
ATOM 5385 C CA . LYS B 1 235 ? 13.906 -38.75 0.363 1 90.19 235 LYS B CA 1
ATOM 5386 C C . LYS B 1 235 ? 13.211 -38.625 -0.992 1 90.19 235 LYS B C 1
ATOM 5388 O O . LYS B 1 235 ? 12.195 -37.969 -1.117 1 90.19 235 LYS B O 1
ATOM 5393 N N . GLU B 1 236 ? 13.898 -39.25 -1.925 1 90.5 236 GLU B N 1
ATOM 5394 C CA . GLU B 1 236 ? 13.258 -39.281 -3.232 1 90.5 236 GLU B CA 1
ATOM 5395 C C . GLU B 1 236 ? 11.93 -40.031 -3.17 1 90.5 236 GLU B C 1
ATOM 5397 O O . GLU B 1 236 ? 11.852 -41.125 -2.596 1 90.5 236 GLU B O 1
ATOM 5402 N N . PRO B 1 237 ? 10.945 -39.375 -3.717 1 92.38 237 PRO B N 1
ATOM 5403 C CA . PRO B 1 237 ? 9.664 -40.094 -3.74 1 92.38 237 PRO B CA 1
ATOM 5404 C C . PRO B 1 237 ? 9.727 -41.406 -4.539 1 92.38 237 PRO B C 1
ATOM 5406 O O . PRO B 1 237 ? 10.414 -41.469 -5.559 1 92.38 237 PRO B O 1
ATOM 5409 N N . ARG B 1 238 ? 9.039 -42.406 -4.035 1 88.25 238 ARG B N 1
ATOM 5410 C CA . ARG B 1 238 ? 9.031 -43.719 -4.699 1 88.25 238 ARG B CA 1
ATOM 5411 C C . ARG B 1 238 ? 8.133 -43.688 -5.934 1 88.25 238 ARG B C 1
ATOM 5413 O O . ARG B 1 238 ? 6.926 -43.469 -5.828 1 88.25 238 ARG B O 1
ATOM 5420 N N . ILE B 1 239 ? 8.781 -43.781 -7.051 1 88.69 239 ILE B N 1
ATOM 5421 C CA . ILE B 1 239 ? 8.094 -43.938 -8.32 1 88.69 239 ILE B CA 1
ATOM 5422 C C . ILE B 1 239 ? 8.359 -45.344 -8.875 1 88.69 239 ILE B C 1
ATOM 5424 O O . ILE B 1 239 ? 9.461 -45.625 -9.32 1 88.69 239 ILE B O 1
ATOM 5428 N N . ASP B 1 240 ? 7.379 -46.25 -8.898 1 88 240 ASP B N 1
ATOM 5429 C CA . ASP B 1 240 ? 7.57 -47.656 -9.211 1 88 240 ASP B CA 1
ATOM 5430 C C . ASP B 1 240 ? 7.297 -47.938 -10.688 1 88 240 ASP B C 1
ATOM 5432 O O . ASP B 1 240 ? 7.215 -49.094 -11.102 1 88 240 ASP B O 1
ATOM 5436 N N . PHE B 1 241 ? 7.293 -46.969 -11.461 1 93.38 241 PHE B N 1
ATOM 5437 C CA . PHE B 1 241 ? 6.977 -47.156 -12.867 1 93.38 241 PHE B CA 1
ATOM 5438 C C . PHE B 1 241 ? 8.094 -46.625 -13.75 1 93.38 241 PHE B C 1
ATOM 5440 O O . PHE B 1 241 ? 8.578 -45.5 -13.523 1 93.38 241 PHE B O 1
ATOM 5447 N N . CYS B 1 242 ? 8.508 -47.438 -14.68 1 94.38 242 CYS B N 1
ATOM 5448 C CA . CYS B 1 242 ? 9.461 -47.031 -15.711 1 94.38 242 CYS B CA 1
ATOM 5449 C C . CYS B 1 242 ? 9.227 -47.812 -17 1 94.38 242 CYS B C 1
ATOM 5451 O O . CYS B 1 242 ? 9.07 -49.031 -16.969 1 94.38 242 CYS B O 1
ATOM 5453 N N . LEU B 1 243 ? 9.211 -47.125 -18.047 1 95.19 243 LEU B N 1
ATOM 5454 C CA . LEU B 1 243 ? 9.023 -47.75 -19.359 1 95.19 243 LEU B CA 1
ATOM 5455 C C . LEU B 1 243 ? 10.195 -48.656 -19.703 1 95.19 243 LEU B C 1
ATOM 5457 O O . LEU B 1 243 ? 11.352 -48.312 -19.438 1 95.19 243 LEU B O 1
ATOM 5461 N N . LYS B 1 244 ? 9.891 -49.781 -20.375 1 92.56 244 LYS B N 1
ATOM 5462 C CA . LYS B 1 244 ? 10.938 -50.688 -20.812 1 92.56 244 LYS B CA 1
ATOM 5463 C C . LYS B 1 244 ? 11.703 -50.125 -22 1 92.56 244 LYS B C 1
ATOM 5465 O O . LYS B 1 244 ? 12.906 -50.344 -22.125 1 92.56 244 LYS B O 1
ATOM 5470 N N . HIS B 1 245 ? 10.984 -49.469 -22.891 1 93 245 HIS B N 1
ATOM 5471 C CA . HIS B 1 245 ? 11.555 -48.781 -24.031 1 93 245 HIS B CA 1
ATOM 5472 C C . HIS B 1 245 ? 11.062 -47.344 -24.094 1 93 245 HIS B C 1
ATOM 5474 O O . HIS B 1 245 ? 9.906 -47.062 -23.766 1 93 245 HIS B O 1
ATOM 5480 N N . PRO B 1 246 ? 11.922 -46.531 -24.578 1 95.31 246 PRO B N 1
ATOM 5481 C CA . PRO B 1 246 ? 11.516 -45.125 -24.641 1 95.31 246 PRO B CA 1
ATOM 5482 C C . PRO B 1 246 ? 10.344 -44.875 -25.578 1 95.31 246 PRO B C 1
ATOM 5484 O O . PRO B 1 246 ? 10.273 -45.5 -26.656 1 95.31 246 PRO B O 1
ATOM 5487 N N . LEU B 1 247 ? 9.43 -44.125 -25.125 1 97.75 247 LEU B N 1
ATOM 5488 C CA . LEU B 1 247 ? 8.32 -43.656 -25.953 1 97.75 247 LEU B CA 1
ATOM 5489 C C . LEU B 1 247 ? 8.484 -42.188 -26.297 1 97.75 247 LEU B C 1
ATOM 5491 O O . LEU B 1 247 ? 8.961 -41.375 -25.484 1 97.75 247 LEU B O 1
ATOM 5495 N N . ARG B 1 248 ? 8.141 -41.812 -27.516 1 98.44 248 ARG B N 1
ATOM 5496 C CA . ARG B 1 248 ? 8.242 -40.438 -27.984 1 98.44 248 ARG B CA 1
ATOM 5497 C C . ARG B 1 248 ? 6.961 -39.656 -27.688 1 98.44 248 ARG B C 1
ATOM 5499 O O . ARG B 1 248 ? 5.906 -39.969 -28.25 1 98.44 248 ARG B O 1
ATOM 5506 N N . ILE B 1 249 ? 7.094 -38.75 -26.812 1 98.69 249 ILE B N 1
ATOM 5507 C CA . ILE B 1 249 ? 5.949 -37.906 -26.438 1 98.69 249 ILE B CA 1
ATOM 5508 C C . ILE B 1 249 ? 6.102 -36.531 -27.031 1 98.69 249 ILE B C 1
ATOM 5510 O O . ILE B 1 249 ? 7.062 -35.812 -26.719 1 98.69 249 ILE B O 1
ATOM 5514 N N . GLY B 1 250 ? 5.199 -36.094 -27.891 1 98.75 250 GLY B N 1
ATOM 5515 C CA . GLY B 1 250 ? 5.211 -34.75 -28.438 1 98.75 250 GLY B CA 1
ATOM 5516 C C . GLY B 1 250 ? 4.75 -33.688 -27.438 1 98.75 250 GLY B C 1
ATOM 5517 O O . GLY B 1 250 ? 3.742 -33.875 -26.75 1 98.75 250 GLY B O 1
ATOM 5518 N N . VAL B 1 251 ? 5.52 -32.656 -27.328 1 98.81 251 VAL B N 1
ATOM 5519 C CA . VAL B 1 251 ? 5.18 -31.531 -26.453 1 98.81 251 VAL B CA 1
ATOM 5520 C C . VAL B 1 251 ? 5.047 -30.25 -27.266 1 98.81 251 VAL B C 1
ATOM 5522 O O . VAL B 1 251 ? 6.023 -29.781 -27.859 1 98.81 251 VAL B O 1
ATOM 5525 N N . ALA B 1 252 ? 3.807 -29.688 -27.312 1 98.56 252 ALA B N 1
ATOM 5526 C CA . ALA B 1 252 ? 3.646 -28.375 -27.953 1 98.56 252 ALA B CA 1
ATOM 5527 C C . ALA B 1 252 ? 4.398 -27.297 -27.172 1 98.56 252 ALA B C 1
ATOM 5529 O O . ALA B 1 252 ? 4.207 -27.156 -25.953 1 98.56 252 ALA B O 1
ATOM 5530 N N . ASP B 1 253 ? 5.27 -26.609 -27.844 1 96.81 253 ASP B N 1
ATOM 5531 C CA . ASP B 1 253 ? 6.145 -25.625 -27.203 1 96.81 253 ASP B CA 1
ATOM 5532 C C . ASP B 1 253 ? 6.418 -24.438 -28.125 1 96.81 253 ASP B C 1
ATOM 5534 O O . ASP B 1 253 ? 7.254 -24.531 -29.031 1 96.81 253 ASP B O 1
ATOM 5538 N N . ASP B 1 254 ? 5.719 -23.406 -27.906 1 94.38 254 ASP B N 1
ATOM 5539 C CA . ASP B 1 254 ? 5.887 -22.156 -28.641 1 94.38 254 ASP B CA 1
ATOM 5540 C C . ASP B 1 254 ? 5.164 -21 -27.938 1 94.38 254 ASP B C 1
ATOM 5542 O O . ASP B 1 254 ? 4.859 -21.078 -26.75 1 94.38 254 ASP B O 1
ATOM 5546 N N . GLU B 1 255 ? 4.895 -19.875 -28.578 1 89.56 255 GLU B N 1
ATOM 5547 C CA . GLU B 1 255 ? 4.309 -18.672 -27.984 1 89.56 255 GLU B CA 1
ATOM 5548 C C . GLU B 1 255 ? 2.879 -18.938 -27.516 1 89.56 255 GLU B C 1
ATOM 5550 O O . GLU B 1 255 ? 2.404 -18.312 -26.578 1 89.56 255 GLU B O 1
ATOM 5555 N N . ALA B 1 256 ? 2.227 -19.922 -28.125 1 93.88 256 ALA B N 1
ATOM 5556 C CA . ALA B 1 256 ? 0.835 -20.219 -27.797 1 93.88 256 ALA B CA 1
ATOM 5557 C C . ALA B 1 256 ? 0.748 -21.219 -26.641 1 93.88 256 ALA B C 1
ATOM 5559 O O . ALA B 1 256 ? -0.221 -21.203 -25.875 1 93.88 256 ALA B O 1
ATOM 5560 N N . PHE B 1 257 ? 1.74 -22.062 -26.531 1 95.44 257 PHE B N 1
ATOM 5561 C CA . PHE B 1 257 ? 1.771 -23.125 -25.531 1 95.44 257 PHE B CA 1
ATOM 5562 C C . PHE B 1 257 ? 3.094 -23.125 -24.781 1 95.44 257 PHE B C 1
ATOM 5564 O O . PHE B 1 257 ? 4.098 -23.641 -25.266 1 95.44 257 PHE B O 1
ATOM 5571 N N . CYS B 1 258 ? 3.018 -22.562 -23.5 1 92 258 CYS B N 1
ATOM 5572 C CA . CYS B 1 258 ? 4.297 -22.359 -22.844 1 92 258 CYS B CA 1
ATOM 5573 C C . CYS B 1 258 ? 4.152 -22.469 -21.328 1 92 258 CYS B C 1
ATOM 5575 O O . CYS B 1 258 ? 5.055 -22.078 -20.578 1 92 258 CYS B O 1
ATOM 5577 N N . PHE B 1 259 ? 3.016 -22.953 -20.812 1 92.94 259 PHE B N 1
ATOM 5578 C CA . PHE B 1 259 ? 2.824 -23.141 -19.391 1 92.94 259 PHE B CA 1
ATOM 5579 C C . PHE B 1 259 ? 3.238 -24.547 -18.969 1 92.94 259 PHE B C 1
ATOM 5581 O O . PHE B 1 259 ? 2.434 -25.469 -19.016 1 92.94 259 PHE B O 1
ATOM 5588 N N . PHE B 1 260 ? 4.512 -24.609 -18.5 1 91.94 260 PHE B N 1
ATOM 5589 C CA . PHE B 1 260 ? 5.043 -25.906 -18.109 1 91.94 260 PHE B CA 1
ATOM 5590 C C . PHE B 1 260 ? 5.59 -25.859 -16.688 1 91.94 260 PHE B C 1
ATOM 5592 O O . PHE B 1 260 ? 6.199 -24.859 -16.281 1 91.94 260 PHE B O 1
ATOM 5599 N N . TYR B 1 261 ? 5.328 -26.891 -16.047 1 96 261 TYR B N 1
ATOM 5600 C CA . TYR B 1 261 ? 6.176 -27.156 -14.883 1 96 261 TYR B CA 1
ATOM 5601 C C . TYR B 1 261 ? 7.352 -28.047 -15.258 1 96 261 TYR B C 1
ATOM 5603 O O . TYR B 1 261 ? 7.16 -29.203 -15.656 1 96 261 TYR B O 1
ATOM 5611 N N . GLU B 1 262 ? 8.508 -27.609 -15.148 1 94.44 262 GLU B N 1
ATOM 5612 C CA . GLU B 1 262 ? 9.695 -28.375 -15.539 1 94.44 262 GLU B CA 1
ATOM 5613 C C . GLU B 1 262 ? 9.766 -29.703 -14.797 1 94.44 262 GLU B C 1
ATOM 5615 O O . GLU B 1 262 ? 10.242 -30.703 -15.344 1 94.44 262 GLU B O 1
ATOM 5620 N N . ASP B 1 263 ? 9.32 -29.719 -13.633 1 96.94 263 ASP B N 1
ATOM 5621 C CA . ASP B 1 263 ? 9.336 -30.953 -12.836 1 96.94 263 ASP B CA 1
ATOM 5622 C C . ASP B 1 263 ? 8.43 -32 -13.445 1 96.94 263 ASP B C 1
ATOM 5624 O O . ASP B 1 263 ? 8.664 -33.219 -13.281 1 96.94 263 ASP B O 1
ATOM 5628 N N . ASN B 1 264 ? 7.355 -31.594 -14.133 1 98.06 264 ASN B N 1
ATOM 5629 C CA . ASN B 1 264 ? 6.531 -32.562 -14.859 1 98.06 264 ASN B CA 1
ATOM 5630 C C . ASN B 1 264 ? 7.336 -33.281 -15.938 1 98.06 264 ASN B C 1
ATOM 5632 O O . ASN B 1 264 ? 7.246 -34.5 -16.062 1 98.06 264 ASN B O 1
ATOM 5636 N N . PHE B 1 265 ? 8.109 -32.531 -16.672 1 97.5 265 PHE B N 1
ATOM 5637 C CA . PHE B 1 265 ? 8.953 -33.094 -17.719 1 97.5 265 PHE B CA 1
ATOM 5638 C C . PHE B 1 265 ? 9.992 -34.031 -17.125 1 97.5 265 PHE B C 1
ATOM 5640 O O . PHE B 1 265 ? 10.242 -35.125 -17.656 1 97.5 265 PHE B O 1
ATOM 5647 N N . ARG B 1 266 ? 10.523 -33.625 -16.062 1 95.88 266 ARG B N 1
ATOM 5648 C CA . ARG B 1 266 ? 11.531 -34.438 -15.398 1 95.88 266 ARG B CA 1
ATOM 5649 C C . ARG B 1 266 ? 10.953 -35.781 -14.992 1 95.88 266 ARG B C 1
ATOM 5651 O O . ARG B 1 266 ? 11.594 -36.844 -15.18 1 95.88 266 ARG B O 1
ATOM 5658 N N . LEU B 1 267 ? 9.797 -35.75 -14.422 1 97.62 267 LEU B N 1
ATOM 5659 C CA . LEU B 1 267 ? 9.156 -36.969 -14 1 97.62 267 LEU B CA 1
ATOM 5660 C C . LEU B 1 267 ? 8.906 -37.875 -15.188 1 97.62 267 LEU B C 1
ATOM 5662 O O . LEU B 1 267 ? 9.156 -39.094 -15.117 1 97.62 267 LEU B O 1
ATOM 5666 N N . LEU B 1 268 ? 8.406 -37.344 -16.266 1 98.25 268 LEU B N 1
ATOM 5667 C CA . LEU B 1 268 ? 8.141 -38.125 -17.469 1 98.25 268 LEU B CA 1
ATOM 5668 C C . LEU B 1 268 ? 9.43 -38.75 -18 1 98.25 268 LEU B C 1
ATOM 5670 O O . LEU B 1 268 ? 9.438 -39.906 -18.391 1 98.25 268 LEU B O 1
ATOM 5674 N N . ARG B 1 269 ? 10.492 -37.969 -18.031 1 97.56 269 ARG B N 1
ATOM 5675 C CA . ARG B 1 269 ? 11.781 -38.5 -18.484 1 97.56 269 ARG B CA 1
ATOM 5676 C C . ARG B 1 269 ? 12.273 -39.594 -17.562 1 97.56 269 ARG B C 1
ATOM 5678 O O . ARG B 1 269 ? 12.797 -40.625 -18.031 1 97.56 269 ARG B O 1
ATOM 5685 N N . LYS B 1 270 ? 12.117 -39.406 -16.297 1 95.94 270 LYS B N 1
ATOM 5686 C CA . LYS B 1 270 ? 12.5 -40.406 -15.32 1 95.94 270 LYS B CA 1
ATOM 5687 C C . LYS B 1 270 ? 11.719 -41.719 -15.539 1 95.94 270 LYS B C 1
ATOM 5689 O O . LYS B 1 270 ? 12.242 -42.781 -15.312 1 95.94 270 LYS B O 1
ATOM 5694 N N . MET B 1 271 ? 10.516 -41.531 -16.016 1 97.75 271 MET B N 1
ATOM 5695 C CA . MET B 1 271 ? 9.656 -42.688 -16.266 1 97.75 271 MET B CA 1
ATOM 5696 C C . MET B 1 271 ? 9.969 -43.312 -17.625 1 97.75 271 MET B C 1
ATOM 5698 O O . MET B 1 271 ? 9.336 -44.312 -18.031 1 97.75 271 MET B O 1
ATOM 5702 N N . GLY B 1 272 ? 10.836 -42.625 -18.344 1 96.62 272 GLY B N 1
ATOM 5703 C CA . GLY B 1 272 ? 11.352 -43.25 -19.547 1 96.62 272 GLY B CA 1
ATOM 5704 C C . GLY B 1 272 ? 10.859 -42.594 -20.828 1 96.62 272 GLY B C 1
ATOM 5705 O O . GLY B 1 272 ? 11.141 -43.062 -21.922 1 96.62 272 GLY B O 1
ATOM 5706 N N . ALA B 1 273 ? 10.219 -41.531 -20.734 1 98.12 273 ALA B N 1
ATOM 5707 C CA . ALA B 1 273 ? 9.68 -40.875 -21.922 1 98.12 273 ALA B CA 1
ATOM 5708 C C . ALA B 1 273 ? 10.734 -40 -22.594 1 98.12 273 ALA B C 1
ATOM 5710 O O . ALA B 1 273 ? 11.586 -39.406 -21.922 1 98.12 273 ALA B O 1
ATOM 5711 N N . GLU B 1 274 ? 10.75 -40 -23.875 1 98.31 274 GLU B N 1
ATOM 5712 C CA . GLU B 1 274 ? 11.469 -39 -24.688 1 98.31 274 GLU B CA 1
ATOM 5713 C C . GLU B 1 274 ? 10.547 -37.875 -25.094 1 98.31 274 GLU B C 1
ATOM 5715 O O . GLU B 1 274 ? 9.57 -38.094 -25.812 1 98.31 274 GLU B O 1
ATOM 5720 N N . LEU B 1 275 ? 10.867 -36.719 -24.672 1 98.56 275 LEU B N 1
ATOM 5721 C CA . LEU B 1 275 ? 10.023 -35.562 -25 1 98.56 275 LEU B CA 1
ATOM 5722 C C . LEU B 1 275 ? 10.484 -34.906 -26.281 1 98.56 275 LEU B C 1
ATOM 5724 O O . LEU B 1 275 ? 11.656 -34.531 -26.406 1 98.56 275 LEU B O 1
ATOM 5728 N N . VAL B 1 276 ? 9.609 -34.75 -27.25 1 98.69 276 VAL B N 1
ATOM 5729 C CA . VAL B 1 276 ? 9.898 -34.125 -28.547 1 98.69 276 VAL B CA 1
ATOM 5730 C C . VAL B 1 276 ? 9.078 -32.844 -28.703 1 98.69 276 VAL B C 1
ATOM 5732 O O . VAL B 1 276 ? 7.863 -32.906 -28.891 1 98.69 276 VAL B O 1
ATOM 5735 N N . HIS B 1 277 ? 9.742 -31.781 -28.734 1 98.25 277 HIS B N 1
ATOM 5736 C CA . HIS B 1 277 ? 9.062 -30.484 -28.797 1 98.25 277 HIS B CA 1
ATOM 5737 C C . HIS B 1 277 ? 8.711 -30.109 -30.234 1 98.25 277 HIS B C 1
ATOM 5739 O O . HIS B 1 277 ? 9.453 -30.453 -31.172 1 98.25 277 HIS B O 1
ATOM 5745 N N . PHE B 1 278 ? 7.605 -29.5 -30.453 1 98.38 278 PHE B N 1
ATOM 5746 C CA . PHE B 1 278 ? 7.172 -29 -31.75 1 98.38 278 PHE B CA 1
ATOM 5747 C C . PHE B 1 278 ? 6.336 -27.734 -31.578 1 98.38 278 PHE B C 1
ATOM 5749 O O . PHE B 1 278 ? 5.926 -27.391 -30.469 1 98.38 278 PHE B O 1
ATOM 5756 N N . SER B 1 279 ? 6.145 -27 -32.656 1 98.31 279 SER B N 1
ATOM 5757 C CA . SER B 1 279 ? 5.391 -25.75 -32.625 1 98.31 279 SER B CA 1
ATOM 5758 C C . SER B 1 279 ? 4.105 -25.859 -33.438 1 98.31 279 SER B C 1
ATOM 5760 O O . SER B 1 279 ? 4.152 -25.953 -34.656 1 98.31 279 SER B O 1
ATOM 5762 N N . PRO B 1 280 ? 2.969 -25.734 -32.781 1 98.25 280 PRO B N 1
ATOM 5763 C CA . PRO B 1 280 ? 1.712 -25.703 -33.531 1 98.25 280 PRO B CA 1
ATOM 5764 C C . PRO B 1 280 ? 1.589 -24.469 -34.406 1 98.25 280 PRO B C 1
ATOM 5766 O O . PRO B 1 280 ? 0.811 -24.453 -35.375 1 98.25 280 PRO B O 1
ATOM 5769 N N . ILE B 1 281 ? 2.352 -23.484 -34.062 1 97.12 281 ILE B N 1
ATOM 5770 C CA . ILE B 1 281 ? 2.287 -22.234 -34.812 1 97.12 281 ILE B CA 1
ATOM 5771 C C . ILE B 1 281 ? 3.15 -22.359 -36.062 1 97.12 281 ILE B C 1
ATOM 5773 O O . ILE B 1 281 ? 2.773 -21.875 -37.125 1 97.12 281 ILE B O 1
ATOM 5777 N N . ARG B 1 282 ? 4.266 -23.078 -36 1 97.31 282 ARG B N 1
ATOM 5778 C CA . ARG B 1 282 ? 5.27 -22.984 -37.062 1 97.31 282 ARG B CA 1
ATOM 5779 C C . ARG B 1 282 ? 5.391 -24.312 -37.812 1 97.31 282 ARG B C 1
ATOM 5781 O O . ARG B 1 282 ? 5.547 -24.312 -39.031 1 97.31 282 ARG B O 1
ATOM 5788 N N . ASP B 1 283 ? 5.355 -25.406 -37.094 1 98.19 283 ASP B N 1
ATOM 5789 C CA . ASP B 1 283 ? 5.574 -26.688 -37.75 1 98.19 283 ASP B CA 1
ATOM 5790 C C . ASP B 1 283 ? 4.344 -27.125 -38.531 1 98.19 283 ASP B C 1
ATOM 5792 O O . ASP B 1 283 ? 3.211 -26.938 -38.094 1 98.19 283 ASP B O 1
ATOM 5796 N N . LYS B 1 284 ? 4.59 -27.797 -39.625 1 97.44 284 LYS B N 1
ATOM 5797 C CA . LYS B 1 284 ? 3.484 -28.156 -40.5 1 97.44 284 LYS B CA 1
ATOM 5798 C C . LYS B 1 284 ? 3.012 -29.578 -40.25 1 97.44 284 LYS B C 1
ATOM 5800 O O . LYS B 1 284 ? 1.909 -29.969 -40.625 1 97.44 284 LYS B O 1
ATOM 5805 N N . LYS B 1 285 ? 3.908 -30.344 -39.594 1 97.75 285 LYS B N 1
ATOM 5806 C CA . LYS B 1 285 ? 3.582 -31.719 -39.25 1 97.75 285 LYS B CA 1
ATOM 5807 C C . LYS B 1 285 ? 4.023 -32.031 -37.812 1 97.75 285 LYS B C 1
ATOM 5809 O O . LYS B 1 285 ? 4.918 -31.391 -37.281 1 97.75 285 LYS B O 1
ATOM 5814 N N . LEU B 1 286 ? 3.328 -33.031 -37.312 1 98.31 286 LEU B N 1
ATOM 5815 C CA . LEU B 1 286 ? 3.814 -33.562 -36.031 1 98.31 286 LEU B CA 1
ATOM 5816 C C . LEU B 1 286 ? 5.133 -34.312 -36.25 1 98.31 286 LEU B C 1
ATOM 5818 O O . LEU B 1 286 ? 5.379 -34.875 -37.312 1 98.31 286 LEU B O 1
ATOM 5822 N N . PRO B 1 287 ? 5.965 -34.281 -35.219 1 98 287 PRO B N 1
ATOM 5823 C CA . PRO B 1 287 ? 7.164 -35.125 -35.344 1 98 287 PRO B CA 1
ATOM 5824 C C . PRO B 1 287 ? 6.836 -36.594 -35.594 1 98 287 PRO B C 1
ATOM 5826 O O . PRO B 1 287 ? 5.793 -37.062 -35.188 1 98 287 PRO B O 1
ATOM 5829 N N . VAL B 1 288 ? 7.762 -37.25 -36.219 1 96.12 288 VAL B N 1
ATOM 5830 C CA . VAL B 1 288 ? 7.527 -38.625 -36.656 1 96.12 288 VAL B CA 1
ATOM 5831 C C . VAL B 1 288 ? 7.602 -39.562 -35.438 1 96.12 288 VAL B C 1
ATOM 5833 O O . VAL B 1 288 ? 8.43 -39.375 -34.562 1 96.12 288 VAL B O 1
ATOM 5836 N N . GLY B 1 289 ? 6.684 -40.5 -35.438 1 96.12 289 GLY B N 1
ATOM 5837 C CA . GLY B 1 289 ? 6.781 -41.625 -34.5 1 96.12 289 GLY B CA 1
ATOM 5838 C C . GLY B 1 289 ? 6.352 -41.281 -33.094 1 96.12 289 GLY B C 1
ATOM 5839 O O . GLY B 1 289 ? 6.887 -41.844 -32.125 1 96.12 289 GLY B O 1
ATOM 5840 N N . LEU B 1 290 ? 5.449 -40.344 -33 1 98.06 290 LEU B N 1
ATOM 5841 C CA . LEU B 1 290 ? 4.984 -40 -31.656 1 98.06 290 LEU B CA 1
ATOM 5842 C C . LEU B 1 290 ? 4.055 -41.062 -31.109 1 98.06 290 LEU B C 1
ATOM 5844 O O . LEU B 1 290 ? 3.252 -41.625 -31.844 1 98.06 290 LEU B O 1
ATOM 5848 N N . ASP B 1 291 ? 4.176 -41.25 -29.781 1 98.31 291 ASP B N 1
ATOM 5849 C CA . ASP B 1 291 ? 3.342 -42.219 -29.094 1 98.31 291 ASP B CA 1
ATOM 5850 C C . ASP B 1 291 ? 2.303 -41.531 -28.203 1 98.31 291 ASP B C 1
ATOM 5852 O O . ASP B 1 291 ? 1.382 -42.156 -27.703 1 98.31 291 ASP B O 1
ATOM 5856 N N . GLY B 1 292 ? 2.412 -40.312 -28.047 1 98.62 292 GLY B N 1
ATOM 5857 C CA . GLY B 1 292 ? 1.506 -39.5 -27.25 1 98.62 292 GLY B CA 1
ATOM 5858 C C . GLY B 1 292 ? 1.71 -38 -27.453 1 98.62 292 GLY B C 1
ATOM 5859 O O . GLY B 1 292 ? 2.689 -37.594 -28.062 1 98.62 292 GLY B O 1
ATOM 5860 N N . LEU B 1 293 ? 0.754 -37.219 -26.953 1 98.75 293 LEU B N 1
ATOM 5861 C CA . LEU B 1 293 ? 0.792 -35.781 -27.172 1 98.75 293 LEU B CA 1
ATOM 5862 C C . LEU B 1 293 ? 0.457 -35.031 -25.875 1 98.75 293 LEU B C 1
ATOM 5864 O O . LEU B 1 293 ? -0.473 -35.375 -25.156 1 98.75 293 LEU B O 1
ATOM 5868 N N . LEU B 1 294 ? 1.29 -34.031 -25.594 1 98.81 294 LEU B N 1
ATOM 5869 C CA . LEU B 1 294 ? 1.022 -33.094 -24.5 1 98.81 294 LEU B CA 1
ATOM 5870 C C . LEU B 1 294 ? 0.776 -31.688 -25.031 1 98.81 294 LEU B C 1
ATOM 5872 O O . LEU B 1 294 ? 1.64 -31.109 -25.703 1 98.81 294 LEU B O 1
ATOM 5876 N N . LEU B 1 295 ? -0.395 -31.094 -24.734 1 98.69 295 LEU B N 1
ATOM 5877 C CA . LEU B 1 295 ? -0.763 -29.719 -25.078 1 98.69 295 LEU B CA 1
ATOM 5878 C C . LEU B 1 295 ? -1.034 -28.906 -23.812 1 98.69 295 LEU B C 1
ATOM 5880 O O . LEU B 1 295 ? -2.166 -28.875 -23.328 1 98.69 295 LEU B O 1
ATOM 5884 N N . TYR B 1 296 ? -0.051 -28.203 -23.359 1 97.81 296 TYR B N 1
ATOM 5885 C CA . TYR B 1 296 ? -0.18 -27.438 -22.125 1 97.81 296 TYR B CA 1
ATOM 5886 C C . TYR B 1 296 ? -0.828 -26.078 -22.406 1 97.81 296 TYR B C 1
ATOM 5888 O O . TYR B 1 296 ? -1.194 -25.781 -23.531 1 97.81 296 TYR B O 1
ATOM 5896 N N . GLY B 1 297 ? -1.029 -25.328 -21.312 1 95.69 297 GLY B N 1
ATOM 5897 C CA . GLY B 1 297 ? -1.604 -23.984 -21.438 1 95.69 297 GLY B CA 1
ATOM 5898 C C . GLY B 1 297 ? -0.629 -22.969 -21.984 1 95.69 297 GLY B C 1
ATOM 5899 O O . GLY B 1 297 ? 0.519 -23.297 -22.297 1 95.69 297 GLY B O 1
ATOM 5900 N N . GLY B 1 298 ? -1.078 -21.781 -22.094 1 93.44 298 GLY B N 1
ATOM 5901 C CA . GLY B 1 298 ? -0.362 -20.625 -22.625 1 93.44 298 GLY B CA 1
ATOM 5902 C C . GLY B 1 298 ? -1.28 -19.5 -23.062 1 93.44 298 GLY B C 1
ATOM 5903 O O . GLY B 1 298 ? -2.197 -19.125 -22.328 1 93.44 298 GLY B O 1
ATOM 5904 N N . TYR B 1 299 ? -0.867 -19.031 -24.344 1 90.94 299 TYR B N 1
ATOM 5905 C CA . TYR B 1 299 ? -1.636 -17.906 -24.859 1 90.94 299 TYR B CA 1
ATOM 5906 C C . TYR B 1 299 ? -2.113 -18.172 -26.281 1 90.94 299 TYR B C 1
ATOM 5908 O O . TYR B 1 299 ? -1.881 -17.359 -27.188 1 90.94 299 TYR B O 1
ATOM 5916 N N . PRO B 1 300 ? -2.811 -19.219 -26.406 1 95.62 300 PRO B N 1
ATOM 5917 C CA . PRO B 1 300 ? -3.291 -19.453 -27.766 1 95.62 300 PRO B CA 1
ATOM 5918 C C . PRO B 1 300 ? -4.219 -18.344 -28.266 1 95.62 300 PRO B C 1
ATOM 5920 O O . PRO B 1 300 ? -4.297 -18.094 -29.484 1 95.62 300 PRO B O 1
ATOM 5923 N N . GLU B 1 301 ? -4.859 -17.625 -27.344 1 94.38 301 GLU B N 1
ATOM 5924 C CA . GLU B 1 301 ? -5.789 -16.562 -27.719 1 94.38 301 GLU B CA 1
ATOM 5925 C C . GLU B 1 301 ? -5.055 -15.375 -28.312 1 94.38 301 GLU B C 1
ATOM 5927 O O . GLU B 1 301 ? -5.668 -14.539 -28.984 1 94.38 301 GLU B O 1
ATOM 5932 N N . LEU B 1 302 ? -3.832 -15.258 -28.062 1 91.31 302 LEU B N 1
ATOM 5933 C CA . LEU B 1 302 ? -3.021 -14.203 -28.656 1 91.31 302 LEU B CA 1
ATOM 5934 C C . LEU B 1 302 ? -2.51 -14.617 -30.031 1 91.31 302 LEU B C 1
ATOM 5936 O O . LEU B 1 302 ? -2.006 -13.781 -30.797 1 91.31 302 LEU B O 1
ATOM 5940 N N . ASN B 1 303 ? -2.678 -15.914 -30.375 1 93.88 303 ASN B N 1
ATOM 5941 C CA . ASN B 1 303 ? -2.129 -16.469 -31.609 1 93.88 303 ASN B CA 1
ATOM 5942 C C . ASN B 1 303 ? -3.211 -17.141 -32.469 1 93.88 303 ASN B C 1
ATOM 5944 O O . ASN B 1 303 ? -2.947 -18.125 -33.156 1 93.88 303 ASN B O 1
ATOM 5948 N N . GLY B 1 304 ? -4.406 -16.672 -32.281 1 96 304 GLY B N 1
ATOM 5949 C CA . GLY B 1 304 ? -5.539 -17.281 -32.938 1 96 304 GLY B CA 1
ATOM 5950 C C . GLY B 1 304 ? -5.371 -17.359 -34.438 1 96 304 GLY B C 1
ATOM 5951 O O . GLY B 1 304 ? -5.641 -18.406 -35.062 1 96 304 GLY B O 1
ATOM 5952 N N . LYS B 1 305 ? -4.945 -16.281 -35.062 1 97 305 LYS B N 1
ATOM 5953 C CA . LYS B 1 305 ? -4.777 -16.219 -36.5 1 97 305 LYS B CA 1
ATOM 5954 C C . LYS B 1 305 ? -3.705 -17.188 -37 1 97 305 LYS B C 1
ATOM 5956 O O . LYS B 1 305 ? -3.898 -17.891 -37.969 1 97 305 LYS B O 1
ATOM 5961 N N . GLU B 1 306 ? -2.57 -17.188 -36.312 1 97.06 306 GLU B N 1
ATOM 5962 C CA . GLU B 1 306 ? -1.46 -18.062 -36.688 1 97.06 306 GLU B CA 1
ATOM 5963 C C . GLU B 1 306 ? -1.844 -19.531 -36.531 1 97.06 306 GLU B C 1
ATOM 5965 O O . GLU B 1 306 ? -1.481 -20.359 -37.375 1 97.06 306 GLU B O 1
ATOM 5970 N N . LEU B 1 307 ? -2.568 -19.875 -35.531 1 98.31 307 LEU B N 1
ATOM 5971 C CA . LEU B 1 307 ? -3 -21.234 -35.312 1 98.31 307 LEU B CA 1
ATOM 5972 C C . LEU B 1 307 ? -3.994 -21.688 -36.375 1 98.31 307 LEU B C 1
ATOM 5974 O O . LEU B 1 307 ? -3.932 -22.828 -36.844 1 98.31 307 LEU B O 1
ATOM 5978 N N . GLU B 1 308 ? -4.953 -20.781 -36.688 1 98.56 308 GLU B N 1
ATOM 5979 C CA . GLU B 1 308 ? -5.918 -21.125 -37.75 1 98.56 308 GLU B CA 1
ATOM 5980 C C . GLU B 1 308 ? -5.23 -21.312 -39.094 1 98.56 308 GLU B C 1
ATOM 5982 O O . GLU B 1 308 ? -5.578 -22.234 -39.844 1 98.56 308 GLU B O 1
ATOM 5987 N N . LYS B 1 309 ? -4.32 -20.484 -39.375 1 98.25 309 LYS B N 1
ATOM 5988 C CA . LYS B 1 309 ? -3.637 -20.516 -40.688 1 98.25 309 LYS B CA 1
ATOM 5989 C C . LYS B 1 309 ? -2.877 -21.828 -40.875 1 98.25 309 LYS B C 1
ATOM 5991 O O . LYS B 1 309 ? -2.699 -22.281 -42 1 98.25 309 LYS B O 1
ATOM 5996 N N . ASN B 1 310 ? -2.408 -22.391 -39.75 1 98.44 310 ASN B N 1
ATOM 5997 C CA . ASN B 1 310 ? -1.667 -23.656 -39.844 1 98.44 310 ASN B CA 1
ATOM 5998 C C . ASN B 1 310 ? -2.604 -24.844 -39.938 1 98.44 310 ASN B C 1
ATOM 6000 O O . ASN B 1 310 ? -2.604 -25.719 -39.062 1 98.44 310 ASN B O 1
ATOM 6004 N N . THR B 1 311 ? -3.262 -24.969 -41.062 1 98.25 311 THR B N 1
ATOM 6005 C CA . THR B 1 311 ? -4.285 -25.969 -41.312 1 98.25 311 THR B CA 1
ATOM 6006 C C . THR B 1 311 ? -3.686 -27.375 -41.25 1 98.25 311 THR B C 1
ATOM 6008 O O . THR B 1 311 ? -4.309 -28.297 -40.75 1 98.25 311 THR B O 1
ATOM 6011 N N . SER B 1 312 ? -2.512 -27.484 -41.75 1 98.38 312 SER B N 1
ATOM 6012 C CA . SER B 1 312 ? -1.887 -28.812 -41.812 1 98.38 312 SER B CA 1
ATOM 6013 C C . SER B 1 312 ? -1.629 -29.359 -40.406 1 98.38 312 SER B C 1
ATOM 6015 O O . SER B 1 312 ? -1.877 -30.531 -40.125 1 98.38 312 SER B O 1
ATOM 6017 N N . MET B 1 313 ? -1.193 -28.562 -39.531 1 98.56 313 MET B N 1
ATOM 6018 C CA . MET B 1 313 ? -0.946 -29 -38.156 1 98.56 313 MET B CA 1
ATOM 6019 C C . MET B 1 313 ? -2.254 -29.344 -37.469 1 98.56 313 MET B C 1
ATOM 6021 O O . MET B 1 313 ? -2.34 -30.344 -36.75 1 98.56 313 MET B O 1
ATOM 6025 N N . ARG B 1 314 ? -3.252 -28.547 -37.625 1 98.56 314 ARG B N 1
ATOM 6026 C CA . ARG B 1 314 ? -4.555 -28.812 -37.031 1 98.56 314 ARG B CA 1
ATOM 6027 C C . ARG B 1 314 ? -5.105 -30.156 -37.469 1 98.56 314 ARG B C 1
ATOM 6029 O O . ARG B 1 314 ? -5.617 -30.938 -36.656 1 98.56 314 ARG B O 1
ATOM 6036 N N . GLU B 1 315 ? -4.938 -30.375 -38.719 1 98.06 315 GLU B N 1
ATOM 6037 C CA . GLU B 1 315 ? -5.426 -31.625 -39.281 1 98.06 315 GLU B CA 1
ATOM 6038 C C . GLU B 1 315 ? -4.621 -32.812 -38.781 1 98.06 315 GLU B C 1
ATOM 6040 O O . GLU B 1 315 ? -5.18 -33.875 -38.531 1 98.06 315 GLU B O 1
ATOM 6045 N N . GLU B 1 316 ? -3.328 -32.625 -38.656 1 97.62 316 GLU B N 1
ATOM 6046 C CA . GLU B 1 316 ? -2.455 -33.688 -38.156 1 97.62 316 GLU B CA 1
ATOM 6047 C C . GLU B 1 316 ? -2.84 -34.062 -36.719 1 97.62 316 GLU B C 1
ATOM 6049 O O . GLU B 1 316 ? -2.879 -35.25 -36.375 1 97.62 316 GLU B O 1
ATOM 6054 N N . ILE B 1 317 ? -3.109 -33.094 -35.938 1 98.5 317 ILE B N 1
ATOM 6055 C CA . ILE B 1 317 ? -3.471 -33.344 -34.531 1 98.5 317 ILE B CA 1
ATOM 6056 C C . ILE B 1 317 ? -4.836 -34.031 -34.469 1 98.5 317 ILE B C 1
ATOM 6058 O O . ILE B 1 317 ? -5.012 -35 -33.719 1 98.5 317 ILE B O 1
ATOM 6062 N N . GLN B 1 318 ? -5.75 -33.531 -35.219 1 98.31 318 GLN B N 1
ATOM 6063 C CA . GLN B 1 318 ? -7.074 -34.125 -35.281 1 98.31 318 GLN B CA 1
ATOM 6064 C C . GLN B 1 318 ? -6.996 -35.594 -35.688 1 98.31 318 GLN B C 1
ATOM 6066 O O . GLN B 1 318 ? -7.613 -36.469 -35.031 1 98.31 318 GLN B O 1
ATOM 6071 N N . LYS B 1 319 ? -6.266 -35.844 -36.688 1 97.69 319 LYS B N 1
ATOM 6072 C CA . LYS B 1 319 ? -6.113 -37.188 -37.188 1 97.69 319 LYS B CA 1
ATOM 6073 C C . LYS B 1 319 ? -5.43 -38.094 -36.156 1 97.69 319 LYS B C 1
ATOM 6075 O O . LYS B 1 319 ? -5.855 -39.219 -35.938 1 97.69 319 LYS B O 1
ATOM 6080 N N . ALA B 1 320 ? -4.391 -37.656 -35.594 1 97.88 320 ALA B N 1
ATOM 6081 C CA . ALA B 1 320 ? -3.641 -38.438 -34.594 1 97.88 320 ALA B CA 1
ATOM 6082 C C . ALA B 1 320 ? -4.52 -38.812 -33.406 1 97.88 320 ALA B C 1
ATOM 6084 O O . ALA B 1 320 ? -4.52 -39.969 -32.969 1 97.88 320 ALA B O 1
ATOM 6085 N N . LEU B 1 321 ? -5.273 -37.906 -32.938 1 98 321 LEU B N 1
ATOM 6086 C CA . LEU B 1 321 ? -6.09 -38.125 -31.766 1 98 321 LEU B CA 1
ATOM 6087 C C . LEU B 1 321 ? -7.301 -39 -32.094 1 98 321 LEU B C 1
ATOM 6089 O O . LEU B 1 321 ? -7.699 -39.844 -31.312 1 98 321 LEU B O 1
ATOM 6093 N N . SER B 1 322 ? -7.844 -38.75 -33.25 1 96 322 SER B N 1
ATOM 6094 C CA . SER B 1 322 ? -8.938 -39.594 -33.719 1 96 322 SER B CA 1
ATOM 6095 C C . SER B 1 322 ? -8.469 -41.031 -33.938 1 96 322 SER B C 1
ATOM 6097 O O . SER B 1 322 ? -9.25 -41.969 -33.812 1 96 322 SER B O 1
ATOM 6099 N N . GLY B 1 323 ? -7.215 -41.094 -34.281 1 95.69 323 GLY B N 1
ATOM 6100 C CA . GLY B 1 323 ? -6.617 -42.375 -34.5 1 95.69 323 GLY B CA 1
ATOM 6101 C C . GLY B 1 323 ? -6.242 -43.094 -33.219 1 95.69 323 GLY B C 1
ATOM 6102 O O . GLY B 1 323 ? -5.746 -44.219 -33.25 1 95.69 323 GLY B O 1
ATOM 6103 N N . GLY B 1 324 ? -6.434 -42.469 -32.094 1 96.75 324 GLY B N 1
ATOM 6104 C CA . GLY B 1 324 ? -6.277 -43.156 -30.828 1 96.75 324 GLY B CA 1
ATOM 6105 C C . GLY B 1 324 ? -5.02 -42.75 -30.078 1 96.75 324 GLY B C 1
ATOM 6106 O O . GLY B 1 324 ? -4.738 -43.281 -29 1 96.75 324 GLY B O 1
ATOM 6107 N N . MET B 1 325 ? -4.254 -41.875 -30.625 1 98.19 325 MET B N 1
ATOM 6108 C CA . MET B 1 325 ? -3.064 -41.438 -29.891 1 98.19 325 MET B CA 1
ATOM 6109 C C . MET B 1 325 ? -3.441 -40.781 -28.562 1 98.19 325 MET B C 1
ATOM 6111 O O . MET B 1 325 ? -4.309 -39.906 -28.531 1 98.19 325 MET B O 1
ATOM 6115 N N . PRO B 1 326 ? -2.832 -41.219 -27.422 1 98.69 326 PRO B N 1
ATOM 6116 C CA . PRO B 1 326 ? -3.137 -40.625 -26.141 1 98.69 326 PRO B CA 1
ATOM 6117 C C . PRO B 1 326 ? -2.744 -39.125 -26.078 1 98.69 326 PRO B C 1
ATOM 6119 O O . PRO B 1 326 ? -1.728 -38.75 -26.656 1 98.69 326 PRO B O 1
ATOM 6122 N N . CYS B 1 327 ? -3.557 -38.375 -25.328 1 98.81 327 CYS B N 1
ATOM 6123 C CA . CYS B 1 327 ? -3.32 -36.938 -25.266 1 98.81 327 CYS B CA 1
ATOM 6124 C C . CYS B 1 327 ? -3.736 -36.375 -23.922 1 98.81 327 CYS B C 1
ATOM 6126 O O . CYS B 1 327 ? -4.777 -36.75 -23.375 1 98.81 327 CYS B O 1
ATOM 6128 N N . MET B 1 328 ? -2.893 -35.562 -23.344 1 98.81 328 MET B N 1
ATOM 6129 C CA . MET B 1 328 ? -3.266 -34.688 -22.219 1 98.81 328 MET B CA 1
ATOM 6130 C C . MET B 1 328 ? -3.195 -33.219 -22.641 1 98.81 328 MET B C 1
ATOM 6132 O O . MET B 1 328 ? -2.186 -32.781 -23.188 1 98.81 328 MET B O 1
ATOM 6136 N N . ALA B 1 329 ? -4.266 -32.5 -22.406 1 98.81 329 ALA B N 1
ATOM 6137 C CA . ALA B 1 329 ? -4.355 -31.094 -22.781 1 98.81 329 ALA B CA 1
ATOM 6138 C C . ALA B 1 329 ? -4.891 -30.266 -21.625 1 98.81 329 ALA B C 1
ATOM 6140 O O . ALA B 1 329 ? -5.875 -30.641 -20.984 1 98.81 329 ALA B O 1
ATOM 6141 N N . GLU B 1 330 ? -4.199 -29.156 -21.391 1 98.5 330 GLU B N 1
ATOM 6142 C CA . GLU B 1 330 ? -4.551 -28.297 -20.25 1 98.5 330 GLU B CA 1
ATOM 6143 C C . GLU B 1 330 ? -4.816 -26.859 -20.703 1 98.5 330 GLU B C 1
ATOM 6145 O O . GLU B 1 330 ? -4.082 -26.328 -21.531 1 98.5 330 GLU B O 1
ATOM 6150 N N . CYS B 1 331 ? -5.832 -26.266 -20.156 1 97.81 331 CYS B N 1
ATOM 6151 C CA . CYS B 1 331 ? -6.156 -24.844 -20.328 1 97.81 331 CYS B CA 1
ATOM 6152 C C . CYS B 1 331 ? -6.035 -24.438 -21.781 1 97.81 331 CYS B C 1
ATOM 6154 O O . CYS B 1 331 ? -6.777 -24.922 -22.641 1 97.81 331 CYS B O 1
ATOM 6156 N N . GLY B 1 332 ? -4.98 -23.734 -22.188 1 97.5 332 GLY B N 1
ATOM 6157 C CA . GLY B 1 332 ? -4.816 -23.312 -23.562 1 97.5 332 GLY B CA 1
ATOM 6158 C C . GLY B 1 332 ? -4.793 -24.484 -24.531 1 97.5 332 GLY B C 1
ATOM 6159 O O . GLY B 1 332 ? -5.352 -24.391 -25.641 1 97.5 332 GLY B O 1
ATOM 6160 N N . GLY B 1 333 ? -4.133 -25.516 -24.188 1 98.69 333 GLY B N 1
ATOM 6161 C CA . GLY B 1 333 ? -4.137 -26.719 -25 1 98.69 333 GLY B CA 1
ATOM 6162 C C . GLY B 1 333 ? -5.52 -27.328 -25.156 1 98.69 333 GLY B C 1
ATOM 6163 O O . GLY B 1 333 ? -5.875 -27.797 -26.25 1 98.69 333 GLY B O 1
ATOM 6164 N N . PHE B 1 334 ? -6.258 -27.297 -24.094 1 98.69 334 PHE B N 1
ATOM 6165 C CA . PHE B 1 334 ? -7.648 -27.734 -24.109 1 98.69 334 PHE B CA 1
ATOM 6166 C C . PHE B 1 334 ? -8.484 -26.859 -25.031 1 98.69 334 PHE B C 1
ATOM 6168 O O . PHE B 1 334 ? -9.266 -27.359 -25.844 1 98.69 334 PHE B O 1
ATOM 6175 N N . MET B 1 335 ? -8.289 -25.641 -25 1 98.69 335 MET B N 1
ATOM 6176 C CA . MET B 1 335 ? -9 -24.703 -25.875 1 98.69 335 MET B CA 1
ATOM 6177 C C . MET B 1 335 ? -8.672 -24.969 -27.344 1 98.69 335 MET B C 1
ATOM 6179 O O . MET B 1 335 ? -9.555 -24.953 -28.203 1 98.69 335 MET B O 1
ATOM 6183 N N . TYR B 1 336 ? -7.453 -25.266 -27.625 1 98.75 336 TYR B N 1
ATOM 6184 C CA . TYR B 1 336 ? -6.961 -25.5 -28.969 1 98.75 336 TYR B CA 1
ATOM 6185 C C . TYR B 1 336 ? -7.617 -26.734 -29.578 1 98.75 336 TYR B C 1
ATOM 6187 O O . TYR B 1 336 ? -7.734 -26.844 -30.797 1 98.75 336 TYR B O 1
ATOM 6195 N N . LEU B 1 337 ? -8.094 -27.641 -28.766 1 98.75 337 LEU B N 1
ATOM 6196 C CA . LEU B 1 337 ? -8.688 -28.875 -29.234 1 98.75 337 LEU B CA 1
ATOM 6197 C C . LEU B 1 337 ? -10.141 -28.656 -29.656 1 98.75 337 LEU B C 1
ATOM 6199 O O . LEU B 1 337 ? -10.75 -29.531 -30.281 1 98.75 337 LEU B O 1
ATOM 6203 N N . HIS B 1 338 ? -10.695 -27.547 -29.344 1 98.75 338 HIS B N 1
ATOM 6204 C CA . HIS B 1 338 ? -12.078 -27.25 -29.703 1 98.75 338 HIS B CA 1
ATOM 6205 C C . HIS B 1 338 ? -12.219 -26.984 -31.188 1 98.75 338 HIS B C 1
ATOM 6207 O O . HIS B 1 338 ? -11.219 -26.891 -31.906 1 98.75 338 HIS B O 1
ATOM 6213 N N . GLU B 1 339 ? -13.484 -26.906 -31.641 1 98.56 339 GLU B N 1
ATOM 6214 C CA . GLU B 1 339 ? -13.773 -26.531 -33.031 1 98.56 339 GLU B CA 1
ATOM 6215 C C . GLU B 1 339 ? -13.336 -25.094 -33.312 1 98.56 339 GLU B C 1
ATOM 6217 O O . GLU B 1 339 ? -12.703 -24.828 -34.344 1 98.56 339 GLU B O 1
ATOM 6222 N N . GLU B 1 340 ? -13.672 -24.25 -32.375 1 98.62 340 GLU B N 1
ATOM 6223 C CA . GLU B 1 340 ? -13.32 -22.828 -32.5 1 98.62 340 GLU B CA 1
ATOM 6224 C C . GLU B 1 340 ? -12.922 -22.234 -31.156 1 98.62 340 GLU B C 1
ATOM 6226 O O . GLU B 1 340 ? -13.297 -22.75 -30.094 1 98.62 340 GLU B O 1
ATOM 6231 N N . MET B 1 341 ? -12.156 -21.203 -31.219 1 98.56 341 MET B N 1
ATOM 6232 C CA . MET B 1 341 ? -11.734 -20.453 -30.031 1 98.56 341 MET B CA 1
ATOM 6233 C C . MET B 1 341 ? -11.773 -18.953 -30.297 1 98.56 341 MET B C 1
ATOM 6235 O O . MET B 1 341 ? -11.359 -18.5 -31.375 1 98.56 341 MET B O 1
ATOM 6239 N N . GLU B 1 342 ? -12.32 -18.219 -29.375 1 98.12 342 GLU B N 1
ATOM 6240 C CA . GLU B 1 342 ? -12.273 -16.766 -29.453 1 98.12 342 GLU B CA 1
ATOM 6241 C C . GLU B 1 342 ? -10.875 -16.25 -29.141 1 98.12 342 GLU B C 1
ATOM 6243 O O . GLU B 1 342 ? -10.219 -16.703 -28.203 1 98.12 342 GLU B O 1
ATOM 6248 N N . ALA B 1 343 ? -10.453 -15.367 -29.953 1 95.56 343 ALA B N 1
ATOM 6249 C CA . ALA B 1 343 ? -9.148 -14.742 -29.719 1 95.56 343 ALA B CA 1
ATOM 6250 C C . ALA B 1 343 ? -9.305 -13.383 -29.062 1 95.56 343 ALA B C 1
ATOM 6252 O O . ALA B 1 343 ? -10.414 -12.961 -28.734 1 95.56 343 ALA B O 1
ATOM 6253 N N . MET B 1 344 ? -8.203 -12.711 -28.812 1 91.62 344 MET B N 1
ATOM 6254 C CA . MET B 1 344 ? -8.219 -11.445 -28.094 1 91.62 344 MET B CA 1
ATOM 6255 C C . MET B 1 344 ? -8.859 -10.344 -28.922 1 91.62 344 MET B C 1
ATOM 6257 O O . MET B 1 344 ? -9.32 -9.336 -28.391 1 91.62 344 MET B O 1
ATOM 6261 N N . ASP B 1 345 ? -8.898 -10.547 -30.25 1 92.25 345 ASP B N 1
ATOM 6262 C CA . ASP B 1 345 ? -9.539 -9.578 -31.125 1 92.25 345 ASP B CA 1
ATOM 6263 C C . ASP B 1 345 ? -11.047 -9.812 -31.203 1 92.25 345 ASP B C 1
ATOM 6265 O O . ASP B 1 345 ? -11.727 -9.234 -32.062 1 92.25 345 ASP B O 1
ATOM 6269 N N . LYS B 1 346 ? -11.555 -10.742 -30.422 1 94.56 346 LYS B N 1
ATOM 6270 C CA . LYS B 1 346 ? -12.977 -11.031 -30.234 1 94.56 346 LYS B CA 1
ATOM 6271 C C . LYS B 1 346 ? -13.539 -11.789 -31.438 1 94.56 346 LYS B C 1
ATOM 6273 O O . LYS B 1 346 ? -14.758 -11.883 -31.609 1 94.56 346 LYS B O 1
ATOM 6278 N N . LYS B 1 347 ? -12.641 -12.305 -32.219 1 97.69 347 LYS B N 1
ATOM 6279 C CA . LYS B 1 347 ? -13.055 -13.148 -33.344 1 97.69 347 LYS B CA 1
ATOM 6280 C C . LYS B 1 347 ? -12.828 -14.625 -33.031 1 97.69 347 LYS B C 1
ATOM 6282 O O . LYS B 1 347 ? -11.945 -14.977 -32.25 1 97.69 347 LYS B O 1
ATOM 6287 N N . PHE B 1 348 ? -13.688 -15.406 -33.625 1 98.31 348 PHE B N 1
ATOM 6288 C CA . PHE B 1 348 ? -13.516 -16.844 -33.469 1 98.31 348 PHE B CA 1
ATOM 6289 C C . PHE B 1 348 ? -12.648 -17.406 -34.594 1 98.31 348 PHE B C 1
ATOM 6291 O O . PHE B 1 348 ? -12.781 -16.984 -35.75 1 98.31 348 PHE B O 1
ATOM 6298 N N . TYR B 1 349 ? -11.734 -18.266 -34.281 1 98.75 349 TYR B N 1
ATOM 6299 C CA . TYR B 1 349 ? -10.844 -18.922 -35.25 1 98.75 349 TYR B CA 1
ATOM 6300 C C . TYR B 1 349 ? -11 -20.438 -35.156 1 98.75 349 TYR B C 1
ATOM 6302 O O . TYR B 1 349 ? -11.211 -21 -34.094 1 98.75 349 TYR B O 1
ATOM 6310 N N . HIS B 1 350 ? -10.883 -21.125 -36.312 1 98.56 350 HIS B N 1
ATOM 6311 C CA . HIS B 1 350 ? -10.93 -22.578 -36.344 1 98.56 350 HIS B CA 1
ATOM 6312 C C . HIS B 1 350 ? -9.703 -23.188 -35.656 1 98.56 350 HIS B C 1
ATOM 6314 O O . HIS B 1 350 ? -8.586 -22.719 -35.875 1 98.56 350 HIS B O 1
ATOM 6320 N N . MET B 1 351 ? -9.945 -24.141 -34.875 1 98.62 351 MET B N 1
ATOM 6321 C CA . MET B 1 351 ? -8.875 -24.859 -34.188 1 98.62 351 MET B CA 1
ATOM 6322 C C . MET B 1 351 ? -8.844 -26.328 -34.594 1 98.62 351 MET B C 1
ATOM 6324 O O . MET B 1 351 ? -9.289 -26.672 -35.688 1 98.62 351 MET B O 1
ATOM 6328 N N . ALA B 1 352 ? -8.352 -27.219 -33.75 1 98.31 352 ALA B N 1
ATOM 6329 C CA . ALA B 1 352 ? -8.078 -28.594 -34.156 1 98.31 352 ALA B CA 1
ATOM 6330 C C . ALA B 1 352 ? -9.375 -29.375 -34.375 1 98.31 352 ALA B C 1
ATOM 6332 O O . ALA B 1 352 ? -9.398 -30.391 -35.062 1 98.31 352 ALA B O 1
ATOM 6333 N N . GLY B 1 353 ? -10.445 -29 -33.656 1 98.25 353 GLY B N 1
ATOM 6334 C CA . GLY B 1 353 ? -11.758 -29.594 -33.875 1 98.25 353 GLY B CA 1
ATOM 6335 C C . GLY B 1 353 ? -11.883 -31 -33.344 1 98.25 353 GLY B C 1
ATOM 6336 O O . GLY B 1 353 ? -12.641 -31.812 -33.875 1 98.25 353 GLY B O 1
ATOM 6337 N N . VAL B 1 354 ? -11.164 -31.312 -32.406 1 98.19 354 VAL B N 1
ATOM 6338 C CA . VAL B 1 354 ? -11.219 -32.625 -31.766 1 98.19 354 VAL B CA 1
ATOM 6339 C C . VAL B 1 354 ? -12.414 -32.688 -30.812 1 98.19 354 VAL B C 1
ATOM 6341 O O . VAL B 1 354 ? -13.078 -33.719 -30.703 1 98.19 354 VAL B O 1
ATOM 6344 N N . LEU B 1 355 ? -12.656 -31.609 -30.078 1 98.19 355 LEU B N 1
ATOM 6345 C CA . LEU B 1 355 ? -13.758 -31.484 -29.141 1 98.19 355 LEU B CA 1
ATOM 6346 C C . LEU B 1 355 ? -14.859 -30.578 -29.688 1 98.19 355 LEU B C 1
ATOM 6348 O O . LEU B 1 355 ? -14.57 -29.516 -30.234 1 98.19 355 LEU B O 1
ATOM 6352 N N . PRO B 1 356 ? -16.031 -31.016 -29.547 1 98 356 PRO B N 1
ATOM 6353 C CA . PRO B 1 356 ? -17.125 -30.156 -30.016 1 98 356 PRO B CA 1
ATOM 6354 C C . PRO B 1 356 ? -17.281 -28.891 -29.172 1 98 356 PRO B C 1
ATOM 6356 O O . PRO B 1 356 ? -17.047 -28.906 -27.969 1 98 356 PRO B O 1
ATOM 6359 N N . GLY B 1 357 ? -17.641 -27.859 -29.906 1 97.94 357 GLY B N 1
ATOM 6360 C CA . GLY B 1 357 ? -17.969 -26.625 -29.219 1 97.94 357 GLY B CA 1
ATOM 6361 C C . GLY B 1 357 ? -16.922 -25.547 -29.375 1 97.94 357 GLY B C 1
ATOM 6362 O O . GLY B 1 357 ? -15.969 -25.703 -30.156 1 97.94 357 GLY B O 1
ATOM 6363 N N . ARG B 1 358 ? -17.203 -24.344 -28.672 1 97.69 358 ARG B N 1
ATOM 6364 C CA . ARG B 1 358 ? -16.344 -23.172 -28.781 1 97.69 358 ARG B CA 1
ATOM 6365 C C . ARG B 1 358 ? -15.773 -22.781 -27.422 1 97.69 358 ARG B C 1
ATOM 6367 O O . ARG B 1 358 ? -16.438 -22.938 -26.391 1 97.69 358 ARG B O 1
ATOM 6374 N N . ALA B 1 359 ? -14.562 -22.422 -27.438 1 98.62 359 ALA B N 1
ATOM 6375 C CA . ALA B 1 359 ? -13.984 -21.734 -26.281 1 98.62 359 ALA B CA 1
ATOM 6376 C C . ALA B 1 359 ? -14.109 -20.219 -26.422 1 98.62 359 ALA B C 1
ATOM 6378 O O . ALA B 1 359 ? -13.883 -19.672 -27.516 1 98.62 359 ALA B O 1
ATOM 6379 N N . TYR B 1 360 ? -14.469 -19.5 -25.312 1 98.06 360 TYR B N 1
ATOM 6380 C CA . TYR B 1 360 ? -14.781 -18.078 -25.438 1 98.06 360 TYR B CA 1
ATOM 6381 C C . TYR B 1 360 ? -14.289 -17.297 -24.219 1 98.06 360 TYR B C 1
ATOM 6383 O O . TYR B 1 360 ? -14.102 -17.875 -23.141 1 98.06 360 TYR B O 1
ATOM 6391 N N . ARG B 1 361 ? -14.094 -16.047 -24.422 1 96 361 ARG B N 1
ATOM 6392 C CA . ARG B 1 361 ? -13.594 -15.188 -23.359 1 96 361 ARG B CA 1
ATOM 6393 C C . ARG B 1 361 ? -14.727 -14.719 -22.453 1 96 361 ARG B C 1
ATOM 6395 O O . ARG B 1 361 ? -15.828 -14.422 -22.922 1 96 361 ARG B O 1
ATOM 6402 N N . THR B 1 362 ? -14.438 -14.672 -21.188 1 94.5 362 THR B N 1
ATOM 6403 C CA . THR B 1 362 ? -15.359 -14.117 -20.203 1 94.5 362 THR B CA 1
ATOM 6404 C C . THR B 1 362 ? -14.766 -12.875 -19.562 1 94.5 362 THR B C 1
ATOM 6406 O O . THR B 1 362 ? -13.562 -12.641 -19.641 1 94.5 362 THR B O 1
ATOM 6409 N N . PRO B 1 363 ? -15.531 -12 -18.969 1 87.94 363 PRO B N 1
ATOM 6410 C CA . PRO B 1 363 ? -15.055 -10.734 -18.406 1 87.94 363 PRO B CA 1
ATOM 6411 C C . PRO B 1 363 ? -14.312 -10.906 -17.078 1 87.94 363 PRO B C 1
ATOM 6413 O O . PRO B 1 363 ? -13.617 -10 -16.641 1 87.94 363 PRO B O 1
ATOM 6416 N N . ARG B 1 364 ? -14.492 -12.031 -16.484 1 86.12 364 ARG B N 1
ATOM 6417 C CA . ARG B 1 364 ? -13.883 -12.258 -15.172 1 86.12 364 ARG B CA 1
ATOM 6418 C C . ARG B 1 364 ? -13.172 -13.609 -15.117 1 86.12 364 ARG B C 1
ATOM 6420 O O . ARG B 1 364 ? -13.367 -14.453 -16 1 86.12 364 ARG B O 1
ATOM 6427 N N . LEU B 1 365 ? -12.297 -13.797 -14.102 1 86.62 365 LEU B N 1
ATOM 6428 C CA . LEU B 1 365 ? -11.656 -15.078 -13.867 1 86.62 365 LEU B CA 1
ATOM 6429 C C . LEU B 1 365 ? -12.688 -16.141 -13.5 1 86.62 365 LEU B C 1
ATOM 6431 O O . LEU B 1 365 ? -13.578 -15.898 -12.688 1 86.62 365 LEU B O 1
ATOM 6435 N N . ASN B 1 366 ? -12.508 -17.312 -14.094 1 84.5 366 ASN B N 1
ATOM 6436 C CA . ASN B 1 366 ? -13.406 -18.422 -13.836 1 84.5 366 ASN B CA 1
ATOM 6437 C C . ASN B 1 366 ? -12.727 -19.516 -13.008 1 84.5 366 ASN B C 1
ATOM 6439 O O . ASN B 1 366 ? -11.586 -19.891 -13.289 1 84.5 366 ASN B O 1
ATOM 6443 N N . ARG B 1 367 ? -13.438 -20 -12.031 1 91.56 367 ARG B N 1
ATOM 6444 C CA . ARG B 1 367 ? -12.984 -21.172 -11.273 1 91.56 367 ARG B CA 1
ATOM 6445 C C . ARG B 1 367 ? -11.523 -21.031 -10.875 1 91.56 367 ARG B C 1
ATOM 6447 O O . ARG B 1 367 ? -10.719 -21.938 -11.102 1 91.56 367 ARG B O 1
ATOM 6454 N N . PHE B 1 368 ? -11.219 -20.031 -10.258 1 89.69 368 PHE B N 1
ATOM 6455 C CA . PHE B 1 368 ? -9.844 -19.641 -9.992 1 89.69 368 PHE B CA 1
ATOM 6456 C C . PHE B 1 368 ? -9.344 -20.25 -8.68 1 89.69 368 PHE B C 1
ATOM 6458 O O . PHE B 1 368 ? -10.055 -20.219 -7.676 1 89.69 368 PHE B O 1
ATOM 6465 N N . GLY B 1 369 ? -8.078 -20.797 -8.836 1 93.38 369 GLY B N 1
ATOM 6466 C CA . GLY B 1 369 ? -7.418 -21.234 -7.617 1 93.38 369 GLY B CA 1
ATOM 6467 C C . GLY B 1 369 ? -7.164 -22.734 -7.574 1 93.38 369 GLY B C 1
ATOM 6468 O O . GLY B 1 369 ? -7.277 -23.406 -8.594 1 93.38 369 GLY B O 1
ATOM 6469 N N . TYR B 1 370 ? -6.773 -23.172 -6.359 1 96.81 370 TYR B N 1
ATOM 6470 C CA . TYR B 1 370 ? -6.48 -24.594 -6.145 1 96.81 370 TYR B CA 1
ATOM 6471 C C . TYR B 1 370 ? -7.758 -25.422 -6.16 1 96.81 370 TYR B C 1
ATOM 6473 O O . TYR B 1 370 ? -8.805 -24.969 -5.707 1 96.81 370 TYR B O 1
ATOM 6481 N N . VAL B 1 371 ? -7.684 -26.625 -6.68 1 97.88 371 VAL B N 1
ATOM 6482 C CA . VAL B 1 371 ? -8.789 -27.594 -6.664 1 97.88 371 VAL B CA 1
ATOM 6483 C C . VAL B 1 371 ? -8.242 -29 -6.449 1 97.88 371 VAL B C 1
ATOM 6485 O O . VAL B 1 371 ? -7.051 -29.25 -6.645 1 97.88 371 VAL B O 1
ATOM 6488 N N . THR B 1 372 ? -9.062 -29.812 -6 1 98.19 372 THR B N 1
ATOM 6489 C CA . THR B 1 372 ? -8.812 -31.25 -5.992 1 98.19 372 THR B CA 1
ATOM 6490 C C . THR B 1 372 ? -9.719 -31.969 -6.992 1 98.19 372 THR B C 1
ATOM 6492 O O . THR B 1 372 ? -10.938 -31.812 -6.945 1 98.19 372 THR B O 1
ATOM 6495 N N . LEU B 1 373 ? -9.141 -32.719 -7.887 1 98.44 373 LEU B N 1
ATOM 6496 C CA . LEU B 1 373 ? -9.891 -33.438 -8.906 1 98.44 373 LEU B CA 1
ATOM 6497 C C . LEU B 1 373 ? -10.25 -34.844 -8.43 1 98.44 373 LEU B C 1
ATOM 6499 O O . LEU B 1 373 ? -9.375 -35.594 -7.973 1 98.44 373 LEU B O 1
ATOM 6503 N N . ILE B 1 374 ? -11.484 -35.156 -8.555 1 97.31 374 ILE B N 1
ATOM 6504 C CA . ILE B 1 374 ? -12.008 -36.469 -8.203 1 97.31 374 ILE B CA 1
ATOM 6505 C C . ILE B 1 374 ? -12.625 -37.125 -9.438 1 97.31 374 ILE B C 1
ATOM 6507 O O . ILE B 1 374 ? -13.516 -36.562 -10.07 1 97.31 374 ILE B O 1
ATOM 6511 N N . GLN B 1 375 ? -12.219 -38.281 -9.656 1 96.75 375 GLN B N 1
ATOM 6512 C CA . GLN B 1 375 ? -12.586 -39 -10.867 1 96.75 375 GLN B CA 1
ATOM 6513 C C . GLN B 1 375 ? -14.031 -39.469 -10.805 1 96.75 375 GLN B C 1
ATOM 6515 O O . GLN B 1 375 ? -14.469 -40.031 -9.789 1 96.75 375 GLN B O 1
ATOM 6520 N N . ASN B 1 376 ? -14.773 -39.281 -11.969 1 97 376 ASN B N 1
ATOM 6521 C CA . ASN B 1 376 ? -16.156 -39.75 -12.039 1 97 376 ASN B CA 1
ATOM 6522 C C . ASN B 1 376 ? -16.266 -41.094 -12.734 1 97 376 ASN B C 1
ATOM 6524 O O . ASN B 1 376 ? -17.219 -41.844 -12.5 1 97 376 ASN B O 1
ATOM 6528 N N . HIS B 1 377 ? -15.438 -41.344 -13.68 1 95.19 377 HIS B N 1
ATOM 6529 C CA . HIS B 1 377 ? -15.391 -42.594 -14.422 1 95.19 377 HIS B CA 1
ATOM 6530 C C . HIS B 1 377 ? -13.969 -42.906 -14.867 1 95.19 377 HIS B C 1
ATOM 6532 O O . HIS B 1 377 ? -13.031 -42.188 -14.547 1 95.19 377 HIS B O 1
ATOM 6538 N N . SER B 1 378 ? -13.852 -44.031 -15.523 1 96.44 378 SER B N 1
ATOM 6539 C CA . SER B 1 378 ? -12.523 -44.469 -15.93 1 96.44 378 SER B CA 1
ATOM 6540 C C . SER B 1 378 ? -11.883 -43.5 -16.922 1 96.44 378 SER B C 1
ATOM 6542 O O . SER B 1 378 ? -12.531 -43.062 -17.859 1 96.44 378 SER B O 1
ATOM 6544 N N . VAL B 1 379 ? -10.695 -43.156 -16.719 1 97.25 379 VAL B N 1
ATOM 6545 C CA . VAL B 1 379 ? -9.898 -42.25 -17.547 1 97.25 379 VAL B CA 1
ATOM 6546 C C . VAL B 1 379 ? -8.477 -42.781 -17.688 1 97.25 379 VAL B C 1
ATOM 6548 O O . VAL B 1 379 ? -7.902 -43.312 -16.734 1 97.25 379 VAL B O 1
ATOM 6551 N N . LEU B 1 380 ? -7.969 -42.75 -18.891 1 97.62 380 LEU B N 1
ATOM 6552 C CA . LEU B 1 380 ? -6.629 -43.25 -19.188 1 97.62 380 LEU B CA 1
ATOM 6553 C C . LEU B 1 380 ? -6.48 -44.688 -18.734 1 97.62 380 LEU B C 1
ATOM 6555 O O . LEU B 1 380 ? -5.5 -45.062 -18.078 1 97.62 380 LEU B O 1
ATOM 6559 N N . GLY B 1 381 ? -7.488 -45.406 -18.922 1 95.69 381 GLY B N 1
ATOM 6560 C CA . GLY B 1 381 ? -7.469 -46.844 -18.656 1 95.69 381 GLY B CA 1
ATOM 6561 C C . GLY B 1 381 ? -7.516 -47.156 -17.172 1 95.69 381 GLY B C 1
ATOM 6562 O O . GLY B 1 381 ? -7.352 -48.344 -16.781 1 95.69 381 GLY B O 1
ATOM 6563 N N . CYS B 1 382 ? -7.723 -46.188 -16.344 1 96.38 382 CYS B N 1
ATOM 6564 C CA . CYS B 1 382 ? -7.73 -46.406 -14.898 1 96.38 382 CYS B CA 1
ATOM 6565 C C . CYS B 1 382 ? -9.109 -46.125 -14.312 1 96.38 382 CYS B C 1
ATOM 6567 O O . CYS B 1 382 ? -9.695 -45.062 -14.562 1 96.38 382 CYS B O 1
ATOM 6569 N N . GLU B 1 383 ? -9.531 -47.031 -13.516 1 94.44 383 GLU B N 1
ATOM 6570 C CA . GLU B 1 383 ? -10.812 -46.875 -12.828 1 94.44 383 GLU B CA 1
ATOM 6571 C C . GLU B 1 383 ? -10.727 -45.781 -11.766 1 94.44 383 GLU B C 1
ATOM 6573 O O . GLU B 1 383 ? -11.695 -45.062 -11.523 1 94.44 383 GLU B O 1
ATOM 6578 N N . THR B 1 384 ? -9.523 -45.719 -11.203 1 94.75 384 THR B N 1
ATOM 6579 C CA . THR B 1 384 ? -9.305 -44.656 -10.219 1 94.75 384 THR B CA 1
ATOM 6580 C C . THR B 1 384 ? -7.867 -44.156 -10.273 1 94.75 384 THR B C 1
ATOM 6582 O O . THR B 1 384 ? -6.93 -44.969 -10.297 1 94.75 384 THR B O 1
ATOM 6585 N N . LEU B 1 385 ? -7.734 -42.906 -10.32 1 96.44 385 LEU B N 1
ATOM 6586 C CA . LEU B 1 385 ? -6.43 -42.25 -10.281 1 96.44 385 LEU B CA 1
ATOM 6587 C C . LEU B 1 385 ? -6.176 -41.625 -8.914 1 96.44 385 LEU B C 1
ATOM 6589 O O . LEU B 1 385 ? -5.086 -41.125 -8.648 1 96.44 385 LEU B O 1
ATOM 6593 N N . GLY B 1 386 ? -7.195 -41.719 -7.988 1 95.69 386 GLY B N 1
ATOM 6594 C CA . GLY B 1 386 ? -7.102 -41.031 -6.711 1 95.69 386 GLY B CA 1
ATOM 6595 C C . GLY B 1 386 ? -7.348 -39.531 -6.816 1 95.69 386 GLY B C 1
ATOM 6596 O O . GLY B 1 386 ? -7.68 -39.031 -7.895 1 95.69 386 GLY B O 1
ATOM 6597 N N . GLU B 1 387 ? -7.121 -38.812 -5.707 1 97.25 387 GLU B N 1
ATOM 6598 C CA . GLU B 1 387 ? -7.285 -37.375 -5.695 1 97.25 387 GLU B CA 1
ATOM 6599 C C . GLU B 1 387 ? -6.102 -36.688 -6.359 1 97.25 387 GLU B C 1
ATOM 6601 O O . GLU B 1 387 ? -4.949 -37.031 -6.121 1 97.25 387 GLU B O 1
ATOM 6606 N N . ILE B 1 388 ? -6.395 -35.75 -7.199 1 98.25 388 ILE B N 1
ATOM 6607 C CA . ILE B 1 388 ? -5.359 -35.062 -7.949 1 98.25 388 ILE B CA 1
ATOM 6608 C C . ILE B 1 388 ? -5.383 -33.562 -7.594 1 98.25 388 ILE B C 1
ATOM 6610 O O . ILE B 1 388 ? -6.301 -32.844 -7.984 1 98.25 388 ILE B O 1
ATOM 6614 N N . PRO B 1 389 ? -4.355 -33.094 -6.859 1 98.31 389 PRO B N 1
ATOM 6615 C CA . PRO B 1 389 ? -4.277 -31.625 -6.672 1 98.31 389 PRO B CA 1
ATOM 6616 C C . PRO B 1 389 ? -3.996 -30.875 -7.973 1 98.31 389 PRO B C 1
ATOM 6618 O O . PRO B 1 389 ? -3.17 -31.328 -8.781 1 98.31 389 PRO B O 1
ATOM 6621 N N . ALA B 1 390 ? -4.695 -29.781 -8.211 1 98.31 390 ALA B N 1
ATOM 6622 C CA . ALA B 1 390 ? -4.59 -28.984 -9.438 1 98.31 390 ALA B CA 1
ATOM 6623 C C . ALA B 1 390 ? -4.934 -27.531 -9.172 1 98.31 390 ALA B C 1
ATOM 6625 O O . ALA B 1 390 ? -5.086 -27.109 -8.023 1 98.31 390 ALA B O 1
ATOM 6626 N N . HIS B 1 391 ? -4.828 -26.703 -10.188 1 97.19 391 HIS B N 1
ATOM 6627 C CA . HIS B 1 391 ? -5.277 -25.328 -10.086 1 97.19 391 HIS B CA 1
ATOM 6628 C C . HIS B 1 391 ? -5.816 -24.828 -11.422 1 97.19 391 HIS B C 1
ATOM 6630 O O . HIS B 1 391 ? -5.523 -25.391 -12.469 1 97.19 391 HIS B O 1
ATOM 6636 N N . GLU B 1 392 ? -6.656 -23.781 -11.32 1 96.12 392 GLU B N 1
ATOM 6637 C CA . GLU B 1 392 ? -7.199 -23.125 -12.508 1 96.12 392 GLU B CA 1
ATOM 6638 C C . GLU B 1 392 ? -6.969 -21.625 -12.461 1 96.12 392 GLU B C 1
ATOM 6640 O O . GLU B 1 392 ? -6.996 -21.016 -11.391 1 96.12 392 GLU B O 1
ATOM 6645 N N . PHE B 1 393 ? -6.664 -21.094 -13.539 1 91.81 393 PHE B N 1
ATOM 6646 C CA . PHE B 1 393 ? -6.492 -19.672 -13.727 1 91.81 393 PHE B CA 1
ATOM 6647 C C . PHE B 1 393 ? -6.734 -19.281 -15.188 1 91.81 393 PHE B C 1
ATOM 6649 O O . PHE B 1 393 ? -5.797 -19.25 -15.984 1 91.81 393 PHE B O 1
ATOM 6656 N N . HIS B 1 394 ? -7.934 -18.906 -15.484 1 91.56 394 HIS B N 1
ATOM 6657 C CA . HIS B 1 394 ? -8.266 -18.609 -16.875 1 91.56 394 HIS B CA 1
ATOM 6658 C C . HIS B 1 394 ? -9.453 -17.656 -16.969 1 91.56 394 HIS B C 1
ATOM 6660 O O . HIS B 1 394 ? -10.375 -17.719 -16.156 1 91.56 394 HIS B O 1
ATOM 6666 N N . TYR B 1 395 ? -9.398 -16.844 -17.984 1 93.19 395 TYR B N 1
ATOM 6667 C CA . TYR B 1 395 ? -10.484 -15.922 -18.312 1 93.19 395 TYR B CA 1
ATOM 6668 C C . TYR B 1 395 ? -11.406 -16.516 -19.359 1 93.19 395 TYR B C 1
ATOM 6670 O O . TYR B 1 395 ? -12.492 -16 -19.609 1 93.19 395 TYR B O 1
ATOM 6678 N N . PHE B 1 396 ? -10.984 -17.594 -19.938 1 95.56 396 PHE B N 1
ATOM 6679 C CA . PHE B 1 396 ? -11.766 -18.25 -20.969 1 95.56 396 PHE B CA 1
ATOM 6680 C C . PHE B 1 396 ? -12.586 -19.391 -20.391 1 95.56 396 PHE B C 1
ATOM 6682 O O . PHE B 1 396 ? -12.242 -19.953 -19.344 1 95.56 396 PHE B O 1
ATOM 6689 N N . ASP B 1 397 ? -13.664 -19.672 -21.094 1 97.75 397 ASP B N 1
ATOM 6690 C CA . ASP B 1 397 ? -14.508 -20.828 -20.766 1 97.75 397 ASP B CA 1
ATOM 6691 C C . ASP B 1 397 ? -14.852 -21.625 -22.016 1 97.75 397 ASP B C 1
ATOM 6693 O O . ASP B 1 397 ? -14.43 -21.281 -23.125 1 97.75 397 ASP B O 1
ATOM 6697 N N . SER B 1 398 ? -15.438 -22.766 -21.781 1 98.19 398 SER B N 1
ATOM 6698 C CA . SER B 1 398 ? -15.773 -23.688 -22.859 1 98.19 398 SER B CA 1
ATOM 6699 C C . SER B 1 398 ? -17.266 -24.047 -22.828 1 98.19 398 SER B C 1
ATOM 6701 O O . SER B 1 398 ? -17.844 -24.188 -21.766 1 98.19 398 SER B O 1
ATOM 6703 N N . GLU B 1 399 ? -17.812 -24.203 -24.031 1 98.06 399 GLU B N 1
ATOM 6704 C CA . GLU B 1 399 ? -19.172 -24.719 -24.156 1 98.06 399 GLU B CA 1
ATOM 6705 C C . GLU B 1 399 ? -19.25 -26.203 -23.812 1 98.06 399 GLU B C 1
ATOM 6707 O O . GLU B 1 399 ? -20.344 -26.75 -23.625 1 98.06 399 GLU B O 1
ATOM 6712 N N . ASN B 1 400 ? -18.094 -26.797 -23.656 1 98.12 400 ASN B N 1
ATOM 6713 C CA . ASN B 1 400 ? -18 -28.219 -23.422 1 98.12 400 ASN B CA 1
ATOM 6714 C C . ASN B 1 400 ? -16.812 -28.562 -22.5 1 98.12 400 ASN B C 1
ATOM 6716 O O . ASN B 1 400 ? -15.805 -29.094 -22.969 1 98.12 400 ASN B O 1
ATOM 6720 N N . CYS B 1 401 ? -17 -28.453 -21.25 1 97.88 401 CYS B N 1
ATOM 6721 C CA . CYS B 1 401 ? -15.914 -28.531 -20.281 1 97.88 401 CYS B CA 1
ATOM 6722 C C . CYS B 1 401 ? -15.609 -29.984 -19.906 1 97.88 401 CYS B C 1
ATOM 6724 O O . CYS B 1 401 ? -14.578 -30.266 -19.297 1 97.88 401 CYS B O 1
ATOM 6726 N N . GLY B 1 402 ? -16.406 -30.891 -20.328 1 97.69 402 GLY B N 1
ATOM 6727 C CA . GLY B 1 402 ? -16.234 -32.281 -19.938 1 97.69 402 GLY B CA 1
ATOM 6728 C C . GLY B 1 402 ? -16.797 -32.594 -18.562 1 97.69 402 GLY B C 1
ATOM 6729 O O . GLY B 1 402 ? -17.203 -31.672 -17.828 1 97.69 402 GLY B O 1
ATOM 6730 N N . LYS B 1 403 ? -16.844 -33.906 -18.203 1 97.94 403 LYS B N 1
ATOM 6731 C CA . LYS B 1 403 ? -17.469 -34.312 -16.953 1 97.94 403 LYS B CA 1
ATOM 6732 C C . LYS B 1 403 ? -16.75 -35.531 -16.344 1 97.94 403 LYS B C 1
ATOM 6734 O O . LYS B 1 403 ? -17.281 -36.188 -15.461 1 97.94 403 LYS B O 1
ATOM 6739 N N . ALA B 1 404 ? -15.602 -35.719 -16.781 1 98.31 404 ALA B N 1
ATOM 6740 C CA . ALA B 1 404 ? -14.898 -36.906 -16.344 1 98.31 404 ALA B CA 1
ATOM 6741 C C . ALA B 1 404 ? -14.406 -36.75 -14.906 1 98.31 404 ALA B C 1
ATOM 6743 O O . ALA B 1 404 ? -14.133 -37.75 -14.227 1 98.31 404 ALA B O 1
ATOM 6744 N N . PHE B 1 405 ? -14.289 -35.562 -14.438 1 98.25 405 PHE B N 1
ATOM 6745 C CA . PHE B 1 405 ? -13.852 -35.25 -13.078 1 98.25 405 PHE B CA 1
ATOM 6746 C C . PHE B 1 405 ? -14.758 -34.219 -12.43 1 98.25 405 PHE B C 1
ATOM 6748 O O . PHE B 1 405 ? -15.43 -33.469 -13.125 1 98.25 405 PHE B O 1
ATOM 6755 N N . HIS B 1 406 ? -14.719 -34.312 -11.156 1 96.88 406 HIS B N 1
ATOM 6756 C CA . HIS B 1 406 ? -15.25 -33.219 -10.359 1 96.88 406 HIS B CA 1
ATOM 6757 C C . HIS B 1 406 ? -14.133 -32.469 -9.656 1 96.88 406 HIS B C 1
ATOM 6759 O O . HIS B 1 406 ? -13.266 -33.094 -9.016 1 96.88 406 HIS B O 1
ATOM 6765 N N . ALA B 1 407 ? -14.117 -31.141 -9.867 1 97.94 407 ALA B N 1
ATOM 6766 C CA . ALA B 1 407 ? -13.148 -30.281 -9.195 1 97.94 407 ALA B CA 1
ATOM 6767 C C . ALA B 1 407 ? -13.727 -29.703 -7.91 1 97.94 407 ALA B C 1
ATOM 6769 O O . ALA B 1 407 ? -14.766 -29.031 -7.938 1 97.94 407 ALA B O 1
ATOM 6770 N N . ALA B 1 408 ? -13.062 -29.938 -6.797 1 97.62 408 ALA B N 1
ATOM 6771 C CA . ALA B 1 408 ? -13.508 -29.438 -5.5 1 97.62 408 ALA B CA 1
ATOM 6772 C C . ALA B 1 408 ? -12.578 -28.328 -4.996 1 97.62 408 ALA B C 1
ATOM 6774 O O . ALA B 1 408 ? -11.367 -28.531 -4.883 1 97.62 408 ALA B O 1
ATOM 6775 N N . LYS B 1 409 ? -13.18 -27.188 -4.719 1 95.06 409 LYS B N 1
ATOM 6776 C CA . LYS B 1 409 ? -12.406 -26.094 -4.145 1 95.06 409 LYS B CA 1
ATOM 6777 C C . LYS B 1 409 ? -12.094 -26.344 -2.676 1 95.06 409 LYS B C 1
ATOM 6779 O O . LYS B 1 409 ? -12.977 -26.75 -1.909 1 95.06 409 LYS B O 1
ATOM 6784 N N . PRO B 1 410 ? -10.82 -26.109 -2.316 1 93 410 PRO B N 1
ATOM 6785 C CA . PRO B 1 410 ? -10.484 -26.344 -0.91 1 93 410 PRO B CA 1
ATOM 6786 C C . PRO B 1 410 ? -11.172 -25.344 0.031 1 93 410 PRO B C 1
ATOM 6788 O O . PRO B 1 410 ? -11.32 -24.172 -0.309 1 93 410 PRO B O 1
ATOM 6791 N N . GLU B 1 411 ? -11.578 -25.859 1.221 1 88.88 411 GLU B N 1
ATOM 6792 C CA . GLU B 1 411 ? -12.188 -25.047 2.27 1 88.88 411 GLU B CA 1
ATOM 6793 C C . GLU B 1 411 ? -13.469 -24.375 1.776 1 88.88 411 GLU B C 1
ATOM 6795 O O . GLU B 1 411 ? -13.727 -23.219 2.092 1 88.88 411 GLU B O 1
ATOM 6800 N N . SER B 1 412 ? -14.109 -25.062 0.855 1 87.75 412 SER B N 1
ATOM 6801 C CA . SER B 1 412 ? -15.336 -24.547 0.254 1 87.75 412 SER B CA 1
ATOM 6802 C C . SER B 1 412 ? -16.281 -25.688 -0.139 1 87.75 412 SER B C 1
ATOM 6804 O O . SER B 1 412 ? -15.867 -26.844 -0.205 1 87.75 412 SER B O 1
ATOM 6806 N N . MET B 1 413 ? -17.516 -25.344 -0.283 1 88.69 413 MET B N 1
ATOM 6807 C CA . MET B 1 413 ? -18.484 -26.297 -0.789 1 88.69 413 MET B CA 1
ATOM 6808 C C . MET B 1 413 ? -18.609 -26.203 -2.305 1 88.69 413 MET B C 1
ATOM 6810 O O . MET B 1 413 ? -19.281 -27.031 -2.93 1 88.69 413 MET B O 1
ATOM 6814 N N . ARG B 1 414 ? -17.891 -25.344 -2.85 1 90.75 414 ARG B N 1
ATOM 6815 C CA . ARG B 1 414 ? -17.969 -25.125 -4.289 1 90.75 414 ARG B CA 1
ATOM 6816 C C . ARG B 1 414 ? -17.281 -26.25 -5.051 1 90.75 414 ARG B C 1
ATOM 6818 O O . ARG B 1 414 ? -16.188 -26.688 -4.668 1 90.75 414 ARG B O 1
ATOM 6825 N N . ASN B 1 415 ? -17.906 -26.734 -6.055 1 95 415 ASN B N 1
ATOM 6826 C CA . ASN B 1 415 ? -17.391 -27.781 -6.945 1 95 415 ASN B CA 1
ATOM 6827 C C . ASN B 1 415 ? -18.031 -27.703 -8.328 1 95 415 ASN B C 1
ATOM 6829 O O . ASN B 1 415 ? -19.094 -27.094 -8.492 1 95 415 ASN B O 1
ATOM 6833 N N . TRP B 1 416 ? -17.406 -28.25 -9.32 1 97.19 416 TRP B N 1
ATOM 6834 C CA . TRP B 1 416 ? -17.922 -28.25 -10.68 1 97.19 416 TRP B CA 1
ATOM 6835 C C . TRP B 1 416 ? -17.359 -29.438 -11.477 1 97.19 416 TRP B C 1
ATOM 6837 O O . TRP B 1 416 ? -16.328 -30 -11.117 1 97.19 416 TRP B O 1
ATOM 6847 N N . GLU B 1 417 ? -18.062 -29.812 -12.531 1 97.81 417 GLU B N 1
ATOM 6848 C CA . GLU B 1 417 ? -17.578 -30.828 -13.461 1 97.81 417 GLU B CA 1
ATOM 6849 C C . GLU B 1 417 ? -16.547 -30.266 -14.43 1 97.81 417 GLU B C 1
ATOM 6851 O O . GLU B 1 417 ? -16.641 -29.109 -14.828 1 97.81 417 GLU B O 1
ATOM 6856 N N . CYS B 1 418 ? -15.602 -31.156 -14.719 1 98.06 418 CYS B N 1
ATOM 6857 C CA . CYS B 1 418 ? -14.562 -30.688 -15.633 1 98.06 418 CYS B CA 1
ATOM 6858 C C . CYS B 1 418 ? -13.867 -31.859 -16.312 1 98.06 418 CYS B C 1
ATOM 6860 O O . CYS B 1 418 ? -14.117 -33.031 -15.969 1 98.06 418 CYS B O 1
ATOM 6862 N N . ILE B 1 419 ? -13.086 -31.547 -17.312 1 98.62 419 ILE B N 1
ATOM 6863 C CA . ILE B 1 419 ? -12.141 -32.406 -18 1 98.62 419 ILE B CA 1
ATOM 6864 C C . ILE B 1 419 ? -12.891 -33.438 -18.859 1 98.62 419 ILE B C 1
ATOM 6866 O O . ILE B 1 419 ? -13.852 -34.062 -18.375 1 98.62 419 ILE B O 1
ATOM 6870 N N . HIS B 1 420 ? -12.609 -33.5 -20.094 1 98.56 420 HIS B N 1
ATOM 6871 C CA . HIS B 1 420 ? -12.922 -34.656 -20.938 1 98.56 420 HIS B CA 1
ATOM 6872 C C . HIS B 1 420 ? -11.992 -35.812 -20.641 1 98.56 420 HIS B C 1
ATOM 6874 O O . HIS B 1 420 ? -10.766 -35.688 -20.703 1 98.56 420 HIS B O 1
ATOM 6880 N N . GLY B 1 421 ? -12.547 -37 -20.297 1 97.94 421 GLY B N 1
ATOM 6881 C CA . GLY B 1 421 ? -11.758 -38.156 -19.969 1 97.94 421 GLY B CA 1
ATOM 6882 C C . GLY B 1 421 ? -12.203 -39.406 -20.703 1 97.94 421 GLY B C 1
ATOM 6883 O O . GLY B 1 421 ? -13.375 -39.781 -20.672 1 97.94 421 GLY B O 1
ATOM 6884 N N . THR B 1 422 ? -11.297 -39.938 -21.469 1 97.56 422 THR B N 1
ATOM 6885 C CA . THR B 1 422 ? -11.492 -41.219 -22.156 1 97.56 422 THR B CA 1
ATOM 6886 C C . THR B 1 422 ? -10.336 -42.188 -21.875 1 97.56 422 THR B C 1
ATOM 6888 O O . THR B 1 422 ? -9.539 -41.938 -20.969 1 97.56 422 THR B O 1
ATOM 6891 N N . GLU B 1 423 ? -10.25 -43.188 -22.625 1 96.81 423 GLU B N 1
ATOM 6892 C CA . GLU B 1 423 ? -9.148 -44.125 -22.5 1 96.81 423 GLU B CA 1
ATOM 6893 C C . GLU B 1 423 ? -7.824 -43.5 -22.922 1 96.81 423 GLU B C 1
ATOM 6895 O O . GLU B 1 423 ? -6.766 -43.844 -22.391 1 96.81 423 GLU B O 1
ATOM 6900 N N . THR B 1 424 ? -7.957 -42.562 -23.828 1 97.62 424 THR B N 1
ATOM 6901 C CA . THR B 1 424 ? -6.707 -42.062 -24.375 1 97.62 424 THR B CA 1
ATOM 6902 C C . THR B 1 424 ? -6.617 -40.531 -24.219 1 97.62 424 THR B C 1
ATOM 6904 O O . THR B 1 424 ? -5.715 -39.906 -24.766 1 97.62 424 THR B O 1
ATOM 6907 N N . MET B 1 425 ? -7.594 -39.938 -23.406 1 98.12 425 MET B N 1
ATOM 6908 C CA . MET B 1 425 ? -7.551 -38.5 -23.375 1 98.12 425 MET B CA 1
ATOM 6909 C C . MET B 1 425 ? -7.883 -37.969 -21.969 1 98.12 425 MET B C 1
ATOM 6911 O O . MET B 1 425 ? -8.781 -38.5 -21.312 1 98.12 425 MET B O 1
ATOM 6915 N N . LEU B 1 426 ? -7.152 -37.031 -21.531 1 98.56 426 LEU B N 1
ATOM 6916 C CA . LEU B 1 426 ? -7.438 -36.156 -20.391 1 98.56 426 LEU B CA 1
ATOM 6917 C C . LEU B 1 426 ? -7.27 -34.688 -20.781 1 98.56 426 LEU B C 1
ATOM 6919 O O . LEU B 1 426 ? -6.145 -34.188 -20.938 1 98.56 426 LEU B O 1
ATOM 6923 N N . ALA B 1 427 ? -8.375 -33.906 -21 1 98.75 427 ALA B N 1
ATOM 6924 C CA . ALA B 1 427 ? -8.305 -32.562 -21.531 1 98.75 427 ALA B CA 1
ATOM 6925 C C . ALA B 1 427 ? -9.258 -31.625 -20.781 1 98.75 427 ALA B C 1
ATOM 6927 O O . ALA B 1 427 ? -10.461 -31.891 -20.719 1 98.75 427 ALA B O 1
ATOM 6928 N N . GLY B 1 428 ? -8.734 -30.609 -20.156 1 98.62 428 GLY B N 1
ATOM 6929 C CA . GLY B 1 428 ? -9.57 -29.672 -19.422 1 98.62 428 GLY B CA 1
ATOM 6930 C C . GLY B 1 428 ? -8.82 -28.422 -18.984 1 98.62 428 GLY B C 1
ATOM 6931 O O . GLY B 1 428 ? -7.656 -28.234 -19.344 1 98.62 428 GLY B O 1
ATOM 6932 N N . PHE B 1 429 ? -9.516 -27.578 -18.234 1 98.31 429 PHE B N 1
ATOM 6933 C CA . PHE B 1 429 ? -8.945 -26.312 -17.797 1 98.31 429 PHE B CA 1
ATOM 6934 C C . PHE B 1 429 ? -7.938 -26.516 -16.688 1 98.31 429 PHE B C 1
ATOM 6936 O O . PHE B 1 429 ? -6.945 -25.781 -16.578 1 98.31 429 PHE B O 1
ATOM 6943 N N . PRO B 1 430 ? -8.086 -27.5 -15.789 1 98.44 430 PRO B N 1
ATOM 6944 C CA . PRO B 1 430 ? -7.16 -27.625 -14.656 1 98.44 430 PRO B CA 1
ATOM 6945 C C . PRO B 1 430 ? -5.727 -27.906 -15.094 1 98.44 430 PRO B C 1
ATOM 6947 O O . PRO B 1 430 ? -5.504 -28.672 -16.031 1 98.44 430 PRO B O 1
ATOM 6950 N N . HIS B 1 431 ? -4.801 -27.234 -14.469 1 98.25 431 HIS B N 1
ATOM 6951 C CA . HIS B 1 431 ? -3.373 -27.5 -14.609 1 98.25 431 HIS B CA 1
ATOM 6952 C C . HIS B 1 431 ? -2.893 -28.516 -13.594 1 98.25 431 HIS B C 1
ATOM 6954 O O . HIS B 1 431 ? -3.205 -28.406 -12.398 1 98.25 431 HIS B O 1
ATOM 6960 N N . LEU B 1 432 ? -2.154 -29.438 -14.062 1 98.31 432 LEU B N 1
ATOM 6961 C CA . LEU B 1 432 ? -1.734 -30.531 -13.195 1 98.31 432 LEU B CA 1
ATOM 6962 C C . LEU B 1 432 ? -0.251 -30.422 -12.859 1 98.31 432 LEU B C 1
ATOM 6964 O O . LEU B 1 432 ? 0.535 -29.906 -13.656 1 98.31 432 LEU B O 1
ATOM 6968 N N . TYR B 1 433 ? 0.068 -30.844 -11.719 1 98.25 433 TYR B N 1
ATOM 6969 C CA . TYR B 1 433 ? 1.433 -31.062 -11.25 1 98.25 433 TYR B CA 1
ATOM 6970 C C . TYR B 1 433 ? 1.678 -32.531 -10.945 1 98.25 433 TYR B C 1
ATOM 6972 O O . TYR B 1 433 ? 1.19 -33.062 -9.938 1 98.25 433 TYR B O 1
ATOM 6980 N N . TYR B 1 434 ? 2.467 -33.156 -11.734 1 98.06 434 TYR B N 1
ATOM 6981 C CA . TYR B 1 434 ? 2.51 -34.594 -11.773 1 98.06 434 TYR B CA 1
ATOM 6982 C C . TYR B 1 434 ? 3.053 -35.156 -10.461 1 98.06 434 TYR B C 1
ATOM 6984 O O . TYR B 1 434 ? 2.666 -36.25 -10.047 1 98.06 434 TYR B O 1
ATOM 6992 N N . TYR B 1 435 ? 3.932 -34.438 -9.797 1 97.44 435 TYR B N 1
ATOM 6993 C CA . TYR B 1 435 ? 4.449 -34.906 -8.523 1 97.44 435 TYR B CA 1
ATOM 6994 C C . TYR B 1 435 ? 3.365 -34.906 -7.453 1 97.44 435 TYR B C 1
ATOM 6996 O O . TYR B 1 435 ? 3.512 -35.562 -6.406 1 97.44 435 TYR B O 1
ATOM 7004 N N . GLY B 1 436 ? 2.287 -34.219 -7.703 1 97.06 436 GLY B N 1
ATOM 7005 C CA . GLY B 1 436 ? 1.148 -34.25 -6.797 1 97.06 436 GLY B CA 1
ATOM 7006 C C . GLY B 1 436 ? 0.4 -35.562 -6.844 1 97.06 436 GLY B C 1
ATOM 7007 O O . GLY B 1 436 ? -0.221 -35.969 -5.855 1 97.06 436 GLY B O 1
ATOM 7008 N N . ASN B 1 437 ? 0.363 -36.156 -7.98 1 97.12 437 ASN B N 1
ATOM 7009 C CA . ASN B 1 437 ? -0.172 -37.5 -8.227 1 97.12 437 ASN B CA 1
ATOM 7010 C C . ASN B 1 437 ? 0.503 -38.156 -9.422 1 97.12 437 ASN B C 1
ATOM 7012 O O . ASN B 1 437 ? -0.024 -38.125 -10.539 1 97.12 437 ASN B O 1
ATOM 7016 N N . PRO B 1 438 ? 1.53 -38.875 -9.164 1 97 438 PRO B N 1
ATOM 7017 C CA . PRO B 1 438 ? 2.32 -39.469 -10.258 1 97 438 PRO B CA 1
ATOM 7018 C C . PRO B 1 438 ? 1.551 -40.531 -11.039 1 97 438 PRO B C 1
ATOM 7020 O O . PRO B 1 438 ? 1.959 -40.906 -12.141 1 97 438 PRO B O 1
ATOM 7023 N N . LYS B 1 439 ? 0.45 -40.938 -10.5 1 96.62 439 LYS B N 1
ATOM 7024 C CA . LYS B 1 439 ? -0.354 -41.969 -11.172 1 96.62 439 LYS B CA 1
ATOM 7025 C C . LYS B 1 439 ? -0.912 -41.438 -12.492 1 96.62 439 LYS B C 1
ATOM 7027 O O . LYS B 1 439 ? -1.155 -42.219 -13.414 1 96.62 439 LYS B O 1
ATOM 7032 N N . VAL B 1 440 ? -1.09 -40.156 -12.57 1 97.81 440 VAL B N 1
ATOM 7033 C CA . VAL B 1 440 ? -1.615 -39.562 -13.797 1 97.81 440 VAL B CA 1
ATOM 7034 C C . VAL B 1 440 ? -0.605 -39.75 -14.93 1 97.81 440 VAL B C 1
ATOM 7036 O O . VAL B 1 440 ? -0.958 -40.188 -16.016 1 97.81 440 VAL B O 1
ATOM 7039 N N . ALA B 1 441 ? 0.626 -39.406 -14.641 1 98.06 441 ALA B N 1
ATOM 7040 C CA . ALA B 1 441 ? 1.691 -39.562 -15.625 1 98.06 441 ALA B CA 1
ATOM 7041 C C . ALA B 1 441 ? 1.883 -41.031 -15.992 1 98.06 441 ALA B C 1
ATOM 7043 O O . ALA B 1 441 ? 2.074 -41.375 -17.172 1 98.06 441 ALA B O 1
ATOM 7044 N N . GLU B 1 442 ? 1.805 -41.875 -15.008 1 97.88 442 GLU B N 1
ATOM 7045 C CA . GLU B 1 442 ? 1.94 -43.312 -15.234 1 97.88 442 GLU B CA 1
ATOM 7046 C C . GLU B 1 442 ? 0.841 -43.812 -16.156 1 97.88 442 GLU B C 1
ATOM 7048 O O . GLU B 1 442 ? 1.12 -44.531 -17.109 1 97.88 442 GLU B O 1
ATOM 7053 N N . ALA B 1 443 ? -0.376 -43.438 -15.828 1 98.19 443 ALA B N 1
ATOM 7054 C CA . ALA B 1 443 ? -1.523 -43.906 -16.625 1 98.19 443 ALA B CA 1
ATOM 7055 C C . ALA B 1 443 ? -1.407 -43.438 -18.062 1 98.19 443 ALA B C 1
ATOM 7057 O O . ALA B 1 443 ? -1.689 -44.188 -19 1 98.19 443 ALA B O 1
ATOM 7058 N N . PHE B 1 444 ? -1.001 -42.281 -18.25 1 98.31 444 PHE B N 1
ATOM 7059 C CA . PHE B 1 444 ? -0.818 -41.719 -19.578 1 98.31 444 PHE B CA 1
ATOM 7060 C C . PHE B 1 444 ? 0.217 -42.5 -20.375 1 98.31 444 PHE B C 1
ATOM 7062 O O . PHE B 1 444 ? -0.029 -42.906 -21.516 1 98.31 444 PHE B O 1
ATOM 7069 N N . LEU B 1 445 ? 1.333 -42.781 -19.75 1 98.44 445 LEU B N 1
ATOM 7070 C CA . LEU B 1 445 ? 2.418 -43.5 -20.422 1 98.44 445 LEU B CA 1
ATOM 7071 C C . LEU B 1 445 ? 2.023 -44.938 -20.719 1 98.44 445 LEU B C 1
ATOM 7073 O O . LEU B 1 445 ? 2.436 -45.5 -21.734 1 98.44 445 LEU B O 1
ATOM 7077 N N . LYS B 1 446 ? 1.253 -45.5 -19.859 1 97.88 446 LYS B N 1
ATOM 7078 C CA . LYS B 1 446 ? 0.769 -46.844 -20.125 1 97.88 446 LYS B CA 1
ATOM 7079 C C . LYS B 1 446 ? -0.121 -46.875 -21.359 1 97.88 446 LYS B C 1
ATOM 7081 O O . LYS B 1 446 ? -0.043 -47.812 -22.156 1 97.88 446 LYS B O 1
ATOM 7086 N N . GLU B 1 447 ? -0.948 -45.906 -21.484 1 98.12 447 GLU B N 1
ATOM 7087 C CA . GLU B 1 447 ? -1.773 -45.812 -22.688 1 98.12 447 GLU B CA 1
ATOM 7088 C C . GLU B 1 447 ? -0.919 -45.562 -23.938 1 98.12 447 GLU B C 1
ATOM 7090 O O . GLU B 1 447 ? -1.231 -46.062 -25.016 1 98.12 447 GLU B O 1
ATOM 7095 N N . CYS B 1 448 ? 0.107 -44.781 -23.781 1 98.25 448 CYS B N 1
ATOM 7096 C CA . CYS B 1 448 ? 1.037 -44.562 -24.891 1 98.25 448 CYS B CA 1
ATOM 7097 C C . CYS B 1 448 ? 1.718 -45.875 -25.297 1 98.25 448 CYS B C 1
ATOM 7099 O O . CYS B 1 448 ? 1.955 -46.094 -26.484 1 98.25 448 CYS B O 1
ATOM 7101 N N . MET B 1 449 ? 2 -46.656 -24.328 1 97.25 449 MET B N 1
ATOM 7102 C CA . MET B 1 449 ? 2.611 -47.938 -24.594 1 97.25 449 MET B CA 1
ATOM 7103 C C . MET B 1 449 ? 1.673 -48.844 -25.406 1 97.25 449 MET B C 1
ATOM 7105 O O . MET B 1 449 ? 2.104 -49.5 -26.344 1 97.25 449 MET B O 1
ATOM 7109 N N . LYS B 1 450 ? 0.429 -48.812 -25.047 1 96.75 450 LYS B N 1
ATOM 7110 C CA . LYS B 1 450 ? -0.569 -49.562 -25.797 1 96.75 450 LYS B CA 1
ATOM 7111 C C . LYS B 1 450 ? -0.669 -49.062 -27.234 1 96.75 450 LYS B C 1
ATOM 7113 O O . LYS B 1 450 ? -0.757 -49.875 -28.172 1 96.75 450 LYS B O 1
ATOM 7118 N N . TYR B 1 451 ? -0.671 -47.844 -27.375 1 97.31 451 TYR B N 1
ATOM 7119 C CA . TYR B 1 451 ? -0.747 -47.25 -28.703 1 97.31 451 TYR B CA 1
ATOM 7120 C C . TYR B 1 451 ? 0.465 -47.625 -29.547 1 97.31 451 TYR B C 1
ATOM 7122 O O . TYR B 1 451 ? 0.328 -47.938 -30.719 1 97.31 451 TYR B O 1
ATOM 7130 N N . HIS B 1 452 ? 1.627 -47.562 -28.938 1 96.12 452 HIS B N 1
ATOM 7131 C CA . HIS B 1 452 ? 2.867 -47.938 -29.594 1 96.12 452 HIS B CA 1
ATOM 7132 C C . HIS B 1 452 ? 2.807 -49.375 -30.12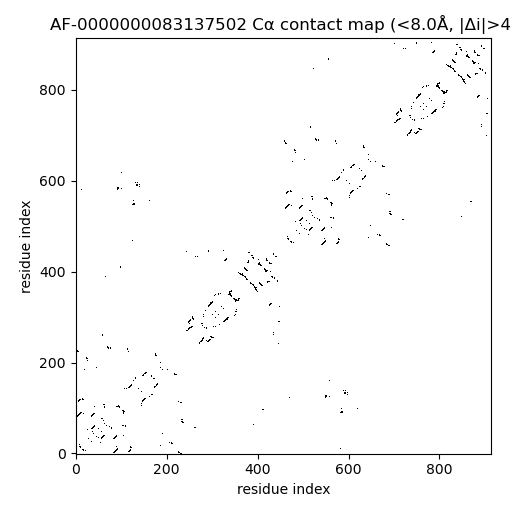5 1 96.12 452 HIS B C 1
ATOM 7134 O O . HIS B 1 452 ? 3.227 -49.625 -31.25 1 96.12 452 HIS B O 1
ATOM 7140 N N . SER B 1 453 ? 2.346 -50.219 -29.312 1 93.88 453 SER B N 1
ATOM 7141 C CA . SER B 1 453 ? 2.262 -51.625 -29.656 1 93.88 453 SER B CA 1
ATOM 7142 C C . SER B 1 453 ? 1.279 -51.875 -30.797 1 93.88 453 SER B C 1
ATOM 7144 O O . SER B 1 453 ? 1.489 -52.75 -31.641 1 93.88 453 SER B O 1
ATOM 7146 N N . ARG B 1 454 ? 0.308 -51.094 -30.875 1 90.81 454 ARG B N 1
ATOM 7147 C CA . ARG B 1 454 ? -0.714 -51.25 -31.891 1 90.81 454 ARG B CA 1
ATOM 7148 C C . ARG B 1 454 ? -0.215 -50.75 -33.25 1 90.81 454 ARG B C 1
ATOM 7150 O O . ARG B 1 454 ? -0.611 -51.25 -34.281 1 90.81 454 ARG B O 1
ATOM 7157 N N . ARG B 1 455 ? 0.549 -49.719 -33.219 1 85.12 455 ARG B N 1
ATOM 7158 C CA . ARG B 1 455 ? 1.07 -49.125 -34.469 1 85.12 455 ARG B CA 1
ATOM 7159 C C . ARG B 1 455 ? 2.139 -50.031 -35.062 1 85.12 455 ARG B C 1
ATOM 7161 O O . ARG B 1 455 ? 2.338 -50.031 -36.281 1 85.12 455 ARG B O 1
ATOM 7168 N N . GLY B 1 456 ? 3.078 -50.625 -34.25 1 70.06 456 GLY B N 1
ATOM 7169 C CA . GLY B 1 456 ? 4.086 -51.562 -34.75 1 70.06 456 GLY B CA 1
ATOM 7170 C C . GLY B 1 456 ? 3.498 -52.875 -35.25 1 70.06 456 GLY B C 1
ATOM 7171 O O . GLY B 1 456 ? 4.16 -53.625 -36 1 70.06 456 GLY B O 1
ATOM 7172 N N . GLU B 1 457 ? 2.301 -53.156 -34.906 1 54.84 457 GLU B N 1
ATOM 7173 C CA . GLU B 1 457 ? 1.605 -54.312 -35.469 1 54.84 457 GLU B CA 1
ATOM 7174 C C . GLU B 1 457 ? 0.836 -53.938 -36.75 1 54.84 457 GLU B C 1
ATOM 7176 O O . GLU B 1 457 ? 0.42 -52.781 -36.906 1 54.84 457 GLU B O 1
#

Solvent-accessible surface area (backbone atoms only — not comparable to full-atom values): 45212 Å² total; per-residue (Å²): 82,84,57,27,24,35,31,41,28,19,57,26,48,89,38,48,55,69,61,52,48,53,20,49,53,45,38,43,44,72,72,69,45,46,48,22,33,32,32,41,34,86,67,55,42,64,33,48,42,37,31,74,68,68,60,30,53,48,43,70,49,41,58,68,43,24,57,62,53,49,46,36,24,53,48,52,64,64,40,56,93,36,66,34,31,44,31,36,42,32,57,5,30,35,23,19,55,82,40,77,33,43,52,49,8,31,44,40,48,29,57,62,59,50,30,38,23,32,39,37,37,59,34,58,51,42,44,38,24,47,49,20,44,51,46,6,53,46,58,65,40,91,78,47,46,59,59,32,32,33,34,25,44,33,54,81,80,54,44,64,58,50,44,52,52,34,34,70,74,65,72,41,45,64,42,32,41,36,55,74,63,85,83,61,73,78,52,69,75,51,50,64,61,60,45,79,82,49,42,63,60,50,48,52,47,40,52,52,43,14,54,51,43,64,74,36,32,44,60,68,58,51,53,51,50,14,56,64,30,61,68,48,83,53,55,77,72,90,71,94,62,62,53,93,62,75,41,35,30,33,32,47,50,43,86,33,20,66,50,68,60,67,66,44,54,51,52,43,42,69,30,30,40,40,81,41,74,42,29,61,64,76,40,60,61,73,72,84,78,57,25,28,39,40,28,34,18,55,36,36,40,82,36,32,67,51,41,36,69,28,49,53,26,29,51,46,52,31,50,43,46,74,70,52,40,21,36,42,22,17,34,33,25,30,40,44,32,13,34,24,31,38,23,79,86,72,42,75,29,54,44,31,48,69,36,75,46,44,23,39,78,49,96,51,77,44,77,66,41,61,28,36,34,37,72,69,49,54,33,31,79,29,76,69,72,60,68,32,38,30,32,28,81,37,44,56,49,56,77,57,47,39,62,29,24,37,36,34,35,62,98,52,89,55,65,46,64,26,23,37,46,33,58,37,32,44,32,20,58,56,42,76,47,38,82,33,34,54,54,57,57,50,32,49,51,52,39,16,50,53,43,44,56,56,67,78,93,84,84,58,27,24,35,30,42,28,20,58,25,46,91,38,46,57,67,62,52,49,52,21,48,53,44,36,43,44,73,72,69,45,44,50,22,34,33,31,41,33,86,68,55,40,65,34,48,40,38,30,73,68,67,61,31,53,48,43,69,48,41,59,69,43,25,56,60,52,49,46,36,25,53,48,52,64,63,40,55,96,37,66,33,32,45,30,38,43,32,56,5,30,37,23,18,54,82,40,77,33,43,54,48,9,32,44,40,49,29,58,61,57,51,29,37,22,34,39,36,37,59,35,58,51,41,44,39,23,48,48,20,42,52,47,6,54,46,56,65,40,90,78,47,45,62,58,32,33,33,34,26,45,33,54,81,80,54,42,64,56,51,42,52,52,35,34,68,75,64,72,40,47,65,42,34,43,36,55,74,63,87,82,61,74,77,50,71,72,52,50,60,61,61,46,79,83,50,42,63,61,50,48,52,47,39,52,52,43,14,53,51,42,64,73,36,31,44,60,67,59,51,52,50,49,13,57,64,30,60,68,49,83,54,56,77,73,89,71,95,61,62,52,93,60,75,42,35,30,34,31,47,51,44,86,34,21,66,48,68,58,68,67,44,53,49,52,44,42,70,29,30,39,40,81,42,74,41,30,62,62,74,39,61,61,73,72,84,76,57,25,27,40,39,28,35,18,56,36,38,39,81,36,31,67,51,42,38,69,28,50,55,26,29,50,46,52,30,49,44,46,74,69,52,41,21,35,43,22,17,34,32,26,30,40,44,31,13,34,24,30,39,22,77,85,73,43,74,29,55,43,31,47,70,36,74,47,43,23,39,76,50,97,52,77,44,78,65,42,61,27,37,34,38,71,67,47,56,34,32,80,29,75,68,74,61,68,33,37,30,32,25,82,38,41,56,48,56,77,58,47,40,62,30,22,36,35,34,34,62,98,53,88,53,65,47,65,26,23,36,48,33,58,40,32,45,30,19,58,55,42,78,47,38,83,33,36,53,54,55,57,50,31,48,52,51,40,18,48,53,43,44,56,56,66,79,92

Sequence (914 aa):
MKAARILLAAGASGSGKTLITCGLLQALMNRGLKTASFKCGPDYIDPMFHSRVIGAKSRNLDTFFTDSETTKYLFCENAADCDISVMEGVMGFYDGVAGTTTKASAYDLASVTDTPVILIVNSRGMSVSLAAYVKGFMEYRKDSHIQGVIFNQMSPMLYPRMKELLEKELNIKVLGYVPKMDDCVIESRHLGLVLPDEIPELKENLHRLAEVLEKTLDIDAILQLAESARELSAKEPRIDFCLKHPLRIGVADDEAFCFFYEDNFRLLRKMGAELVHFSPIRDKKLPVGLDGLLLYGGYPELNGKELEKNTSMREEIQKALSGGMPCMAECGGFMYLHEEMEAMDKKFYHMAGVLPGRAYRTPRLNRFGYVTLIQNHSVLGCETLGEIPAHEFHYFDSENCGKAFHAAKPESMRNWECIHGTETMLAGFPHLYYYGNPKVAEAFLKECMKYHSRRGEMKAARILLAAGASGSGKTLITCGLLQALMNRGLKTASFKCGPDYIDPMFHSRVIGAKSRNLDTFFTDSETTKYLFCENAADCDISVMEGVMGFYDGVAGTTTKASAYDLASVTDTPVILIVNSRGMSVSLAAYVKGFMEYRKDSHIQGVIFNQMSPMLYPRMKELLEKELNIKVLGYVPKMDDCVIESRHLGLVLPDEIPELKENLHRLAEVLEKTLDIDAILQLAESARELSAKEPRIDFCLKHPLRIGVADDEAFCFFYEDNFRLLRKMGAELVHFSPIRDKKLPVGLDGLLLYGGYPELNGKELEKNTSMREEIQKALSGGMPCMAECGGFMYLHEEMEAMDKKFYHMAGVLPGRAYRTPRLNRFGYVTLIQNHSVLGCETLGEIPAHEFHYFDSENCGKAFHAAKPESMRNWECIHGTETMLAGFPHLYYYGNPKVAEAFLKECMKYHSRRGE

Radius of gyration: 34.11 Å; Cα contacts (8 Å, |Δi|>4): 2157; chains: 2; bounding box: 58×116×75 Å

Foldseek 3Di:
DQAQEEEEFEQFPPLCLLVVLLLLLLLCVVVVFQEAEEEQDQDQQSQCCCCVQSNHHYFYQWCLLAPLQQSLVVCCVSRPPGLYYYYGWDGGQQQDAPRPGSHSGVQNSCVSNVHAYEYEGACPPHALVVLVVVQCQPVVPVPSSHAEYEYEQDDPVRVVVRQVNNCVPVVHHYFFYHHDDPPLCPDSVCRQQVDPVNSVVNNVSSVVSNVRCVVTGNSVVSSVSSSPRDDDDHDDDDDPAADPAEAEEEEAPDQFAPRDRVVVVVLLVVNRYDYDYDHLLPDLADDPRHLAYEGEGHAVLQVQVSNQVSVNHLQRVLVCVVVPRFYEHAASRLQLQEQWEHHPVRDIGGHSHNDYWYKYFAPDWDQFFKWWKFFDADALNRRGQDIFIWGATDRIDTPDFAAGIKIHRPPDPDIDGGFHGDNRYTGHHTDGDCNSRVSVSVSNVVSSVVSSVVVVD/DQAQEEEEFEAFPPLCLLVVLLLLLLLCVVVVFQEAEEEQDQDQQSQCCCCVQSNHHYAYQFCLLAPLQQSLVVCCVSRPPGLYYYYGWDGGQQQDAPRPGSHSGVQNSCVSNVHAYEYEGACPPHALVVLVVVQCQPVVPVPSSHAEYEYEQDDPVRVVVRQVNNCVPVVHHYFFYHHDDPPLPPDSVCRRQVDPVNSVVNNVSSVVSNVRCVVTGNSVVSSVSSSVRDDGDHDDDDDPAADPAEAEEEEAPDQFAPRDRVVVVVLLVVNRYDYDYDHLLPDLATDPRHLAYEGEGHAVLQVQPSNQVSVNHLQRVLVCVVVPRFYEHAASRLQLLEQWEHHPVRDIGGHSHNDYWYKYFAPDWDQFFKWWKFFDADALNRRGQDIFIWGATDRIDTPDFAAGIKIHRPPDPDIDGGFHGDNRYTGHHTDGDCNSRVSVSVSNVVSSVVSSVVVVD

Secondary structure (DSSP, 8-state):
----EEEEEESSTTSSHHHHHHHHHHHHHHTT--EEEEEESS-SHHHHHIIIII--EEEEE-TTTS-HHHHHHHHHHHHTT-SEEEEEP-SSTT--GGGT--TTSHHHHHHHTT--EEEEEE-TT-STHHHHHHHHHHHSSTT--EEEEEEES--TTTHHHHHHHHHHHH--EEEEEE---SS----HHHHHT--GGGHHHHHHHHHHHHHHHHHHB-HHHHHHHHHTSPP---PPP------SS-EEEEEE-SSSEEE--HHHHHHHHHTTEEEEEE-TTT-SSPPTT-SEEEE-EE-GGGSHHHHHH-HHHHHHHHHHHHTT--EEEETHHHHHTEEEEE-TTS-EEE---SEEEEEEEEEEEEEEEEEEEEESS-BTTBS----EEEEEEEEEEES----SEEEE-TTSS-EEEE-EE-SSEEEES-EE-GGG-HHHHHHHHHHHHHHHHHHH-/----EEEEEESSTTSSHHHHHHHHHHHHHHTT--EEEEEESS-SHHHHHIIIII--EEEEE-TTTS-HHHHHHHHHHHHTT-SEEEEE--SSTT--GGGT--TTSHHHHHHHTT--EEEEEE-TT-STHHHHHHHHHHHSSTT--EEEEEEES--TTTHHHHHHHHHHHH--EEEEEE---SS----HHHHHT--GGGHHHHHHHHHHHHHHHHHHB-HHHHHHHHHTSPP---PPP------SS-EEEEEE-SSSEEE--HHHHHHHHHTTEEEEEE-TTT-SSPPTT-SEEEE-EE-GGGSHHHHHH-HHHHHHHHHHHHTT--EEEETHHHHHTEEEEE-TTS-EEE---SEEEEEEEEEEEEEEEEEEEEESS-BTTBS----EEEEEEEEEEES----SEEEE-TTSS-EEEE-EE-SSEEEES-EE-GGG-HHHHHHHHHHHHHHHHHHH-

Organism: NCBI:txid40520

InterPro domains:
  IPR002586 CobQ/CobB/MinD/ParA nucleotide binding domain [PF01656] (6-184)
  IPR004484 Cobyrinate/Hydrogenobyrinate a,c-diamide synthase CbiA/CobB [MF_00027] (3-438)
  IPR004484 Cobyrinate/Hydrogenobyrinate a,c-diamide synthase CbiA/CobB [NF002204] (5-433)
  IPR004484 Cobyrinate/Hydrogenobyrinate a,c-diamide synthase CbiA/CobB [PTHR43873] (1-454)
  IPR004484 Cobyrinate/Hydrogenobyrinate a,c-diamide synthase CbiA/CobB [TIGR00379] (5-449)
  IPR011698 CobB/CobQ-like glutamine amidotransferase [PF07685] (248-396)
  IPR027417 P-loop containing nucleoside triphosphate hydrolase [G3DSA:3.40.50.300] (51-191)
  IPR027417 P-loop containing nucleoside triphosphate hydrolase [SSF52540] (4-198)
  IPR029062 Class I glutamine amidotransferase-like [G3DSA:3.40.50.880] (244-431)
  IPR029062 Class I glutamine amidotransferase-like [SSF52317] (245-450)

Nearest PDB structures (foldseek):
  5n9m-assembly2_B  TM=7.372E-01  e=7.075E-13  Staphylococcus aureus subsp. aureus COL
  3zr4-assembly2_D  TM=6.812E-01  e=2.898E-09  Thermotoga maritima
  6fqb-assembly4_H  TM=7.222E-01  e=2.695E-08  Streptococcus pneumoniae
  7ac8-assembly3_F  TM=6.830E-01  e=1.027E-08  Thermotoga maritima MSB8
  6ymu-assembly4_D  TM=6.827E-01  e=2.695E-08  Thermotoga maritima

pLDDT: mean 93.83, std 8.94, range [45.66, 98.88]